Protein AF-0000000074464876 (afdb_homodimer)

Nearest PDB structures (foldseek):
  6r6t-assembly1_B  TM=8.864E-01  e=1.079E-25  Mus musculus
  6r6t-assembly1_A  TM=8.755E-01  e=2.061E-25  Mus musculus
  6r6u-assembly1_B  TM=8.338E-01  e=8.971E-26  Homo sapiens
  7e9d-assembly1_B  TM=8.902E-01  e=1.087E-24  Bacillus subtilis
  7bra-assembly1_B  TM=8.761E-01  e=5.436E-25  Bacillus subtilis

Solvent-accessible surface area (backbone atoms only — not comparable to full-atom values): 40814 Å² total; per-residue (Å²): 105,54,32,41,52,47,18,40,51,47,50,66,61,45,58,87,71,53,51,69,60,43,50,52,31,40,47,52,44,52,42,49,41,51,21,29,15,25,47,18,32,75,39,65,58,21,40,42,48,47,63,56,49,51,74,45,41,21,54,63,45,4,56,32,48,46,55,80,55,42,52,23,9,29,57,58,16,2,25,40,36,7,16,6,21,39,65,52,48,37,37,46,30,32,75,93,81,63,26,37,47,50,42,6,22,51,22,16,35,53,13,44,52,32,55,47,98,56,79,43,32,17,47,56,50,46,40,14,51,42,46,4,33,34,49,18,49,36,53,42,60,11,22,51,62,48,24,48,71,48,19,38,30,56,34,9,44,24,13,5,32,8,4,6,45,15,37,21,38,66,67,64,39,51,34,68,37,31,16,15,5,34,20,50,8,48,31,48,35,24,32,37,47,51,20,62,92,34,42,40,44,22,41,21,26,1,48,13,1,25,42,0,37,51,16,18,50,34,12,72,64,65,46,42,31,26,63,41,31,43,70,36,87,29,7,42,43,55,53,62,20,87,29,80,38,48,61,64,39,48,59,46,68,76,43,96,59,89,56,62,47,48,55,55,26,49,44,76,39,44,39,55,68,55,39,38,11,46,24,47,41,21,23,52,46,26,54,50,30,57,76,70,70,54,58,78,87,46,49,57,37,34,40,35,40,30,17,52,63,35,57,73,66,18,56,42,83,74,41,82,29,30,72,47,30,43,31,8,45,36,46,41,26,26,38,4,39,74,67,47,46,49,51,72,72,61,37,32,45,73,44,45,64,26,67,69,48,44,56,52,23,70,30,51,44,80,41,66,35,89,89,37,50,62,44,18,27,38,37,40,38,33,36,65,55,85,90,46,65,51,76,44,75,28,77,54,14,69,21,36,92,89,27,57,67,48,72,67,55,50,48,50,54,31,37,57,33,21,23,78,65,63,34,62,68,48,20,50,52,44,50,54,51,42,76,45,35,66,75,33,68,41,55,56,56,55,46,82,66,39,106,53,32,42,51,47,18,40,51,48,51,67,61,45,58,88,70,51,51,68,60,44,48,51,31,40,46,50,44,52,43,48,40,52,20,29,16,25,48,16,32,74,38,65,59,20,40,44,48,46,62,57,49,52,74,44,40,22,53,64,45,6,55,33,48,46,55,80,56,42,52,24,10,30,57,57,17,2,24,39,35,7,15,6,22,40,64,52,48,37,37,46,30,32,75,93,81,64,27,37,48,50,41,5,21,50,21,17,34,52,15,44,50,33,55,48,98,57,78,43,31,16,45,57,50,47,39,14,50,42,46,4,32,34,48,18,48,35,52,43,59,11,23,50,60,48,25,47,71,48,19,38,30,55,33,9,43,22,12,5,32,7,4,4,45,15,38,19,40,67,66,63,39,52,34,68,37,30,14,14,4,37,21,51,8,47,31,47,35,25,34,36,47,52,20,61,92,35,41,40,44,21,41,20,26,1,48,13,1,24,43,1,37,51,16,20,49,35,12,72,64,64,45,42,31,27,64,40,31,44,71,36,88,29,7,42,42,54,54,62,21,88,28,79,38,47,61,63,39,49,58,46,69,76,42,95,59,87,58,61,48,49,55,54,25,50,44,77,39,43,38,54,68,56,38,38,12,47,25,48,42,20,21,52,46,27,54,50,31,56,75,69,70,53,56,77,87,47,50,56,36,33,41,35,40,30,18,54,62,34,57,73,66,18,56,42,83,73,42,81,30,30,74,47,31,45,30,9,45,36,48,40,26,26,40,4,39,74,68,46,46,49,51,71,72,61,37,32,45,71,45,44,64,27,67,68,48,44,56,53,24,69,31,50,45,80,41,69,35,88,89,38,49,61,44,18,27,38,37,41,38,34,36,65,54,83,92,47,65,53,75,45,74,29,77,53,14,70,23,34,91,89,26,56,66,48,72,68,57,51,46,52,53,29,36,57,32,22,23,78,63,64,33,60,70,49,20,51,53,44,49,54,51,41,77,45,33,66,76,32,69,41,54,55,57,54,45,82,66,39

Foldseek 3Di:
DLLLLLLQLLLPFALVNDDPLLLLLLLLQLLQQLLQLLLQCPPPLLVVLCVVCVVVFDDFQFFRRLPQQGGGQLLSQLQSSLLSSPVLQFHKALVVARARQQSLQVSLLRSVQSNDPDFDALSLLSSLSSSLSQQLVLLRVFFPDQLVVVWFPSNQLSNLLSNLSSNLSSVSHDSQLSSQLNLQLNVPGFGGNVCQLHSVRSSRSSVSNSSSNVSNVCSSVPNGGDSCQDPDPPHNSNPRHPGGPSVVSSVCSPPPDDGSSSQMFGHLARADLLLQLLLQQLLVLLVVCVVVVHDLVQWQAKEKEGAPVLCVFQVDLQDQALSNLSSHSLLSNLCCNVPSGHYSVCSGNCNSPPPSSNVSSNRYDYDYDNVADSQWMKMKIDGPPPPDIDIDTRNGGERHSVHGDDPVSSLVSSQVSNCVSQNNVLSVVLSVCSSCSNRGRGPSCSSVSD/DLLLLLLQLLLPFALVNDDPLLLLLLLLQLLQQLLQLLLQCPPPLLVVLCVVCVVVFDDFQFFRRLPQQGGGQLLSQLQSSLLSSPVLQFHKALVVARARQQSLQVSLLRSVQSNDPDFDALSLLSSLSSSLSQQLVLLSVFFPDQLVVVWFPSNQLSNLLSNLSSNLNSVSHHSQLSSQLNLQLNVPGFGGNVCQLHSVRSSRSSVSNSSSNVSNVCSSVPNGGDSCQDPDPPHNSNPRHPGGPSVVSSVCSPPPDDGSSSQMFGHQARADLLLQLLLQQLLVVLVVCVVVVHDLVQWQAKEKEGAPVLCVFQVDLQDQALSNLSSHSLLSNLCCNVPSGHYSVCSGNCNSPDPSSNVSSNRYDYDYDNVADSQWMKMKIHGNPPPDIDIDTRNGGERHSVHGDDPVSSLVSSQVSNCVSQNNVLSVVLSVCSSCSNRGRGPSCSSVSD

pLDDT: mean 96.87, std 3.34, range [65.38, 99.0]

InterPro domains:
  IPR005656 MmgE/PrpD [PTHR16943] (3-446)
  IPR036148 MmgE/PrpD superfamily [SSF103378] (3-444)
  IPR042183 MmgE/PrpD superfamily, domain 1 [G3DSA:1.10.4100.10] (22-416)
  IPR042188 MmgE/PrpD superfamily, domain 2 [G3DSA:3.30.1330.120] (269-399)
  IPR045336 MmgE/PrpD, N-terminal [PF03972] (6-248)
  IPR045337 MmgE/PrpD, C-terminal [PF19305] (269-437)

Sequence (900 aa):
MATQKAAQWAASLSYSSLPPDALQAAIRSFYNWVGCTVGGSNHPAASIARNSLSRFFGSPTSTLLGTNGLQADAQHAALINGIASHVHDYDDTHLETIIHPTGPVAAALLSFAQSLDRPVSGQEFLTALAAGIELECKAGLAVWPSHYDVGWHITSTTGSIGAAVAVSRLLDLSPEKTAHAIGIAATQVTGLREMFGSHTKSFHPGRAAQNGLLAAILAADGYTSSLQALEAKRGWVKVVSNDDKLTQQIDSLESNGQWELAKNAFKPFPCGIVIHPVIDGCVWLHGELQRRGLRLQDIKRVHVTVHPLVLELTGKTKPKDGLEAKFSVYHGGAIGLIHGKATPAEYEDAVVTNSETIEVRDKFVATAAENIRADECRILVEFEAPGIQVEKHVHHAVGSIDAPMTDSQLTEKFIDQCSSVLGPEQAKIISDWCWNLETKDDIRQIGQFLMATQKAAQWAASLSYSSLPPDALQAAIRSFYNWVGCTVGGSNHPAASIARNSLSRFFGSPTSTLLGTNGLQADAQHAALINGIASHVHDYDDTHLETIIHPTGPVAAALLSFAQSLDRPVSGQEFLTALAAGIELECKAGLAVWPSHYDVGWHITSTTGSIGAAVAVSRLLDLSPEKTAHAIGIAATQVTGLREMFGSHTKSFHPGRAAQNGLLAAILAADGYTSSLQALEAKRGWVKVVSNDDKLTQQIDSLESNGQWELAKNAFKPFPCGIVIHPVIDGCVWLHGELQRRGLRLQDIKRVHVTVHPLVLELTGKTKPKDGLEAKFSVYHGGAIGLIHGKATPAEYEDAVVTNSETIEVRDKFVATAAENIRADECRILVEFEAPGIQVEKHVHHAVGSIDAPMTDSQLTEKFIDQCSSVLGPEQAKIISDWCWNLETKDDIRQIGQFL

Organism: Aspergillus tubingensis (strain CBS 134.48) (NCBI:txid767770)

Structure (mmCIF, N/CA/C/O backbone):
data_AF-0000000074464876-model_v1
#
loop_
_entity.id
_entity.type
_entity.pdbx_description
1 polymer 'MmgE/PrpD family protein'
#
loop_
_atom_site.group_PDB
_atom_site.id
_atom_site.type_symbol
_atom_site.label_atom_id
_atom_site.label_alt_id
_atom_site.label_comp_id
_atom_site.label_asym_id
_atom_site.label_entity_id
_atom_site.label_seq_id
_atom_site.pdbx_PDB_ins_code
_atom_site.Cartn_x
_atom_site.Cartn_y
_atom_site.Cartn_z
_atom_site.occupancy
_atom_site.B_iso_or_equiv
_atom_site.auth_seq_id
_atom_site.auth_comp_id
_atom_site.auth_asym_id
_atom_site.auth_atom_id
_atom_site.pdbx_PDB_model_num
ATOM 1 N N . MET A 1 1 ? -25.078 1.688 -6.316 1 92.31 1 MET A N 1
ATOM 2 C CA . MET A 1 1 ? -23.656 1.985 -6.527 1 92.31 1 MET A CA 1
ATOM 3 C C . MET A 1 1 ? -22.828 0.708 -6.516 1 92.31 1 MET A C 1
ATOM 5 O O . MET A 1 1 ? -23.125 -0.219 -5.758 1 92.31 1 MET A O 1
ATOM 9 N N . ALA A 1 2 ? -21.984 0.51 -7.41 1 97.81 2 ALA A N 1
ATOM 10 C CA . ALA A 1 2 ? -21.25 -0.716 -7.684 1 97.81 2 ALA A CA 1
ATOM 11 C C . ALA A 1 2 ? -20.547 -1.221 -6.426 1 97.81 2 ALA A C 1
ATOM 13 O O . ALA A 1 2 ? -20.578 -2.416 -6.125 1 97.81 2 ALA A O 1
ATOM 14 N N . THR A 1 3 ? -19.953 -0.342 -5.641 1 98.81 3 THR A N 1
ATOM 15 C CA . THR A 1 3 ? -19.25 -0.719 -4.422 1 98.81 3 THR A CA 1
ATOM 16 C C . THR A 1 3 ? -20.203 -1.365 -3.42 1 98.81 3 THR A C 1
ATOM 18 O O . THR A 1 3 ? -19.906 -2.436 -2.881 1 98.81 3 THR A O 1
ATOM 21 N N . GLN A 1 4 ? -21.297 -0.753 -3.174 1 98.5 4 GLN A N 1
ATOM 22 C CA . GLN A 1 4 ? -22.266 -1.258 -2.219 1 98.5 4 GLN A CA 1
ATOM 23 C C . GLN A 1 4 ? -22.906 -2.557 -2.715 1 98.5 4 GLN A C 1
ATOM 25 O O . GLN A 1 4 ? -23.188 -3.457 -1.921 1 98.5 4 GLN A O 1
ATOM 30 N N . LYS A 1 5 ? -23.156 -2.607 -4.027 1 98.06 5 LYS A N 1
ATOM 31 C CA . LYS A 1 5 ? -23.703 -3.832 -4.598 1 98.06 5 LYS A CA 1
ATOM 32 C C . LYS A 1 5 ? -22.734 -5 -4.426 1 98.06 5 LYS A C 1
ATOM 34 O O . LYS A 1 5 ? -23.156 -6.117 -4.102 1 98.06 5 LYS A O 1
ATOM 39 N N . ALA A 1 6 ? -21.453 -4.766 -4.672 1 98.44 6 ALA A N 1
ATOM 40 C CA . ALA A 1 6 ? -20.438 -5.789 -4.465 1 98.44 6 ALA A CA 1
ATOM 41 C C . ALA A 1 6 ? -20.391 -6.234 -3.006 1 98.44 6 ALA A C 1
ATOM 43 O O . ALA A 1 6 ? -20.297 -7.43 -2.717 1 98.44 6 ALA A O 1
ATOM 44 N N . ALA A 1 7 ? -20.453 -5.27 -2.104 1 98.81 7 ALA A N 1
ATOM 45 C CA . ALA A 1 7 ? -20.422 -5.547 -0.669 1 98.81 7 ALA A CA 1
ATOM 46 C C . ALA A 1 7 ? -21.625 -6.363 -0.242 1 98.81 7 ALA A C 1
ATOM 48 O O . ALA A 1 7 ? -21.5 -7.316 0.531 1 98.81 7 ALA A O 1
ATOM 49 N N . GLN A 1 8 ? -22.766 -5.953 -0.708 1 98.25 8 GLN A N 1
ATOM 50 C CA . GLN A 1 8 ? -24 -6.668 -0.398 1 98.25 8 GLN A CA 1
ATOM 51 C C . GLN A 1 8 ? -23.953 -8.102 -0.915 1 98.25 8 GLN A C 1
ATOM 53 O O . GLN A 1 8 ? -24.359 -9.031 -0.216 1 98.25 8 GLN A O 1
ATOM 58 N N . TRP A 1 9 ? -23.531 -8.258 -2.135 1 97.25 9 TRP A N 1
ATOM 59 C CA . TRP A 1 9 ? -23.391 -9.578 -2.73 1 97.25 9 TRP A CA 1
ATOM 60 C C . TRP A 1 9 ? -22.469 -10.461 -1.887 1 97.25 9 TRP A C 1
ATOM 62 O O . TRP A 1 9 ? -22.812 -11.594 -1.558 1 97.25 9 TRP A O 1
ATOM 72 N N . ALA A 1 10 ? -21.297 -9.984 -1.511 1 97.88 10 ALA A N 1
ATOM 73 C CA . ALA A 1 10 ? -20.328 -10.75 -0.735 1 97.88 10 ALA A CA 1
ATOM 74 C C . ALA A 1 10 ? -20.891 -11.156 0.622 1 97.88 10 ALA A C 1
ATOM 76 O O . ALA A 1 10 ? -20.703 -12.281 1.076 1 97.88 10 ALA A O 1
ATOM 77 N N . ALA A 1 11 ? -21.562 -10.203 1.247 1 97.44 11 ALA A N 1
ATOM 78 C CA . ALA A 1 11 ? -22.125 -10.438 2.576 1 97.44 11 ALA A CA 1
ATOM 79 C C . ALA A 1 11 ? -23.234 -11.469 2.529 1 97.44 11 ALA A C 1
ATOM 81 O O . ALA A 1 11 ? -23.469 -12.188 3.508 1 97.44 11 ALA A O 1
ATOM 82 N N . SER A 1 12 ? -23.891 -11.602 1.398 1 95.81 12 SER A N 1
ATOM 83 C CA . SER A 1 12 ? -25.062 -12.469 1.288 1 95.81 12 SER A CA 1
ATOM 84 C C . SER A 1 12 ? -24.672 -13.859 0.799 1 95.81 12 SER A C 1
ATOM 86 O O . SER A 1 12 ? -25.469 -14.805 0.874 1 95.81 12 SER A O 1
ATOM 88 N N . LEU A 1 13 ? -23.469 -14.016 0.327 1 95.75 13 LEU A N 1
ATOM 89 C CA . LEU A 1 13 ? -23.031 -15.281 -0.25 1 95.75 13 LEU A CA 1
ATOM 90 C C . LEU A 1 13 ? -23 -16.375 0.808 1 95.75 13 LEU A C 1
ATOM 92 O O . LEU A 1 13 ? -22.531 -16.156 1.925 1 95.75 13 LEU A O 1
ATOM 96 N N . SER A 1 14 ? -23.562 -17.516 0.535 1 96.12 14 SER A N 1
ATOM 97 C CA . SER A 1 14 ? -23.547 -18.688 1.408 1 96.12 14 SER A CA 1
ATOM 98 C C . SER A 1 14 ? -22.969 -19.906 0.693 1 96.12 14 SER A C 1
ATOM 100 O O . SER A 1 14 ? -22.891 -19.922 -0.536 1 96.12 14 SER A O 1
ATOM 102 N N . TYR A 1 15 ? -22.531 -20.859 1.472 1 96.62 15 TYR A N 1
ATOM 103 C CA . TYR A 1 15 ? -21.969 -22.078 0.907 1 96.62 15 TYR A CA 1
ATOM 104 C C . TYR A 1 15 ? -22.953 -22.734 -0.049 1 96.62 15 TYR A C 1
ATOM 106 O O . TYR A 1 15 ? -22.562 -23.203 -1.126 1 96.62 15 TYR A O 1
ATOM 114 N N . SER A 1 16 ? -24.188 -22.75 0.31 1 95.38 16 SER A N 1
ATOM 115 C CA . SER A 1 16 ? -25.219 -23.422 -0.468 1 95.38 16 SER A CA 1
ATOM 116 C C . SER A 1 16 ? -25.469 -22.719 -1.793 1 95.38 16 SER A C 1
ATOM 118 O O . SER A 1 16 ? -26.031 -23.297 -2.725 1 95.38 16 SER A O 1
ATOM 120 N N . SER A 1 17 ? -25.062 -21.469 -1.862 1 91.5 17 SER A N 1
ATOM 121 C CA . SER A 1 17 ? -25.297 -20.703 -3.078 1 91.5 17 SER A CA 1
ATOM 122 C C . SER A 1 17 ? -24.172 -20.906 -4.09 1 91.5 17 SER A C 1
ATOM 124 O O . SER A 1 17 ? -24.312 -20.5 -5.254 1 91.5 17 SER A O 1
ATOM 126 N N . LEU A 1 18 ? -23.047 -21.547 -3.695 1 95 18 LEU A N 1
ATOM 127 C CA . LEU A 1 18 ? -21.938 -21.781 -4.621 1 95 18 LEU A CA 1
ATOM 128 C C . LEU A 1 18 ? -22.281 -22.906 -5.598 1 95 18 LEU A C 1
ATOM 130 O O . LEU A 1 18 ? -22.578 -24.031 -5.188 1 95 18 LEU A O 1
ATOM 134 N N . PRO A 1 19 ? -22.297 -22.578 -6.875 1 94.88 19 PRO A N 1
ATOM 135 C CA . PRO A 1 19 ? -22.469 -23.688 -7.828 1 94.88 19 PRO A CA 1
ATOM 136 C C . PRO A 1 19 ? -21.328 -24.703 -7.773 1 94.88 19 PRO A C 1
ATOM 138 O O . PRO A 1 19 ? -20.203 -24.344 -7.395 1 94.88 19 PRO A O 1
ATOM 141 N N . PRO A 1 20 ? -21.562 -25.938 -8.172 1 95 20 PRO A N 1
ATOM 142 C CA . PRO A 1 20 ? -20.578 -27.016 -8.055 1 95 20 PRO A CA 1
ATOM 143 C C . PRO A 1 20 ? -19.25 -26.672 -8.75 1 95 20 PRO A C 1
ATOM 145 O O . PRO A 1 20 ? -18.188 -27 -8.234 1 95 20 PRO A O 1
ATOM 148 N N . ASP A 1 21 ? -19.297 -26.062 -9.898 1 94.44 21 ASP A N 1
ATOM 149 C CA . ASP A 1 21 ? -18.078 -25.75 -10.641 1 94.44 21 ASP A CA 1
ATOM 150 C C . ASP A 1 21 ? -17.25 -24.703 -9.898 1 94.44 21 ASP A C 1
ATOM 152 O O . ASP A 1 21 ? -16.016 -24.781 -9.891 1 94.44 21 ASP A O 1
ATOM 156 N N . ALA A 1 22 ? -17.922 -23.703 -9.328 1 96.06 22 ALA A N 1
ATOM 157 C CA . ALA A 1 22 ? -17.219 -22.703 -8.539 1 96.06 22 ALA A CA 1
ATOM 158 C C . ALA A 1 22 ? -16.594 -23.328 -7.285 1 96.06 22 ALA A C 1
ATOM 160 O O . ALA A 1 22 ? -15.477 -22.969 -6.902 1 96.06 22 ALA A O 1
ATOM 161 N N . LEU A 1 23 ? -17.359 -24.203 -6.652 1 97.12 23 LEU A N 1
ATOM 162 C CA . LEU A 1 23 ? -16.859 -24.875 -5.457 1 97.12 23 LEU A CA 1
ATOM 163 C C . LEU A 1 23 ? -15.641 -25.719 -5.781 1 97.12 23 LEU A C 1
ATOM 165 O O . LEU A 1 23 ? -14.625 -25.656 -5.078 1 97.12 23 LEU A O 1
ATOM 169 N N . GLN A 1 24 ? -15.711 -26.5 -6.832 1 96.81 24 GLN A N 1
ATOM 170 C CA . GLN A 1 24 ? -14.578 -27.328 -7.254 1 96.81 24 GLN A CA 1
ATOM 171 C C . GLN A 1 24 ? -13.367 -26.469 -7.602 1 96.81 24 GLN A C 1
ATOM 173 O O . GLN A 1 24 ? -12.234 -26.812 -7.266 1 96.81 24 GLN A O 1
ATOM 178 N N . ALA A 1 25 ? -13.633 -25.359 -8.281 1 97.38 25 ALA A N 1
ATOM 179 C CA . ALA A 1 25 ? -12.562 -24.438 -8.641 1 97.38 25 ALA A CA 1
ATOM 180 C C . ALA A 1 25 ? -11.906 -23.844 -7.395 1 97.38 25 ALA A C 1
ATOM 182 O O . ALA A 1 25 ? -10.688 -23.641 -7.359 1 97.38 25 ALA A O 1
ATOM 183 N N . ALA A 1 26 ? -12.703 -23.516 -6.402 1 98.56 26 ALA A N 1
ATOM 184 C CA . ALA A 1 26 ? -12.164 -22.984 -5.16 1 98.56 26 ALA A CA 1
ATOM 185 C C . ALA A 1 26 ? -11.242 -23.984 -4.477 1 98.56 26 ALA A C 1
ATOM 187 O O . ALA A 1 26 ? -10.164 -23.625 -4 1 98.56 26 ALA A O 1
ATOM 188 N N . ILE A 1 27 ? -11.656 -25.219 -4.414 1 98.69 27 ILE A N 1
ATOM 189 C CA . ILE A 1 27 ? -10.859 -26.281 -3.801 1 98.69 27 ILE A CA 1
ATOM 190 C C . ILE A 1 27 ? -9.555 -26.453 -4.566 1 98.69 27 ILE A C 1
ATOM 192 O O . ILE A 1 27 ? -8.477 -26.484 -3.965 1 98.69 27 ILE A O 1
ATOM 196 N N . ARG A 1 28 ? -9.641 -26.531 -5.906 1 98.56 28 ARG A N 1
ATOM 197 C CA . ARG A 1 28 ? -8.469 -26.719 -6.754 1 98.56 28 ARG A CA 1
ATOM 198 C C . ARG A 1 28 ? -7.516 -25.531 -6.633 1 98.56 28 ARG A C 1
ATOM 200 O O . ARG A 1 28 ? -6.297 -25.703 -6.633 1 98.56 28 ARG A O 1
ATOM 207 N N . SER A 1 29 ? -8.102 -24.328 -6.555 1 98.81 29 SER A N 1
ATOM 208 C CA . SER A 1 29 ? -7.301 -23.109 -6.434 1 98.81 29 SER A CA 1
ATOM 209 C C . SER A 1 29 ? -6.52 -23.078 -5.125 1 98.81 29 SER A C 1
ATOM 211 O O . SER A 1 29 ? -5.328 -22.781 -5.113 1 98.81 29 SER A O 1
ATOM 213 N N . PHE A 1 30 ? -7.23 -23.438 -4.012 1 98.88 30 PHE A N 1
ATOM 214 C CA . PHE A 1 30 ? -6.551 -23.484 -2.723 1 98.88 30 PHE A CA 1
ATOM 215 C C . PHE A 1 30 ? -5.48 -24.562 -2.713 1 98.88 30 PHE A C 1
ATOM 217 O O . PHE A 1 30 ? -4.375 -24.344 -2.213 1 98.88 30 PHE A O 1
ATOM 224 N N . TYR A 1 31 ? -5.812 -25.688 -3.285 1 98.81 31 TYR A N 1
ATOM 225 C CA . TYR A 1 31 ? -4.891 -26.828 -3.383 1 98.81 31 TYR A CA 1
ATOM 226 C C . TYR A 1 31 ? -3.613 -26.422 -4.109 1 98.81 31 TYR A C 1
ATOM 228 O O . TYR A 1 31 ? -2.51 -26.641 -3.607 1 98.81 31 TYR A O 1
ATOM 236 N N . ASN A 1 32 ? -3.771 -25.859 -5.289 1 98.69 32 ASN A N 1
ATOM 237 C CA . ASN A 1 32 ? -2.633 -25.406 -6.086 1 98.69 32 ASN A CA 1
ATOM 238 C C . ASN A 1 32 ? -1.815 -24.344 -5.348 1 98.69 32 ASN A C 1
ATOM 240 O O . ASN A 1 32 ? -0.584 -24.375 -5.383 1 98.69 32 ASN A O 1
ATOM 244 N N . TRP A 1 33 ? -2.523 -23.438 -4.723 1 98.81 33 TRP A N 1
ATOM 245 C CA . TRP A 1 33 ? -1.865 -22.344 -4.012 1 98.81 33 TRP A CA 1
ATOM 246 C C . TRP A 1 33 ? -0.985 -22.875 -2.889 1 98.81 33 TRP A C 1
ATOM 248 O O . TRP A 1 33 ? 0.146 -22.422 -2.707 1 98.81 33 TRP A O 1
ATOM 258 N N . VAL A 1 34 ? -1.475 -23.812 -2.09 1 98.69 34 VAL A N 1
ATOM 259 C CA . VAL A 1 34 ? -0.707 -24.375 -0.99 1 98.69 34 VAL A CA 1
ATOM 260 C C . VAL A 1 34 ? 0.582 -25 -1.527 1 98.69 34 VAL A C 1
ATOM 262 O O . VAL A 1 34 ? 1.661 -24.781 -0.972 1 98.69 34 VAL A O 1
ATOM 265 N N . GLY A 1 35 ? 0.45 -25.766 -2.594 1 98.5 35 GLY A N 1
ATOM 266 C CA . GLY A 1 35 ? 1.629 -26.375 -3.197 1 98.5 35 GLY A CA 1
ATOM 267 C C . GLY A 1 35 ? 2.668 -25.359 -3.623 1 98.5 35 GLY A C 1
ATOM 268 O O . GLY A 1 35 ? 3.855 -25.516 -3.33 1 98.5 35 GLY A O 1
ATOM 269 N N . CYS A 1 36 ? 2.219 -24.312 -4.328 1 98.56 36 CYS A N 1
ATOM 270 C CA . CYS A 1 36 ? 3.123 -23.266 -4.801 1 98.56 36 CYS A CA 1
ATOM 271 C C . CYS A 1 36 ? 3.773 -22.531 -3.631 1 98.56 36 CYS A C 1
ATOM 273 O O . CYS A 1 36 ? 4.949 -22.172 -3.695 1 98.56 36 CYS A O 1
ATOM 275 N N . THR A 1 37 ? 2.99 -22.281 -2.566 1 98.69 37 THR A N 1
ATOM 276 C CA . THR A 1 37 ? 3.496 -21.562 -1.4 1 98.69 37 THR A CA 1
ATOM 277 C C . THR A 1 37 ? 4.574 -22.375 -0.69 1 98.69 37 THR A C 1
ATOM 279 O O . THR A 1 37 ? 5.637 -21.844 -0.354 1 98.69 37 THR A O 1
ATOM 282 N N . VAL A 1 38 ? 4.293 -23.672 -0.44 1 98.38 38 VAL A N 1
ATOM 283 C CA . VAL A 1 38 ? 5.281 -24.547 0.177 1 98.38 38 VAL A CA 1
ATOM 284 C C . VAL A 1 38 ? 6.516 -24.641 -0.715 1 98.38 38 VAL A C 1
ATOM 286 O O . VAL A 1 38 ? 7.645 -24.484 -0.243 1 98.38 38 VAL A O 1
ATOM 289 N N . GLY A 1 39 ? 6.301 -24.844 -1.98 1 97.5 39 GLY A N 1
ATOM 290 C CA . GLY A 1 39 ? 7.402 -24.953 -2.924 1 97.5 39 GLY A CA 1
ATOM 291 C C . GLY A 1 39 ? 8.258 -23.703 -2.992 1 97.5 39 GLY A C 1
ATOM 292 O O . GLY A 1 39 ? 9.461 -23.781 -3.264 1 97.5 39 GLY A O 1
ATOM 293 N N . GLY A 1 40 ? 7.637 -22.531 -2.779 1 97.88 40 GLY A N 1
ATOM 294 C CA . GLY A 1 40 ? 8.344 -21.266 -2.887 1 97.88 40 GLY A CA 1
ATOM 295 C C . GLY A 1 40 ? 8.844 -20.75 -1.552 1 97.88 40 GLY A C 1
ATOM 296 O O . GLY A 1 40 ? 9.445 -19.672 -1.482 1 97.88 40 GLY A O 1
ATOM 297 N N . SER A 1 41 ? 8.719 -21.5 -0.458 1 98.06 41 SER A N 1
ATOM 298 C CA . SER A 1 41 ? 8.93 -21.031 0.904 1 98.06 41 SER A CA 1
ATOM 299 C C . SER A 1 41 ? 10.391 -20.703 1.16 1 98.06 41 SER A C 1
ATOM 301 O O . SER A 1 41 ? 10.711 -19.844 1.99 1 98.06 41 SER A O 1
ATOM 303 N N . ASN A 1 42 ? 11.297 -21.312 0.42 1 95.62 42 ASN A N 1
ATOM 304 C CA . ASN A 1 42 ? 12.719 -21.109 0.674 1 95.62 42 ASN A CA 1
ATOM 305 C C . ASN A 1 42 ? 13.352 -20.219 -0.389 1 95.62 42 ASN A C 1
ATOM 307 O O . ASN A 1 42 ? 14.562 -20 -0.371 1 95.62 42 ASN A O 1
ATOM 311 N N . HIS A 1 43 ? 12.57 -19.812 -1.385 1 95.69 43 HIS A N 1
ATOM 312 C CA . HIS A 1 43 ? 13.094 -18.875 -2.375 1 95.69 43 HIS A CA 1
ATOM 313 C C . HIS A 1 43 ? 13.656 -17.625 -1.71 1 95.69 43 HIS A C 1
ATOM 315 O O . HIS A 1 43 ? 13.102 -17.141 -0.717 1 95.69 43 HIS A O 1
ATOM 321 N N . PRO A 1 44 ? 14.719 -17.016 -2.256 1 96.44 44 PRO A N 1
ATOM 322 C CA . PRO A 1 44 ? 15.344 -15.844 -1.637 1 96.44 44 PRO A CA 1
ATOM 323 C C . PRO A 1 44 ? 14.352 -14.703 -1.404 1 96.44 44 PRO A C 1
ATOM 325 O O . PRO A 1 44 ? 14.406 -14.039 -0.368 1 96.44 44 PRO A O 1
ATOM 328 N N . ALA A 1 45 ? 13.422 -14.469 -2.299 1 97.94 45 ALA A N 1
ATOM 329 C CA . ALA A 1 45 ? 12.438 -13.406 -2.111 1 97.94 45 ALA A CA 1
ATOM 330 C C . ALA A 1 45 ? 11.625 -13.633 -0.841 1 97.94 45 ALA A C 1
ATOM 332 O O . ALA A 1 45 ? 11.375 -12.688 -0.084 1 97.94 45 ALA A O 1
ATOM 333 N N . ALA A 1 46 ? 11.227 -14.852 -0.606 1 98.44 46 ALA A N 1
ATOM 334 C CA . ALA A 1 46 ? 10.438 -15.18 0.576 1 98.44 46 ALA A CA 1
ATOM 335 C C . ALA A 1 46 ? 11.305 -15.188 1.832 1 98.44 46 ALA A C 1
ATOM 337 O O . ALA A 1 46 ? 10.914 -14.641 2.867 1 98.44 46 ALA A O 1
ATOM 338 N N . SER A 1 47 ? 12.508 -15.766 1.771 1 98.12 47 SER A N 1
ATOM 339 C CA . SER A 1 47 ? 13.359 -15.914 2.945 1 98.12 47 SER A CA 1
ATOM 340 C C . SER A 1 47 ? 13.906 -14.57 3.408 1 98.12 47 SER A C 1
ATOM 342 O O . SER A 1 47 ? 13.977 -14.305 4.609 1 98.12 47 SER A O 1
ATOM 344 N N . ILE A 1 48 ? 14.312 -13.688 2.467 1 98.62 48 ILE A N 1
ATOM 345 C CA . ILE A 1 48 ? 14.812 -12.367 2.842 1 98.62 48 ILE A CA 1
ATOM 346 C C . ILE A 1 48 ? 13.695 -11.57 3.51 1 98.62 48 ILE A C 1
ATOM 348 O O . ILE A 1 48 ? 13.914 -10.922 4.535 1 98.62 48 ILE A O 1
ATOM 352 N N . ALA A 1 49 ? 12.484 -11.617 2.898 1 98.81 49 ALA A N 1
ATOM 353 C CA . ALA A 1 49 ? 11.352 -10.906 3.488 1 98.81 49 ALA A CA 1
ATOM 354 C C . ALA A 1 49 ? 11.047 -11.43 4.891 1 98.81 49 ALA A C 1
ATOM 356 O O . ALA A 1 49 ? 10.859 -10.648 5.824 1 98.81 49 ALA A O 1
ATOM 357 N N . ARG A 1 50 ? 10.984 -12.766 5.031 1 98.56 50 ARG A N 1
ATOM 358 C CA . ARG A 1 50 ? 10.703 -13.391 6.316 1 98.56 50 ARG A CA 1
ATOM 359 C C . ARG A 1 50 ? 11.727 -12.969 7.367 1 98.56 50 ARG A C 1
ATOM 361 O O . ARG A 1 50 ? 11.352 -12.547 8.461 1 98.56 50 ARG A O 1
ATOM 368 N N . ASN A 1 51 ? 12.992 -13.07 7.031 1 98.38 51 ASN A N 1
ATOM 369 C CA . ASN A 1 51 ? 14.055 -12.773 7.98 1 98.38 51 ASN A CA 1
ATOM 370 C C . ASN A 1 51 ? 14.117 -11.289 8.305 1 98.38 51 ASN A C 1
ATOM 372 O O . ASN A 1 51 ? 14.281 -10.906 9.469 1 98.38 51 ASN A O 1
ATOM 376 N N . SER A 1 52 ? 13.992 -10.461 7.316 1 98.44 52 SER A N 1
ATOM 377 C CA . SER A 1 52 ? 14.086 -9.016 7.48 1 98.44 52 SER A CA 1
ATOM 378 C C . SER A 1 52 ? 12.953 -8.477 8.344 1 98.44 52 SER A C 1
ATOM 380 O O . SER A 1 52 ? 13.156 -7.574 9.156 1 98.44 52 SER A O 1
ATOM 382 N N . LEU A 1 53 ? 11.75 -8.969 8.133 1 98.56 53 LEU A N 1
ATOM 383 C CA . LEU A 1 53 ? 10.57 -8.398 8.766 1 98.56 53 LEU A CA 1
ATOM 384 C C . LEU A 1 53 ? 10.273 -9.094 10.094 1 98.56 53 LEU A C 1
ATOM 386 O O . LEU A 1 53 ? 9.391 -8.656 10.836 1 98.56 53 LEU A O 1
ATOM 390 N N . SER A 1 54 ? 11.016 -10.133 10.477 1 98.31 54 SER A N 1
ATOM 391 C CA . SER A 1 54 ? 10.781 -10.891 11.703 1 98.31 54 SER A CA 1
ATOM 392 C C . SER A 1 54 ? 10.891 -9.992 12.93 1 98.31 54 SER A C 1
ATOM 394 O O . SER A 1 54 ? 10.242 -10.25 13.953 1 98.31 54 SER A O 1
ATOM 396 N N . ARG A 1 55 ? 11.609 -8.938 12.859 1 97.5 55 ARG A N 1
ATOM 397 C CA . ARG A 1 55 ? 11.789 -8.008 13.969 1 97.5 55 ARG A CA 1
ATOM 398 C C . ARG A 1 55 ? 10.484 -7.293 14.305 1 97.5 55 ARG A C 1
ATOM 400 O O . ARG A 1 55 ? 10.344 -6.719 15.391 1 97.5 55 ARG A O 1
ATOM 407 N N . PHE A 1 56 ? 9.516 -7.355 13.391 1 98.44 56 PHE A N 1
ATOM 408 C CA . PHE A 1 56 ? 8.25 -6.66 13.578 1 98.44 56 PHE A CA 1
ATOM 409 C C . PHE A 1 56 ? 7.129 -7.652 13.883 1 98.44 56 PHE A C 1
ATOM 411 O O . PHE A 1 56 ? 5.98 -7.254 14.102 1 98.44 56 PHE A O 1
ATOM 418 N N . PHE A 1 57 ? 7.398 -8.984 13.906 1 98.56 57 PHE A N 1
ATOM 419 C CA . PHE A 1 57 ? 6.359 -9.992 14.078 1 98.56 57 PHE A CA 1
ATOM 420 C C . PHE A 1 57 ? 5.656 -9.828 15.422 1 98.56 57 PHE A C 1
ATOM 422 O O . PHE A 1 57 ? 6.309 -9.609 16.438 1 98.56 57 PHE A O 1
ATOM 429 N N . GLY A 1 58 ? 4.312 -9.859 15.352 1 98.44 58 GLY A N 1
ATOM 430 C CA . GLY A 1 58 ? 3.504 -9.914 16.562 1 98.44 58 GLY A CA 1
ATOM 431 C C . GLY A 1 58 ? 3.264 -11.328 17.047 1 98.44 58 GLY A C 1
ATOM 432 O O . GLY A 1 58 ? 4.121 -12.203 16.891 1 98.44 58 GLY A O 1
ATOM 433 N N . SER A 1 59 ? 2.096 -11.531 17.703 1 97.69 59 SER A N 1
ATOM 434 C CA . SER A 1 59 ? 1.736 -12.852 18.234 1 97.69 59 SER A CA 1
ATOM 435 C C . SER A 1 59 ? 1.757 -13.906 17.125 1 97.69 59 SER A C 1
ATOM 437 O O . SER A 1 59 ? 1.171 -13.711 16.062 1 97.69 59 SER A O 1
ATOM 439 N N . PRO A 1 60 ? 2.439 -15 17.344 1 97.81 60 PRO A N 1
ATOM 440 C CA . PRO A 1 60 ? 2.564 -16.047 16.328 1 97.81 60 PRO A CA 1
ATOM 441 C C . PRO A 1 60 ? 1.291 -16.875 16.188 1 97.81 60 PRO A C 1
ATOM 443 O O . PRO A 1 60 ? 1.227 -18.016 16.672 1 97.81 60 PRO A O 1
ATOM 446 N N . THR A 1 61 ? 0.378 -16.469 15.414 1 98.06 61 THR A N 1
ATOM 447 C CA . THR A 1 61 ? -0.932 -17.109 15.297 1 98.06 61 THR A CA 1
ATOM 448 C C . THR A 1 61 ? -1.055 -17.859 13.969 1 98.06 61 THR A C 1
ATOM 450 O O . THR A 1 61 ? -1.867 -18.766 13.844 1 98.06 61 THR A O 1
ATOM 453 N N . SER A 1 62 ? -0.301 -17.484 12.984 1 98.69 62 SER A N 1
ATOM 454 C CA . SER A 1 62 ? -0.522 -17.953 11.617 1 98.69 62 SER A CA 1
ATOM 455 C C . SER A 1 62 ? 0.745 -18.562 11.031 1 98.69 62 SER A C 1
ATOM 457 O O . SER A 1 62 ? 1.833 -18 11.164 1 98.69 62 SER A O 1
ATOM 459 N N . THR A 1 63 ? 0.633 -19.641 10.375 1 98.19 63 THR A N 1
ATOM 460 C CA . THR A 1 63 ? 1.741 -20.484 9.922 1 98.19 63 THR A CA 1
ATOM 461 C C . THR A 1 63 ? 2.379 -19.906 8.664 1 98.19 63 THR A C 1
ATOM 463 O O . THR A 1 63 ? 1.675 -19.453 7.754 1 98.19 63 THR A O 1
ATOM 466 N N . LEU A 1 64 ? 3.686 -19.797 8.648 1 98.56 64 LEU A N 1
ATOM 467 C CA . LEU A 1 64 ? 4.438 -19.641 7.406 1 98.56 64 LEU A CA 1
ATOM 468 C C . LEU A 1 64 ? 4.652 -20.984 6.719 1 98.56 64 LEU A C 1
ATOM 470 O O . LEU A 1 64 ? 5.484 -21.781 7.156 1 98.56 64 LEU A O 1
ATOM 474 N N . LEU A 1 65 ? 3.904 -21.188 5.656 1 98.25 65 LEU A N 1
ATOM 475 C CA . LEU A 1 65 ? 3.846 -22.5 5.031 1 98.25 65 LEU A CA 1
ATOM 476 C C . LEU A 1 65 ? 5.219 -22.922 4.523 1 98.25 65 LEU A C 1
ATOM 478 O O . LEU A 1 65 ? 5.969 -22.109 3.992 1 98.25 65 LEU A O 1
ATOM 482 N N . GLY A 1 66 ? 5.57 -24.219 4.719 1 97.31 66 GLY A N 1
ATOM 483 C CA . GLY A 1 66 ? 6.809 -24.781 4.207 1 97.31 66 GLY A CA 1
ATOM 484 C C . GLY A 1 66 ? 8 -24.531 5.113 1 97.31 66 GLY A C 1
ATOM 485 O O . GLY A 1 66 ? 9.141 -24.797 4.734 1 97.31 66 GLY A O 1
ATOM 486 N N . THR A 1 67 ? 7.809 -23.984 6.352 1 94.88 67 THR A N 1
ATOM 487 C CA . THR A 1 67 ? 8.914 -23.609 7.227 1 94.88 67 THR A CA 1
ATOM 488 C C . THR A 1 67 ? 8.969 -24.531 8.445 1 94.88 67 THR A C 1
ATOM 490 O O . THR A 1 67 ? 9.57 -24.188 9.469 1 94.88 67 THR A O 1
ATOM 493 N N . ASN A 1 68 ? 8.359 -25.625 8.406 1 88.06 68 ASN A N 1
ATOM 494 C CA . ASN A 1 68 ? 8.336 -26.609 9.492 1 88.06 68 ASN A CA 1
ATOM 495 C C . ASN A 1 68 ? 7.789 -26 10.781 1 88.06 68 ASN A C 1
ATOM 497 O O . ASN A 1 68 ? 8.414 -26.109 11.836 1 88.06 68 ASN A O 1
ATOM 501 N N . GLY A 1 69 ? 6.754 -25.172 10.664 1 89.12 69 GLY A N 1
ATOM 502 C CA . GLY A 1 69 ? 5.961 -24.781 11.82 1 89.12 69 GLY A CA 1
ATOM 503 C C . GLY A 1 69 ? 6.23 -23.375 12.281 1 89.12 69 GLY A C 1
ATOM 504 O O . GLY A 1 69 ? 5.617 -22.891 13.234 1 89.12 69 GLY A O 1
ATOM 505 N N . LEU A 1 70 ? 7.102 -22.609 11.625 1 95.44 70 LEU A N 1
ATOM 506 C CA . LEU A 1 70 ? 7.289 -21.203 11.984 1 95.44 70 LEU A CA 1
ATOM 507 C C . LEU A 1 70 ? 5.988 -20.438 11.836 1 95.44 70 LEU A C 1
ATOM 509 O O . LEU A 1 70 ? 5.234 -20.656 10.883 1 95.44 70 LEU A O 1
ATOM 513 N N . GLN A 1 71 ? 5.742 -19.578 12.82 1 97.94 71 GLN A N 1
ATOM 514 C CA . GLN A 1 71 ? 4.527 -18.781 12.805 1 97.94 71 GLN A CA 1
ATOM 515 C C . GLN A 1 71 ? 4.848 -17.297 12.945 1 97.94 71 GLN A C 1
ATOM 517 O O . GLN A 1 71 ? 5.906 -16.922 13.453 1 97.94 71 GLN A O 1
ATOM 522 N N . ALA A 1 72 ? 4.047 -16.469 12.438 1 98.38 72 ALA A N 1
ATOM 523 C CA . ALA A 1 72 ? 4.012 -15.016 12.594 1 98.38 72 ALA A CA 1
ATOM 524 C C . ALA A 1 72 ? 2.594 -14.531 12.875 1 98.38 72 ALA A C 1
ATOM 526 O O . ALA A 1 72 ? 1.654 -15.328 12.922 1 98.38 72 ALA A O 1
ATOM 527 N N . ASP A 1 73 ? 2.461 -13.25 13.25 1 98.75 73 ASP A N 1
ATOM 528 C CA . ASP A 1 73 ? 1.111 -12.695 13.289 1 98.75 73 ASP A CA 1
ATOM 529 C C . ASP A 1 73 ? 0.442 -12.773 11.922 1 98.75 73 ASP A C 1
ATOM 531 O O . ASP A 1 73 ? 1.116 -12.961 10.906 1 98.75 73 ASP A O 1
ATOM 535 N N . ALA A 1 74 ? -0.86 -12.609 11.828 1 98.81 74 ALA A N 1
ATOM 536 C CA . ALA A 1 74 ? -1.658 -12.906 10.641 1 98.81 74 ALA A CA 1
ATOM 537 C C . ALA A 1 74 ? -1.251 -12.023 9.469 1 98.81 74 ALA A C 1
ATOM 539 O O . ALA A 1 74 ? -1.174 -12.492 8.328 1 98.81 74 ALA A O 1
ATOM 540 N N . GLN A 1 75 ? -1.035 -10.734 9.734 1 98.81 75 GLN A N 1
ATOM 541 C CA . GLN A 1 75 ? -0.796 -9.852 8.602 1 98.81 75 GLN A CA 1
ATOM 542 C C . GLN A 1 75 ? 0.579 -10.102 7.988 1 98.81 75 GLN A C 1
ATOM 544 O O . GLN A 1 75 ? 0.752 -9.992 6.773 1 98.81 75 GLN A O 1
ATOM 549 N N . HIS A 1 76 ? 1.644 -10.492 8.805 1 98.88 76 HIS A N 1
ATOM 550 C CA . HIS A 1 76 ? 2.945 -10.844 8.25 1 98.88 76 HIS A CA 1
ATOM 551 C C . HIS A 1 76 ? 2.906 -12.203 7.57 1 98.88 76 HIS A C 1
ATOM 553 O O . HIS A 1 76 ? 3.574 -12.422 6.555 1 98.88 76 HIS A O 1
ATOM 559 N N . ALA A 1 77 ? 2.158 -13.117 8.156 1 98.94 77 ALA A N 1
ATOM 560 C CA . ALA A 1 77 ? 1.996 -14.406 7.504 1 98.94 77 ALA A CA 1
ATOM 561 C C . ALA A 1 77 ? 1.357 -14.258 6.125 1 98.94 77 ALA A C 1
ATOM 563 O O . ALA A 1 77 ? 1.761 -14.922 5.168 1 98.94 77 ALA A O 1
ATOM 564 N N . ALA A 1 78 ? 0.33 -13.422 6.023 1 98.94 78 ALA A N 1
ATOM 565 C CA . ALA A 1 78 ? -0.303 -13.156 4.734 1 98.94 78 ALA A CA 1
ATOM 566 C C . ALA A 1 78 ? 0.714 -12.641 3.719 1 98.94 78 ALA A C 1
ATOM 568 O O . ALA A 1 78 ? 0.738 -13.094 2.572 1 98.94 78 ALA A O 1
ATOM 569 N N . LEU A 1 79 ? 1.562 -11.695 4.133 1 98.94 79 LEU A N 1
ATOM 570 C CA . LEU A 1 79 ? 2.586 -11.109 3.273 1 98.94 79 LEU A CA 1
ATOM 571 C C . LEU A 1 79 ? 3.58 -12.172 2.811 1 98.94 79 LEU A C 1
ATOM 573 O O . LEU A 1 79 ? 3.816 -12.32 1.61 1 98.94 79 LEU A O 1
ATOM 577 N N . ILE A 1 80 ? 4.148 -12.945 3.734 1 98.94 80 ILE A N 1
ATOM 578 C CA . ILE A 1 80 ? 5.234 -13.883 3.443 1 98.94 80 ILE A CA 1
ATOM 579 C C . ILE A 1 80 ? 4.699 -15.055 2.631 1 98.94 80 ILE A C 1
ATOM 581 O O . ILE A 1 80 ? 5.32 -15.484 1.656 1 98.94 80 ILE A O 1
ATOM 585 N N . ASN A 1 81 ? 3.51 -15.602 2.994 1 98.94 81 ASN A N 1
ATOM 586 C CA . ASN A 1 81 ? 2.9 -16.672 2.225 1 98.94 81 ASN A CA 1
ATOM 587 C C . ASN A 1 81 ? 2.506 -16.219 0.824 1 98.94 81 ASN A C 1
ATOM 589 O O . ASN A 1 81 ? 2.609 -16.984 -0.139 1 98.94 81 ASN A O 1
ATOM 593 N N . GLY A 1 82 ? 1.995 -14.961 0.761 1 98.94 82 GLY A N 1
ATOM 594 C CA . GLY A 1 82 ? 1.687 -14.406 -0.549 1 98.94 82 GLY A CA 1
ATOM 595 C C . GLY A 1 82 ? 2.902 -14.289 -1.448 1 98.94 82 GLY A C 1
ATOM 596 O O . GLY A 1 82 ? 2.828 -14.578 -2.645 1 98.94 82 GLY A O 1
ATOM 597 N N . ILE A 1 83 ? 4.066 -13.867 -0.894 1 98.94 83 ILE A N 1
ATOM 598 C CA . ILE A 1 83 ? 5.32 -13.781 -1.64 1 98.94 83 ILE A CA 1
ATOM 599 C C . ILE A 1 83 ? 5.73 -15.18 -2.111 1 98.94 83 ILE A C 1
ATOM 601 O O . ILE A 1 83 ? 5.977 -15.391 -3.301 1 98.94 83 ILE A O 1
ATOM 605 N N . ALA A 1 84 ? 5.711 -16.109 -1.219 1 98.81 84 ALA A N 1
ATOM 606 C CA . ALA A 1 84 ? 6.18 -17.469 -1.497 1 98.81 84 ALA A CA 1
ATOM 607 C C . ALA A 1 84 ? 5.344 -18.125 -2.596 1 98.81 84 ALA A C 1
ATOM 609 O O . ALA A 1 84 ? 5.871 -18.875 -3.42 1 98.81 84 ALA A O 1
ATOM 610 N N . SER A 1 85 ? 4.109 -17.859 -2.627 1 98.69 85 SER A N 1
ATOM 611 C CA . SER A 1 85 ? 3.197 -18.516 -3.559 1 98.69 85 SER A CA 1
ATOM 612 C C . SER A 1 85 ? 3.479 -18.094 -4.996 1 98.69 85 SER A C 1
ATOM 614 O O . SER A 1 85 ? 3.07 -18.781 -5.941 1 98.69 85 SER A O 1
ATOM 616 N N . HIS A 1 86 ? 4.219 -17.016 -5.176 1 98.12 86 HIS A N 1
ATOM 617 C CA . HIS A 1 86 ? 4.289 -16.406 -6.496 1 98.12 86 HIS A CA 1
ATOM 618 C C . HIS A 1 86 ? 5.727 -16.375 -7.012 1 98.12 86 HIS A C 1
ATOM 620 O O . HIS A 1 86 ? 5.973 -15.945 -8.141 1 98.12 86 HIS A O 1
ATOM 626 N N . VAL A 1 87 ? 6.723 -16.844 -6.281 1 97.25 87 VAL A N 1
ATOM 627 C CA . VAL A 1 87 ? 8.141 -16.656 -6.574 1 97.25 87 VAL A CA 1
ATOM 628 C C . VAL A 1 87 ? 8.539 -17.516 -7.766 1 97.25 87 VAL A C 1
ATOM 630 O O . VAL A 1 87 ? 9.461 -17.172 -8.516 1 97.25 87 VAL A O 1
ATOM 633 N N . HIS A 1 88 ? 7.832 -18.578 -7.98 1 96.12 88 HIS A N 1
ATOM 634 C CA . HIS A 1 88 ? 8.258 -19.484 -9.047 1 96.12 88 HIS A CA 1
ATOM 635 C C . HIS A 1 88 ? 7.418 -19.281 -10.305 1 96.12 88 HIS A C 1
ATOM 637 O O . HIS A 1 88 ? 7.625 -19.953 -11.312 1 96.12 88 HIS A O 1
ATOM 643 N N . ASP A 1 89 ? 6.453 -18.312 -10.266 1 94.31 89 ASP A N 1
ATOM 644 C CA . ASP A 1 89 ? 5.551 -18.125 -11.391 1 94.31 89 ASP A CA 1
ATOM 645 C C . ASP A 1 89 ? 4.887 -19.422 -11.805 1 94.31 89 ASP A C 1
ATOM 647 O O . ASP A 1 89 ? 4.867 -19.781 -12.992 1 94.31 89 ASP A O 1
ATOM 651 N N . TYR A 1 90 ? 4.438 -20.125 -10.844 1 97.06 90 TYR A N 1
ATOM 652 C CA . TYR A 1 90 ? 3.951 -21.484 -11 1 97.06 90 TYR A CA 1
ATOM 653 C C . TYR A 1 90 ? 2.508 -21.609 -10.523 1 97.06 90 TYR A C 1
ATOM 655 O O . TYR A 1 90 ? 1.923 -22.703 -10.57 1 97.06 90 TYR A O 1
ATOM 663 N N . ASP A 1 91 ? 1.91 -20.453 -10.102 1 97.25 91 ASP A N 1
ATOM 664 C CA . ASP A 1 91 ? 0.576 -20.422 -9.508 1 97.25 91 ASP A CA 1
ATOM 665 C C . ASP A 1 91 ? -0.497 -20.234 -10.578 1 97.25 91 ASP A C 1
ATOM 667 O O . ASP A 1 91 ? -0.258 -20.516 -11.758 1 97.25 91 ASP A O 1
ATOM 671 N N . ASP A 1 92 ? -1.739 -20.031 -10.172 1 97.5 92 ASP A N 1
ATOM 672 C CA . ASP A 1 92 ? -2.891 -19.984 -11.062 1 97.5 92 ASP A CA 1
ATOM 673 C C . ASP A 1 92 ? -2.945 -18.656 -11.82 1 97.5 92 ASP A C 1
ATOM 675 O O . ASP A 1 92 ? -2.301 -17.688 -11.43 1 97.5 92 ASP A O 1
ATOM 679 N N . THR A 1 93 ? -3.668 -18.656 -12.961 1 96.75 93 THR A N 1
ATOM 680 C CA . THR A 1 93 ? -3.82 -17.484 -13.812 1 96.75 93 THR A CA 1
ATOM 681 C C . THR A 1 93 ? -5.238 -17.406 -14.375 1 96.75 93 THR A C 1
ATOM 683 O O . THR A 1 93 ? -5.754 -18.391 -14.914 1 96.75 93 THR A O 1
ATOM 686 N N . HIS A 1 94 ? -5.914 -16.359 -14.109 1 96.25 94 HIS A N 1
ATOM 687 C CA . HIS A 1 94 ? -7.125 -16.016 -14.852 1 96.25 94 HIS A CA 1
ATOM 688 C C . HIS A 1 94 ? -6.789 -15.531 -16.25 1 96.25 94 HIS A C 1
ATOM 690 O O . HIS A 1 94 ? -6.391 -14.375 -16.438 1 96.25 94 HIS A O 1
ATOM 696 N N . LEU A 1 95 ? -6.98 -16.281 -17.281 1 91.69 95 LEU A N 1
ATOM 697 C CA . LEU A 1 95 ? -6.379 -16.125 -18.594 1 91.69 95 LEU A CA 1
ATOM 698 C C . LEU A 1 95 ? -7 -14.938 -19.344 1 91.69 95 LEU A C 1
ATOM 700 O O . LEU A 1 95 ? -6.359 -14.336 -20.203 1 91.69 95 LEU A O 1
ATOM 704 N N . GLU A 1 96 ? -8.172 -14.539 -18.984 1 92.44 96 GLU A N 1
ATOM 705 C CA . GLU A 1 96 ? -8.812 -13.414 -19.641 1 92.44 96 GLU A CA 1
ATOM 706 C C . GLU A 1 96 ? -8.148 -12.094 -19.25 1 92.44 96 GLU A C 1
ATOM 708 O O . GLU A 1 96 ? -8.289 -11.094 -19.969 1 92.44 96 GLU A O 1
ATOM 713 N N . THR A 1 97 ? -7.375 -11.938 -18.141 1 94.25 97 THR A N 1
ATOM 714 C CA . THR A 1 97 ? -6.723 -10.711 -17.688 1 94.25 97 THR A CA 1
ATOM 715 C C . THR A 1 97 ? -5.27 -10.977 -17.312 1 94.25 97 THR A C 1
ATOM 717 O O . THR A 1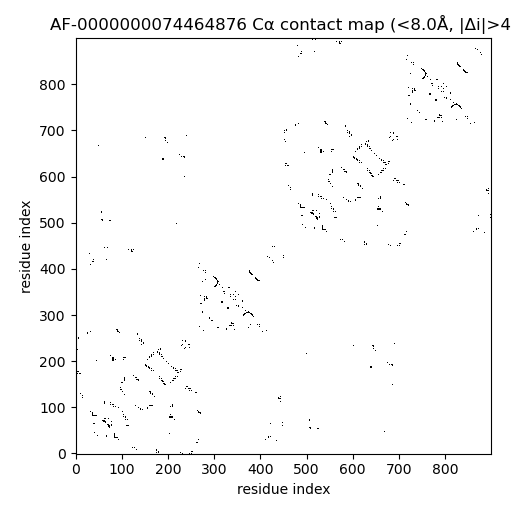 97 ? -4.492 -10.039 -17.125 1 94.25 97 THR A O 1
ATOM 720 N N . ILE A 1 98 ? -4.852 -12.227 -16.953 1 92.69 98 ILE A N 1
ATOM 721 C CA . ILE A 1 98 ? -3.547 -12.742 -16.547 1 92.69 98 ILE A CA 1
ATOM 722 C C . ILE A 1 98 ? -3.348 -12.531 -15.055 1 92.69 98 ILE A C 1
ATOM 724 O O . ILE A 1 98 ? -2.215 -12.43 -14.578 1 92.69 98 ILE A O 1
ATOM 728 N N . ILE A 1 99 ? -4.379 -12.289 -14.328 1 97.69 99 ILE A N 1
ATOM 729 C CA . ILE A 1 99 ? -4.375 -12.195 -12.867 1 97.69 99 ILE A CA 1
ATOM 730 C C . ILE A 1 99 ? -4.027 -13.555 -12.266 1 97.69 99 ILE A C 1
ATOM 732 O O . ILE A 1 99 ? -4.445 -14.594 -12.773 1 97.69 99 ILE A O 1
ATOM 736 N N . HIS A 1 100 ? -3.176 -13.508 -11.266 1 98.44 100 HIS A N 1
ATOM 737 C CA . HIS A 1 100 ? -3.021 -14.641 -10.359 1 98.44 100 HIS A CA 1
ATOM 738 C C . HIS A 1 100 ? -3.914 -14.484 -9.133 1 98.44 100 HIS A C 1
ATOM 740 O O . HIS A 1 100 ? -3.467 -14 -8.094 1 98.44 100 HIS A O 1
ATOM 746 N N . PRO A 1 101 ? -5.113 -14.953 -9.203 1 98.56 101 PRO A N 1
ATOM 747 C CA . PRO A 1 101 ? -6.129 -14.461 -8.266 1 98.56 101 PRO A CA 1
ATOM 748 C C . PRO A 1 101 ? -6.047 -15.125 -6.898 1 98.56 101 PRO A C 1
ATOM 750 O O . PRO A 1 101 ? -6.434 -14.531 -5.891 1 98.56 101 PRO A O 1
ATOM 753 N N . THR A 1 102 ? -5.562 -16.359 -6.812 1 98.94 102 THR A N 1
ATOM 754 C CA . THR A 1 102 ? -5.652 -17.078 -5.555 1 98.94 102 THR A CA 1
ATOM 755 C C . THR A 1 102 ? -4.621 -16.562 -4.555 1 98.94 102 THR A C 1
ATOM 757 O O . THR A 1 102 ? -4.871 -16.547 -3.35 1 98.94 102 THR A O 1
ATOM 760 N N . GLY A 1 103 ? -3.447 -16.219 -4.996 1 98.81 103 GLY A N 1
ATOM 761 C CA . GLY A 1 103 ? -2.314 -15.852 -4.164 1 98.81 103 GLY A CA 1
ATOM 762 C C . GLY A 1 103 ? -2.664 -14.82 -3.105 1 98.81 103 GLY A C 1
ATOM 763 O O . GLY A 1 103 ? -2.578 -15.094 -1.908 1 98.81 103 GLY A O 1
ATOM 764 N N . PRO A 1 104 ? -3.139 -13.594 -3.518 1 98.94 104 PRO A N 1
ATOM 765 C CA . PRO A 1 104 ? -3.465 -12.562 -2.529 1 98.94 104 PRO A CA 1
ATOM 766 C C . PRO A 1 104 ? -4.609 -12.977 -1.604 1 98.94 104 PRO A C 1
ATOM 768 O O . PRO A 1 104 ? -4.535 -12.758 -0.392 1 98.94 104 PRO A O 1
ATOM 771 N N . VAL A 1 105 ? -5.629 -13.633 -2.137 1 99 105 VAL A N 1
ATOM 772 C CA . VAL A 1 105 ? -6.867 -13.898 -1.408 1 99 105 VAL A CA 1
ATOM 773 C C . VAL A 1 105 ? -6.648 -15.023 -0.408 1 99 105 VAL A C 1
ATOM 775 O O . VAL A 1 105 ? -6.992 -14.898 0.77 1 99 105 VAL A O 1
ATOM 778 N N . ALA A 1 106 ? -6.012 -16.125 -0.823 1 98.94 106 ALA A N 1
ATOM 779 C CA . ALA A 1 106 ? -5.797 -17.281 0.047 1 98.94 106 ALA A CA 1
ATOM 780 C C . ALA A 1 106 ? -4.812 -16.953 1.164 1 98.94 106 ALA A C 1
ATOM 782 O O . ALA A 1 106 ? -4.977 -17.391 2.301 1 98.94 106 ALA A O 1
ATOM 783 N N . ALA A 1 107 ? -3.736 -16.188 0.827 1 98.94 107 ALA A N 1
ATOM 784 C CA . ALA A 1 107 ? -2.746 -15.82 1.834 1 98.94 107 ALA A CA 1
ATOM 785 C C . ALA A 1 107 ? -3.385 -15 2.953 1 98.94 107 ALA A C 1
ATOM 787 O O . ALA A 1 107 ? -3.139 -15.258 4.133 1 98.94 107 ALA A O 1
ATOM 788 N N . ALA A 1 108 ? -4.203 -14.031 2.58 1 98.94 108 ALA A N 1
ATOM 789 C CA . ALA A 1 108 ? -4.891 -13.203 3.566 1 98.94 108 ALA A CA 1
ATOM 790 C C . ALA A 1 108 ? -5.883 -14.023 4.383 1 98.94 108 ALA A C 1
ATOM 792 O O . ALA A 1 108 ? -5.91 -13.93 5.613 1 98.94 108 ALA A O 1
ATOM 793 N N . LEU A 1 109 ? -6.676 -14.812 3.709 1 98.94 109 LEU A N 1
ATOM 794 C CA . LEU A 1 109 ? -7.797 -15.516 4.316 1 98.94 109 LEU A CA 1
ATOM 795 C C . LEU A 1 109 ? -7.305 -16.594 5.285 1 98.94 109 LEU A C 1
ATOM 797 O O . LEU A 1 109 ? -7.793 -16.688 6.414 1 98.94 109 LEU A O 1
ATOM 801 N N . LEU A 1 110 ? -6.332 -17.422 4.844 1 98.88 110 LEU A N 1
ATOM 802 C CA . LEU A 1 110 ? -5.82 -18.484 5.711 1 98.88 110 LEU A CA 1
ATOM 803 C C . LEU A 1 110 ? -5.125 -17.891 6.934 1 98.88 110 LEU A C 1
ATOM 805 O O . LEU A 1 110 ? -5.32 -18.375 8.055 1 98.88 110 LEU A O 1
ATOM 809 N N . SER A 1 111 ? -4.258 -16.906 6.727 1 98.81 111 SER A N 1
ATOM 810 C CA . SER A 1 111 ? -3.541 -16.281 7.836 1 98.81 111 SER A CA 1
ATOM 811 C C . SER A 1 111 ? -4.508 -15.711 8.867 1 98.81 111 SER A C 1
ATOM 813 O O . SER A 1 111 ? -4.301 -15.859 10.07 1 98.81 111 SER A O 1
ATOM 815 N N . PHE A 1 112 ? -5.535 -15.078 8.391 1 98.81 112 PHE A N 1
ATOM 816 C CA . PHE A 1 112 ? -6.492 -14.5 9.32 1 98.81 112 PHE A CA 1
ATOM 817 C C . PHE A 1 112 ? -7.293 -15.586 10.031 1 98.81 112 PHE A C 1
ATOM 819 O O . PHE A 1 112 ? -7.539 -15.5 11.234 1 98.81 112 PHE A O 1
ATOM 826 N N . ALA A 1 113 ? -7.758 -16.562 9.25 1 98.81 113 ALA A N 1
ATOM 827 C CA . ALA A 1 113 ? -8.508 -17.672 9.836 1 98.81 113 ALA A CA 1
ATOM 828 C C . ALA A 1 113 ? -7.758 -18.281 11.008 1 98.81 113 ALA A C 1
ATOM 830 O O . ALA A 1 113 ? -8.344 -18.547 12.062 1 98.81 113 ALA A O 1
ATOM 831 N N . GLN A 1 114 ? -6.484 -18.516 10.828 1 98.5 114 GLN A N 1
ATOM 832 C CA . GLN A 1 114 ? -5.668 -19.156 11.859 1 98.5 114 GLN A CA 1
ATOM 833 C C . GLN A 1 114 ? -5.555 -18.281 13.102 1 98.5 114 GLN A C 1
ATOM 835 O O . GLN A 1 114 ? -5.195 -18.75 14.18 1 98.5 114 GLN A O 1
ATOM 840 N N . SER A 1 115 ? -5.82 -17 13 1 98.25 115 SER A N 1
ATOM 841 C CA . SER A 1 115 ? -5.672 -16.078 14.109 1 98.25 115 SER A CA 1
ATOM 842 C C . SER A 1 115 ? -6.965 -15.961 14.914 1 98.25 115 SER A C 1
ATOM 844 O O . SER A 1 115 ? -6.996 -15.305 15.961 1 98.25 115 SER A O 1
ATOM 846 N N . LEU A 1 116 ? -8.047 -16.578 14.438 1 97.94 116 LEU A N 1
ATOM 847 C CA . LEU A 1 116 ? -9.336 -16.484 15.109 1 97.94 116 LEU A CA 1
ATOM 848 C C . LEU A 1 116 ? -9.398 -17.422 16.312 1 97.94 116 LEU A C 1
ATOM 850 O O . LEU A 1 116 ? -8.75 -18.469 16.312 1 97.94 116 LEU A O 1
ATOM 854 N N . ASP A 1 117 ? -10.211 -17.047 17.344 1 95.75 117 ASP A N 1
ATOM 855 C CA . ASP A 1 117 ? -10.398 -17.859 18.547 1 95.75 117 ASP A CA 1
ATOM 856 C C . ASP A 1 117 ? -11.562 -18.828 18.375 1 95.75 117 ASP A C 1
ATOM 858 O O . ASP A 1 117 ? -12.156 -19.281 19.359 1 95.75 117 ASP A O 1
ATOM 862 N N . ARG A 1 118 ? -11.984 -19.125 17.203 1 97.31 118 ARG A N 1
ATOM 863 C CA . ARG A 1 118 ? -13.031 -20.094 16.875 1 97.31 118 ARG A CA 1
ATOM 864 C C . ARG A 1 118 ? -12.633 -20.953 15.688 1 97.31 118 ARG A C 1
ATOM 866 O O . ARG A 1 118 ? -11.852 -20.516 14.836 1 97.31 118 ARG A O 1
ATOM 873 N N . PRO A 1 119 ? -13.211 -22.156 15.633 1 98.19 119 PRO A N 1
ATOM 874 C CA . PRO A 1 119 ? -12.945 -22.953 14.43 1 98.19 119 PRO A CA 1
ATOM 875 C C . PRO A 1 119 ? -13.5 -22.297 13.164 1 98.19 119 PRO A C 1
ATOM 877 O O . PRO A 1 119 ? -14.492 -21.562 13.227 1 98.19 119 PRO A O 1
ATOM 880 N N . VAL A 1 120 ? -12.867 -22.484 12.141 1 98.62 120 VAL A N 1
ATOM 881 C CA . VAL A 1 120 ? -13.32 -22.109 10.797 1 98.62 120 VAL A CA 1
ATOM 882 C C . VAL A 1 120 ? -13.516 -23.359 9.953 1 98.62 120 VAL A C 1
ATOM 884 O O . VAL A 1 120 ? -12.555 -24.078 9.656 1 98.62 120 VAL A O 1
ATOM 887 N N . SER A 1 121 ? -14.742 -23.656 9.562 1 98.69 121 SER A N 1
ATOM 888 C CA . SER A 1 121 ? -15.016 -24.859 8.781 1 98.69 121 SER A CA 1
ATOM 889 C C . SER A 1 121 ? -14.523 -24.719 7.348 1 98.69 121 SER A C 1
ATOM 891 O O . SER A 1 121 ? -14.328 -23.609 6.859 1 98.69 121 SER A O 1
ATOM 893 N N . GLY A 1 122 ? -14.297 -25.891 6.695 1 98.69 122 GLY A N 1
ATOM 894 C CA . GLY A 1 122 ? -13.945 -25.875 5.281 1 98.69 122 GLY A CA 1
ATOM 895 C C . GLY A 1 122 ? -14.961 -25.141 4.422 1 98.69 122 GLY A C 1
ATOM 896 O O . GLY A 1 122 ? -14.594 -24.406 3.5 1 98.69 122 GLY A O 1
ATOM 897 N N . GLN A 1 123 ? -16.25 -25.266 4.727 1 98.62 123 GLN A N 1
ATOM 898 C CA . GLN A 1 123 ? -17.328 -24.625 3.967 1 98.62 123 GLN A CA 1
ATOM 899 C C . GLN A 1 123 ? -17.281 -23.109 4.117 1 98.62 123 GLN A C 1
ATOM 901 O O . GLN A 1 123 ? -17.453 -22.375 3.141 1 98.62 123 GLN A O 1
ATOM 906 N N . GLU A 1 124 ? -17.094 -22.672 5.375 1 98.56 124 GLU A N 1
ATOM 907 C CA . GLU A 1 124 ? -16.984 -21.25 5.633 1 98.56 124 GLU A CA 1
ATOM 908 C C . GLU A 1 124 ? -15.781 -20.656 4.898 1 98.56 124 GLU A C 1
ATOM 910 O O . GLU A 1 124 ? -15.891 -19.578 4.293 1 98.56 124 GLU A O 1
ATOM 915 N N . PHE A 1 125 ? -14.688 -21.375 4.961 1 98.81 125 PHE A N 1
ATOM 916 C CA . PHE A 1 125 ? -13.445 -20.938 4.324 1 98.81 125 PHE A CA 1
ATOM 917 C C . PHE A 1 125 ? -13.609 -20.875 2.811 1 98.81 125 PHE A C 1
ATOM 919 O O . PHE A 1 125 ? -13.242 -19.875 2.188 1 98.81 125 PHE A O 1
ATOM 926 N N . LEU A 1 126 ? -14.18 -21.859 2.221 1 98.88 126 LEU A N 1
ATOM 927 C CA . LEU A 1 126 ? -14.344 -21.953 0.774 1 98.88 126 LEU A CA 1
ATOM 928 C C . LEU A 1 126 ? -15.305 -20.875 0.276 1 98.88 126 LEU A C 1
ATOM 930 O O . LEU A 1 126 ? -15.125 -20.328 -0.815 1 98.88 126 LEU A O 1
ATOM 934 N N . THR A 1 127 ? -16.344 -20.547 1.044 1 98.75 127 THR A N 1
ATOM 935 C CA . THR A 1 127 ? -17.281 -19.5 0.684 1 98.75 127 THR A CA 1
ATOM 936 C C . THR A 1 127 ? -16.578 -18.141 0.622 1 98.75 127 THR A C 1
ATOM 938 O O . THR A 1 127 ? -16.75 -17.391 -0.337 1 98.75 127 THR A O 1
ATOM 941 N N . ALA A 1 128 ? -15.75 -17.875 1.645 1 98.94 128 ALA A N 1
ATOM 942 C CA . ALA A 1 128 ? -15 -16.625 1.697 1 98.94 128 ALA A CA 1
ATOM 943 C C . ALA A 1 128 ? -13.969 -16.547 0.574 1 98.94 128 ALA A C 1
ATOM 945 O O . ALA A 1 128 ? -13.797 -15.5 -0.056 1 98.94 128 ALA A O 1
ATOM 946 N N . LEU A 1 129 ? -13.297 -17.688 0.339 1 98.94 129 LEU A N 1
ATOM 947 C CA . LEU A 1 129 ? -12.297 -17.75 -0.723 1 98.94 129 LEU A CA 1
ATOM 948 C C . LEU A 1 129 ? -12.93 -17.469 -2.082 1 98.94 129 LEU A C 1
ATOM 950 O O . LEU A 1 129 ? -12.391 -16.688 -2.867 1 98.94 129 LEU A O 1
ATOM 954 N N . ALA A 1 130 ? -14.047 -18.094 -2.34 1 98.69 130 ALA A N 1
ATOM 955 C CA . ALA A 1 130 ? -14.758 -17.906 -3.605 1 98.69 130 ALA A CA 1
ATOM 956 C C . ALA A 1 130 ? -15.195 -16.453 -3.785 1 98.69 130 ALA A C 1
ATOM 958 O O . ALA A 1 130 ? -15.062 -15.891 -4.875 1 98.69 130 ALA A O 1
ATOM 959 N N . ALA A 1 131 ? -15.719 -15.852 -2.715 1 98.69 131 ALA A N 1
ATOM 960 C CA . ALA A 1 131 ? -16.156 -14.461 -2.773 1 98.69 131 ALA A CA 1
ATOM 961 C C . ALA A 1 131 ? -15.008 -13.531 -3.146 1 98.69 131 ALA A C 1
ATOM 963 O O . ALA A 1 131 ? -15.156 -12.664 -4.008 1 98.69 131 ALA A O 1
ATOM 964 N N . GLY A 1 132 ? -13.891 -13.727 -2.473 1 98.88 132 GLY A N 1
ATOM 965 C CA . GLY A 1 132 ? -12.727 -12.883 -2.713 1 98.88 132 GLY A CA 1
ATOM 966 C C . GLY A 1 132 ? -12.18 -13.008 -4.121 1 98.88 132 GLY A C 1
ATOM 967 O O . GLY A 1 132 ? -11.953 -12 -4.797 1 98.88 132 GLY A O 1
ATOM 968 N N . ILE A 1 133 ? -12.008 -14.266 -4.617 1 98.88 133 ILE A N 1
ATOM 969 C CA . ILE A 1 133 ? -11.43 -14.5 -5.934 1 98.88 133 ILE A CA 1
ATOM 970 C C . ILE A 1 133 ? -12.367 -13.969 -7.012 1 98.88 133 ILE A C 1
ATOM 972 O O . ILE A 1 133 ? -11.922 -13.359 -7.988 1 98.88 133 ILE A O 1
ATOM 976 N N . GLU A 1 134 ? -13.664 -14.203 -6.84 1 98.44 134 GLU A N 1
ATOM 977 C CA . GLU A 1 134 ? -14.641 -13.742 -7.824 1 98.44 134 GLU A CA 1
ATOM 978 C C . GLU A 1 134 ? -14.602 -12.219 -7.965 1 98.44 134 GLU A C 1
ATOM 980 O O . GLU A 1 134 ? -14.562 -11.703 -9.078 1 98.44 134 GLU A O 1
ATOM 985 N N . LEU A 1 135 ? -14.602 -11.539 -6.844 1 98.69 135 LEU A N 1
ATOM 986 C CA . LEU A 1 135 ? -14.609 -10.086 -6.902 1 98.69 135 LEU A CA 1
ATOM 987 C C . LEU A 1 135 ? -13.289 -9.555 -7.453 1 98.69 135 LEU A C 1
ATOM 989 O O . LEU A 1 135 ? -13.273 -8.539 -8.156 1 98.69 135 LEU A O 1
ATOM 993 N N . GLU A 1 136 ? -12.188 -10.172 -7.062 1 98.81 136 GLU A N 1
ATOM 994 C CA . GLU A 1 136 ? -10.883 -9.812 -7.617 1 98.81 136 GLU A CA 1
ATOM 995 C C . GLU A 1 136 ? -10.898 -9.883 -9.141 1 98.81 136 GLU A C 1
ATOM 997 O O . GLU A 1 136 ? -10.445 -8.945 -9.812 1 98.81 136 GLU A O 1
ATOM 1002 N N . CYS A 1 137 ? -11.391 -10.945 -9.672 1 98.62 137 CYS A N 1
ATOM 1003 C CA . CYS A 1 137 ? -11.43 -11.133 -11.117 1 98.62 137 CYS A CA 1
ATOM 1004 C C . CYS A 1 137 ? -12.383 -10.141 -11.773 1 98.62 137 CYS A C 1
ATOM 1006 O O . CYS A 1 137 ? -12.078 -9.594 -12.828 1 98.62 137 CYS A O 1
ATOM 1008 N N . LYS A 1 138 ? -13.57 -9.891 -11.164 1 98.31 138 LYS A N 1
ATOM 1009 C CA . LYS A 1 138 ? -14.531 -8.93 -11.703 1 98.31 138 LYS A CA 1
ATOM 1010 C C . LYS A 1 138 ? -13.938 -7.527 -11.727 1 98.31 138 LYS A C 1
ATOM 1012 O O . LYS A 1 138 ? -14.133 -6.785 -12.695 1 98.31 138 LYS A O 1
ATOM 1017 N N . ALA A 1 139 ? -13.25 -7.172 -10.633 1 98.75 139 ALA A N 1
ATOM 1018 C CA . ALA A 1 139 ? -12.562 -5.883 -10.609 1 98.75 139 ALA A CA 1
ATOM 1019 C C . ALA A 1 139 ? -11.516 -5.793 -11.711 1 98.75 139 ALA A C 1
ATOM 1021 O O . ALA A 1 139 ? -11.367 -4.75 -12.359 1 98.75 139 ALA A O 1
ATOM 1022 N N . GLY A 1 140 ? -10.766 -6.875 -11.875 1 98.81 140 GLY A N 1
ATOM 1023 C CA . GLY A 1 140 ? -9.773 -6.914 -12.938 1 98.81 140 GLY A CA 1
ATOM 1024 C C . GLY A 1 140 ? -10.367 -6.734 -14.32 1 98.81 140 GLY A C 1
ATOM 1025 O O . GLY A 1 140 ? -9.852 -5.965 -15.133 1 98.81 140 GLY A O 1
ATOM 1026 N N . LEU A 1 141 ? -11.43 -7.453 -14.617 1 98.44 141 LEU A N 1
ATOM 1027 C CA . LEU A 1 141 ? -12.109 -7.336 -15.906 1 98.44 141 LEU A CA 1
ATOM 1028 C C . LEU A 1 141 ? -12.633 -5.918 -16.109 1 98.44 141 LEU A C 1
ATOM 1030 O O . LEU A 1 141 ? -12.648 -5.418 -17.25 1 98.44 141 LEU A O 1
ATOM 1034 N N . ALA A 1 142 ? -13.016 -5.262 -15.07 1 98.69 142 ALA A N 1
ATOM 1035 C CA . ALA A 1 142 ? -13.57 -3.914 -15.125 1 98.69 142 ALA A CA 1
ATOM 1036 C C . ALA A 1 142 ? -12.555 -2.922 -15.688 1 98.69 142 ALA A C 1
ATOM 1038 O O . ALA A 1 142 ? -12.93 -1.953 -16.359 1 98.69 142 ALA A O 1
ATOM 1039 N N . VAL A 1 143 ? -11.234 -3.172 -15.469 1 98.75 143 VAL A N 1
ATOM 1040 C CA . VAL A 1 143 ? -10.227 -2.17 -15.805 1 98.75 143 VAL A CA 1
ATOM 1041 C C . VAL A 1 143 ? -9.336 -2.693 -16.922 1 98.75 143 VAL A C 1
ATOM 1043 O O . VAL A 1 143 ? -8.344 -2.057 -17.281 1 98.75 143 VAL A O 1
ATOM 1046 N N . TRP A 1 144 ? -9.609 -3.826 -17.484 1 97.94 144 TRP A N 1
ATOM 1047 C CA . TRP A 1 144 ? -8.82 -4.48 -18.531 1 97.94 144 TRP A CA 1
ATOM 1048 C C . TRP A 1 144 ? -9.164 -3.916 -19.906 1 97.94 144 TRP A C 1
ATOM 1050 O O . TRP A 1 144 ? -10.328 -3.629 -20.188 1 97.94 144 TRP A O 1
ATOM 1060 N N . PRO A 1 145 ? -8.141 -3.727 -20.781 1 97.62 145 PRO A N 1
ATOM 1061 C CA . PRO A 1 145 ? -6.723 -4.07 -20.641 1 97.62 145 PRO A CA 1
ATOM 1062 C C . PRO A 1 145 ? -5.852 -2.863 -20.297 1 97.62 145 PRO A C 1
ATOM 1064 O O . PRO A 1 145 ? -4.656 -3.016 -20.031 1 97.62 145 PRO A O 1
AT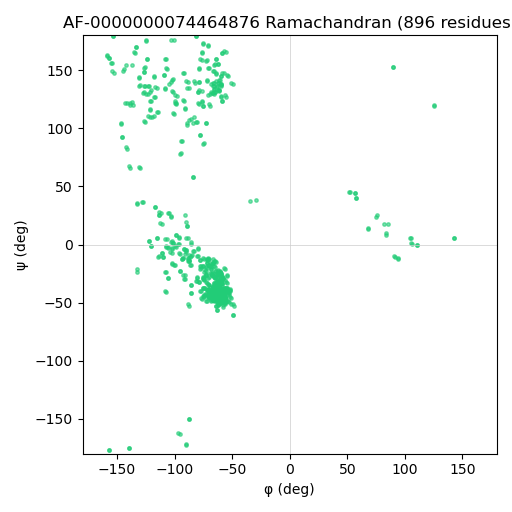OM 1067 N N . SER A 1 146 ? -6.398 -1.689 -20.312 1 98.06 146 SER A N 1
ATOM 1068 C CA . SER A 1 146 ? -5.598 -0.471 -20.25 1 98.06 146 SER A CA 1
ATOM 1069 C C . SER A 1 146 ? -4.816 -0.399 -18.938 1 98.06 146 SER A C 1
ATOM 1071 O O . SER A 1 146 ? -3.705 0.135 -18.906 1 98.06 146 SER A O 1
ATOM 1073 N N . HIS A 1 147 ? -5.41 -0.906 -17.859 1 98.56 147 HIS A N 1
ATOM 1074 C CA . HIS A 1 147 ? -4.766 -0.951 -16.562 1 98.56 147 HIS A CA 1
ATOM 1075 C C . HIS A 1 147 ? -3.441 -1.701 -16.625 1 98.56 147 HIS A C 1
ATOM 1077 O O . HIS A 1 147 ? -2.42 -1.207 -16.141 1 98.56 147 HIS A O 1
ATOM 1083 N N . TYR A 1 148 ? -3.469 -2.818 -17.188 1 97.69 148 TYR A N 1
ATOM 1084 C CA . TYR A 1 148 ? -2.268 -3.631 -17.344 1 97.69 148 TYR A CA 1
ATOM 1085 C C . TYR A 1 148 ? -1.314 -3.008 -18.359 1 97.69 148 TYR A C 1
ATOM 1087 O O . TYR A 1 148 ? -0.097 -3.02 -18.156 1 97.69 148 TYR A O 1
ATOM 1095 N N . ASP A 1 149 ? -1.852 -2.477 -19.422 1 97 149 ASP A N 1
ATOM 1096 C CA . ASP A 1 149 ? -1.057 -1.957 -20.531 1 97 149 ASP A CA 1
ATOM 1097 C C . ASP A 1 149 ? -0.207 -0.768 -20.094 1 97 149 ASP A C 1
ATOM 1099 O O . ASP A 1 149 ? 0.932 -0.613 -20.547 1 97 149 ASP A O 1
ATOM 1103 N N . VAL A 1 150 ? -0.768 -0.012 -19.188 1 97.69 150 VAL A N 1
ATOM 1104 C CA . VAL A 1 150 ? -0.031 1.178 -18.781 1 97.69 150 VAL A CA 1
ATOM 1105 C C . VAL A 1 150 ? 1.12 0.78 -17.859 1 97.69 150 VAL A C 1
ATOM 1107 O O . VAL A 1 150 ? 2.121 1.494 -17.75 1 97.69 150 VAL A O 1
ATOM 1110 N N . GLY A 1 151 ? 0.948 -0.348 -17.109 1 98.38 151 GLY A N 1
ATOM 1111 C CA . GLY A 1 151 ? 2.125 -0.792 -16.375 1 98.38 151 GLY A CA 1
ATOM 1112 C C . GLY A 1 151 ? 1.8 -1.347 -15 1 98.38 151 GLY A C 1
ATOM 1113 O O . GLY A 1 151 ? 2.701 -1.725 -14.25 1 98.38 151 GLY A O 1
ATOM 1114 N N . TRP A 1 152 ? 0.552 -1.484 -14.633 1 98.81 152 TRP A N 1
ATOM 1115 C CA . TRP A 1 152 ? 0.174 -2.014 -13.328 1 98.81 152 TRP A CA 1
ATOM 1116 C C . TRP A 1 152 ? 0.284 -3.533 -13.297 1 98.81 152 TRP A C 1
ATOM 1118 O O . TRP A 1 152 ? -0.046 -4.203 -14.281 1 98.81 152 TRP A O 1
ATOM 1128 N N . HIS A 1 153 ? 0.776 -4.082 -12.195 1 98.56 153 HIS A N 1
ATOM 1129 C CA . HIS A 1 153 ? 0.634 -5.504 -11.922 1 98.56 153 HIS A CA 1
ATOM 1130 C C . HIS A 1 153 ? -0.766 -5.832 -11.406 1 98.56 153 HIS A C 1
ATOM 1132 O O . HIS A 1 153 ? -1.006 -5.824 -10.195 1 98.56 153 HIS A O 1
ATOM 1138 N N . ILE A 1 154 ? -1.603 -6.203 -12.297 1 98.69 154 ILE A N 1
ATOM 1139 C CA . ILE A 1 154 ? -3.043 -6.266 -12.078 1 98.69 154 ILE A CA 1
ATOM 1140 C C . ILE A 1 154 ? -3.355 -7.293 -10.992 1 98.69 154 ILE A C 1
ATOM 1142 O O . ILE A 1 154 ? -4.336 -7.148 -10.25 1 98.69 154 ILE A O 1
ATOM 1146 N N . THR A 1 155 ? -2.508 -8.336 -10.742 1 98.75 155 THR A N 1
ATOM 1147 C CA . THR A 1 155 ? -2.701 -9.352 -9.703 1 98.75 155 THR A CA 1
ATOM 1148 C C . THR A 1 155 ? -2.834 -8.695 -8.328 1 98.75 155 THR A C 1
ATOM 1150 O O . THR A 1 155 ? -3.764 -9.008 -7.582 1 98.75 155 THR A O 1
ATOM 1153 N N . SER A 1 156 ? -1.979 -7.754 -8.078 1 98.88 156 SER A N 1
ATOM 1154 C CA . SER A 1 156 ? -1.938 -7.195 -6.734 1 98.88 156 SER A CA 1
ATOM 1155 C C . SER A 1 156 ? -2.859 -5.988 -6.605 1 98.88 156 SER A C 1
ATOM 1157 O O . SER A 1 156 ? -3.418 -5.738 -5.535 1 98.88 156 SER A O 1
ATOM 1159 N N . THR A 1 157 ? -3.102 -5.184 -7.719 1 98.88 157 THR A N 1
ATOM 1160 C CA . THR A 1 157 ? -3.992 -4.031 -7.633 1 98.88 157 THR A CA 1
ATOM 1161 C C . THR A 1 157 ? -5.426 -4.477 -7.367 1 98.88 157 THR A C 1
ATOM 1163 O O . THR A 1 157 ? -6.168 -3.801 -6.652 1 98.88 157 THR A O 1
ATOM 1166 N N . THR A 1 158 ? -5.797 -5.629 -7.895 1 98.94 158 THR A N 1
ATOM 1167 C CA . THR A 1 158 ? -7.137 -6.164 -7.668 1 98.94 158 THR A CA 1
ATOM 1168 C C . THR A 1 158 ? -7.133 -7.148 -6.5 1 98.94 158 THR A C 1
ATOM 1170 O O . THR A 1 158 ? -8.156 -7.344 -5.844 1 98.94 158 THR A O 1
ATOM 1173 N N . GLY A 1 159 ? -5.953 -7.719 -6.211 1 98.94 159 GLY A N 1
ATOM 1174 C CA . GLY A 1 159 ? -5.824 -8.734 -5.18 1 98.94 159 GLY A CA 1
ATOM 1175 C C . GLY A 1 159 ? -6.168 -8.227 -3.793 1 98.94 159 GLY A C 1
ATOM 1176 O O . GLY A 1 159 ? -6.742 -8.961 -2.984 1 98.94 159 GLY A O 1
ATOM 1177 N N . SER A 1 160 ? -5.801 -6.961 -3.508 1 98.94 160 SER A N 1
ATOM 1178 C CA . SER A 1 160 ? -6.133 -6.383 -2.209 1 98.94 160 SER A CA 1
ATOM 1179 C C . SER A 1 160 ? -7.645 -6.289 -2.014 1 98.94 160 SER A C 1
ATOM 1181 O O . SER A 1 160 ? -8.148 -6.516 -0.912 1 98.94 160 SER A O 1
ATOM 1183 N N . ILE A 1 161 ? -8.375 -5.945 -3.09 1 98.94 161 ILE A N 1
ATOM 1184 C CA . ILE A 1 161 ? -9.828 -5.84 -3.035 1 98.94 161 ILE A CA 1
ATOM 1185 C C . ILE A 1 161 ? -10.438 -7.215 -2.771 1 98.94 161 ILE A C 1
ATOM 1187 O O . ILE A 1 161 ? -11.281 -7.367 -1.886 1 98.94 161 ILE A O 1
ATOM 1191 N N . GLY A 1 162 ? -9.953 -8.211 -3.523 1 98.94 162 GLY A N 1
ATOM 1192 C CA . GLY A 1 162 ? -10.414 -9.57 -3.297 1 98.94 162 GLY A CA 1
ATOM 1193 C C . GLY A 1 162 ? -10.125 -10.078 -1.896 1 98.94 162 GLY A C 1
ATOM 1194 O O . GLY A 1 162 ? -10.984 -10.695 -1.266 1 98.94 162 GLY A O 1
ATOM 1195 N N . ALA A 1 163 ? -8.906 -9.852 -1.394 1 99 163 ALA A N 1
ATOM 1196 C CA . ALA A 1 163 ? -8.508 -10.266 -0.05 1 99 163 ALA A CA 1
ATOM 1197 C C . ALA A 1 163 ? -9.398 -9.617 1.008 1 99 163 ALA A C 1
ATOM 1199 O O . ALA A 1 163 ? -9.805 -10.266 1.972 1 99 163 ALA A O 1
ATOM 1200 N N . ALA A 1 164 ? -9.703 -8.305 0.851 1 99 164 ALA A N 1
ATOM 1201 C CA . ALA A 1 164 ? -10.57 -7.594 1.788 1 99 164 ALA A CA 1
ATOM 1202 C C . ALA A 1 164 ? -11.961 -8.211 1.825 1 99 164 ALA A C 1
ATOM 1204 O O . ALA A 1 164 ? -12.555 -8.367 2.898 1 99 164 ALA A O 1
ATOM 1205 N N . VAL A 1 165 ? -12.477 -8.547 0.67 1 98.94 165 VAL A N 1
ATOM 1206 C CA . VAL A 1 165 ? -13.805 -9.141 0.565 1 98.94 165 VAL A CA 1
ATOM 1207 C C . VAL A 1 165 ? -13.82 -10.508 1.246 1 98.94 165 VAL A C 1
ATOM 1209 O O . VAL A 1 165 ? -14.734 -10.82 2.008 1 98.94 165 VAL A O 1
ATOM 1212 N N . ALA A 1 166 ? -12.812 -11.336 0.972 1 98.94 166 ALA A N 1
ATOM 1213 C CA . ALA A 1 166 ? -12.734 -12.68 1.548 1 98.94 166 ALA A CA 1
ATOM 1214 C C . ALA A 1 166 ? -12.695 -12.617 3.072 1 98.94 166 ALA A C 1
ATOM 1216 O O . ALA A 1 166 ? -13.43 -13.336 3.75 1 98.94 166 ALA A O 1
ATOM 1217 N N . VAL A 1 167 ? -11.836 -11.789 3.625 1 98.94 167 VAL A N 1
ATOM 1218 C CA . VAL A 1 167 ? -11.695 -11.672 5.074 1 98.94 167 VAL A CA 1
ATOM 1219 C C . VAL A 1 167 ? -12.977 -11.086 5.672 1 98.94 167 VAL A C 1
ATOM 1221 O O . VAL A 1 167 ? -13.406 -11.5 6.746 1 98.94 167 VAL A O 1
ATOM 1224 N N . SER A 1 168 ? -13.594 -10.062 4.969 1 98.94 168 SER A N 1
ATOM 1225 C CA . SER A 1 168 ? -14.859 -9.5 5.434 1 98.94 168 SER A CA 1
ATOM 1226 C C . SER A 1 168 ? -15.945 -10.57 5.516 1 98.94 168 SER A C 1
ATOM 1228 O O . SER A 1 168 ? -16.734 -10.594 6.461 1 98.94 168 SER A O 1
ATOM 1230 N N . ARG A 1 169 ? -15.977 -11.43 4.492 1 98.81 169 ARG A N 1
ATOM 1231 C CA . ARG A 1 169 ? -16.953 -12.508 4.484 1 98.81 169 ARG A CA 1
ATOM 1232 C C . ARG A 1 169 ? -16.734 -13.469 5.648 1 98.81 169 ARG A C 1
ATOM 1234 O O . ARG A 1 169 ? -17.688 -13.93 6.273 1 98.81 169 ARG A O 1
ATOM 1241 N N . LEU A 1 170 ? -15.492 -13.844 5.902 1 98.75 170 LEU A N 1
ATOM 1242 C CA . LEU A 1 170 ? -15.148 -14.727 7.012 1 98.75 170 LEU A CA 1
ATOM 1243 C C . LEU A 1 170 ? -15.555 -14.102 8.344 1 98.75 170 LEU A C 1
ATOM 1245 O O . LEU A 1 170 ? -15.977 -14.805 9.258 1 98.75 170 LEU A O 1
ATOM 1249 N N . LEU A 1 171 ? -15.469 -12.758 8.453 1 98.44 171 LEU A N 1
ATOM 1250 C CA . LEU A 1 171 ? -15.797 -12.016 9.672 1 98.44 171 LEU A CA 1
ATOM 1251 C C . LEU A 1 171 ? -17.297 -11.75 9.75 1 98.44 171 LEU A C 1
ATOM 1253 O O . LEU A 1 171 ? -17.781 -11.203 10.742 1 98.44 171 LEU A O 1
ATOM 1257 N N . ASP A 1 172 ? -18 -12.094 8.734 1 98.38 172 ASP A N 1
ATOM 1258 C CA . ASP A 1 172 ? -19.438 -11.859 8.656 1 98.38 172 ASP A CA 1
ATOM 1259 C C . ASP A 1 172 ? -19.766 -10.375 8.828 1 98.38 172 ASP A C 1
ATOM 1261 O O . ASP A 1 172 ? -20.625 -10.008 9.625 1 98.38 172 ASP A O 1
ATOM 1265 N N . LEU A 1 173 ? -19.016 -9.539 8.172 1 98.81 173 LEU A N 1
ATOM 1266 C CA . LEU A 1 173 ? -19.234 -8.102 8.266 1 98.81 173 LEU A CA 1
ATOM 1267 C C . LEU A 1 173 ? -20.516 -7.703 7.547 1 98.81 173 LEU A C 1
ATOM 1269 O O . LEU A 1 173 ? -20.922 -8.359 6.582 1 98.81 173 LEU A O 1
ATOM 1273 N N . SER A 1 174 ? -21.156 -6.605 7.988 1 98.81 174 SER A N 1
ATOM 1274 C CA . SER A 1 174 ? -22.297 -6.027 7.293 1 98.81 174 SER A CA 1
ATOM 1275 C C . SER A 1 174 ? -21.891 -5.512 5.914 1 98.81 174 SER A C 1
ATOM 1277 O O . SER A 1 174 ? -20.719 -5.289 5.645 1 98.81 174 SER A O 1
ATOM 1279 N N . PRO A 1 175 ? -22.906 -5.352 5.016 1 98.75 175 PRO A N 1
ATOM 1280 C CA . PRO A 1 175 ? -22.594 -4.773 3.705 1 98.75 175 PRO A CA 1
ATOM 1281 C C . PRO A 1 175 ? -21.891 -3.426 3.807 1 98.75 175 PRO A C 1
ATOM 1283 O O . PRO A 1 175 ? -20.953 -3.158 3.049 1 98.75 175 PRO A O 1
ATOM 1286 N N . GLU A 1 176 ? -22.281 -2.65 4.73 1 98.75 176 GLU A N 1
ATOM 1287 C CA . GLU A 1 176 ? -21.672 -1.335 4.879 1 98.75 176 GLU A CA 1
ATOM 1288 C C . GLU A 1 176 ? -20.219 -1.452 5.297 1 98.75 176 GLU A C 1
ATOM 1290 O O . GLU A 1 176 ? -19.344 -0.786 4.73 1 98.75 176 GLU A O 1
ATOM 1295 N N . LYS A 1 177 ? -19.906 -2.289 6.32 1 98.88 177 LYS A N 1
ATOM 1296 C CA . LYS A 1 177 ? -18.516 -2.492 6.75 1 98.88 177 LYS A CA 1
ATOM 1297 C C . LYS A 1 177 ? -17.688 -3.129 5.645 1 98.88 177 LYS A C 1
ATOM 1299 O O . LYS A 1 177 ? -16.516 -2.803 5.484 1 98.88 177 LYS A O 1
ATOM 1304 N N . THR A 1 178 ? -18.328 -4.023 4.879 1 98.94 178 THR A N 1
ATOM 1305 C CA . THR A 1 178 ? -17.641 -4.629 3.744 1 98.94 178 THR A CA 1
ATOM 1306 C C . THR A 1 178 ? -17.312 -3.578 2.688 1 98.94 178 THR A C 1
ATOM 1308 O O . THR A 1 178 ? -16.234 -3.605 2.092 1 98.94 178 THR A O 1
ATOM 1311 N N . ALA A 1 179 ? -18.25 -2.641 2.439 1 98.94 179 ALA A N 1
ATOM 1312 C CA . ALA A 1 179 ? -18 -1.558 1.494 1 98.94 179 ALA A CA 1
ATOM 1313 C C . ALA A 1 179 ? -16.828 -0.693 1.954 1 98.94 179 ALA A C 1
ATOM 1315 O O . ALA A 1 179 ? -15.992 -0.281 1.142 1 98.94 179 ALA A O 1
ATOM 1316 N N . HIS A 1 180 ? -16.75 -0.393 3.295 1 98.94 180 HIS A N 1
ATOM 1317 C CA . HIS A 1 180 ? -15.609 0.333 3.834 1 98.94 180 HIS A CA 1
ATOM 1318 C C . HIS A 1 180 ? -14.32 -0.453 3.641 1 98.94 180 HIS A C 1
ATOM 1320 O O . HIS A 1 180 ? -13.289 0.121 3.293 1 98.94 180 HIS A O 1
ATOM 1326 N N . ALA A 1 181 ? -14.359 -1.782 3.863 1 98.94 181 ALA A N 1
ATOM 1327 C CA . ALA A 1 181 ? -13.188 -2.627 3.658 1 98.94 181 ALA A CA 1
ATOM 1328 C C . ALA A 1 181 ? -12.711 -2.564 2.211 1 98.94 181 ALA A C 1
ATOM 1330 O O . ALA A 1 181 ? -11.516 -2.469 1.948 1 98.94 181 ALA A O 1
ATOM 1331 N N . ILE A 1 182 ? -13.68 -2.609 1.272 1 98.94 182 ILE A N 1
ATOM 1332 C CA . ILE A 1 182 ? -13.359 -2.512 -0.147 1 98.94 182 ILE A CA 1
ATOM 1333 C C . ILE A 1 182 ? -12.68 -1.176 -0.431 1 98.94 182 ILE A C 1
ATOM 1335 O O . ILE A 1 182 ? -11.68 -1.124 -1.151 1 98.94 182 ILE A O 1
ATOM 1339 N N . GLY A 1 183 ? -13.203 -0.124 0.133 1 98.94 183 GLY A N 1
ATOM 1340 C CA . GLY A 1 183 ? -12.602 1.187 -0.07 1 98.94 183 GLY A CA 1
ATOM 1341 C C . GLY A 1 183 ? -11.195 1.291 0.481 1 98.94 183 GLY A C 1
ATOM 1342 O O . GLY A 1 183 ? -10.297 1.794 -0.194 1 98.94 183 GLY A O 1
ATOM 1343 N N . ILE A 1 184 ? -10.961 0.79 1.733 1 98.94 184 ILE A N 1
ATOM 1344 C CA . ILE A 1 184 ? -9.656 0.845 2.383 1 98.94 184 ILE A CA 1
ATOM 1345 C C . ILE A 1 184 ? -8.648 -0.001 1.599 1 98.94 184 ILE A C 1
ATOM 1347 O O . ILE A 1 184 ? -7.477 0.354 1.497 1 98.94 184 ILE A O 1
ATOM 1351 N N . ALA A 1 185 ? -9.094 -1.082 1.033 1 98.94 185 ALA A N 1
ATOM 1352 C CA . ALA A 1 185 ? -8.234 -1.929 0.213 1 98.94 185 ALA A CA 1
ATOM 1353 C C . ALA A 1 185 ? -7.941 -1.273 -1.133 1 98.94 185 ALA A C 1
ATOM 1355 O O . ALA A 1 185 ? -6.805 -1.301 -1.61 1 98.94 185 ALA A O 1
ATOM 1356 N N . ALA A 1 186 ? -8.969 -0.678 -1.766 1 98.94 186 ALA A N 1
ATOM 1357 C CA . ALA A 1 186 ? -8.875 -0.138 -3.119 1 98.94 186 ALA A CA 1
ATOM 1358 C C . ALA A 1 186 ? -7.906 1.039 -3.18 1 98.94 186 ALA A C 1
ATOM 1360 O O . ALA A 1 186 ? -7.254 1.263 -4.203 1 98.94 186 ALA A O 1
ATOM 1361 N N . THR A 1 187 ? -7.75 1.775 -2.066 1 98.94 187 THR A N 1
ATOM 1362 C CA . THR A 1 187 ? -6.879 2.945 -2.068 1 98.94 187 THR A CA 1
ATOM 1363 C C . THR A 1 187 ? -5.414 2.527 -1.973 1 98.94 187 THR A C 1
ATOM 1365 O O . THR A 1 187 ? -4.516 3.346 -2.178 1 98.94 187 THR A O 1
ATOM 1368 N N . GLN A 1 188 ? -5.105 1.265 -1.629 1 98.88 188 GLN A N 1
ATOM 1369 C CA . GLN A 1 188 ? -3.756 0.718 -1.567 1 98.88 188 GLN A CA 1
ATOM 1370 C C . GLN A 1 188 ? -3.387 0.015 -2.871 1 98.88 188 GLN A C 1
ATOM 1372 O O . GLN A 1 188 ? -3.355 -1.216 -2.93 1 98.88 188 GLN A O 1
ATOM 1377 N N . VAL A 1 189 ? -3.027 0.732 -3.887 1 98.81 189 VAL A N 1
ATOM 1378 C CA . VAL A 1 189 ? -2.752 0.211 -5.223 1 98.81 189 VAL A CA 1
ATOM 1379 C C . VAL A 1 189 ? -1.288 -0.216 -5.316 1 98.81 189 VAL A C 1
ATOM 1381 O O . VAL A 1 189 ? -0.397 0.626 -5.453 1 98.81 189 VAL A O 1
ATOM 1384 N N . THR A 1 190 ? -1.055 -1.555 -5.332 1 98.75 190 THR A N 1
ATOM 1385 C CA . THR A 1 190 ? 0.303 -2.078 -5.238 1 98.75 190 THR A CA 1
ATOM 1386 C C . THR A 1 190 ? 0.675 -2.846 -6.504 1 98.75 190 THR A C 1
ATOM 1388 O O . THR A 1 190 ? -0.075 -3.717 -6.953 1 98.75 190 THR A O 1
ATOM 1391 N N . GLY A 1 191 ? 1.788 -2.473 -7.086 1 98.81 191 GLY A N 1
ATOM 1392 C CA . GLY A 1 191 ? 2.373 -3.318 -8.109 1 98.81 191 GLY A CA 1
ATOM 1393 C C . GLY A 1 191 ? 2.623 -2.588 -9.414 1 98.81 191 GLY A C 1
ATOM 1394 O O . GLY A 1 191 ? 1.691 -2.064 -10.031 1 98.81 191 GLY A O 1
ATOM 1395 N N . LEU A 1 192 ? 3.855 -2.531 -9.859 1 98.75 192 LEU A N 1
ATOM 1396 C CA . LEU A 1 192 ? 4.273 -2.053 -11.172 1 98.75 192 LEU A CA 1
ATOM 1397 C C . LEU A 1 192 ? 4.934 -3.17 -11.977 1 98.75 192 LEU A C 1
ATOM 1399 O O . LEU A 1 192 ? 5.777 -3.898 -11.445 1 98.75 192 LEU A O 1
ATOM 1403 N N . ARG A 1 193 ? 4.598 -3.311 -13.211 1 97.88 193 ARG A N 1
ATOM 1404 C CA . ARG A 1 193 ? 5.176 -4.34 -14.07 1 97.88 193 ARG A CA 1
ATOM 1405 C C . ARG A 1 193 ? 6.68 -4.133 -14.234 1 97.88 193 ARG A C 1
ATOM 1407 O O . ARG A 1 193 ? 7.41 -5.078 -14.539 1 97.88 193 ARG A O 1
ATOM 1414 N N . GLU A 1 194 ? 7.168 -2.9 -14.016 1 97.88 194 GLU A N 1
ATOM 1415 C CA . GLU A 1 194 ? 8.594 -2.588 -14.07 1 97.88 194 GLU A CA 1
ATOM 1416 C C . GLU A 1 194 ? 9.391 -3.469 -13.109 1 97.88 194 GLU A C 1
ATOM 1418 O O . GLU A 1 194 ? 10.594 -3.672 -13.289 1 97.88 194 GLU A O 1
ATOM 1423 N N . MET A 1 195 ? 8.766 -4.02 -12.125 1 98.06 195 MET A N 1
ATOM 1424 C CA . MET A 1 195 ? 9.461 -4.789 -11.102 1 98.06 195 MET A CA 1
ATOM 1425 C C . MET A 1 195 ? 9.656 -6.234 -11.539 1 98.06 195 MET A C 1
ATOM 1427 O O . MET A 1 195 ? 10.352 -7.004 -10.875 1 98.06 195 MET A O 1
ATOM 1431 N N . PHE A 1 196 ? 8.984 -6.609 -12.719 1 93.81 196 PHE A N 1
ATOM 1432 C CA . PHE A 1 196 ? 9.148 -7.973 -13.203 1 93.81 196 PHE A CA 1
ATOM 1433 C C . PHE A 1 196 ? 10.617 -8.281 -13.484 1 93.81 196 PHE A C 1
ATOM 1435 O O . PHE A 1 196 ? 11.273 -7.551 -14.234 1 93.81 196 PHE A O 1
ATOM 1442 N N . GLY A 1 197 ? 11.148 -9.32 -12.852 1 91.5 197 GLY A N 1
ATOM 1443 C CA . GLY A 1 197 ? 12.562 -9.672 -12.961 1 91.5 197 GLY A CA 1
ATOM 1444 C C . GLY A 1 197 ? 13.336 -9.43 -11.68 1 91.5 197 GLY A C 1
ATOM 1445 O O . GLY A 1 197 ? 14.539 -9.688 -11.617 1 91.5 197 GLY A O 1
ATOM 1446 N N . SER A 1 198 ? 12.641 -8.938 -10.664 1 96.19 198 SER A N 1
ATOM 1447 C CA . SER A 1 198 ? 13.211 -8.734 -9.328 1 96.19 198 SER A CA 1
ATOM 1448 C C . SER A 1 198 ? 12.383 -9.445 -8.266 1 96.19 198 SER A C 1
ATOM 1450 O O . SER A 1 198 ? 11.352 -10.039 -8.57 1 96.19 198 SER A O 1
ATOM 1452 N N . HIS A 1 199 ? 12.859 -9.422 -6.977 1 97.88 199 HIS A N 1
ATOM 1453 C CA . HIS A 1 199 ? 12.109 -10 -5.867 1 97.88 199 HIS A CA 1
ATOM 1454 C C . HIS A 1 199 ? 10.75 -9.328 -5.711 1 97.88 199 HIS A C 1
ATOM 1456 O O . HIS A 1 199 ? 9.789 -9.961 -5.27 1 97.88 199 HIS A O 1
ATOM 1462 N N . THR A 1 200 ? 10.656 -8.07 -6.203 1 98.69 200 THR A N 1
ATOM 1463 C CA . THR A 1 200 ? 9.508 -7.23 -5.895 1 98.69 200 THR A CA 1
ATOM 1464 C C . THR A 1 200 ? 8.289 -7.672 -6.695 1 98.69 200 THR A C 1
ATOM 1466 O O . THR A 1 200 ? 7.152 -7.352 -6.336 1 98.69 200 THR A O 1
ATOM 1469 N N . LYS A 1 201 ? 8.484 -8.422 -7.773 1 97.38 201 LYS A N 1
ATOM 1470 C CA . LYS A 1 201 ? 7.316 -8.984 -8.445 1 97.38 201 LYS A CA 1
ATOM 1471 C C . LYS A 1 201 ? 6.469 -9.82 -7.484 1 97.38 201 LYS A C 1
ATOM 1473 O O . LYS A 1 201 ? 5.254 -9.633 -7.398 1 97.38 201 LYS A O 1
ATOM 1478 N N . SER A 1 202 ? 7.145 -10.734 -6.777 1 98.44 202 SER A N 1
ATOM 1479 C CA . SER A 1 202 ? 6.422 -11.633 -5.879 1 98.44 202 SER A CA 1
ATOM 1480 C C . SER A 1 202 ? 6.035 -10.922 -4.586 1 98.44 202 SER A C 1
ATOM 1482 O O . SER A 1 202 ? 5.152 -11.383 -3.857 1 98.44 202 SER A O 1
ATOM 1484 N N . PHE A 1 203 ? 6.695 -9.781 -4.262 1 98.88 203 PHE A N 1
ATOM 1485 C CA . PHE A 1 203 ? 6.266 -8.938 -3.154 1 98.88 203 PHE A CA 1
ATOM 1486 C C . PHE A 1 203 ? 4.84 -8.438 -3.371 1 98.88 203 PHE A C 1
ATOM 1488 O O . PHE A 1 203 ? 4.066 -8.32 -2.418 1 98.88 203 PHE A O 1
ATOM 1495 N N . HIS A 1 204 ? 4.406 -8.234 -4.566 1 98.94 204 HIS A N 1
ATOM 1496 C CA . HIS A 1 204 ? 3.146 -7.586 -4.926 1 98.94 204 HIS A CA 1
ATOM 1497 C C . HIS A 1 204 ? 1.952 -8.391 -4.414 1 98.94 204 HIS A C 1
ATOM 1499 O O . HIS A 1 204 ? 1.128 -7.871 -3.66 1 98.94 204 HIS A O 1
ATOM 1505 N N . PRO A 1 205 ? 1.819 -9.641 -4.762 1 98.88 205 PRO A N 1
ATOM 1506 C CA . PRO A 1 205 ? 0.643 -10.359 -4.266 1 98.88 205 PRO A CA 1
ATOM 1507 C C . PRO A 1 205 ? 0.653 -10.539 -2.75 1 98.88 205 PRO A C 1
ATOM 1509 O O . PRO A 1 205 ? -0.407 -10.539 -2.117 1 98.88 205 PRO A O 1
ATOM 1512 N N . GLY A 1 206 ? 1.873 -10.734 -2.154 1 98.94 206 GLY A N 1
ATOM 1513 C CA . GLY A 1 206 ? 1.949 -10.781 -0.703 1 98.94 206 GLY A CA 1
ATOM 1514 C C . GLY A 1 206 ? 1.472 -9.5 -0.043 1 98.94 206 GLY A C 1
ATOM 1515 O O . GLY A 1 206 ? 0.686 -9.539 0.906 1 98.94 206 GLY A O 1
ATOM 1516 N N . ARG A 1 207 ? 1.928 -8.359 -0.582 1 98.94 207 ARG A N 1
ATOM 1517 C CA . ARG A 1 207 ? 1.535 -7.066 -0.031 1 98.94 207 ARG A CA 1
ATOM 1518 C C . ARG A 1 207 ? 0.045 -6.816 -0.235 1 98.94 207 ARG A C 1
ATOM 1520 O O . ARG A 1 207 ? -0.613 -6.227 0.625 1 98.94 207 ARG A O 1
ATOM 1527 N N . ALA A 1 208 ? -0.492 -7.254 -1.383 1 98.94 208 ALA A N 1
ATOM 1528 C CA . ALA A 1 208 ? -1.927 -7.16 -1.64 1 98.94 208 ALA A CA 1
ATOM 1529 C C . ALA A 1 208 ? -2.723 -7.941 -0.598 1 98.94 208 ALA A C 1
ATOM 1531 O O . ALA A 1 208 ? -3.762 -7.473 -0.125 1 98.94 208 ALA A O 1
ATOM 1532 N N . ALA A 1 209 ? -2.23 -9.164 -0.248 1 98.94 209 ALA A N 1
ATOM 1533 C CA . ALA A 1 209 ? -2.867 -9.969 0.792 1 98.94 209 ALA A CA 1
ATOM 1534 C C . ALA A 1 209 ? -2.902 -9.219 2.121 1 98.94 209 ALA A C 1
ATOM 1536 O O . ALA A 1 209 ? -3.943 -9.156 2.779 1 98.94 209 ALA A O 1
ATOM 1537 N N . GLN A 1 210 ? -1.774 -8.641 2.488 1 98.94 210 GLN A N 1
ATOM 1538 C CA . GLN A 1 210 ? -1.672 -7.883 3.732 1 98.94 210 GLN A CA 1
ATOM 1539 C C . GLN A 1 210 ? -2.59 -6.664 3.713 1 98.94 210 GLN A C 1
ATOM 1541 O O . GLN A 1 210 ? -3.256 -6.367 4.707 1 98.94 210 GLN A O 1
ATOM 1546 N N . ASN A 1 211 ? -2.635 -5.941 2.586 1 98.94 211 ASN A N 1
ATOM 1547 C CA . ASN A 1 211 ? -3.467 -4.754 2.428 1 98.94 211 ASN A CA 1
ATOM 1548 C C . ASN A 1 211 ? -4.945 -5.078 2.613 1 98.94 211 ASN A C 1
ATOM 1550 O O . ASN A 1 211 ? -5.664 -4.355 3.311 1 98.94 211 ASN A O 1
ATOM 1554 N N . GLY A 1 212 ? -5.379 -6.141 1.941 1 98.94 212 GLY A N 1
ATOM 1555 C CA . GLY A 1 212 ? -6.777 -6.527 2.049 1 98.94 212 GLY A CA 1
ATOM 1556 C C . GLY A 1 212 ? -7.164 -6.984 3.443 1 98.94 212 GLY A C 1
ATOM 1557 O O . GLY A 1 212 ? -8.234 -6.625 3.945 1 98.94 212 GLY A O 1
ATOM 1558 N N . LEU A 1 213 ? -6.297 -7.793 4.078 1 98.94 213 LEU A N 1
ATOM 1559 C CA . LEU A 1 213 ? -6.527 -8.273 5.438 1 98.94 213 LEU A CA 1
ATOM 1560 C C . LEU A 1 213 ? -6.68 -7.105 6.406 1 98.94 213 LEU A C 1
ATOM 1562 O O . LEU A 1 213 ? -7.645 -7.047 7.168 1 98.94 213 LEU A O 1
ATOM 1566 N N . LEU A 1 214 ? -5.77 -6.121 6.352 1 98.88 214 LEU A N 1
ATOM 1567 C CA . LEU A 1 214 ? -5.805 -4.957 7.227 1 98.88 214 LEU A CA 1
ATOM 1568 C C . LEU A 1 214 ? -7.051 -4.117 6.965 1 98.88 214 LEU A C 1
ATOM 1570 O O . LEU A 1 214 ? -7.664 -3.602 7.902 1 98.88 214 LEU A O 1
ATOM 1574 N N . ALA A 1 215 ? -7.402 -3.994 5.68 1 98.94 215 ALA A N 1
ATOM 1575 C CA . ALA A 1 215 ? -8.594 -3.229 5.312 1 98.94 215 ALA A CA 1
ATOM 1576 C C . ALA A 1 215 ? -9.836 -3.793 5.984 1 98.94 215 ALA A C 1
ATOM 1578 O O . ALA A 1 215 ? -10.641 -3.045 6.543 1 98.94 215 ALA A O 1
ATOM 1579 N N . ALA A 1 216 ? -10 -5.113 5.945 1 98.94 216 ALA A N 1
ATOM 1580 C CA . ALA A 1 216 ? -11.172 -5.773 6.523 1 98.94 216 ALA A CA 1
ATOM 1581 C C . ALA A 1 216 ? -11.195 -5.613 8.039 1 98.94 216 ALA A C 1
ATOM 1583 O O . ALA A 1 216 ? -12.25 -5.355 8.625 1 98.94 216 ALA A O 1
ATOM 1584 N N . ILE A 1 217 ? -10.047 -5.742 8.703 1 98.88 217 ILE A N 1
ATOM 1585 C CA . ILE A 1 217 ? -9.961 -5.656 10.156 1 98.88 217 ILE A CA 1
ATOM 1586 C C . ILE A 1 217 ? -10.289 -4.238 10.609 1 98.88 217 ILE A C 1
ATOM 1588 O O . ILE A 1 217 ? -11.039 -4.043 11.57 1 98.88 217 ILE A O 1
ATOM 1592 N N . LEU A 1 218 ? -9.719 -3.232 9.922 1 98.94 218 LEU A N 1
ATOM 1593 C CA . LEU A 1 218 ? -10.023 -1.84 10.234 1 98.94 218 LEU A CA 1
ATOM 1594 C C . LEU A 1 218 ? -11.508 -1.554 10.062 1 98.94 218 LEU A C 1
ATOM 1596 O O . LEU A 1 218 ? -12.141 -0.973 10.953 1 98.94 218 LEU A O 1
ATOM 1600 N N . ALA A 1 219 ? -12.062 -1.951 8.922 1 98.94 219 ALA A N 1
ATOM 1601 C CA . ALA A 1 219 ? -13.477 -1.729 8.664 1 98.94 219 ALA A CA 1
ATOM 1602 C C . ALA A 1 219 ? -14.344 -2.422 9.711 1 98.94 219 ALA A C 1
ATOM 1604 O O . ALA A 1 219 ? -15.375 -1.89 10.125 1 98.94 219 ALA A O 1
ATOM 1605 N N . ALA A 1 220 ? -13.977 -3.654 10.125 1 98.88 220 ALA A N 1
ATOM 1606 C CA . ALA A 1 220 ? -14.711 -4.398 11.148 1 98.88 220 ALA A CA 1
ATOM 1607 C C . ALA A 1 220 ? -14.836 -3.584 12.43 1 98.88 220 ALA A C 1
ATOM 1609 O O . ALA A 1 220 ? -15.844 -3.672 13.141 1 98.88 220 ALA A O 1
ATOM 1610 N N . ASP A 1 221 ? -13.828 -2.775 12.703 1 98.75 221 ASP A N 1
ATOM 1611 C CA . ASP A 1 221 ? -13.773 -2.021 13.953 1 98.75 221 ASP A CA 1
ATOM 1612 C C . ASP A 1 221 ? -14.242 -0.582 13.742 1 98.75 221 ASP A C 1
ATOM 1614 O O . ASP A 1 221 ? -14.047 0.271 14.609 1 98.75 221 ASP A O 1
ATOM 1618 N N . GLY A 1 222 ? -14.766 -0.292 12.586 1 98.69 222 GLY A N 1
ATOM 1619 C CA . GLY A 1 222 ? -15.477 0.967 12.406 1 98.69 222 GLY A CA 1
ATOM 1620 C C . GLY A 1 222 ? -14.68 1.989 11.617 1 98.69 222 GLY A C 1
ATOM 1621 O O . GLY A 1 222 ? -15.086 3.148 11.508 1 98.69 222 GLY A O 1
ATOM 1622 N N . TYR A 1 223 ? -13.57 1.664 11.109 1 98.81 223 TYR A N 1
ATOM 1623 C CA . TYR A 1 223 ? -12.812 2.578 10.258 1 98.81 223 TYR A CA 1
ATOM 1624 C C . TYR A 1 223 ? -13.555 2.848 8.961 1 98.81 223 TYR A C 1
ATOM 1626 O O . TYR A 1 223 ? -13.992 1.913 8.281 1 98.81 223 TYR A O 1
ATOM 1634 N N . THR A 1 224 ? -13.648 4.098 8.562 1 98.38 224 THR A N 1
ATOM 1635 C CA . THR A 1 224 ? -14.523 4.438 7.445 1 98.38 224 THR A CA 1
ATOM 1636 C C . THR A 1 224 ? -13.703 4.773 6.199 1 98.38 224 THR A C 1
ATOM 1638 O O . THR A 1 224 ? -12.547 5.168 6.305 1 98.38 224 THR A O 1
ATOM 1641 N N . SER A 1 225 ? -14.289 4.527 5.062 1 98.5 225 SER A N 1
ATOM 1642 C CA . SER A 1 225 ? -13.852 4.934 3.73 1 98.5 225 SER A CA 1
ATOM 1643 C C . SER A 1 225 ? -15.031 5.371 2.869 1 98.5 225 SER A C 1
ATOM 1645 O O . SER A 1 225 ? -16.141 5.578 3.377 1 98.5 225 SER A O 1
ATOM 1647 N N . SER A 1 226 ? -14.781 5.66 1.628 1 97.88 226 SER A N 1
ATOM 1648 C CA . SER A 1 226 ? -15.867 5.992 0.716 1 97.88 226 SER A CA 1
ATOM 1649 C C . SER A 1 226 ? -16.766 4.785 0.462 1 97.88 226 SER A C 1
ATOM 1651 O O . SER A 1 226 ? -16.281 3.666 0.298 1 97.88 226 SER A O 1
ATOM 1653 N N . LEU A 1 227 ? -18.078 4.965 0.422 1 98.12 227 LEU A N 1
ATOM 1654 C CA . LEU A 1 227 ? -19.016 3.902 0.094 1 98.12 227 LEU A CA 1
ATOM 1655 C C . LEU A 1 227 ? -19.188 3.779 -1.416 1 98.12 227 LEU A C 1
ATOM 1657 O O . LEU A 1 227 ? -19.953 2.938 -1.89 1 98.12 227 LEU A O 1
ATOM 1661 N N . GLN A 1 228 ? -18.469 4.617 -2.152 1 98.5 228 GLN A N 1
ATOM 1662 C CA . GLN A 1 228 ? -18.406 4.547 -3.607 1 98.5 228 GLN A CA 1
ATOM 1663 C C . GLN A 1 228 ? -16.969 4.496 -4.098 1 98.5 228 GLN A C 1
ATOM 1665 O O . GLN A 1 228 ? -16.625 5.105 -5.117 1 98.5 228 GLN A O 1
ATOM 1670 N N . ALA A 1 229 ? -16.156 3.826 -3.385 1 98.75 229 ALA A N 1
ATOM 1671 C CA . ALA A 1 229 ? -14.711 3.836 -3.557 1 98.75 229 ALA A CA 1
ATOM 1672 C C . ALA A 1 229 ? -14.32 3.385 -4.961 1 98.75 229 ALA A C 1
ATOM 1674 O O . ALA A 1 229 ? -13.328 3.854 -5.52 1 98.75 229 ALA A O 1
ATOM 1675 N N . LEU A 1 230 ? -15.039 2.482 -5.57 1 98.88 230 LEU A N 1
ATOM 1676 C CA . LEU A 1 230 ? -14.656 1.922 -6.859 1 98.88 230 LEU A CA 1
ATOM 1677 C C . LEU A 1 230 ? -15.156 2.801 -8 1 98.88 230 LEU A C 1
ATOM 1679 O O . LEU A 1 230 ? -14.406 3.104 -8.93 1 98.88 230 LEU A O 1
ATOM 1683 N N . GLU A 1 231 ? -16.344 3.311 -7.934 1 98.69 231 GLU A N 1
ATOM 1684 C CA . GLU A 1 231 ? -17.016 3.871 -9.102 1 98.69 231 GLU A CA 1
ATOM 1685 C C . GLU A 1 231 ? -16.969 5.395 -9.086 1 98.69 231 GLU A C 1
ATOM 1687 O O . GLU A 1 231 ? -17.266 6.039 -10.094 1 98.69 231 GLU A O 1
ATOM 1692 N N . ALA A 1 232 ? -16.656 6.023 -7.973 1 98.31 232 ALA A N 1
ATOM 1693 C CA . ALA A 1 232 ? -16.766 7.477 -7.848 1 98.31 232 ALA A CA 1
ATOM 1694 C C . ALA A 1 232 ? -15.93 8.18 -8.914 1 98.31 232 ALA A C 1
ATOM 1696 O O . ALA A 1 232 ? -15.109 7.547 -9.594 1 98.31 232 ALA A O 1
ATOM 1697 N N . LYS A 1 233 ? -16.156 9.469 -9.094 1 96.88 233 LYS A N 1
ATOM 1698 C CA . LYS A 1 233 ? -15.445 10.297 -10.07 1 96.88 233 LYS A CA 1
ATOM 1699 C C . LYS A 1 233 ? -13.938 10.203 -9.883 1 96.88 233 LYS A C 1
ATOM 1701 O O . LYS A 1 233 ? -13.188 10.203 -10.867 1 96.88 233 LYS A O 1
ATOM 1706 N N . ARG A 1 234 ? -13.508 10.125 -8.672 1 97.81 234 ARG A N 1
ATOM 1707 C CA . ARG A 1 234 ? -12.109 9.914 -8.328 1 97.81 234 ARG A CA 1
ATOM 1708 C C . ARG A 1 234 ? -11.914 8.594 -7.578 1 97.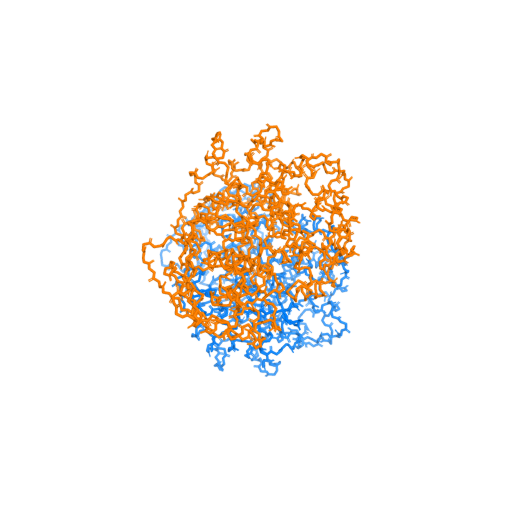81 234 ARG A C 1
ATOM 1710 O O . ARG A 1 234 ? -11.109 8.523 -6.648 1 97.81 234 ARG A O 1
ATOM 1717 N N . GLY A 1 235 ? -12.773 7.656 -7.961 1 98.44 235 GLY A N 1
ATOM 1718 C CA . GLY A 1 235 ? -12.664 6.312 -7.41 1 98.44 235 GLY A CA 1
ATOM 1719 C C . GLY A 1 235 ? -11.617 5.465 -8.109 1 98.44 235 GLY A C 1
ATOM 1720 O O . GLY A 1 235 ? -10.953 5.93 -9.031 1 98.44 235 GLY A O 1
ATOM 1721 N N . TRP A 1 236 ? -11.477 4.297 -7.66 1 98.88 236 TRP A N 1
ATOM 1722 C CA . TRP A 1 236 ? -10.398 3.389 -8.047 1 98.88 236 TRP A CA 1
ATOM 1723 C C . TRP A 1 236 ? -10.398 3.162 -9.555 1 98.88 236 TRP A C 1
ATOM 1725 O O . TRP A 1 236 ? -9.352 3.295 -10.203 1 98.88 236 TRP A O 1
ATOM 1735 N N . VAL A 1 237 ? -11.531 2.887 -10.172 1 98.81 237 VAL A N 1
ATOM 1736 C CA . VAL A 1 237 ? -11.625 2.516 -11.578 1 98.81 237 VAL A CA 1
ATOM 1737 C C . VAL A 1 237 ? -11.164 3.684 -12.445 1 98.81 237 VAL A C 1
ATOM 1739 O O . VAL A 1 237 ? -10.398 3.498 -13.398 1 98.81 237 VAL A O 1
ATOM 1742 N N . LYS A 1 238 ? -11.547 4.898 -12.109 1 98.44 238 LYS A N 1
ATOM 1743 C CA . LYS A 1 238 ? -11.25 6.078 -12.914 1 98.44 238 LYS A CA 1
ATOM 1744 C C . LYS A 1 238 ? -9.789 6.488 -12.781 1 98.44 238 LYS A C 1
ATOM 1746 O O . LYS A 1 238 ? -9.195 7.016 -13.727 1 98.44 238 LYS A O 1
ATOM 1751 N N . VAL A 1 239 ? -9.227 6.188 -11.68 1 98.69 239 VAL A N 1
ATOM 1752 C CA . VAL A 1 239 ? -7.875 6.656 -11.406 1 98.69 239 VAL A CA 1
ATOM 1753 C C . VAL A 1 239 ? -6.863 5.68 -12 1 98.69 239 VAL A C 1
ATOM 1755 O O . VAL A 1 239 ? -5.824 6.098 -12.523 1 98.69 239 VAL A O 1
ATOM 1758 N N . VAL A 1 240 ? -7.145 4.363 -12.008 1 98.69 240 VAL A N 1
ATOM 1759 C CA . VAL A 1 240 ? -6.094 3.395 -12.305 1 98.69 240 VAL A CA 1
ATOM 1760 C C . VAL A 1 240 ? -6.242 2.896 -13.742 1 98.69 240 VAL A C 1
ATOM 1762 O O . VAL A 1 240 ? -5.453 2.07 -14.203 1 98.69 240 VAL A O 1
ATOM 1765 N N . SER A 1 241 ? -7.258 3.326 -14.469 1 98.12 241 SER A N 1
ATOM 1766 C CA . SER A 1 241 ? -7.504 2.742 -15.781 1 98.12 241 SER A CA 1
ATOM 1767 C C . SER A 1 241 ? -8.258 3.713 -16.688 1 98.12 241 SER A C 1
ATOM 1769 O O . SER A 1 241 ? -8.93 4.625 -16.203 1 98.12 241 SER A O 1
ATOM 1771 N N . ASN A 1 242 ? -8.109 3.523 -18 1 97.19 242 ASN A N 1
ATOM 1772 C CA . ASN A 1 242 ? -8.93 4.227 -18.984 1 97.19 242 ASN A CA 1
ATOM 1773 C C . ASN A 1 242 ? -10.164 3.414 -19.375 1 97.19 242 ASN A C 1
ATOM 1775 O O . ASN A 1 242 ? -11.055 3.92 -20.047 1 97.19 242 ASN A O 1
ATOM 1779 N N . ASP A 1 243 ? -10.211 2.113 -18.969 1 97.56 243 ASP A N 1
ATOM 1780 C CA . ASP A 1 243 ? -11.398 1.272 -19.141 1 97.56 243 ASP A CA 1
ATOM 1781 C C . ASP A 1 243 ? -12.289 1.328 -17.906 1 97.56 243 ASP A C 1
ATOM 1783 O O . ASP A 1 243 ? -11.805 1.443 -16.781 1 97.56 243 ASP A O 1
ATOM 1787 N N . ASP A 1 244 ? -13.586 1.22 -18.125 1 98.31 244 ASP A N 1
ATOM 1788 C CA . ASP A 1 244 ? -14.555 1.162 -17.031 1 98.31 244 ASP A CA 1
ATOM 1789 C C . ASP A 1 244 ? -15.727 0.252 -17.375 1 98.31 244 ASP A C 1
ATOM 1791 O O . ASP A 1 244 ? -16.719 0.702 -17.969 1 98.31 244 ASP A O 1
ATOM 1795 N N . LYS A 1 245 ? -15.594 -0.962 -17 1 98.38 245 LYS A N 1
ATOM 1796 C CA . LYS A 1 245 ? -16.672 -1.937 -17.156 1 98.38 245 LYS A CA 1
ATOM 1797 C C . LYS A 1 245 ? -17.203 -2.391 -15.805 1 98.38 245 LYS A C 1
ATOM 1799 O O . LYS A 1 245 ? -17.703 -3.51 -15.672 1 98.38 245 LYS A O 1
ATOM 1804 N N . LEU A 1 246 ? -17.047 -1.532 -14.781 1 98.5 246 LEU A N 1
ATOM 1805 C CA . LEU A 1 246 ? -17.312 -1.915 -13.398 1 98.5 246 LEU A CA 1
ATOM 1806 C C . LEU A 1 246 ? -18.781 -2.256 -13.188 1 98.5 246 LEU A C 1
ATOM 1808 O O . LEU A 1 246 ? -19.109 -3.293 -12.609 1 98.5 246 LEU A O 1
ATOM 1812 N N . THR A 1 247 ? -19.672 -1.366 -13.578 1 97.19 247 THR A N 1
ATOM 1813 C CA . THR A 1 247 ? -21.094 -1.585 -13.367 1 97.19 247 THR A CA 1
ATOM 1814 C C . THR A 1 247 ? -21.547 -2.902 -14 1 97.19 247 THR A C 1
ATOM 1816 O O . THR A 1 247 ? -22.266 -3.684 -13.375 1 97.19 247 THR A O 1
ATOM 1819 N N . GLN A 1 248 ? -21.125 -3.141 -15.219 1 96.38 248 GLN A N 1
ATOM 1820 C CA . GLN A 1 248 ? -21.469 -4.379 -15.914 1 96.38 248 GLN A CA 1
ATOM 1821 C C . GLN A 1 248 ? -20.953 -5.598 -15.156 1 96.38 248 GLN A C 1
ATOM 1823 O O . GLN A 1 248 ? -21.672 -6.578 -14.977 1 96.38 248 GLN A O 1
ATOM 1828 N N . GLN A 1 249 ? -19.656 -5.551 -14.727 1 97.19 249 GLN A N 1
ATOM 1829 C CA . GLN A 1 249 ? -19.047 -6.676 -14.039 1 97.19 249 GLN A CA 1
ATOM 1830 C C . GLN A 1 249 ? -19.719 -6.938 -12.695 1 97.19 249 GLN A C 1
ATOM 1832 O O . GLN A 1 249 ? -19.969 -8.086 -12.336 1 97.19 249 GLN A O 1
ATOM 1837 N N . ILE A 1 250 ? -20.047 -5.91 -11.922 1 97.31 250 ILE A N 1
ATOM 1838 C CA . ILE A 1 250 ? -20.656 -6.066 -10.602 1 97.31 250 ILE A CA 1
ATOM 1839 C C . ILE A 1 250 ? -22.094 -6.551 -10.75 1 97.31 250 ILE A C 1
ATOM 1841 O O . ILE A 1 250 ? -22.562 -7.375 -9.961 1 97.31 250 ILE A O 1
ATOM 1845 N N . ASP A 1 251 ? -22.812 -6.051 -11.734 1 95.12 251 ASP A N 1
ATOM 1846 C CA . ASP A 1 251 ? -24.172 -6.512 -11.992 1 95.12 251 ASP A CA 1
ATOM 1847 C C . ASP A 1 251 ? -24.203 -8.008 -12.32 1 95.12 251 ASP A C 1
ATOM 1849 O O . ASP A 1 251 ? -25.172 -8.695 -12.016 1 95.12 251 ASP A O 1
ATOM 1853 N N . SER A 1 252 ? -23.141 -8.492 -12.898 1 95.38 252 SER A N 1
ATOM 1854 C CA . SER A 1 252 ? -23.094 -9.883 -13.32 1 95.38 252 SER A CA 1
ATOM 1855 C C . SER A 1 252 ? -22.906 -10.82 -12.133 1 95.38 252 SER A C 1
ATOM 1857 O O . SER A 1 252 ? -23.109 -12.031 -12.25 1 95.38 252 SER A O 1
ATOM 1859 N N . LEU A 1 253 ? -22.578 -10.32 -10.969 1 94 253 LEU A N 1
ATOM 1860 C CA . LEU A 1 253 ? -22.422 -11.148 -9.781 1 94 253 LEU A CA 1
ATOM 1861 C C . LEU A 1 253 ? -23.75 -11.797 -9.383 1 94 253 LEU A C 1
ATOM 1863 O O . LEU A 1 253 ? -23.766 -12.883 -8.805 1 94 253 LEU A O 1
ATOM 1867 N N . GLU A 1 254 ? -24.797 -11.141 -9.578 1 83.75 254 GLU A N 1
ATOM 1868 C CA . GLU A 1 254 ? -26.125 -11.594 -9.172 1 83.75 254 GLU A CA 1
ATOM 1869 C C . GLU A 1 254 ? -26.781 -12.461 -10.25 1 83.75 254 GLU A C 1
ATOM 1871 O O . GLU A 1 254 ? -27.781 -13.117 -10 1 83.75 254 GLU A O 1
ATOM 1876 N N . SER A 1 255 ? -26.141 -12.352 -11.328 1 74.81 255 SER A N 1
ATOM 1877 C CA . SER A 1 255 ? -26.766 -13.086 -12.422 1 74.81 255 SER A CA 1
ATOM 1878 C C . SER A 1 255 ? -26.359 -14.555 -12.414 1 74.81 255 SER A C 1
ATOM 1880 O O . SER A 1 255 ? -25.281 -14.898 -11.906 1 74.81 255 SER A O 1
ATOM 1882 N N . ASN A 1 256 ? -27.219 -15.516 -11.992 1 65.69 256 ASN A N 1
ATOM 1883 C CA . ASN A 1 256 ? -26.969 -16.953 -12.062 1 65.69 256 ASN A CA 1
ATOM 1884 C C . ASN A 1 256 ? -26.062 -17.297 -13.242 1 65.69 256 ASN A C 1
ATOM 1886 O O . ASN A 1 256 ? -26.234 -18.344 -13.875 1 65.69 256 ASN A O 1
ATOM 1890 N N . GLY A 1 257 ? -25.047 -16.375 -13.469 1 68.94 257 GLY A N 1
ATOM 1891 C CA . GLY A 1 257 ? -24.188 -16.594 -14.625 1 68.94 257 GLY A CA 1
ATOM 1892 C C . GLY A 1 257 ? -22.891 -17.297 -14.281 1 68.94 257 GLY A C 1
ATOM 1893 O O . GLY A 1 257 ? -22.781 -17.953 -13.234 1 68.94 257 GLY A O 1
ATOM 1894 N N . GLN A 1 258 ? -21.859 -17.234 -15.188 1 84.94 258 GLN A N 1
ATOM 1895 C CA . GLN A 1 258 ? -20.594 -17.938 -15.133 1 84.94 258 GLN A CA 1
ATOM 1896 C C . GLN A 1 258 ? -19.625 -17.25 -14.172 1 84.94 258 GLN A C 1
ATOM 1898 O O . GLN A 1 258 ? -19.422 -16.031 -14.234 1 84.94 258 GLN A O 1
ATOM 1903 N N . TRP A 1 259 ? -19.141 -17.984 -13.148 1 95.19 259 TRP A N 1
ATOM 1904 C CA . TRP A 1 259 ? -18.141 -17.547 -12.188 1 95.19 259 TRP A CA 1
ATOM 1905 C C . TRP A 1 259 ? -16.766 -17.438 -12.844 1 95.19 259 TRP A C 1
ATOM 1907 O O . TRP A 1 259 ? -16.344 -18.344 -13.555 1 95.19 259 TRP A O 1
ATOM 1917 N N . GLU A 1 260 ? -16.141 -16.297 -12.656 1 96.75 260 GLU A N 1
ATOM 1918 C CA . GLU A 1 260 ? -14.773 -16.156 -13.133 1 96.75 260 GLU A CA 1
ATOM 1919 C C . GLU A 1 260 ? -13.828 -17.125 -12.422 1 96.75 260 GLU A C 1
ATOM 1921 O O . GLU A 1 260 ? -12.875 -17.609 -13.023 1 96.75 260 GLU A O 1
ATOM 1926 N N . LEU A 1 261 ? -14.086 -17.391 -11.141 1 97.06 261 LEU A N 1
ATOM 1927 C CA . LEU A 1 261 ? -13.32 -18.344 -10.359 1 97.06 261 LEU A CA 1
ATOM 1928 C C . LEU A 1 261 ? -13.227 -19.688 -11.086 1 97.06 261 LEU A C 1
ATOM 1930 O O . LEU A 1 261 ? -12.188 -20.344 -11.062 1 97.06 261 LEU A O 1
ATOM 1934 N N . ALA A 1 262 ? -14.281 -20.078 -11.719 1 95.31 262 ALA A N 1
ATOM 1935 C CA . ALA A 1 262 ? -14.344 -21.375 -12.391 1 95.31 262 ALA A CA 1
ATOM 1936 C C . ALA A 1 262 ? -13.461 -21.391 -13.641 1 95.31 262 ALA A C 1
ATOM 1938 O O . ALA A 1 262 ? -13.156 -22.453 -14.18 1 95.31 262 ALA A O 1
ATOM 1939 N N . LYS A 1 263 ? -13 -20.219 -14.039 1 94.38 263 LYS A N 1
ATOM 1940 C CA . LYS A 1 263 ? -12.133 -20.109 -15.219 1 94.38 263 LYS A CA 1
ATOM 1941 C C . LYS A 1 263 ? -10.664 -20.078 -14.82 1 94.38 263 LYS A C 1
ATOM 1943 O O . LYS A 1 263 ? -9.789 -19.922 -15.672 1 94.38 263 LYS A O 1
ATOM 1948 N N . ASN A 1 264 ? -10.406 -20.156 -13.547 1 95.38 264 ASN A N 1
ATOM 1949 C CA . ASN A 1 264 ? -9.031 -20.125 -13.07 1 95.38 264 ASN A CA 1
ATOM 1950 C C . ASN A 1 264 ? -8.211 -21.281 -13.648 1 95.38 264 ASN A C 1
ATOM 1952 O O . ASN A 1 264 ? -8.656 -22.422 -13.625 1 95.38 264 ASN A O 1
ATOM 1956 N N . ALA A 1 265 ? -7.09 -20.938 -14.234 1 95.75 265 ALA A N 1
ATOM 1957 C CA . ALA A 1 265 ? -6.207 -21.922 -14.844 1 95.75 265 ALA A CA 1
ATOM 1958 C C . ALA A 1 265 ? -4.926 -22.094 -14.023 1 95.75 265 ALA A C 1
ATOM 1960 O O . ALA A 1 265 ? -4.434 -21.125 -13.43 1 95.75 265 ALA A O 1
ATOM 1961 N N . PHE A 1 266 ? -4.398 -23.297 -13.984 1 97.62 266 PHE A N 1
ATOM 1962 C CA . PHE A 1 266 ? -3.191 -23.594 -13.227 1 97.62 266 PHE A CA 1
ATOM 1963 C C . PHE A 1 266 ? -2.008 -23.828 -14.156 1 97.62 266 PHE A C 1
ATOM 1965 O O . PHE A 1 266 ? -2.123 -24.578 -15.141 1 97.62 266 PHE A O 1
ATOM 1972 N N . LYS A 1 267 ? -0.878 -23.203 -13.805 1 96.44 267 LYS A N 1
ATOM 1973 C CA . LYS A 1 267 ? 0.311 -23.375 -14.641 1 96.44 267 LYS A CA 1
ATOM 1974 C C . LYS A 1 267 ? 0.951 -24.734 -14.422 1 96.44 267 LYS A C 1
ATOM 1976 O O . LYS A 1 267 ? 1.362 -25.062 -13.305 1 96.44 267 LYS A O 1
ATOM 1981 N N . PRO A 1 268 ? 1.078 -25.453 -15.492 1 96.94 268 PRO A N 1
ATOM 1982 C CA . PRO A 1 268 ? 1.794 -26.734 -15.352 1 96.94 268 PRO A CA 1
ATOM 1983 C C . PRO A 1 268 ? 3.309 -26.547 -15.289 1 96.94 268 PRO A C 1
ATOM 1985 O O . PRO A 1 268 ? 4.02 -27.438 -14.82 1 96.94 268 PRO A O 1
ATOM 1988 N N . PHE A 1 269 ? 3.77 -25.406 -15.781 1 96.88 269 PHE A N 1
ATOM 1989 C CA . PHE A 1 269 ? 5.195 -25.109 -15.844 1 96.88 269 PHE A CA 1
ATOM 1990 C C . PHE A 1 269 ? 5.488 -23.734 -15.273 1 96.88 269 PHE A C 1
ATOM 1992 O O . PHE A 1 269 ? 4.684 -22.812 -15.422 1 96.88 269 PHE A O 1
ATOM 1999 N N . PRO A 1 270 ? 6.633 -23.609 -14.594 1 96.56 270 PRO A N 1
ATOM 2000 C CA . PRO A 1 270 ? 6.949 -22.391 -13.836 1 96.56 270 PRO A CA 1
ATOM 2001 C C . PRO A 1 270 ? 7.562 -21.297 -14.703 1 96.56 270 PRO A C 1
ATOM 2003 O O . PRO A 1 270 ? 8.648 -20.797 -14.391 1 96.56 270 PRO A O 1
ATOM 2006 N N . CYS A 1 271 ? 6.906 -20.844 -15.727 1 93.81 271 CYS A N 1
ATOM 2007 C CA . CYS A 1 271 ? 7.375 -19.812 -16.656 1 93.81 271 CYS A CA 1
ATOM 2008 C C . CYS A 1 271 ? 6.203 -19.141 -17.359 1 93.81 271 CYS A C 1
ATOM 2010 O O . CYS A 1 271 ? 5.043 -19.391 -17.016 1 93.81 271 CYS A O 1
ATOM 2012 N N . GLY A 1 272 ? 6.477 -18.234 -18.281 1 91 272 GLY A N 1
ATOM 2013 C CA . GLY A 1 272 ? 5.418 -17.562 -19.016 1 91 272 GLY A CA 1
ATOM 2014 C C . GLY A 1 272 ? 4.543 -18.531 -19.797 1 91 272 GLY A C 1
ATOM 2015 O O . GLY A 1 272 ? 5.039 -19.484 -20.375 1 91 272 GLY A O 1
ATOM 2016 N N . ILE A 1 273 ? 3.32 -18.234 -19.875 1 91.38 273 ILE A N 1
ATOM 2017 C CA . ILE A 1 273 ? 2.311 -19.156 -20.406 1 91.38 273 ILE A CA 1
ATOM 2018 C C . ILE A 1 273 ? 2.551 -19.375 -21.906 1 91.38 273 ILE A C 1
ATOM 2020 O O . ILE A 1 273 ? 2.197 -20.422 -22.438 1 91.38 273 ILE A O 1
ATOM 2024 N N . VAL A 1 274 ? 3.184 -18.438 -22.547 1 91.38 274 VAL A N 1
ATOM 2025 C CA . VAL A 1 274 ? 3.35 -18.531 -23.984 1 91.38 274 VAL A CA 1
ATOM 2026 C C . VAL A 1 274 ? 4.336 -19.641 -24.328 1 91.38 274 VAL A C 1
ATOM 2028 O O . VAL A 1 274 ? 4.348 -20.156 -25.453 1 91.38 274 VAL A O 1
ATOM 2031 N N . ILE A 1 275 ? 5.117 -20.047 -23.344 1 95.94 275 ILE A N 1
ATOM 2032 C CA . ILE A 1 275 ? 6.121 -21.094 -23.547 1 95.94 275 ILE A CA 1
ATOM 2033 C C . ILE A 1 275 ? 5.484 -22.469 -23.375 1 95.94 275 ILE A C 1
ATOM 2035 O O . ILE A 1 275 ? 6.023 -23.469 -23.844 1 95.94 275 ILE A O 1
ATOM 2039 N N . HIS A 1 276 ? 4.352 -22.562 -22.766 1 97.19 276 HIS A N 1
ATOM 2040 C CA . HIS A 1 276 ? 3.779 -23.797 -22.266 1 97.19 276 HIS A CA 1
ATOM 2041 C C . HIS A 1 276 ? 3.539 -24.797 -23.391 1 97.19 276 HIS A C 1
ATOM 2043 O O . HIS A 1 276 ? 3.814 -25.984 -23.25 1 97.19 276 HIS A O 1
ATOM 2049 N N . PRO A 1 277 ? 3.076 -24.344 -24.562 1 97.88 277 PRO A N 1
ATOM 2050 C CA . PRO A 1 277 ? 2.854 -25.312 -25.641 1 97.88 277 PRO A CA 1
ATOM 2051 C C . PRO A 1 277 ? 4.129 -26.047 -26.047 1 97.88 277 PRO A C 1
ATOM 2053 O O . PRO A 1 277 ? 4.098 -27.266 -26.281 1 97.88 277 PRO A O 1
ATOM 2056 N N . VAL A 1 278 ? 5.234 -25.312 -26.047 1 98.31 278 VAL A N 1
ATOM 2057 C CA . VAL A 1 278 ? 6.5 -25.922 -26.453 1 98.31 278 VAL A CA 1
ATOM 2058 C C . VAL A 1 278 ? 6.969 -26.906 -25.391 1 98.31 278 VAL A C 1
ATOM 2060 O O . VAL A 1 278 ? 7.402 -28.016 -25.719 1 98.31 278 VAL A O 1
ATOM 2063 N N . ILE A 1 279 ? 6.879 -26.562 -24.141 1 98.44 279 ILE A N 1
ATOM 2064 C CA . ILE A 1 279 ? 7.27 -27.469 -23.078 1 98.44 279 ILE A CA 1
ATOM 2065 C C . ILE A 1 279 ? 6.379 -28.703 -23.094 1 98.44 279 ILE A C 1
ATOM 2067 O O . ILE A 1 279 ? 6.867 -29.828 -23 1 98.44 279 ILE A O 1
ATOM 2071 N N . ASP A 1 280 ? 5.109 -28.484 -23.234 1 97.94 280 ASP A N 1
ATOM 2072 C CA . ASP A 1 280 ? 4.137 -29.562 -23.281 1 97.94 280 ASP A CA 1
ATOM 2073 C C . ASP A 1 280 ? 4.469 -30.562 -24.406 1 97.94 280 ASP A C 1
ATOM 2075 O O . ASP A 1 280 ? 4.508 -31.766 -24.172 1 97.94 280 ASP A O 1
ATOM 2079 N N . GLY A 1 281 ? 4.715 -30.062 -25.562 1 98.38 281 GLY A N 1
ATOM 2080 C CA . GLY A 1 281 ? 5.102 -30.891 -26.688 1 98.38 281 GLY A CA 1
ATOM 2081 C C . GLY A 1 281 ? 6.402 -31.641 -26.453 1 98.38 281 GLY A C 1
ATOM 2082 O O . GLY A 1 281 ? 6.52 -32.812 -26.812 1 98.38 281 GLY A O 1
ATOM 2083 N N . CYS A 1 282 ? 7.352 -30.938 -25.891 1 98.62 282 CYS A N 1
ATOM 2084 C CA . CYS A 1 282 ? 8.664 -31.531 -25.672 1 98.62 282 CYS A CA 1
ATOM 2085 C C . CYS A 1 282 ? 8.602 -32.594 -24.594 1 98.62 282 CYS A C 1
ATOM 2087 O O . CYS A 1 282 ? 9.32 -33.594 -24.656 1 98.62 282 CYS A O 1
ATOM 2089 N N . VAL A 1 283 ? 7.781 -32.406 -23.609 1 97.94 283 VAL A N 1
ATOM 2090 C CA . VAL A 1 283 ? 7.562 -33.438 -22.594 1 97.94 283 VAL A CA 1
ATOM 2091 C C . VAL A 1 283 ? 7.004 -34.719 -23.266 1 97.94 283 VAL A C 1
ATOM 2093 O O . VAL A 1 283 ? 7.449 -35.812 -22.969 1 97.94 283 VAL A O 1
ATOM 2096 N N . TRP A 1 284 ? 6 -34.562 -24.141 1 97.56 284 TRP A N 1
ATOM 2097 C CA . TRP A 1 284 ? 5.465 -35.688 -24.906 1 97.56 284 TRP A CA 1
ATOM 2098 C C . TRP A 1 284 ? 6.555 -36.344 -25.75 1 97.56 284 TRP A C 1
ATOM 2100 O O . TRP A 1 284 ? 6.668 -37.562 -25.781 1 97.56 284 TRP A O 1
ATOM 2110 N N . LEU A 1 285 ? 7.359 -35.531 -26.391 1 98.44 285 LEU A N 1
ATOM 2111 C CA . LEU A 1 285 ? 8.422 -36 -27.266 1 98.44 285 LEU A CA 1
ATOM 2112 C C . LEU A 1 285 ? 9.445 -36.812 -26.484 1 98.44 285 LEU A C 1
ATOM 2114 O O . LEU A 1 285 ? 10 -37.781 -26.984 1 98.44 285 LEU A O 1
ATOM 2118 N N . HIS A 1 286 ? 9.75 -36.312 -25.312 1 98.12 286 HIS A N 1
ATOM 2119 C CA . HIS A 1 286 ? 10.641 -37.094 -24.438 1 98.12 286 HIS A CA 1
ATOM 2120 C C . HIS A 1 286 ? 10.195 -38.531 -24.328 1 98.12 286 HIS A C 1
ATOM 2122 O O . HIS A 1 286 ? 10.992 -39.469 -24.516 1 98.12 286 HIS A O 1
ATOM 2128 N N . GLY A 1 287 ? 8.93 -38.719 -23.969 1 97.44 287 GLY A N 1
ATOM 2129 C CA . GLY A 1 287 ? 8.383 -40.062 -23.875 1 97.44 287 GLY A CA 1
ATOM 2130 C C . GLY A 1 287 ? 8.422 -40.812 -25.203 1 97.44 287 GLY A C 1
ATOM 2131 O O . GLY A 1 287 ? 8.727 -42 -25.25 1 97.44 287 GLY A O 1
ATOM 2132 N N . GLU A 1 288 ? 8.086 -40.125 -26.234 1 97.44 288 GLU A N 1
ATOM 2133 C CA . GLU A 1 288 ? 8.047 -40.719 -27.562 1 97.44 288 GLU A CA 1
ATOM 2134 C C . GLU A 1 288 ? 9.438 -41.188 -28 1 97.44 288 GLU A C 1
ATOM 2136 O O . GLU A 1 288 ? 9.578 -42.25 -28.609 1 97.44 288 GLU A O 1
ATOM 2141 N N . LEU A 1 289 ? 10.438 -40.375 -27.734 1 97.19 289 LEU A N 1
ATOM 2142 C CA . LEU A 1 289 ? 11.812 -40.75 -28.078 1 97.19 289 LEU A CA 1
ATOM 2143 C C . LEU A 1 289 ? 12.242 -42 -27.328 1 97.19 289 LEU A C 1
ATOM 2145 O O . LEU A 1 289 ? 12.875 -42.875 -27.922 1 97.19 289 LEU A O 1
ATOM 2149 N N . GLN A 1 290 ? 11.875 -42.062 -26.094 1 96.81 290 GLN A N 1
ATOM 2150 C CA . GLN A 1 290 ? 12.188 -43.25 -25.312 1 96.81 290 GLN A CA 1
ATOM 2151 C C . GLN A 1 290 ? 11.484 -44.469 -25.875 1 96.81 290 GLN A C 1
ATOM 2153 O O . GLN A 1 290 ? 12.102 -45.531 -26 1 96.81 290 GLN A O 1
ATOM 2158 N N . ARG A 1 291 ? 10.305 -44.344 -26.156 1 97.5 291 ARG A N 1
ATOM 2159 C CA . ARG A 1 291 ? 9.508 -45.438 -26.688 1 97.5 291 ARG A CA 1
ATOM 2160 C C . ARG A 1 291 ? 10.094 -45.969 -27.984 1 97.5 291 ARG A C 1
ATOM 2162 O O . ARG A 1 291 ? 10.078 -47.156 -28.25 1 97.5 291 ARG A O 1
ATOM 2169 N N . ARG A 1 292 ? 10.68 -45.062 -28.703 1 95.94 292 ARG A N 1
ATOM 2170 C CA . ARG A 1 292 ? 11.188 -45.438 -30.031 1 95.94 292 ARG A CA 1
ATOM 2171 C C . ARG A 1 292 ? 12.672 -45.781 -29.969 1 95.94 292 ARG A C 1
ATOM 2173 O O . ARG A 1 292 ? 13.266 -46.156 -30.969 1 95.94 292 ARG A O 1
ATOM 2180 N N . GLY A 1 293 ? 13.289 -45.562 -28.844 1 96.06 293 GLY A N 1
ATOM 2181 C CA . GLY A 1 293 ? 14.703 -45.844 -28.672 1 96.06 293 GLY A CA 1
ATOM 2182 C C . GLY A 1 293 ? 15.602 -44.812 -29.344 1 96.06 293 GLY A C 1
ATOM 2183 O O . GLY A 1 293 ? 16.719 -45.156 -29.766 1 96.06 293 GLY A O 1
ATOM 2184 N N . LEU A 1 294 ? 15.117 -43.656 -29.516 1 96.31 294 LEU A N 1
ATOM 2185 C CA . LEU A 1 294 ? 15.883 -42.562 -30.109 1 96.31 294 LEU A CA 1
ATOM 2186 C C . LEU A 1 294 ? 16.625 -41.781 -29.031 1 96.31 294 LEU A C 1
ATOM 2188 O O . LEU A 1 294 ? 16.109 -41.562 -27.938 1 96.31 294 LEU A O 1
ATOM 2192 N N . ARG A 1 295 ? 17.844 -41.375 -29.297 1 94.81 295 ARG A N 1
ATOM 2193 C CA . ARG A 1 295 ? 18.703 -40.719 -28.312 1 94.81 295 ARG A CA 1
ATOM 2194 C C . ARG A 1 295 ? 18.734 -39.219 -28.547 1 94.81 295 ARG A C 1
ATOM 2196 O O . ARG A 1 295 ? 18.766 -38.75 -29.703 1 94.81 295 ARG A O 1
ATOM 2203 N N . LEU A 1 296 ? 18.75 -38.469 -27.531 1 95.62 296 LEU A N 1
ATOM 2204 C CA . LEU A 1 296 ? 18.844 -37 -27.594 1 95.62 296 LEU A CA 1
ATOM 2205 C C . LEU A 1 296 ? 20.094 -36.562 -28.344 1 95.62 296 LEU A C 1
ATOM 2207 O O . LEU A 1 296 ? 20.078 -35.562 -29.078 1 95.62 296 LEU A O 1
ATOM 2211 N N . GLN A 1 297 ? 21.188 -37.281 -28.156 1 94.62 297 GLN A N 1
ATOM 2212 C CA . GLN A 1 297 ? 22.484 -36.969 -28.75 1 94.62 297 GLN A CA 1
ATOM 2213 C C . GLN A 1 297 ? 22.422 -37.062 -30.266 1 94.62 297 GLN A C 1
ATOM 2215 O O . GLN A 1 297 ? 23.25 -36.469 -30.969 1 94.62 297 GLN A O 1
ATOM 2220 N N . ASP A 1 298 ? 21.5 -37.781 -30.781 1 96.5 298 ASP A N 1
ATOM 2221 C CA . ASP A 1 298 ? 21.391 -38.031 -32.219 1 96.5 298 ASP A CA 1
ATOM 2222 C C . ASP A 1 298 ? 20.516 -36.969 -32.875 1 96.5 298 ASP A C 1
ATOM 2224 O O . ASP A 1 298 ? 20.344 -37 -34.094 1 96.5 298 ASP A O 1
ATOM 2228 N N . ILE A 1 299 ? 19.938 -36.094 -32.094 1 97.88 299 ILE A N 1
ATOM 2229 C CA . ILE A 1 299 ? 19.094 -35.031 -32.656 1 97.88 299 ILE A CA 1
ATOM 2230 C C . ILE A 1 299 ? 19.969 -34.062 -33.438 1 97.88 299 ILE A C 1
ATOM 2232 O O . ILE A 1 299 ? 21 -33.594 -32.938 1 97.88 299 ILE A O 1
ATOM 2236 N N . LYS A 1 300 ? 19.547 -33.781 -34.594 1 97.81 300 LYS A N 1
ATOM 2237 C CA . LYS A 1 300 ? 20.188 -32.781 -35.438 1 97.81 300 LYS A CA 1
ATOM 2238 C C . LYS A 1 300 ? 19.625 -31.375 -35.156 1 97.81 300 LYS A C 1
ATOM 2240 O O . LYS A 1 300 ? 20.391 -30.438 -34.906 1 97.81 300 LYS A O 1
ATOM 2245 N N . ARG A 1 301 ? 18.297 -31.266 -35.219 1 98.19 301 ARG A N 1
ATOM 2246 C CA . ARG A 1 301 ? 17.609 -29.984 -35.031 1 98.19 301 ARG A CA 1
ATOM 2247 C C . ARG A 1 301 ? 16.203 -30.203 -34.5 1 98.19 301 ARG A C 1
ATOM 2249 O O . ARG A 1 301 ? 15.555 -31.203 -34.812 1 98.19 301 ARG A O 1
ATOM 2256 N N . VAL A 1 302 ? 15.773 -29.281 -33.719 1 98.69 302 VAL A N 1
ATOM 2257 C CA . VAL A 1 302 ? 14.383 -29.234 -33.281 1 98.69 302 VAL A CA 1
ATOM 2258 C C . VAL A 1 302 ? 13.719 -27.953 -33.781 1 98.69 302 VAL A C 1
ATOM 2260 O O . VAL A 1 302 ? 14.023 -26.859 -33.312 1 98.69 302 VAL A O 1
ATOM 2263 N N . HIS A 1 303 ? 12.789 -28.094 -34.719 1 98.5 303 HIS A N 1
ATOM 2264 C CA . HIS A 1 303 ? 12.047 -26.953 -35.25 1 98.5 303 HIS A CA 1
ATOM 2265 C C . HIS A 1 303 ? 10.75 -26.734 -34.469 1 98.5 303 HIS A C 1
ATOM 2267 O O . HIS A 1 303 ? 9.945 -27.656 -34.344 1 98.5 303 HIS A O 1
ATOM 2273 N N . VAL A 1 304 ? 10.57 -25.578 -33.938 1 98.56 304 VAL A N 1
ATOM 2274 C CA . VAL A 1 304 ? 9.336 -25.25 -33.25 1 98.56 304 VAL A CA 1
ATOM 2275 C C . VAL A 1 304 ? 8.656 -24.062 -33.906 1 98.56 304 VAL A C 1
ATOM 2277 O O . VAL A 1 304 ? 9.289 -23.031 -34.156 1 98.56 304 VAL A O 1
ATOM 2280 N N . THR A 1 305 ? 7.402 -24.188 -34.344 1 98.56 305 THR A N 1
ATOM 2281 C CA . THR A 1 305 ? 6.555 -23.109 -34.844 1 98.56 305 THR A CA 1
ATOM 2282 C C . THR A 1 305 ? 5.605 -22.625 -33.75 1 98.56 305 THR A C 1
ATOM 2284 O O . THR A 1 305 ? 4.816 -23.406 -33.219 1 98.56 305 THR A O 1
ATOM 2287 N N . VAL A 1 306 ? 5.68 -21.391 -33.438 1 98.31 306 VAL A N 1
ATOM 2288 C CA . VAL A 1 306 ? 5.008 -20.875 -32.25 1 98.31 306 VAL A CA 1
ATOM 2289 C C . VAL A 1 306 ? 4.281 -19.562 -32.594 1 98.31 306 VAL A C 1
ATOM 2291 O O . VAL A 1 306 ? 4.449 -19.031 -33.688 1 98.31 306 VAL A O 1
ATOM 2294 N N . HIS A 1 307 ? 3.357 -19.125 -31.688 1 96.94 307 HIS A N 1
ATOM 2295 C CA . HIS A 1 307 ? 2.74 -17.812 -31.766 1 96.94 307 HIS A CA 1
ATOM 2296 C C . HIS A 1 307 ? 3.791 -16.703 -31.719 1 96.94 307 HIS A C 1
ATOM 2298 O O . HIS A 1 307 ? 4.773 -16.812 -30.969 1 96.94 307 HIS A O 1
ATOM 2304 N N . PRO A 1 308 ? 3.59 -15.531 -32.406 1 95.81 308 PRO A N 1
ATOM 2305 C CA . PRO A 1 308 ? 4.59 -14.461 -32.469 1 95.81 308 PRO A CA 1
ATOM 2306 C C . PRO A 1 308 ? 4.977 -13.93 -31.078 1 95.81 308 PRO A C 1
ATOM 2308 O O . PRO A 1 308 ? 6.129 -13.539 -30.875 1 95.81 308 PRO A O 1
ATOM 2311 N N . LEU A 1 309 ? 4.137 -14.016 -30.156 1 92.81 309 LEU A N 1
ATOM 2312 C CA . LEU A 1 309 ? 4.395 -13.492 -28.828 1 92.81 309 LEU A CA 1
ATOM 2313 C C . LEU A 1 309 ? 5.496 -14.289 -28.125 1 92.81 309 LEU A C 1
ATOM 2315 O O . LEU A 1 309 ? 6.18 -13.766 -27.25 1 92.81 309 LEU A O 1
ATOM 2319 N N . VAL A 1 310 ? 5.641 -15.492 -28.5 1 94.69 310 VAL A N 1
ATOM 2320 C CA . VAL A 1 310 ? 6.645 -16.344 -27.891 1 94.69 310 VAL A CA 1
ATOM 2321 C C . VAL A 1 310 ? 8.039 -15.789 -28.141 1 94.69 310 VAL A C 1
ATOM 2323 O O . VAL A 1 310 ? 8.82 -15.594 -27.203 1 94.69 310 VAL A O 1
ATOM 2326 N N . LEU A 1 311 ? 8.289 -15.445 -29.406 1 94.81 311 LEU A N 1
ATOM 2327 C CA . LEU A 1 311 ? 9.609 -14.938 -29.75 1 94.81 311 LEU A CA 1
ATOM 2328 C C . LEU A 1 311 ? 9.789 -13.508 -29.266 1 94.81 311 LEU A C 1
ATOM 2330 O O . LEU A 1 311 ? 10.898 -13.109 -28.891 1 94.81 311 LEU A O 1
ATOM 2334 N N . GLU A 1 312 ? 8.719 -12.852 -29.234 1 90.31 312 GLU A N 1
ATOM 2335 C CA . GLU A 1 312 ? 8.781 -11.477 -28.75 1 90.31 312 GLU A CA 1
ATOM 2336 C C . GLU A 1 312 ? 9.133 -11.43 -27.266 1 90.31 312 GLU A C 1
ATOM 2338 O O . GLU A 1 312 ? 9.914 -10.578 -26.844 1 90.31 312 GLU A O 1
ATOM 2343 N N . LEU A 1 313 ? 8.625 -12.383 -26.469 1 88.56 313 LEU A N 1
ATOM 2344 C CA . LEU A 1 313 ? 8.711 -12.289 -25.016 1 88.56 313 LEU A CA 1
ATOM 2345 C C . LEU A 1 313 ? 9.758 -13.258 -24.469 1 88.56 313 LEU A C 1
ATOM 2347 O O . LEU A 1 313 ? 10.305 -13.039 -23.391 1 88.56 313 LEU A O 1
ATOM 2351 N N . THR A 1 314 ? 9.977 -14.328 -25.125 1 94.5 314 THR A N 1
ATOM 2352 C CA . THR A 1 314 ? 10.766 -15.414 -24.547 1 94.5 314 THR A CA 1
ATOM 2353 C C . THR A 1 314 ? 11.805 -15.914 -25.547 1 94.5 314 THR A C 1
ATOM 2355 O O . THR A 1 314 ? 12.07 -17.109 -25.609 1 94.5 314 THR A O 1
ATOM 2358 N N . GLY A 1 315 ? 12.328 -14.961 -26.328 1 92.44 315 GLY A N 1
ATOM 2359 C CA . GLY A 1 315 ? 13.25 -15.32 -27.391 1 92.44 315 GLY A CA 1
ATOM 2360 C C . GLY A 1 315 ? 14.695 -15.352 -26.953 1 92.44 315 GLY A C 1
ATOM 2361 O O . GLY A 1 315 ? 15.609 -15.398 -27.781 1 92.44 315 GLY A O 1
ATOM 2362 N N . LYS A 1 316 ? 14.914 -15.391 -25.625 1 90.69 316 LYS A N 1
ATOM 2363 C CA . LYS A 1 316 ? 16.281 -15.43 -25.141 1 90.69 316 LYS A CA 1
ATOM 2364 C C . LYS A 1 316 ? 16.953 -16.766 -25.453 1 90.69 316 LYS A C 1
ATOM 2366 O O . LYS A 1 316 ? 16.609 -17.781 -24.844 1 90.69 316 LYS A O 1
ATOM 2371 N N . THR A 1 317 ? 17.984 -16.734 -26.188 1 95.56 317 THR A N 1
ATOM 2372 C CA . THR A 1 317 ? 18.594 -17.969 -26.672 1 95.56 317 THR A CA 1
ATOM 2373 C C . THR A 1 317 ? 19.656 -18.469 -25.719 1 95.56 317 THR A C 1
ATOM 2375 O O . THR A 1 317 ? 19.969 -19.672 -25.672 1 95.56 317 THR A O 1
ATOM 2378 N N . LYS A 1 318 ? 20.234 -17.547 -24.969 1 96.31 318 LYS A N 1
ATOM 2379 C CA . LYS A 1 318 ? 21.328 -17.906 -24.094 1 96.31 318 LYS A CA 1
ATOM 2380 C C . LYS A 1 318 ? 21.094 -17.359 -22.672 1 96.31 318 LYS A C 1
ATOM 2382 O O . LYS A 1 318 ? 21.859 -16.531 -22.188 1 96.31 318 LYS A O 1
ATOM 2387 N N . PRO A 1 319 ? 20.031 -17.938 -22.047 1 97 319 PRO A N 1
ATOM 2388 C CA . PRO A 1 319 ? 19.828 -17.516 -20.672 1 97 319 PRO A CA 1
ATOM 2389 C C . PRO A 1 319 ? 21.016 -17.844 -19.766 1 97 319 PRO A C 1
ATOM 2391 O O . PRO A 1 319 ? 21.625 -18.906 -19.922 1 97 319 PRO A O 1
ATOM 2394 N N . LYS A 1 320 ? 21.375 -16.984 -18.844 1 94.12 320 LYS A N 1
ATOM 2395 C CA . LYS A 1 320 ? 22.578 -17.125 -18.047 1 94.12 320 LYS A CA 1
ATOM 2396 C C . LYS A 1 320 ? 22.25 -17.703 -16.656 1 94.12 320 LYS A C 1
ATOM 2398 O O . LYS A 1 320 ? 23.156 -18.172 -15.961 1 94.12 320 LYS A O 1
ATOM 2403 N N . ASP A 1 321 ? 20.969 -17.641 -16.266 1 93.31 321 ASP A N 1
ATOM 2404 C CA . ASP A 1 321 ? 20.531 -18.125 -14.953 1 93.31 321 ASP A CA 1
ATOM 2405 C C . ASP A 1 321 ? 19.062 -18.547 -14.984 1 93.31 321 ASP A C 1
ATOM 2407 O O . ASP A 1 321 ? 18.422 -18.5 -16.031 1 93.31 321 ASP A O 1
ATOM 2411 N N . GLY A 1 322 ? 18.594 -19 -13.859 1 92.88 322 GLY A N 1
ATOM 2412 C CA . GLY A 1 322 ? 17.234 -19.484 -13.758 1 92.88 322 GLY A CA 1
ATOM 2413 C C . GLY A 1 322 ? 16.188 -18.438 -14.094 1 92.88 322 GLY A C 1
ATOM 2414 O O . GLY A 1 322 ? 15.172 -18.75 -14.727 1 92.88 322 GLY A O 1
ATOM 2415 N N . LEU A 1 323 ? 16.422 -17.281 -13.703 1 88 323 LEU A N 1
ATOM 2416 C CA . LEU A 1 323 ? 15.469 -16.219 -13.953 1 88 323 LEU A CA 1
ATOM 2417 C C . LEU A 1 323 ? 15.336 -15.938 -15.445 1 88 323 LEU A C 1
ATOM 2419 O O . LEU A 1 323 ? 14.227 -15.852 -15.969 1 88 323 LEU A O 1
ATOM 2423 N N . GLU A 1 324 ? 16.422 -15.797 -16.141 1 90.56 324 GLU A N 1
ATOM 2424 C CA . GLU A 1 324 ? 16.406 -15.562 -17.578 1 90.56 324 GLU A CA 1
ATOM 2425 C C . GLU A 1 324 ? 15.797 -16.75 -18.328 1 90.56 324 GLU A C 1
ATOM 2427 O O . GLU A 1 324 ? 15.141 -16.578 -19.359 1 90.56 324 GLU A O 1
ATOM 2432 N N . ALA A 1 325 ? 16.047 -17.891 -17.734 1 95.69 325 ALA A N 1
ATOM 2433 C CA . ALA A 1 325 ? 15.594 -19.109 -18.406 1 95.69 325 ALA A CA 1
ATOM 2434 C C . ALA A 1 325 ? 14.07 -19.156 -18.484 1 95.69 325 ALA A C 1
ATOM 2436 O O . ALA A 1 325 ? 13.516 -19.766 -19.391 1 95.69 325 ALA A O 1
ATOM 2437 N N . LYS A 1 326 ? 13.406 -18.531 -17.547 1 92.94 326 LYS A N 1
ATOM 2438 C CA . LYS A 1 326 ? 11.945 -18.484 -17.547 1 92.94 326 LYS A CA 1
ATOM 2439 C C . LYS A 1 326 ? 11.422 -17.703 -18.75 1 92.94 326 LYS A C 1
ATOM 2441 O O . LYS A 1 326 ? 10.242 -17.797 -19.094 1 92.94 326 LYS A O 1
ATOM 2446 N N . PHE A 1 327 ? 12.328 -16.969 -19.406 1 91.88 327 PHE A N 1
ATOM 2447 C CA . PHE A 1 327 ? 11.984 -16.188 -20.594 1 91.88 327 PHE A CA 1
ATOM 2448 C C . PHE A 1 327 ? 12.656 -16.766 -21.844 1 91.88 327 PHE A C 1
ATOM 2450 O O . PHE A 1 327 ? 12.969 -16.016 -22.781 1 91.88 327 PHE A O 1
ATOM 2457 N N . SER A 1 328 ? 12.93 -18 -21.844 1 96.94 328 SER A N 1
ATOM 2458 C CA . SER A 1 328 ? 13.562 -18.672 -22.969 1 96.94 328 SER A CA 1
ATOM 2459 C C . SER A 1 328 ? 12.742 -19.891 -23.406 1 96.94 328 SER A C 1
ATOM 2461 O O . SER A 1 328 ? 12.758 -20.922 -22.75 1 96.94 328 SER A O 1
ATOM 2463 N N . VAL A 1 329 ? 12.109 -19.688 -24.531 1 98 329 VAL A N 1
ATOM 2464 C CA . VAL A 1 329 ? 11.367 -20.812 -25.078 1 98 329 VAL A CA 1
ATOM 2465 C C . VAL A 1 329 ? 12.328 -21.953 -25.406 1 98 329 VAL A C 1
ATOM 2467 O O . VAL A 1 329 ? 11.969 -23.141 -25.328 1 98 329 VAL A O 1
ATOM 2470 N N . TYR A 1 330 ? 13.578 -21.641 -25.672 1 98.38 330 TYR A N 1
ATOM 2471 C CA . TYR A 1 330 ? 14.617 -22.625 -26.016 1 98.38 330 TYR A CA 1
ATOM 2472 C C . TYR A 1 330 ? 14.984 -23.469 -24.797 1 98.38 330 TYR A C 1
ATOM 2474 O O . TYR A 1 330 ? 15.062 -24.703 -24.906 1 98.38 330 TYR A O 1
ATOM 2482 N N . HIS A 1 331 ? 15.148 -22.781 -23.719 1 98.44 331 HIS A N 1
ATOM 2483 C CA . HIS A 1 331 ? 15.414 -23.516 -22.5 1 98.44 331 HIS A CA 1
ATOM 2484 C C . HIS A 1 331 ? 14.219 -24.375 -22.094 1 98.44 331 HIS A C 1
ATOM 2486 O O . HIS A 1 331 ? 14.383 -25.531 -21.734 1 98.44 331 HIS A O 1
ATOM 2492 N N . GLY A 1 332 ? 13.039 -23.828 -22.156 1 98.12 332 GLY A N 1
ATOM 2493 C CA . GLY A 1 332 ? 11.836 -24.578 -21.828 1 98.12 332 GLY A CA 1
ATOM 2494 C C . GLY A 1 332 ? 11.688 -25.844 -22.656 1 98.12 332 GLY A C 1
ATOM 2495 O O . GLY A 1 332 ? 11.406 -26.922 -22.125 1 98.12 332 GLY A O 1
ATOM 2496 N N . GLY A 1 333 ? 11.898 -25.688 -23.938 1 98.5 333 GLY A N 1
ATOM 2497 C CA . GLY A 1 333 ? 11.859 -26.859 -24.812 1 98.5 333 GLY A CA 1
ATOM 2498 C C . GLY A 1 333 ? 12.922 -27.891 -24.469 1 98.5 333 GLY A C 1
ATOM 2499 O O . GLY A 1 333 ? 12.641 -29.078 -24.422 1 98.5 333 GLY A O 1
ATOM 2500 N N . ALA A 1 334 ? 14.102 -27.406 -24.25 1 98.56 334 ALA A N 1
ATOM 2501 C CA . ALA A 1 334 ? 15.234 -28.281 -24 1 98.56 334 ALA A CA 1
ATOM 2502 C C . ALA A 1 334 ? 15.008 -29.109 -22.734 1 98.56 334 ALA A C 1
ATOM 2504 O O . ALA A 1 334 ? 15.203 -30.328 -22.75 1 98.56 334 ALA A O 1
ATOM 2505 N N . ILE A 1 335 ? 14.602 -28.484 -21.672 1 98.38 335 ILE A N 1
ATOM 2506 C CA . ILE A 1 335 ? 14.438 -29.219 -20.422 1 98.38 335 ILE A CA 1
ATOM 2507 C C . ILE A 1 335 ? 13.242 -30.156 -20.531 1 98.38 335 ILE A C 1
ATOM 2509 O O . ILE A 1 335 ? 13.25 -31.25 -19.969 1 98.38 335 ILE A O 1
ATOM 2513 N N . GLY A 1 336 ? 12.211 -29.797 -21.219 1 98.12 336 GLY A N 1
ATOM 2514 C CA . GLY A 1 336 ? 11.125 -30.719 -21.5 1 98.12 336 GLY A CA 1
ATOM 2515 C C . GLY A 1 336 ? 11.562 -31.969 -22.234 1 98.12 336 GLY A C 1
ATOM 2516 O O . GLY A 1 336 ? 11.141 -33.062 -21.906 1 98.12 336 GLY A O 1
ATOM 2517 N N . LEU A 1 337 ? 12.398 -31.719 -23.203 1 98.25 337 LEU A N 1
ATOM 2518 C CA . LEU A 1 337 ? 12.883 -32.812 -24.031 1 98.25 337 LEU A CA 1
ATOM 2519 C C . LEU A 1 337 ? 13.836 -33.719 -23.25 1 98.25 337 LEU A C 1
ATOM 2521 O O . LEU A 1 337 ? 13.805 -34.938 -23.406 1 98.25 337 LEU A O 1
ATOM 2525 N N . ILE A 1 338 ? 14.703 -33.125 -22.453 1 98.25 338 ILE A N 1
ATOM 2526 C CA . ILE A 1 338 ? 15.75 -33.844 -21.734 1 98.25 338 ILE A CA 1
ATOM 2527 C C . ILE A 1 338 ? 15.133 -34.594 -20.547 1 98.25 338 ILE A C 1
ATOM 2529 O O . ILE A 1 338 ? 15.414 -35.781 -20.359 1 98.25 338 ILE A O 1
ATOM 2533 N N . HIS A 1 339 ? 14.258 -33.938 -19.812 1 97.31 339 HIS A N 1
ATOM 2534 C CA . HIS A 1 339 ? 13.859 -34.469 -18.5 1 97.31 339 HIS A CA 1
ATOM 2535 C C . HIS A 1 339 ? 12.422 -34.969 -18.531 1 97.31 339 HIS A C 1
ATOM 2537 O O . HIS A 1 339 ? 11.992 -35.656 -17.609 1 97.31 339 HIS A O 1
ATOM 2543 N N . GLY A 1 340 ? 11.688 -34.688 -19.562 1 97.12 340 GLY A N 1
ATOM 2544 C CA . GLY A 1 340 ? 10.281 -35.062 -19.609 1 97.12 340 GLY A CA 1
ATOM 2545 C C . GLY A 1 340 ? 9.422 -34.312 -18.625 1 97.12 340 GLY A C 1
ATOM 2546 O O . GLY A 1 340 ? 8.305 -34.719 -18.312 1 97.12 340 GLY A O 1
ATOM 2547 N N . LYS A 1 341 ? 9.898 -33.281 -18.078 1 95.69 341 LYS A N 1
ATOM 2548 C CA . LYS A 1 341 ? 9.211 -32.375 -17.156 1 95.69 341 LYS A CA 1
ATOM 2549 C C . LYS A 1 341 ? 9.891 -31.016 -17.109 1 95.69 341 LYS A C 1
ATOM 2551 O O . LYS A 1 341 ? 11 -30.844 -17.625 1 95.69 341 LYS A O 1
ATOM 2556 N N . ALA A 1 342 ? 9.195 -30.109 -16.625 1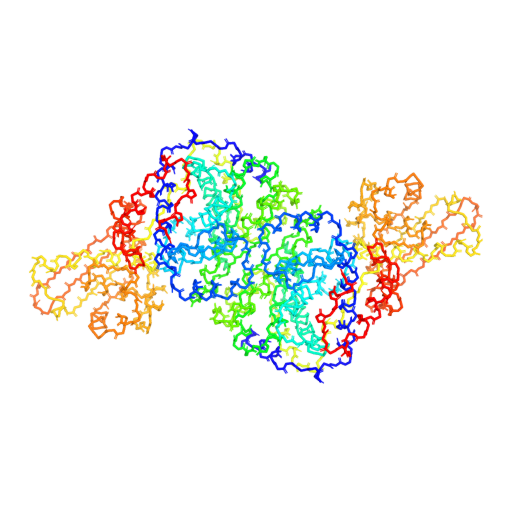 96.75 342 ALA A N 1
ATOM 2557 C CA . ALA A 1 342 ? 9.711 -28.766 -16.406 1 96.75 342 ALA A CA 1
ATOM 2558 C C . ALA A 1 342 ? 9.164 -28.172 -15.117 1 96.75 342 ALA A C 1
ATOM 2560 O O . ALA A 1 342 ? 8.188 -27.422 -15.133 1 96.75 342 ALA A O 1
ATOM 2561 N N . THR A 1 343 ? 9.781 -28.469 -14 1 95.56 343 THR A N 1
ATOM 2562 C CA . THR A 1 343 ? 9.461 -27.953 -12.68 1 95.56 343 THR A CA 1
ATOM 2563 C C . THR A 1 343 ? 10.461 -26.875 -12.266 1 95.56 343 THR A C 1
ATOM 2565 O O . THR A 1 343 ? 11.391 -26.562 -13.016 1 95.56 343 THR A O 1
ATOM 2568 N N . PRO A 1 344 ? 10.234 -26.266 -11.109 1 94.69 344 PRO A N 1
ATOM 2569 C CA . PRO A 1 344 ? 11.211 -25.266 -10.656 1 94.69 344 PRO A CA 1
ATOM 2570 C C . PRO A 1 344 ? 12.633 -25.812 -10.602 1 94.69 344 PRO A C 1
ATOM 2572 O O . PRO A 1 344 ? 13.594 -25.062 -10.852 1 94.69 344 PRO A O 1
ATOM 2575 N N . ALA A 1 345 ? 12.797 -27.031 -10.422 1 93.5 345 ALA A N 1
ATOM 2576 C CA . ALA A 1 345 ? 14.117 -27.656 -10.352 1 93.5 345 ALA A CA 1
ATOM 2577 C C . ALA A 1 345 ? 14.852 -27.531 -11.688 1 93.5 345 ALA A C 1
ATOM 2579 O O . ALA A 1 345 ? 16.062 -27.312 -11.711 1 93.5 345 ALA A O 1
ATOM 2580 N N . GLU A 1 346 ? 14.172 -27.641 -12.781 1 95.94 346 GLU A N 1
ATOM 2581 C CA . GLU A 1 346 ? 14.781 -27.609 -14.102 1 95.94 346 GLU A CA 1
ATOM 2582 C C . GLU A 1 346 ? 15.086 -26.188 -14.539 1 95.94 346 GLU A C 1
ATOM 2584 O O . GLU A 1 346 ? 15.727 -25.969 -15.57 1 95.94 346 GLU A O 1
ATOM 2589 N N . TYR A 1 347 ? 14.703 -25.219 -13.727 1 95.81 347 TYR A N 1
ATOM 2590 C CA . TYR A 1 347 ? 15.016 -23.828 -14.008 1 95.81 347 TYR A CA 1
ATOM 2591 C C . TYR A 1 347 ? 16.109 -23.312 -13.078 1 95.81 347 TYR A C 1
ATOM 2593 O O . TYR A 1 347 ? 16.469 -22.125 -13.133 1 95.81 347 TYR A O 1
ATOM 2601 N N . GLU A 1 348 ? 16.641 -24.188 -12.281 1 94.5 348 GLU A N 1
ATOM 2602 C CA . GLU A 1 348 ? 17.75 -23.797 -11.422 1 94.5 348 GLU A CA 1
ATOM 2603 C C . GLU A 1 348 ? 18.984 -23.438 -12.242 1 94.5 348 GLU A C 1
ATOM 2605 O O . GLU A 1 348 ? 19.172 -23.953 -13.344 1 94.5 348 GLU A O 1
ATOM 2610 N N . ASP A 1 349 ? 19.844 -22.625 -11.703 1 95.56 349 ASP A N 1
ATOM 2611 C CA . ASP A 1 349 ? 21.016 -22.109 -12.391 1 95.56 349 ASP A CA 1
ATOM 2612 C C . ASP A 1 349 ? 21.906 -23.266 -12.891 1 95.56 349 ASP A C 1
ATOM 2614 O O . ASP A 1 349 ? 22.438 -23.203 -14 1 95.56 349 ASP A O 1
ATOM 2618 N N . ALA A 1 350 ? 22.047 -24.25 -12.086 1 96.88 350 ALA A N 1
ATOM 2619 C CA . ALA A 1 350 ? 22.922 -25.375 -12.422 1 96.88 350 ALA A CA 1
ATOM 2620 C C . ALA A 1 350 ? 22.422 -26.094 -13.672 1 96.88 350 ALA A C 1
ATOM 2622 O O . ALA A 1 350 ? 23.234 -26.594 -14.461 1 96.88 350 ALA A O 1
ATOM 2623 N N . VAL A 1 351 ? 21.109 -26.109 -13.852 1 97.44 351 VAL A N 1
ATOM 2624 C CA . VAL A 1 351 ? 20.531 -26.766 -15.023 1 97.44 351 VAL A CA 1
ATOM 2625 C C . VAL A 1 351 ? 20.688 -25.859 -16.25 1 97.44 351 VAL A C 1
ATOM 2627 O O . VAL A 1 351 ? 21.016 -26.328 -17.344 1 97.44 351 VAL A O 1
ATOM 2630 N N . VAL A 1 352 ? 20.5 -24.578 -16.062 1 98 352 VAL A N 1
ATOM 2631 C CA . VAL A 1 352 ? 20.547 -23.594 -17.141 1 98 352 VAL A CA 1
ATOM 2632 C C . VAL A 1 352 ? 21.953 -23.562 -17.75 1 98 352 VAL A C 1
ATOM 2634 O O . VAL A 1 352 ? 22.094 -23.375 -18.969 1 98 352 VAL A O 1
ATOM 263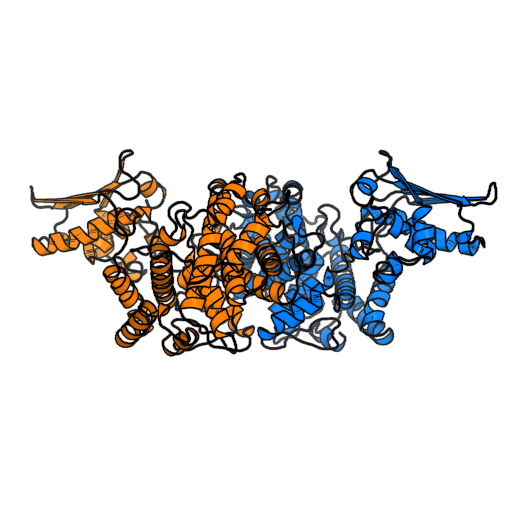7 N N . THR A 1 353 ? 22.922 -23.812 -16.875 1 97.81 353 THR A N 1
ATOM 2638 C CA . THR A 1 353 ? 24.297 -23.688 -17.344 1 97.81 353 THR A CA 1
ATOM 2639 C C . THR A 1 353 ? 24.906 -25.062 -17.609 1 97.81 353 THR A C 1
ATOM 2641 O O . THR A 1 353 ? 26.094 -25.172 -17.938 1 97.81 353 THR A O 1
ATOM 2644 N N . ASN A 1 354 ? 24.156 -26.094 -17.453 1 97.81 354 ASN A N 1
ATOM 2645 C CA . ASN A 1 354 ? 24.609 -27.438 -17.734 1 97.81 354 ASN A CA 1
ATOM 2646 C C . ASN A 1 354 ? 24.953 -27.641 -19.203 1 97.81 354 ASN A C 1
ATOM 2648 O O . ASN A 1 354 ? 24.172 -27.219 -20.078 1 97.81 354 ASN A O 1
ATOM 2652 N N . SER A 1 355 ? 26.062 -28.297 -19.5 1 97.44 355 SER A N 1
ATOM 2653 C CA . SER A 1 355 ? 26.562 -28.438 -20.859 1 97.44 355 SER A CA 1
ATOM 2654 C C . SER A 1 355 ? 25.578 -29.219 -21.719 1 97.44 355 SER A C 1
ATOM 2656 O O . SER A 1 355 ? 25.375 -28.891 -22.891 1 97.44 355 SER A O 1
ATOM 2658 N N . GLU A 1 356 ? 25.047 -30.234 -21.219 1 96.94 356 GLU A N 1
ATOM 2659 C CA . GLU A 1 356 ? 24.078 -31.031 -21.969 1 96.94 356 GLU A CA 1
ATOM 2660 C C . GLU A 1 356 ? 22.828 -30.203 -22.312 1 96.94 356 GLU A C 1
ATOM 2662 O O . GLU A 1 356 ? 22.312 -30.281 -23.422 1 96.94 356 GLU A O 1
ATOM 2667 N N . THR A 1 357 ? 22.312 -29.484 -21.328 1 97.94 357 THR A N 1
ATOM 2668 C CA . THR A 1 357 ? 21.156 -28.625 -21.531 1 97.94 357 THR A CA 1
ATOM 2669 C C . THR A 1 357 ? 21.438 -27.594 -22.625 1 97.94 357 THR A C 1
ATOM 2671 O O . THR A 1 357 ? 20.594 -27.359 -23.5 1 97.94 357 THR A O 1
ATOM 2674 N N . ILE A 1 358 ? 22.609 -27.031 -22.578 1 98 358 ILE A N 1
ATOM 2675 C CA . ILE A 1 358 ? 23 -26.016 -23.547 1 98 358 ILE A CA 1
ATOM 2676 C C . ILE A 1 358 ? 23.078 -26.625 -24.938 1 98 358 ILE A C 1
ATOM 2678 O O . ILE A 1 358 ? 22.625 -26.031 -25.906 1 98 358 ILE A O 1
ATOM 2682 N N . GLU A 1 359 ? 23.641 -27.766 -25 1 97.62 359 GLU A N 1
ATOM 2683 C CA . GLU A 1 359 ? 23.781 -28.453 -26.281 1 97.62 359 GLU A CA 1
ATOM 2684 C C . GLU A 1 359 ? 22.422 -28.703 -26.922 1 97.62 359 GLU A C 1
ATOM 2686 O O . GLU A 1 359 ? 22.234 -28.453 -28.109 1 97.62 359 GLU A O 1
ATOM 2691 N N . VAL A 1 360 ? 21.516 -29.219 -26.172 1 98 360 VAL A N 1
ATOM 2692 C CA . VAL A 1 360 ? 20.188 -29.5 -26.688 1 98 360 VAL A CA 1
ATOM 2693 C C . VAL A 1 360 ? 19.469 -28.188 -27.031 1 98 360 VAL A C 1
ATOM 2695 O O . VAL A 1 360 ? 18.812 -28.078 -28.062 1 98 360 VAL A O 1
ATOM 2698 N N . ARG A 1 361 ? 19.531 -27.203 -26.109 1 98.12 361 ARG A N 1
ATOM 2699 C CA . ARG A 1 361 ? 18.922 -25.875 -26.281 1 98.12 361 ARG A CA 1
ATOM 2700 C C . ARG A 1 361 ? 19.344 -25.25 -27.609 1 98.12 361 ARG A C 1
ATOM 2702 O O . ARG A 1 361 ? 18.531 -24.656 -28.312 1 98.12 361 ARG A O 1
ATOM 2709 N N . ASP A 1 362 ? 20.625 -25.438 -27.969 1 97.69 362 ASP A N 1
ATOM 2710 C CA . ASP A 1 362 ? 21.203 -24.812 -29.172 1 97.69 362 ASP A CA 1
ATOM 2711 C C . ASP A 1 362 ? 20.656 -25.469 -30.438 1 97.69 362 ASP A C 1
ATOM 2713 O O . ASP A 1 362 ? 20.812 -24.922 -31.531 1 97.69 362 ASP A O 1
ATOM 2717 N N . LYS A 1 363 ? 20.031 -26.531 -30.297 1 98.06 363 LYS A N 1
ATOM 2718 C CA . LYS A 1 363 ? 19.5 -27.25 -31.469 1 98.06 363 LYS A CA 1
ATOM 2719 C C . LYS A 1 363 ? 18.094 -26.75 -31.812 1 98.06 363 LYS A C 1
ATOM 2721 O O . LYS A 1 363 ? 17.578 -27.078 -32.875 1 98.06 363 LYS A O 1
ATOM 2726 N N . PHE A 1 364 ? 17.469 -25.984 -30.953 1 98.56 364 PHE A N 1
ATOM 2727 C CA . PHE A 1 364 ? 16.109 -25.5 -31.188 1 98.56 364 PHE A CA 1
ATOM 2728 C C . PHE A 1 364 ? 16.109 -24.328 -32.156 1 98.56 364 PHE A C 1
ATOM 2730 O O . PHE A 1 364 ? 16.953 -23.422 -32.062 1 98.56 364 PHE A O 1
ATOM 2737 N N . VAL A 1 365 ? 15.281 -24.359 -33.094 1 98.25 365 VAL A N 1
ATOM 2738 C CA . VAL A 1 365 ? 14.992 -23.281 -34.031 1 98.25 365 VAL A CA 1
ATOM 2739 C C . VAL A 1 365 ? 13.516 -22.906 -33.969 1 98.25 365 VAL A C 1
ATOM 2741 O O . VAL A 1 365 ? 12.648 -23.688 -34.375 1 98.25 365 VAL A O 1
ATOM 2744 N N . ALA A 1 366 ? 13.266 -21.734 -33.438 1 98.12 366 ALA A N 1
ATOM 2745 C CA . ALA A 1 366 ? 11.883 -21.297 -33.25 1 98.12 366 ALA A CA 1
ATOM 2746 C C . ALA A 1 366 ? 11.469 -20.312 -34.344 1 98.12 366 ALA A C 1
ATOM 2748 O O . ALA A 1 366 ? 12.242 -19.422 -34.719 1 98.12 366 ALA A O 1
ATOM 2749 N N . THR A 1 367 ? 10.359 -20.531 -34.938 1 97.94 367 THR A N 1
ATOM 2750 C CA . THR A 1 367 ? 9.781 -19.656 -35.938 1 97.94 367 THR A CA 1
ATOM 2751 C C . THR A 1 367 ? 8.391 -19.188 -35.531 1 97.94 367 THR A C 1
ATOM 2753 O O . THR A 1 367 ? 7.582 -19.984 -35.031 1 97.94 367 THR A O 1
ATOM 2756 N N . ALA A 1 368 ? 8.148 -17.938 -35.719 1 97.5 368 ALA A N 1
ATOM 2757 C CA . ALA A 1 368 ? 6.828 -17.391 -35.438 1 97.5 368 ALA A CA 1
ATOM 2758 C C . ALA A 1 368 ? 5.895 -17.516 -36.625 1 97.5 368 ALA A C 1
ATOM 2760 O O . ALA A 1 368 ? 6.316 -17.312 -37.781 1 97.5 368 ALA A O 1
ATOM 2761 N N . ALA A 1 369 ? 4.703 -17.938 -36.344 1 97.12 369 ALA A N 1
ATOM 2762 C CA . ALA A 1 369 ? 3.672 -18 -37.375 1 97.12 369 ALA A CA 1
ATOM 2763 C C . ALA A 1 369 ? 2.381 -17.344 -36.875 1 97.12 369 ALA A C 1
ATOM 2765 O O . ALA A 1 369 ? 1.913 -17.609 -35.781 1 97.12 369 ALA A O 1
ATOM 2766 N N . GLU A 1 370 ? 1.74 -16.562 -37.688 1 94.75 370 GLU A N 1
ATOM 2767 C CA . GLU A 1 370 ? 0.56 -15.789 -37.312 1 94.75 370 GLU A CA 1
ATOM 2768 C C . GLU A 1 370 ? -0.665 -16.688 -37.188 1 94.75 370 GLU A C 1
ATOM 2770 O O . GLU A 1 370 ? -1.616 -16.344 -36.469 1 94.75 370 GLU A O 1
ATOM 2775 N N . ASN A 1 371 ? -0.626 -17.734 -37.812 1 95.75 371 ASN A N 1
ATOM 2776 C CA . ASN A 1 371 ? -1.796 -18.609 -37.812 1 95.75 371 ASN A CA 1
ATOM 2777 C C . ASN A 1 371 ? -1.731 -19.609 -36.656 1 95.75 371 ASN A C 1
ATOM 2779 O O . ASN A 1 371 ? -2.533 -20.547 -36.594 1 95.75 371 ASN A O 1
ATOM 2783 N N . ILE A 1 372 ? -0.777 -19.531 -35.781 1 96.44 372 ILE A N 1
ATOM 2784 C CA . ILE A 1 372 ? -0.654 -20.344 -34.562 1 96.44 372 ILE A CA 1
ATOM 2785 C C . ILE A 1 372 ? -1.188 -19.562 -33.375 1 96.44 372 ILE A C 1
ATOM 2787 O O . ILE A 1 372 ? -0.812 -18.422 -33.156 1 96.44 372 ILE A O 1
ATOM 2791 N N . ARG A 1 373 ? -2.123 -20.234 -32.625 1 95.06 373 ARG A N 1
ATOM 2792 C CA . ARG A 1 373 ? -2.672 -19.609 -31.422 1 95.06 373 ARG A CA 1
ATOM 2793 C C . ARG A 1 373 ? -1.628 -19.547 -30.312 1 95.06 373 ARG A C 1
ATOM 2795 O O . ARG A 1 373 ? -0.607 -20.234 -30.375 1 95.06 373 ARG A O 1
ATOM 2802 N N . ALA A 1 374 ? -1.969 -18.859 -29.281 1 91.38 374 ALA A N 1
ATOM 2803 C CA . ALA A 1 374 ? -1.021 -18.625 -28.188 1 91.38 374 ALA A CA 1
ATOM 2804 C C . ALA A 1 374 ? -0.779 -19.906 -27.406 1 91.38 374 ALA A C 1
ATOM 2806 O O . ALA A 1 374 ? 0.308 -20.109 -26.859 1 91.38 374 ALA A O 1
ATOM 2807 N N . ASP A 1 375 ? -1.775 -20.781 -27.375 1 94.56 375 ASP A N 1
ATOM 2808 C CA . ASP A 1 375 ? -1.618 -22.016 -26.625 1 94.56 375 ASP A CA 1
ATOM 2809 C C . ASP A 1 375 ? -1.389 -23.203 -27.562 1 94.56 375 ASP A C 1
ATOM 2811 O O . ASP A 1 375 ? -1.73 -24.344 -27.234 1 94.56 375 ASP A O 1
ATOM 2815 N N . GLU A 1 376 ? -0.82 -22.938 -28.734 1 97.31 376 GLU A N 1
ATOM 2816 C CA . GLU A 1 376 ? -0.58 -23.922 -29.781 1 97.31 376 GLU A CA 1
ATOM 2817 C C . GLU A 1 376 ? 0.879 -23.906 -30.219 1 97.31 376 GLU A C 1
ATOM 2819 O O . GLU A 1 376 ? 1.551 -22.891 -30.141 1 97.31 376 GLU A O 1
ATOM 2824 N N . CYS A 1 377 ? 1.413 -25.109 -30.641 1 98.12 377 CYS A N 1
ATOM 2825 C CA . CYS A 1 377 ? 2.705 -25.141 -31.312 1 98.12 377 CYS A CA 1
ATOM 2826 C C . CYS A 1 377 ? 2.855 -26.391 -32.156 1 98.12 377 CYS A C 1
ATOM 2828 O O . CYS A 1 377 ? 2.064 -27.328 -32.031 1 98.12 377 CYS A O 1
ATOM 2830 N N . ARG A 1 378 ? 3.756 -26.297 -33.062 1 98.62 378 ARG A N 1
ATOM 2831 C CA . ARG A 1 378 ? 4.191 -27.453 -33.844 1 98.62 378 ARG A CA 1
ATOM 2832 C C . ARG A 1 378 ? 5.688 -27.703 -33.688 1 98.62 378 ARG A C 1
ATOM 2834 O O . ARG A 1 378 ? 6.488 -26.766 -33.75 1 98.62 378 ARG A O 1
ATOM 2841 N N . ILE A 1 379 ? 6.027 -28.953 -33.406 1 98.75 379 ILE A N 1
ATOM 2842 C CA . ILE A 1 379 ? 7.422 -29.312 -33.188 1 98.75 379 ILE A CA 1
ATOM 2843 C C . ILE A 1 379 ? 7.828 -30.422 -34.156 1 98.75 379 ILE A C 1
ATOM 2845 O O . ILE A 1 379 ? 7.098 -31.406 -34.344 1 98.75 379 ILE A O 1
ATOM 2849 N N . LEU A 1 380 ? 8.906 -30.188 -34.812 1 98.5 380 LEU A N 1
ATOM 2850 C CA . LEU A 1 380 ? 9.531 -31.188 -35.656 1 98.5 380 LEU A CA 1
ATOM 2851 C C . LEU A 1 380 ? 10.961 -31.484 -35.219 1 98.5 380 LEU A C 1
ATOM 2853 O O . LEU A 1 380 ? 11.805 -30.594 -35.188 1 98.5 380 LEU A O 1
ATOM 2857 N N . VAL A 1 381 ? 11.203 -32.719 -34.781 1 98.44 381 VAL A N 1
ATOM 2858 C CA . VAL A 1 381 ? 12.539 -33.156 -34.406 1 98.44 381 VAL A CA 1
ATOM 2859 C C . VAL A 1 381 ? 13.18 -33.938 -35.531 1 98.44 381 VAL A C 1
ATOM 2861 O O . VAL A 1 381 ? 12.648 -34.938 -36 1 98.44 381 VAL A O 1
ATOM 2864 N N . GLU A 1 382 ? 14.328 -33.375 -35.938 1 98 382 GLU A N 1
ATOM 2865 C CA . GLU A 1 382 ? 15.117 -34.031 -36.969 1 98 382 GLU A CA 1
ATOM 2866 C C . GLU A 1 382 ? 16.328 -34.75 -36.344 1 98 382 GLU A C 1
ATOM 2868 O O . GLU A 1 382 ? 17.016 -34.188 -35.5 1 98 382 GLU A O 1
ATOM 2873 N N . PHE A 1 383 ? 16.594 -35.938 -36.875 1 97.62 383 PHE A N 1
ATOM 2874 C CA . PHE A 1 383 ? 17.75 -36.688 -36.406 1 97.62 383 PHE A CA 1
ATOM 2875 C C . PHE A 1 383 ? 18.844 -36.719 -37.438 1 97.62 383 PHE A C 1
ATOM 2877 O O . PHE A 1 383 ? 18.609 -36.406 -38.625 1 97.62 383 PHE A O 1
ATOM 2884 N N . GLU A 1 384 ? 20.031 -37 -36.906 1 95.88 384 GLU A N 1
ATOM 2885 C CA . GLU A 1 384 ? 21.188 -37.062 -37.812 1 95.88 384 GLU A CA 1
ATOM 2886 C C . GLU A 1 384 ? 20.984 -38.125 -38.875 1 95.88 384 GLU A C 1
ATOM 2888 O O . GLU A 1 384 ? 21.406 -37.969 -40.031 1 95.88 384 GLU A O 1
ATOM 2893 N N . ALA A 1 385 ? 20.406 -39.219 -38.438 1 93.38 385 ALA A N 1
ATOM 2894 C CA . ALA A 1 385 ? 20.094 -40.281 -39.406 1 93.38 385 ALA A CA 1
ATOM 2895 C C . ALA A 1 385 ? 19.047 -39.812 -40.406 1 93.38 385 ALA A C 1
ATOM 2897 O O . ALA A 1 385 ? 18 -39.281 -40 1 93.38 385 ALA A O 1
ATOM 2898 N N . PRO A 1 386 ? 19.391 -40.031 -41.656 1 90.62 386 PRO A N 1
ATOM 2899 C CA . PRO A 1 386 ? 18.469 -39.531 -42.688 1 90.62 386 PRO A CA 1
ATOM 2900 C C . PRO A 1 386 ? 17.094 -40.188 -42.594 1 90.62 386 PRO A C 1
ATOM 2902 O O . PRO A 1 386 ? 16.984 -41.406 -42.344 1 90.62 386 PRO A O 1
ATOM 2905 N N . GLY A 1 387 ? 16.109 -39.375 -42.656 1 91.38 387 GLY A N 1
ATOM 2906 C CA . GLY A 1 387 ? 14.742 -39.844 -42.781 1 91.38 387 GLY A CA 1
ATOM 2907 C C . GLY A 1 387 ? 14.055 -40.062 -41.438 1 91.38 387 GLY A C 1
ATOM 2908 O O . GLY A 1 387 ? 12.852 -40.344 -41.406 1 91.38 387 GLY A O 1
ATOM 2909 N N . ILE A 1 388 ? 14.805 -40 -40.406 1 94.62 388 ILE A N 1
ATOM 2910 C CA . ILE A 1 388 ? 14.195 -40.188 -39.094 1 94.62 388 ILE A CA 1
ATOM 2911 C C . ILE A 1 388 ? 13.75 -38.844 -38.531 1 94.62 388 ILE A C 1
ATOM 2913 O O . ILE A 1 388 ? 14.57 -37.938 -38.344 1 94.62 388 ILE A O 1
ATOM 2917 N N . GLN A 1 389 ? 12.469 -38.688 -38.312 1 96.69 389 GLN A N 1
ATOM 2918 C CA . GLN A 1 389 ? 11.898 -37.469 -37.75 1 96.69 389 GLN A CA 1
ATOM 2919 C C . GLN A 1 389 ? 10.703 -37.781 -36.844 1 96.69 389 GLN A C 1
ATOM 2921 O O . GLN A 1 389 ? 10.055 -38.812 -37.031 1 96.69 389 GLN A O 1
ATOM 2926 N N . VAL A 1 390 ? 10.5 -37.031 -35.906 1 97.81 390 VAL A N 1
ATOM 2927 C CA . VAL A 1 390 ? 9.336 -37.125 -35.031 1 97.81 390 VAL A CA 1
ATOM 2928 C C . VAL A 1 390 ? 8.633 -35.781 -34.969 1 97.81 390 VAL A C 1
ATOM 2930 O O . VAL A 1 390 ? 9.273 -34.75 -34.781 1 97.81 390 VAL A O 1
ATOM 2933 N N . GLU A 1 391 ? 7.309 -35.781 -35.156 1 97.5 391 GLU A N 1
ATOM 2934 C CA . GLU A 1 391 ? 6.523 -34.562 -35.156 1 97.5 391 GLU A CA 1
ATOM 2935 C C . GLU A 1 391 ? 5.496 -34.562 -34.031 1 97.5 391 GLU A C 1
ATOM 2937 O O . GLU A 1 391 ? 4.965 -35.625 -33.656 1 97.5 391 GLU A O 1
ATOM 2942 N N . LYS A 1 392 ? 5.25 -33.406 -33.438 1 98.31 392 LYS A N 1
ATOM 2943 C CA . LYS A 1 392 ? 4.207 -33.219 -32.438 1 98.31 392 LYS A CA 1
ATOM 2944 C C . LYS A 1 392 ? 3.475 -31.906 -32.656 1 98.31 392 LYS A C 1
ATOM 2946 O O . LYS A 1 392 ? 4.105 -30.859 -32.75 1 98.31 392 LYS A O 1
ATOM 2951 N N . HIS A 1 393 ? 2.199 -32.031 -32.844 1 98.44 393 HIS A N 1
ATOM 2952 C CA . HIS A 1 393 ? 1.327 -30.859 -32.844 1 98.44 393 HIS A CA 1
ATOM 2953 C C . HIS A 1 393 ? 0.578 -30.719 -31.531 1 98.44 393 HIS A C 1
ATOM 2955 O O . HIS A 1 393 ? -0.225 -31.578 -31.172 1 98.44 393 HIS A O 1
ATOM 2961 N N . VAL A 1 394 ? 0.861 -29.703 -30.781 1 98.25 394 VAL A N 1
ATOM 2962 C CA . VAL A 1 394 ? 0.118 -29.344 -29.578 1 98.25 394 VAL A CA 1
ATOM 2963 C C . VAL A 1 394 ? -1.032 -28.406 -29.938 1 98.25 394 VAL A C 1
ATOM 2965 O O . VAL A 1 394 ? -0.819 -27.219 -30.172 1 98.25 394 VAL A O 1
ATOM 2968 N N . HIS A 1 395 ? -2.232 -28.938 -29.938 1 96.94 395 HIS A N 1
ATOM 2969 C CA . HIS A 1 395 ? -3.389 -28.125 -30.297 1 96.94 395 HIS A CA 1
ATOM 2970 C C . HIS A 1 395 ? -3.734 -27.141 -29.203 1 96.94 395 HIS A C 1
ATOM 2972 O O . HIS A 1 395 ? -4.023 -25.969 -29.469 1 96.94 395 HIS A O 1
ATOM 2978 N N . HIS A 1 396 ? -3.803 -27.594 -28.031 1 95.56 396 HIS A N 1
ATOM 2979 C CA . HIS A 1 396 ? -3.961 -26.812 -26.812 1 95.56 396 HIS A CA 1
ATOM 2980 C C . HIS A 1 396 ? -3.037 -27.297 -25.719 1 95.56 396 HIS A C 1
ATOM 2982 O O . HIS A 1 396 ? -3.113 -28.469 -25.312 1 95.56 396 HIS A O 1
ATOM 2988 N N . ALA A 1 397 ? -2.186 -26.406 -25.266 1 94.88 397 ALA A N 1
ATOM 2989 C CA . ALA A 1 397 ? -1.235 -26.781 -24.219 1 94.88 397 ALA A CA 1
ATOM 2990 C C . ALA A 1 397 ? -1.959 -27.141 -22.922 1 94.88 397 ALA A C 1
ATOM 2992 O O . ALA A 1 397 ? -2.979 -26.531 -22.594 1 94.88 397 ALA A O 1
ATOM 2993 N N . VAL A 1 398 ? -1.45 -28.188 -22.234 1 93.69 398 VAL A N 1
ATOM 2994 C CA . VAL A 1 398 ? -1.951 -28.516 -20.906 1 93.69 398 VAL A CA 1
ATOM 2995 C C . VAL A 1 398 ? -1.931 -27.25 -20.031 1 93.69 398 VAL A C 1
ATOM 2997 O O . VAL A 1 398 ? -0.98 -26.469 -20.078 1 93.69 398 VAL A O 1
ATOM 3000 N N . GLY A 1 399 ? -3.07 -27.062 -19.188 1 92.06 399 GLY A N 1
ATOM 3001 C CA . GLY A 1 399 ? -3.197 -25.891 -18.344 1 92.06 399 GLY A CA 1
ATOM 3002 C C . GLY A 1 399 ? -3.986 -24.766 -19 1 92.06 399 GLY A C 1
ATOM 3003 O O . GLY A 1 399 ? -4.352 -23.797 -18.344 1 92.06 399 GLY A O 1
ATOM 3004 N N . SER A 1 400 ? -4.254 -24.875 -20.328 1 88.56 400 SER A N 1
ATOM 3005 C CA . SER A 1 400 ? -5.094 -23.906 -21.031 1 88.56 400 SER A CA 1
ATOM 3006 C C . SER A 1 400 ? -6.566 -24.125 -20.703 1 88.56 400 SER A C 1
ATOM 3008 O O . SER A 1 400 ? -6.926 -25.078 -20.016 1 88.56 400 SER A O 1
ATOM 3010 N N . ILE A 1 401 ? -7.367 -23.234 -21.172 1 84.88 401 ILE A N 1
ATOM 3011 C CA . ILE A 1 401 ? -8.805 -23.312 -20.953 1 84.88 401 ILE A CA 1
ATOM 3012 C C . ILE A 1 401 ? -9.359 -24.578 -21.609 1 84.88 401 ILE A C 1
ATOM 3014 O O . ILE A 1 401 ? -10.25 -25.234 -21.062 1 84.88 401 ILE A O 1
ATOM 3018 N N . ASP A 1 402 ? -8.781 -24.891 -22.719 1 90.31 402 ASP A N 1
ATOM 3019 C CA . ASP A 1 402 ? -9.305 -26 -23.516 1 90.31 402 ASP A CA 1
ATOM 3020 C C . ASP A 1 402 ? -8.68 -27.328 -23.078 1 90.31 402 ASP A C 1
ATOM 3022 O O . ASP A 1 402 ? -9.18 -28.391 -23.438 1 90.31 402 ASP A O 1
ATOM 3026 N N . ALA A 1 403 ? -7.66 -27.266 -22.344 1 93.88 403 ALA A N 1
ATOM 3027 C CA . ALA A 1 403 ? -6.992 -28.453 -21.797 1 93.88 403 ALA A CA 1
ATOM 3028 C C . ALA A 1 403 ? -6.559 -28.219 -20.359 1 93.88 403 ALA A C 1
ATOM 3030 O O . ALA A 1 403 ? -5.363 -28.234 -20.047 1 93.88 403 ALA A O 1
ATOM 3031 N N . PRO A 1 404 ? -7.555 -28.094 -19.484 1 93.94 404 PRO A N 1
ATOM 3032 C CA . PRO A 1 404 ? -7.219 -27.828 -18.094 1 93.94 404 PRO A CA 1
ATOM 3033 C C . PRO A 1 404 ? -6.492 -29 -17.422 1 93.94 404 PRO A C 1
ATOM 3035 O O . PRO A 1 404 ? -6.688 -30.156 -17.812 1 93.94 404 PRO A O 1
ATOM 3038 N N . MET A 1 405 ? -5.633 -28.719 -16.469 1 96.44 405 MET A N 1
ATOM 3039 C CA . MET A 1 405 ? -4.977 -29.781 -15.719 1 96.44 405 MET A CA 1
ATOM 3040 C C . MET A 1 405 ? -6.004 -30.656 -15 1 96.44 405 MET A C 1
ATOM 3042 O O . MET A 1 405 ? -6.977 -30.141 -14.445 1 96.44 405 MET A O 1
ATOM 3046 N N . THR A 1 406 ? -5.789 -31.922 -15.031 1 96.44 406 THR A N 1
ATOM 3047 C CA . THR A 1 406 ? -6.621 -32.844 -14.273 1 96.44 406 THR A CA 1
ATOM 3048 C C . THR A 1 406 ? -6.25 -32.812 -12.797 1 96.44 406 THR A C 1
ATOM 3050 O O . THR A 1 406 ? -5.207 -32.281 -12.422 1 96.44 406 THR A O 1
ATOM 3053 N N . ASP A 1 407 ? -7.117 -33.375 -11.969 1 97.44 407 ASP A N 1
ATOM 3054 C CA . ASP A 1 407 ? -6.809 -33.469 -10.547 1 97.44 407 ASP A CA 1
ATOM 3055 C C . ASP A 1 407 ? -5.539 -34.312 -10.312 1 97.44 407 ASP A C 1
ATOM 3057 O O . ASP A 1 407 ? -4.762 -34 -9.406 1 97.44 407 ASP A O 1
ATOM 3061 N N . SER A 1 408 ? -5.395 -35.312 -11.109 1 97.38 408 SER A N 1
ATOM 3062 C CA . SER A 1 408 ? -4.203 -36.156 -11 1 97.38 408 SER A CA 1
ATOM 3063 C C . SER A 1 408 ? -2.941 -35.344 -11.312 1 97.38 408 SER A C 1
ATOM 3065 O O . SER A 1 408 ? -1.936 -35.469 -10.617 1 97.38 408 SER A O 1
ATOM 3067 N N . GLN A 1 409 ? -2.965 -34.562 -12.391 1 96 409 GLN A N 1
ATOM 3068 C CA . GLN A 1 409 ? -1.831 -33.719 -12.758 1 96 409 GLN A CA 1
ATOM 3069 C C . GLN A 1 409 ? -1.538 -32.688 -11.68 1 96 409 GLN A C 1
ATOM 3071 O O . GLN A 1 409 ? -0.376 -32.438 -11.367 1 96 409 GLN A O 1
ATOM 3076 N N . LEU A 1 410 ? -2.602 -32.125 -11.133 1 97.94 410 LEU A N 1
ATOM 3077 C CA . LEU A 1 410 ? -2.447 -31.156 -10.062 1 97.94 410 LEU A CA 1
ATOM 3078 C C . LEU A 1 410 ? -1.837 -31.812 -8.82 1 97.94 410 LEU A C 1
ATOM 3080 O O . LEU A 1 410 ? -1.026 -31.188 -8.125 1 97.94 410 LEU A O 1
ATOM 3084 N N . THR A 1 411 ? -2.266 -33.031 -8.555 1 98.44 411 THR A N 1
ATOM 3085 C CA . THR A 1 411 ? -1.725 -33.75 -7.418 1 98.44 411 THR A CA 1
ATOM 3086 C C . THR A 1 411 ? -0.237 -34.031 -7.613 1 98.44 411 THR A C 1
ATOM 3088 O O . THR A 1 411 ? 0.558 -33.875 -6.684 1 98.44 411 THR A O 1
ATOM 3091 N N . GLU A 1 412 ? 0.14 -34.438 -8.797 1 96.44 412 GLU A N 1
ATOM 3092 C CA . GLU A 1 412 ? 1.551 -34.688 -9.094 1 96.44 412 GLU A CA 1
ATOM 3093 C C . GLU A 1 412 ? 2.369 -33.406 -8.906 1 96.44 412 GLU A C 1
ATOM 3095 O O . GLU A 1 412 ? 3.459 -33.438 -8.328 1 96.44 412 GLU A O 1
ATOM 3100 N N . LYS A 1 413 ? 1.846 -32.312 -9.453 1 97.38 413 LYS A N 1
ATOM 3101 C CA . LYS A 1 413 ? 2.484 -31.016 -9.305 1 97.38 413 LYS A CA 1
ATOM 3102 C C . LYS A 1 413 ? 2.67 -30.672 -7.832 1 97.38 413 LYS A C 1
ATOM 3104 O O . LYS A 1 413 ? 3.748 -30.234 -7.426 1 97.38 413 LYS A O 1
ATOM 3109 N N . PHE A 1 414 ? 1.606 -30.859 -7.059 1 98.19 414 PHE A N 1
ATOM 3110 C CA . PHE A 1 414 ? 1.599 -30.562 -5.629 1 98.19 414 PHE A CA 1
ATOM 3111 C C . PHE A 1 414 ? 2.641 -31.406 -4.898 1 98.19 414 PHE A C 1
ATOM 3113 O O . PHE A 1 414 ? 3.447 -30.875 -4.133 1 98.19 414 PHE A O 1
ATOM 3120 N N . ILE A 1 415 ? 2.623 -32.688 -5.129 1 97.69 415 ILE A N 1
ATOM 3121 C CA . ILE A 1 415 ? 3.514 -33.625 -4.449 1 97.69 415 ILE A CA 1
ATOM 3122 C C . ILE A 1 415 ? 4.965 -33.312 -4.793 1 97.69 415 ILE A C 1
ATOM 3124 O O . ILE A 1 415 ? 5.832 -33.312 -3.914 1 97.69 415 ILE A O 1
ATOM 3128 N N . ASP A 1 416 ? 5.203 -33 -6.031 1 95.62 416 ASP A N 1
ATOM 3129 C CA . ASP A 1 416 ? 6.555 -32.656 -6.473 1 95.62 416 ASP A CA 1
ATOM 3130 C C . ASP A 1 416 ? 7.074 -31.422 -5.746 1 95.62 416 ASP A C 1
ATOM 3132 O O . ASP A 1 416 ? 8.203 -31.406 -5.254 1 95.62 416 ASP A O 1
ATOM 3136 N N . GLN A 1 417 ? 6.289 -30.391 -5.66 1 96.38 417 GLN A N 1
ATOM 3137 C CA . GLN A 1 417 ? 6.684 -29.141 -5.027 1 96.38 417 GLN A CA 1
ATOM 3138 C C . GLN A 1 417 ? 6.887 -29.312 -3.527 1 96.38 417 GLN A C 1
ATOM 3140 O O . GLN A 1 417 ? 7.852 -28.797 -2.959 1 96.38 417 GLN A O 1
ATOM 3145 N N . CYS A 1 418 ? 6.004 -29.984 -2.889 1 97.06 418 CYS A N 1
ATOM 3146 C CA . CYS A 1 418 ? 5.996 -30.078 -1.434 1 97.06 418 CYS A CA 1
ATOM 3147 C C . CYS A 1 418 ? 7.027 -31.078 -0.942 1 97.06 418 CYS A C 1
ATOM 3149 O O . CYS A 1 418 ? 7.57 -30.938 0.153 1 97.06 418 CYS A O 1
ATOM 3151 N N . SER A 1 419 ? 7.297 -32.156 -1.727 1 96.31 419 SER A N 1
ATOM 3152 C CA . SER A 1 419 ? 8.242 -33.188 -1.321 1 96.31 419 SER A CA 1
ATOM 3153 C C . SER A 1 419 ? 9.648 -32.625 -1.15 1 96.31 419 SER A C 1
ATOM 3155 O O . SER A 1 419 ? 10.398 -33.062 -0.278 1 96.31 419 SER A O 1
ATOM 3157 N N . SER A 1 420 ? 9.953 -31.656 -1.972 1 91.62 420 SER A N 1
ATOM 3158 C CA . SER A 1 420 ? 11.281 -31.062 -1.93 1 91.62 420 SER A CA 1
ATOM 3159 C C . SER A 1 420 ? 11.492 -30.266 -0.641 1 91.62 420 SER A C 1
ATOM 3161 O O . SER A 1 420 ? 12.633 -30.062 -0.216 1 91.62 420 SER A O 1
ATOM 3163 N N . VAL A 1 421 ? 10.398 -29.859 0.001 1 95.56 421 VAL A N 1
ATOM 3164 C CA . VAL A 1 421 ? 10.484 -29 1.171 1 95.56 421 VAL A CA 1
ATOM 3165 C C . VAL A 1 421 ? 10.156 -29.797 2.432 1 95.56 421 VAL A C 1
ATOM 3167 O O . VAL A 1 421 ? 10.852 -29.672 3.445 1 95.56 421 VAL A O 1
ATOM 3170 N N . LEU A 1 422 ? 9.156 -30.672 2.391 1 95.75 422 LEU A N 1
ATOM 3171 C CA . LEU A 1 422 ? 8.602 -31.312 3.582 1 95.75 422 LEU A CA 1
ATOM 3172 C C . LEU A 1 422 ? 8.883 -32.812 3.59 1 95.75 422 LEU A C 1
ATOM 3174 O O . LEU A 1 422 ? 8.711 -33.469 4.613 1 95.75 422 LEU A O 1
ATOM 3178 N N . GLY A 1 423 ? 9.375 -33.375 2.492 1 95.62 423 GLY A N 1
ATOM 3179 C CA . GLY A 1 423 ? 9.484 -34.812 2.312 1 95.62 423 GLY A CA 1
ATOM 3180 C C . GLY A 1 423 ? 8.242 -35.438 1.694 1 95.62 423 GLY A C 1
ATOM 3181 O O . GLY A 1 423 ? 7.141 -34.906 1.825 1 95.62 423 GLY A O 1
ATOM 3182 N N . PRO A 1 424 ? 8.375 -36.562 0.981 1 96.5 424 PRO A N 1
ATOM 3183 C CA . PRO A 1 424 ? 7.289 -37.156 0.209 1 96.5 424 PRO A CA 1
ATOM 3184 C C . PRO A 1 424 ? 6.125 -37.625 1.086 1 96.5 424 PRO A C 1
ATOM 3186 O O . PRO A 1 424 ? 4.961 -37.5 0.689 1 96.5 424 PRO A O 1
ATOM 3189 N N . GLU A 1 425 ? 6.414 -38.156 2.305 1 96.69 425 GLU A N 1
ATOM 3190 C CA . GLU A 1 425 ? 5.348 -38.656 3.17 1 96.69 425 GLU A CA 1
ATOM 3191 C C . GLU A 1 425 ? 4.457 -37.5 3.65 1 96.69 425 GLU A C 1
ATOM 3193 O O . GLU A 1 425 ? 3.23 -37.594 3.572 1 96.69 425 GLU A O 1
ATOM 3198 N N . GLN A 1 426 ? 5.086 -36.469 4.113 1 96.06 426 GLN A N 1
ATOM 3199 C CA . GLN A 1 426 ? 4.332 -35.312 4.582 1 96.06 426 GLN A CA 1
ATOM 3200 C C . GLN A 1 426 ? 3.588 -34.625 3.436 1 96.06 426 GLN A C 1
ATOM 3202 O O . GLN A 1 426 ? 2.479 -34.125 3.621 1 96.06 426 GLN A O 1
ATOM 3207 N N . ALA A 1 427 ? 4.18 -34.562 2.246 1 97.44 427 ALA A N 1
ATOM 3208 C CA . ALA A 1 427 ? 3.543 -34 1.06 1 97.44 427 ALA A CA 1
ATOM 3209 C C . ALA A 1 427 ? 2.232 -34.719 0.746 1 97.44 427 ALA A C 1
ATOM 3211 O O . ALA A 1 427 ? 1.234 -34.062 0.405 1 97.44 427 ALA A O 1
ATOM 3212 N N . LYS A 1 428 ? 2.244 -36.031 0.854 1 97.75 428 LYS A N 1
ATOM 3213 C CA . LYS A 1 428 ? 1.044 -36.812 0.584 1 97.75 428 LYS A CA 1
ATOM 3214 C C . LYS A 1 428 ? -0.039 -36.531 1.623 1 97.75 428 LYS A C 1
ATOM 3216 O O . LYS A 1 428 ? -1.221 -36.438 1.286 1 97.75 428 LYS A O 1
ATOM 3221 N N . ILE A 1 429 ? 0.409 -36.406 2.883 1 97.06 429 ILE A N 1
ATOM 3222 C CA . ILE A 1 429 ? -0.529 -36.156 3.969 1 97.06 429 ILE A CA 1
ATOM 3223 C C . ILE A 1 429 ? -1.229 -34.812 3.738 1 97.06 429 ILE A C 1
ATOM 3225 O O . ILE A 1 429 ? -2.455 -34.719 3.84 1 97.06 429 ILE A O 1
ATOM 3229 N N . ILE A 1 430 ? -0.489 -33.844 3.408 1 96.88 430 ILE A N 1
ATOM 3230 C CA . ILE A 1 430 ? -1.062 -32.5 3.23 1 96.88 430 ILE A CA 1
ATOM 3231 C C . ILE A 1 430 ? -1.899 -32.469 1.952 1 96.88 430 ILE A C 1
ATOM 3233 O O . ILE A 1 430 ? -2.924 -31.797 1.893 1 96.88 430 ILE A O 1
ATOM 3237 N N . SER A 1 431 ? -1.42 -33.156 0.878 1 98.19 431 SER A N 1
ATOM 3238 C CA . SER A 1 431 ? -2.203 -33.281 -0.348 1 98.19 431 SER A CA 1
ATOM 3239 C C . SER A 1 431 ? -3.607 -33.781 -0.064 1 98.19 431 SER A C 1
ATOM 3241 O O . SER A 1 431 ? -4.598 -33.188 -0.48 1 98.19 431 SER A O 1
ATOM 3243 N N . ASP A 1 432 ? -3.656 -34.875 0.673 1 97.81 432 ASP A N 1
ATOM 3244 C CA . ASP A 1 432 ? -4.945 -35.469 1.021 1 97.81 432 ASP A CA 1
ATOM 3245 C C . ASP A 1 432 ? -5.777 -34.5 1.872 1 97.81 432 ASP A C 1
ATOM 3247 O O . ASP A 1 432 ? -6.992 -34.406 1.686 1 97.81 432 ASP A O 1
ATOM 3251 N N . TRP A 1 433 ? -5.156 -33.875 2.787 1 97.62 433 TRP A N 1
ATOM 3252 C CA . TRP A 1 433 ? -5.84 -32.938 3.66 1 97.62 433 TRP A CA 1
ATOM 3253 C C . TRP A 1 433 ? -6.484 -31.812 2.852 1 97.62 433 TRP A C 1
ATOM 3255 O O . TRP A 1 433 ? -7.645 -31.453 3.074 1 97.62 433 TRP A O 1
ATOM 3265 N N . CYS A 1 434 ? -5.758 -31.234 1.869 1 98.19 434 CYS A N 1
ATOM 3266 C CA . CYS A 1 434 ? -6.227 -30.094 1.076 1 98.19 434 CYS A CA 1
ATOM 3267 C C . CYS A 1 434 ? -7.344 -30.516 0.132 1 98.19 434 CYS A C 1
ATOM 3269 O O . CYS A 1 434 ? -8.289 -29.766 -0.096 1 98.19 434 CYS A O 1
ATOM 3271 N N . TRP A 1 435 ? -7.254 -31.734 -0.492 1 98.25 435 TRP A N 1
ATOM 3272 C CA . TRP A 1 435 ? -8.312 -32.219 -1.374 1 98.25 435 TRP A CA 1
ATOM 3273 C C . TRP A 1 435 ? -9.617 -32.375 -0.609 1 98.25 435 TRP A C 1
ATOM 3275 O O . TRP A 1 435 ? -10.703 -32.281 -1.185 1 98.25 435 TRP A O 1
ATOM 3285 N N . ASN A 1 436 ? -9.531 -32.594 0.733 1 97.88 436 ASN A N 1
ATOM 3286 C CA . ASN A 1 436 ? -10.711 -32.812 1.56 1 97.88 436 ASN A CA 1
ATOM 3287 C C . ASN A 1 436 ? -11.07 -31.562 2.363 1 97.88 436 ASN A C 1
ATOM 3289 O O . ASN A 1 436 ? -11.695 -31.656 3.422 1 97.88 436 ASN A O 1
ATOM 3293 N N . LEU A 1 437 ? -10.672 -30.453 1.891 1 97.69 437 LEU A N 1
ATOM 3294 C CA . LEU A 1 437 ? -10.836 -29.172 2.564 1 97.69 437 LEU A CA 1
ATOM 3295 C C . LEU A 1 437 ? -12.297 -28.938 2.939 1 97.69 437 LEU A C 1
ATOM 3297 O O . LEU A 1 437 ? -12.594 -28.469 4.039 1 97.69 437 LEU A O 1
ATOM 3301 N N . GLU A 1 438 ? -13.203 -29.266 2.006 1 97.5 438 GLU A N 1
ATOM 3302 C CA . GLU A 1 438 ? -14.633 -29 2.156 1 97.5 438 GLU A CA 1
ATOM 3303 C C . GLU A 1 438 ? -15.18 -29.672 3.418 1 97.5 438 GLU A C 1
ATOM 3305 O O . GLU A 1 438 ? -16.094 -29.141 4.059 1 97.5 438 GLU A O 1
ATOM 3310 N N . THR A 1 439 ? -14.625 -30.734 3.818 1 97.5 439 THR A N 1
ATOM 3311 C CA . THR A 1 439 ? -15.195 -31.547 4.895 1 97.5 439 THR A CA 1
ATOM 3312 C C . THR A 1 439 ? -14.492 -31.25 6.215 1 97.5 439 THR A C 1
ATOM 3314 O O . THR A 1 439 ? -14.82 -31.844 7.242 1 97.5 439 THR A O 1
ATOM 3317 N N . LYS A 1 440 ? -13.508 -30.391 6.23 1 98 440 LYS A N 1
ATOM 3318 C CA . LYS A 1 440 ? -12.781 -30.109 7.461 1 98 440 LYS A CA 1
ATOM 3319 C C . LYS A 1 440 ? -13.625 -29.297 8.43 1 98 440 LYS A C 1
ATOM 3321 O O . LYS A 1 440 ? -14.328 -28.375 8.023 1 98 440 LYS A O 1
ATOM 3326 N N . ASP A 1 441 ? -13.523 -29.625 9.734 1 97.88 441 ASP A N 1
ATOM 3327 C CA . ASP A 1 441 ? -14.227 -28.891 10.781 1 97.88 441 ASP A CA 1
ATOM 3328 C C . ASP A 1 441 ? -13.484 -27.609 11.148 1 97.88 441 ASP A C 1
ATOM 3330 O O . ASP A 1 441 ? -14.086 -26.656 11.633 1 97.88 441 ASP A O 1
ATOM 3334 N N . ASP A 1 442 ? -12.18 -27.688 11.016 1 98.44 442 ASP A N 1
ATOM 3335 C CA . ASP A 1 442 ? -11.344 -26.547 11.391 1 98.44 442 ASP A CA 1
ATOM 3336 C C . ASP A 1 442 ? -10.117 -26.453 10.492 1 98.44 442 ASP A C 1
ATOM 3338 O O . ASP A 1 442 ? -9.125 -27.141 10.703 1 98.44 442 ASP A O 1
ATOM 3342 N N . ILE A 1 443 ? -10.172 -25.484 9.57 1 97.94 443 ILE A N 1
ATOM 3343 C CA . ILE A 1 443 ? -9.117 -25.359 8.57 1 97.94 443 ILE A CA 1
ATOM 3344 C C . ILE A 1 443 ? -7.84 -24.844 9.234 1 97.94 443 ILE A C 1
ATOM 3346 O O . ILE A 1 443 ? -6.75 -24.969 8.68 1 97.94 443 ILE A O 1
ATOM 3350 N N . ARG A 1 444 ? -7.914 -24.328 10.484 1 96.75 444 ARG A N 1
ATOM 3351 C CA . ARG A 1 444 ? -6.766 -23.797 11.203 1 96.75 444 ARG A CA 1
ATOM 3352 C C . ARG A 1 444 ? -5.734 -24.875 11.484 1 96.75 444 ARG A C 1
ATOM 3354 O O . ARG A 1 444 ? -4.559 -24.578 11.703 1 96.75 444 ARG A O 1
ATOM 3361 N N . GLN A 1 445 ? -6.055 -26.094 11.359 1 94.75 445 GLN A N 1
ATOM 3362 C CA . GLN A 1 445 ? -5.23 -27.25 11.711 1 94.75 445 GLN A CA 1
ATOM 3363 C C . GLN A 1 445 ? -4.203 -27.531 10.617 1 94.75 445 GLN A C 1
ATOM 3365 O O . GLN A 1 445 ? -3.264 -28.297 10.836 1 94.75 445 GLN A O 1
ATOM 3370 N N . ILE A 1 446 ? -4.363 -26.844 9.492 1 93.62 446 ILE A N 1
ATOM 3371 C CA . ILE A 1 446 ? -3.453 -27.078 8.375 1 93.62 446 ILE A CA 1
ATOM 3372 C C . ILE A 1 446 ? -2.018 -26.812 8.82 1 93.62 446 ILE A C 1
ATOM 3374 O O . ILE A 1 446 ? -1.077 -27.422 8.312 1 93.62 446 ILE A O 1
ATOM 3378 N N . GLY A 1 447 ? -1.815 -25.906 9.797 1 90.62 447 GLY A N 1
ATOM 3379 C CA . GLY A 1 447 ? -0.503 -25.531 10.297 1 90.62 447 GLY A CA 1
ATOM 3380 C C . GLY A 1 447 ? 0.26 -26.703 10.891 1 90.62 447 GLY A C 1
ATOM 3381 O O . GLY A 1 447 ? 1.492 -26.688 10.938 1 90.62 447 GLY A O 1
ATOM 3382 N N . GLN A 1 448 ? -0.431 -27.734 11.32 1 89.25 448 GLN A N 1
ATOM 3383 C CA . GLN A 1 448 ? 0.184 -28.906 11.922 1 89.25 448 GLN A CA 1
ATOM 3384 C C . GLN A 1 448 ? 0.917 -29.75 10.883 1 89.25 448 GLN A C 1
ATOM 3386 O O . GLN A 1 448 ? 1.793 -30.547 11.219 1 89.25 448 GLN A O 1
ATOM 3391 N N . PHE A 1 449 ? 0.562 -29.438 9.609 1 88.25 449 PHE A N 1
ATOM 3392 C CA . PHE A 1 449 ? 1.102 -30.266 8.539 1 88.25 449 PHE A CA 1
ATOM 3393 C C . PHE A 1 449 ? 2.111 -29.484 7.707 1 88.25 449 PHE A C 1
ATOM 3395 O O . PHE A 1 449 ? 2.785 -30.062 6.848 1 88.25 449 PHE A O 1
ATOM 3402 N N . LEU A 1 450 ? 2.234 -28.25 7.941 1 88.81 450 LEU A N 1
ATOM 3403 C CA . LEU A 1 450 ? 2.98 -27.375 7.035 1 88.81 450 LEU A CA 1
ATOM 3404 C C . LEU A 1 450 ? 4.102 -26.656 7.777 1 88.81 450 LEU A C 1
ATOM 3406 O O . LEU A 1 450 ? 4.832 -25.859 7.184 1 88.81 450 LEU A O 1
ATOM 3410 N N . MET B 1 1 ? 20.562 7.43 -14.781 1 92.38 1 MET B N 1
ATOM 3411 C CA . MET B 1 1 ? 19.141 7.148 -14.594 1 92.38 1 MET B CA 1
ATOM 3412 C C . MET B 1 1 ? 18.609 7.828 -13.328 1 92.38 1 MET B C 1
ATOM 3414 O O . MET B 1 1 ? 19.328 7.93 -12.328 1 92.38 1 MET B O 1
ATOM 3418 N N . ALA B 1 2 ? 17.531 8.445 -13.375 1 97.81 2 ALA B N 1
ATOM 3419 C CA . ALA B 1 2 ? 16.969 9.32 -12.344 1 97.81 2 ALA B CA 1
ATOM 3420 C C . ALA B 1 2 ? 16.906 8.602 -11 1 97.81 2 ALA B C 1
ATOM 3422 O O . ALA B 1 2 ? 17.266 9.172 -9.969 1 97.81 2 ALA B O 1
ATOM 3423 N N . THR B 1 3 ? 16.531 7.348 -10.977 1 98.81 3 THR B N 1
ATOM 3424 C CA . THR B 1 3 ? 16.422 6.578 -9.742 1 98.81 3 THR B CA 1
ATOM 3425 C C . THR B 1 3 ? 17.781 6.438 -9.07 1 98.81 3 THR B C 1
ATOM 3427 O O . THR B 1 3 ? 17.922 6.691 -7.871 1 98.81 3 THR B O 1
ATOM 3430 N N . GLN B 1 4 ? 18.75 6.047 -9.797 1 98.5 4 GLN B N 1
ATOM 3431 C CA . GLN B 1 4 ? 20.094 5.855 -9.266 1 98.5 4 GLN B CA 1
ATOM 3432 C C . GLN B 1 4 ? 20.719 7.184 -8.836 1 98.5 4 GLN B C 1
ATOM 3434 O O . GLN B 1 4 ? 21.438 7.246 -7.836 1 98.5 4 GLN B O 1
ATOM 3439 N N . LYS B 1 5 ? 20.453 8.227 -9.625 1 98.06 5 LYS B N 1
ATOM 3440 C CA . LYS B 1 5 ? 20.953 9.547 -9.266 1 98.06 5 LYS B CA 1
ATOM 3441 C C . LYS B 1 5 ? 20.344 10.016 -7.941 1 98.06 5 LYS B C 1
ATOM 3443 O O . LYS B 1 5 ? 21.047 10.586 -7.102 1 98.06 5 LYS B O 1
ATOM 3448 N N . ALA B 1 6 ? 19.047 9.812 -7.762 1 98.44 6 ALA B N 1
ATOM 3449 C CA . ALA B 1 6 ? 18.391 10.148 -6.508 1 98.44 6 ALA B CA 1
ATOM 3450 C C . ALA B 1 6 ? 18.984 9.367 -5.34 1 98.44 6 ALA B C 1
ATOM 3452 O O . ALA B 1 6 ? 19.219 9.922 -4.266 1 98.44 6 ALA B O 1
ATOM 3453 N N . ALA B 1 7 ? 19.203 8.086 -5.57 1 98.81 7 ALA B N 1
ATOM 3454 C CA . ALA B 1 7 ? 19.781 7.211 -4.547 1 98.81 7 ALA B CA 1
ATOM 3455 C C . ALA B 1 7 ? 21.188 7.652 -4.172 1 98.81 7 ALA B C 1
ATOM 3457 O O . ALA B 1 7 ? 21.547 7.688 -2.988 1 98.81 7 ALA B O 1
ATOM 3458 N N . GLN B 1 8 ? 21.969 7.926 -5.16 1 98.25 8 GLN B N 1
ATOM 3459 C CA . GLN B 1 8 ? 23.344 8.391 -4.934 1 98.25 8 GLN B CA 1
ATOM 3460 C C . GLN B 1 8 ? 23.344 9.703 -4.156 1 98.25 8 GLN B C 1
ATOM 3462 O O . GLN B 1 8 ? 24.156 9.875 -3.236 1 98.25 8 GLN B O 1
ATOM 3467 N N . TRP B 1 9 ? 22.516 10.625 -4.57 1 97.31 9 TRP B N 1
ATOM 3468 C CA . TRP B 1 9 ? 22.406 11.906 -3.883 1 97.31 9 TRP B CA 1
ATOM 3469 C C . TRP B 1 9 ? 22.047 11.703 -2.414 1 97.31 9 TRP B C 1
ATOM 3471 O O . TRP B 1 9 ? 22.688 12.266 -1.529 1 97.31 9 TRP B O 1
ATOM 3481 N N . ALA B 1 10 ? 21.047 10.898 -2.102 1 97.88 10 ALA B N 1
ATOM 3482 C CA . ALA B 1 10 ? 20.594 10.656 -0.731 1 97.88 10 ALA B CA 1
ATOM 3483 C C . ALA B 1 10 ? 21.703 10.031 0.108 1 97.88 10 ALA B C 1
ATOM 3485 O O . ALA B 1 10 ? 21.906 10.406 1.266 1 97.88 10 ALA B O 1
ATOM 3486 N N . ALA B 1 11 ? 22.375 9.078 -0.491 1 97.44 11 ALA B N 1
ATOM 3487 C CA . ALA B 1 11 ? 23.438 8.352 0.215 1 97.44 11 ALA B CA 1
ATOM 3488 C C . ALA B 1 11 ? 24.625 9.266 0.517 1 97.44 11 ALA B C 1
ATOM 3490 O O . ALA B 1 11 ? 25.344 9.062 1.5 1 97.44 11 ALA B O 1
ATOM 3491 N N . SER B 1 12 ? 24.812 10.305 -0.27 1 95.81 12 SER B N 1
ATOM 3492 C CA . SER B 1 12 ? 25.984 11.164 -0.141 1 95.81 12 SER B CA 1
ATOM 3493 C C . SER B 1 12 ? 25.688 12.367 0.752 1 95.81 12 SER B C 1
ATOM 3495 O O . SER B 1 12 ? 26.609 13.07 1.18 1 95.81 12 SER B O 1
ATOM 3497 N N . LEU B 1 13 ? 24.453 12.609 1.052 1 95.75 13 LEU B N 1
ATOM 3498 C CA . LEU B 1 13 ? 24.062 13.781 1.822 1 95.75 13 LEU B CA 1
ATOM 3499 C C . LEU B 1 13 ? 24.625 13.719 3.236 1 95.75 13 LEU B C 1
ATOM 3501 O O . LEU B 1 13 ? 24.578 12.672 3.881 1 95.75 13 LEU B O 1
ATOM 3505 N N . SER B 1 14 ? 25.234 14.773 3.701 1 96.19 14 SER B N 1
ATOM 3506 C CA . SER B 1 14 ? 25.781 14.898 5.055 1 96.19 14 SER B CA 1
ATOM 3507 C C . SER B 1 14 ? 25.188 16.109 5.766 1 96.19 14 SER B C 1
ATOM 3509 O O . SER B 1 14 ? 24.656 17.016 5.121 1 96.19 14 SER B O 1
ATOM 3511 N N . TYR B 1 15 ? 25.266 16.094 7.062 1 96.69 15 TYR B N 1
ATOM 3512 C CA . TYR B 1 15 ? 24.75 17.203 7.855 1 96.69 15 TYR B CA 1
ATOM 3513 C C . TYR B 1 15 ? 25.391 18.516 7.43 1 96.69 15 TYR B C 1
ATOM 3515 O O . TYR B 1 15 ? 24.719 19.531 7.309 1 96.69 15 TYR B O 1
ATOM 3523 N N . SER B 1 16 ? 26.656 18.484 7.164 1 95.38 16 SER B N 1
ATOM 3524 C CA . SER B 1 16 ? 27.406 19.688 6.832 1 95.38 16 SER B CA 1
ATOM 3525 C C . SER B 1 16 ? 27 20.234 5.469 1 95.38 16 SER B C 1
ATOM 3527 O O . SER B 1 16 ? 27.25 21.406 5.164 1 95.38 16 SER B O 1
ATOM 3529 N N . SER B 1 17 ? 26.375 19.391 4.672 1 91.38 17 SER B N 1
ATOM 3530 C CA . SER B 1 17 ? 26 19.828 3.332 1 91.38 17 SER B CA 1
ATOM 3531 C C . SER B 1 17 ? 24.625 20.5 3.336 1 91.38 17 SER B C 1
ATOM 3533 O O . SER B 1 17 ? 24.219 21.109 2.344 1 91.38 17 SER B O 1
ATOM 3535 N N . LEU B 1 18 ? 23.875 20.438 4.469 1 95 18 LEU B N 1
ATOM 3536 C CA . LEU B 1 18 ? 22.562 21.062 4.547 1 95 18 LEU B CA 1
ATOM 3537 C C . LEU B 1 18 ? 22.688 22.578 4.68 1 95 18 LEU B C 1
ATOM 3539 O O . LEU B 1 18 ? 23.312 23.062 5.621 1 95 18 LEU B O 1
ATOM 3543 N N . PRO B 1 19 ? 22.156 23.297 3.732 1 94.88 19 PRO B N 1
ATOM 3544 C CA . PRO B 1 19 ? 22.141 24.75 3.934 1 94.88 19 PRO B CA 1
ATOM 3545 C C . PRO B 1 19 ? 21.312 25.172 5.148 1 94.88 19 PRO B C 1
ATOM 3547 O O . PRO B 1 19 ? 20.375 24.469 5.539 1 94.88 19 PRO B O 1
ATOM 3550 N N . PRO B 1 20 ? 21.594 26.328 5.734 1 94.94 20 PRO B N 1
ATOM 3551 C CA . PRO B 1 20 ? 20.938 26.766 6.965 1 94.94 20 PRO B CA 1
ATOM 3552 C C . PRO B 1 20 ? 19.422 26.812 6.832 1 94.94 20 PRO B C 1
ATOM 3554 O O . PRO B 1 20 ? 18.703 26.469 7.773 1 94.94 20 PRO B O 1
ATOM 3557 N N . ASP B 1 21 ? 18.906 27.266 5.727 1 94.44 21 ASP B N 1
ATOM 3558 C CA . ASP B 1 21 ? 17.453 27.391 5.547 1 94.44 21 ASP B CA 1
ATOM 3559 C C . ASP B 1 21 ? 16.797 26.016 5.516 1 94.44 21 ASP B C 1
ATOM 3561 O O . ASP B 1 21 ? 15.695 25.844 6.047 1 94.44 21 ASP B O 1
ATOM 3565 N N . ALA B 1 22 ? 17.453 25.062 4.848 1 96.06 22 ALA B N 1
ATOM 3566 C CA . ALA B 1 22 ? 16.938 23.688 4.824 1 96.06 22 ALA B CA 1
ATOM 3567 C C . ALA B 1 22 ? 16.969 23.062 6.219 1 96.06 22 ALA B C 1
ATOM 3569 O O . ALA B 1 22 ? 16.031 22.359 6.605 1 96.06 22 ALA B O 1
ATOM 3570 N N . LEU B 1 23 ? 18.062 23.328 6.934 1 97.12 23 LEU B N 1
ATOM 3571 C CA . LEU B 1 23 ? 18.188 22.797 8.289 1 97.12 23 LEU B CA 1
ATOM 3572 C C . LEU B 1 23 ? 17.109 23.375 9.195 1 97.12 23 LEU B C 1
ATOM 3574 O O . LEU B 1 23 ? 16.453 22.625 9.93 1 97.12 23 LEU B O 1
ATOM 3578 N N . GLN B 1 24 ? 16.906 24.672 9.148 1 96.81 24 GLN B N 1
ATOM 3579 C CA . GLN B 1 24 ? 15.867 25.312 9.945 1 96.81 24 GLN B CA 1
ATOM 3580 C C . GLN B 1 24 ? 14.484 24.781 9.578 1 96.81 24 GLN B C 1
ATOM 3582 O O . GLN B 1 24 ? 13.648 24.562 10.453 1 96.81 24 GLN B O 1
ATOM 3587 N N . ALA B 1 25 ? 14.266 24.594 8.289 1 97.38 25 ALA B N 1
ATOM 3588 C CA . ALA B 1 25 ? 12.992 24.062 7.82 1 97.38 25 ALA B CA 1
ATOM 3589 C C . ALA B 1 25 ? 12.766 22.641 8.336 1 97.38 25 ALA B C 1
ATOM 3591 O O . ALA B 1 25 ? 11.641 22.266 8.68 1 97.38 25 ALA B O 1
ATOM 3592 N N . ALA B 1 26 ? 13.812 21.844 8.352 1 98.56 26 ALA B N 1
ATOM 3593 C CA . ALA 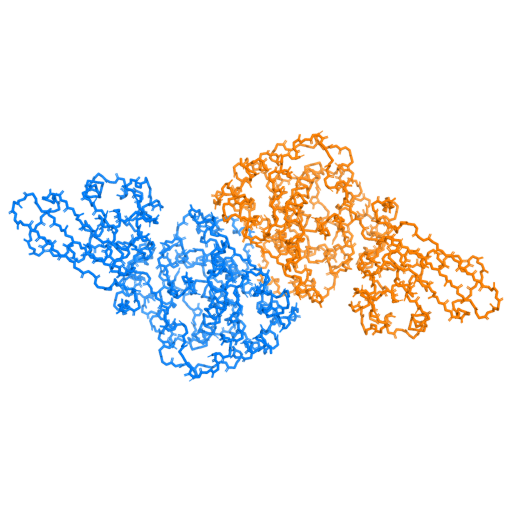B 1 26 ? 13.703 20.484 8.859 1 98.56 26 ALA B CA 1
ATOM 3594 C C . ALA B 1 26 ? 13.305 20.469 10.336 1 98.56 26 ALA B C 1
ATOM 3596 O O . ALA B 1 26 ? 12.445 19.703 10.758 1 98.56 26 ALA B O 1
ATOM 3597 N N . ILE B 1 27 ? 13.93 21.328 11.125 1 98.69 27 ILE B N 1
ATOM 3598 C CA . ILE B 1 27 ? 13.633 21.422 12.547 1 98.69 27 ILE B CA 1
ATOM 3599 C C . ILE B 1 27 ? 12.188 21.859 12.75 1 98.69 27 ILE B C 1
ATOM 3601 O O . ILE B 1 27 ? 11.445 21.25 13.516 1 98.69 27 ILE B O 1
ATOM 3605 N N . ARG B 1 28 ? 11.766 22.906 12.016 1 98.56 28 ARG B N 1
ATOM 3606 C CA . ARG B 1 28 ? 10.406 23.438 12.117 1 98.56 28 ARG B CA 1
ATOM 3607 C C . ARG B 1 28 ? 9.383 22.391 11.68 1 98.56 28 ARG B C 1
ATOM 3609 O O . ARG B 1 28 ? 8.305 22.281 12.273 1 98.56 28 ARG B O 1
ATOM 3616 N N . SER B 1 29 ? 9.727 21.656 10.625 1 98.81 29 SER B N 1
ATOM 3617 C CA . SER B 1 29 ? 8.828 20.625 10.109 1 98.81 29 SER B CA 1
ATOM 3618 C C . SER B 1 29 ? 8.617 19.516 11.125 1 98.81 29 SER B C 1
ATOM 3620 O O . SER B 1 29 ? 7.488 19.078 11.359 1 98.81 29 SER B O 1
ATOM 3622 N N . PHE B 1 30 ? 9.75 19.047 11.734 1 98.88 30 PHE B N 1
ATOM 3623 C CA . PHE B 1 30 ? 9.641 18.016 12.75 1 98.88 30 PHE B CA 1
ATOM 3624 C C . PHE B 1 30 ? 8.867 18.516 13.961 1 98.88 30 PHE B C 1
ATOM 3626 O O . PHE B 1 30 ? 8.016 17.812 14.5 1 98.88 30 PHE B O 1
ATOM 3633 N N . TYR B 1 31 ? 9.156 19.75 14.336 1 98.81 31 TYR B N 1
ATOM 3634 C CA . TYR B 1 31 ? 8.484 20.391 15.461 1 98.81 31 TYR B CA 1
ATOM 3635 C C . TYR B 1 31 ? 6.98 20.438 15.25 1 98.81 31 TYR B C 1
ATOM 3637 O O . TYR B 1 31 ? 6.211 20.016 16.125 1 98.81 31 TYR B O 1
ATOM 3645 N N . ASN B 1 32 ? 6.566 20.953 14.109 1 98.69 32 ASN B N 1
ATOM 3646 C CA . ASN B 1 32 ? 5.148 21.031 13.773 1 98.69 32 ASN B CA 1
ATOM 3647 C C . ASN B 1 32 ? 4.5 19.656 13.719 1 98.69 32 ASN B C 1
ATOM 3649 O O . ASN B 1 32 ? 3.375 19.469 14.188 1 98.69 32 ASN B O 1
ATOM 3653 N N . TRP B 1 33 ? 5.219 18.734 13.141 1 98.81 33 TRP B N 1
ATOM 3654 C CA . TRP B 1 33 ? 4.695 17.375 12.992 1 98.81 33 TRP B CA 1
ATOM 3655 C C . TRP B 1 33 ? 4.426 16.734 14.352 1 98.81 33 TRP B C 1
ATOM 3657 O O . TRP B 1 33 ? 3.387 16.109 14.555 1 98.81 33 TRP B O 1
ATOM 3667 N N . VAL B 1 34 ? 5.34 16.859 15.289 1 98.69 34 VAL B N 1
ATOM 3668 C CA . VAL B 1 34 ? 5.168 16.281 16.625 1 98.69 34 VAL B CA 1
ATOM 3669 C C . VAL B 1 34 ? 3.904 16.859 17.266 1 98.69 34 VAL B C 1
ATOM 3671 O O . VAL B 1 34 ? 3.096 16.109 17.828 1 98.69 34 VAL B O 1
ATOM 3674 N N . GLY B 1 35 ? 3.754 18.172 17.172 1 98.5 35 GLY B N 1
ATOM 3675 C CA . GLY B 1 35 ? 2.562 18.797 17.734 1 98.5 35 GLY B CA 1
ATOM 3676 C C . GLY B 1 35 ? 1.275 18.25 17.141 1 98.5 35 GLY B C 1
ATOM 3677 O O . GLY B 1 35 ? 0.339 17.938 17.875 1 98.5 35 GLY B O 1
ATOM 3678 N N . CYS B 1 36 ? 1.228 18.172 15.805 1 98.56 36 CYS B N 1
ATOM 3679 C CA . CYS B 1 36 ? 0.039 17.672 15.125 1 98.56 36 CYS B CA 1
ATOM 3680 C C . CYS B 1 36 ? -0.234 16.219 15.492 1 98.56 36 CYS B C 1
ATOM 3682 O O . CYS B 1 36 ? -1.391 15.812 15.633 1 98.56 36 CYS B O 1
ATOM 3684 N N . THR B 1 37 ? 0.835 15.406 15.609 1 98.69 37 THR B N 1
ATOM 3685 C CA . THR B 1 37 ? 0.691 13.992 15.938 1 98.69 37 THR B CA 1
ATOM 3686 C C . THR B 1 37 ? 0.131 13.812 17.344 1 98.69 37 THR B C 1
ATOM 3688 O O . THR B 1 37 ? -0.798 13.031 17.547 1 98.69 37 THR B O 1
ATOM 3691 N N . VAL B 1 38 ? 0.72 14.531 18.328 1 98.38 38 VAL B N 1
ATOM 3692 C CA . VAL B 1 38 ? 0.217 14.484 19.688 1 98.38 38 VAL B CA 1
ATOM 3693 C C . VAL B 1 38 ? -1.227 14.977 19.734 1 98.38 38 VAL B C 1
ATOM 3695 O O . VAL B 1 38 ? -2.098 14.328 20.312 1 98.38 38 VAL B O 1
ATOM 3698 N N . GLY B 1 39 ? -1.482 16.078 19.078 1 97.44 39 GLY B N 1
ATOM 3699 C CA . GLY B 1 39 ? -2.82 16.641 19.047 1 97.44 39 GLY B CA 1
ATOM 3700 C C . GLY B 1 39 ? -3.85 15.719 18.422 1 97.44 39 GLY B C 1
ATOM 3701 O O . GLY B 1 39 ? -5.027 15.758 18.781 1 97.44 39 GLY B O 1
ATOM 3702 N N . GLY B 1 40 ? -3.412 14.898 17.453 1 97.81 40 GLY B N 1
ATOM 3703 C CA . GLY B 1 40 ? -4.32 14.023 16.734 1 97.81 40 GLY B CA 1
ATOM 3704 C C . GLY B 1 40 ? -4.359 12.617 17.297 1 97.81 40 GLY B C 1
ATOM 3705 O O . GLY B 1 40 ? -5.074 11.75 16.781 1 97.81 40 GLY B O 1
ATOM 3706 N N . SER B 1 41 ? -3.697 12.336 18.422 1 98 41 SER B N 1
ATOM 3707 C CA . SER B 1 41 ? -3.447 10.984 18.906 1 98 41 SER B CA 1
ATOM 3708 C C . SER B 1 41 ? -4.738 10.32 19.375 1 98 41 SER B C 1
ATOM 3710 O O . SER B 1 41 ? -4.863 9.094 19.328 1 98 41 SER B O 1
ATOM 3712 N N . ASN B 1 42 ? -5.723 11.109 19.75 1 95.62 42 ASN B N 1
ATOM 3713 C CA . ASN B 1 42 ? -6.953 10.531 20.297 1 95.62 42 ASN B CA 1
ATOM 3714 C C . ASN B 1 42 ? -8.094 10.617 19.281 1 95.62 42 ASN B C 1
ATOM 3716 O O . ASN B 1 42 ? -9.227 10.234 19.594 1 95.62 42 ASN B O 1
ATOM 3720 N N . HIS B 1 43 ? -7.84 11.219 18.141 1 95.62 43 HIS B N 1
ATOM 3721 C CA . HIS B 1 43 ? -8.859 11.234 17.078 1 95.62 43 HIS B CA 1
ATOM 3722 C C . HIS B 1 43 ? -9.336 9.828 16.75 1 95.62 43 HIS B C 1
ATOM 3724 O O . HIS B 1 43 ? -8.539 8.883 16.75 1 95.62 43 HIS B O 1
ATOM 3730 N N . PRO B 1 44 ? -10.609 9.625 16.406 1 96.38 44 PRO B N 1
ATOM 3731 C CA . PRO B 1 44 ? -11.148 8.289 16.141 1 96.38 44 PRO B CA 1
ATOM 3732 C C . PRO B 1 44 ? -10.367 7.551 15.055 1 96.38 44 PRO B C 1
ATOM 3734 O O . PRO B 1 44 ? -10.141 6.344 15.164 1 96.38 44 PRO B O 1
ATOM 3737 N N . ALA B 1 45 ? -9.914 8.211 14.023 1 97.94 45 ALA B N 1
ATOM 3738 C CA . ALA B 1 45 ? -9.141 7.559 12.969 1 97.94 45 ALA B CA 1
ATOM 3739 C C . ALA B 1 45 ? -7.875 6.922 13.539 1 97.94 45 ALA B C 1
ATOM 3741 O O . ALA B 1 45 ? -7.52 5.797 13.18 1 97.94 45 ALA B O 1
ATOM 3742 N N . ALA B 1 46 ? -7.207 7.621 14.422 1 98.5 46 ALA B N 1
ATOM 3743 C CA . ALA B 1 46 ? -5.98 7.117 15.031 1 98.5 46 ALA B CA 1
ATOM 3744 C C . ALA B 1 46 ? -6.289 6.043 16.062 1 98.5 46 ALA B C 1
ATOM 3746 O O . ALA B 1 46 ? -5.637 4.996 16.094 1 98.5 46 ALA B O 1
ATOM 3747 N N . SER B 1 47 ? -7.297 6.254 16.922 1 98.12 47 SER B N 1
ATOM 3748 C CA . SER B 1 47 ? -7.598 5.336 18.016 1 98.12 47 SER B CA 1
ATOM 3749 C C . SER B 1 47 ? -8.156 4.016 17.5 1 98.12 47 SER B C 1
ATOM 3751 O O . SER B 1 47 ? -7.812 2.945 18 1 98.12 47 SER B O 1
ATOM 3753 N N . ILE B 1 48 ? -9.047 4.047 16.484 1 98.62 48 ILE B N 1
ATOM 3754 C CA . ILE B 1 48 ? -9.594 2.818 15.914 1 98.62 48 ILE B CA 1
ATOM 3755 C C . ILE B 1 48 ? -8.469 2.006 15.273 1 98.62 48 ILE B C 1
ATOM 3757 O O . ILE B 1 48 ? -8.391 0.789 15.453 1 98.62 48 ILE B O 1
ATOM 3761 N N . ALA B 1 49 ? -7.602 2.695 14.5 1 98.81 49 ALA B N 1
ATOM 3762 C CA . ALA B 1 49 ? -6.477 2.004 13.875 1 98.81 49 ALA B CA 1
ATOM 3763 C C . ALA B 1 49 ? -5.574 1.371 14.93 1 98.81 49 ALA B C 1
ATOM 3765 O O . ALA B 1 49 ? -5.188 0.206 14.805 1 98.81 49 ALA B O 1
ATOM 3766 N N . ARG B 1 50 ? -5.215 2.162 15.961 1 98.62 50 ARG B N 1
ATOM 3767 C CA . ARG B 1 50 ? -4.355 1.682 17.031 1 98.62 50 ARG B CA 1
ATOM 3768 C C . ARG B 1 50 ? -4.953 0.45 17.703 1 98.62 50 ARG B C 1
ATOM 3770 O O . ARG B 1 50 ? -4.277 -0.567 17.875 1 98.62 50 ARG B O 1
ATOM 3777 N N . ASN B 1 51 ? -6.211 0.54 18.078 1 98.38 51 ASN B N 1
ATOM 3778 C CA . ASN B 1 51 ? -6.867 -0.543 18.812 1 98.38 51 ASN B CA 1
ATOM 3779 C C . ASN B 1 51 ? -7.066 -1.771 17.922 1 98.38 51 ASN B C 1
ATOM 3781 O O . ASN B 1 51 ? -6.836 -2.9 18.359 1 98.38 51 ASN B O 1
ATOM 3785 N N . SER B 1 52 ? -7.477 -1.562 16.719 1 98.44 52 SER B N 1
ATOM 3786 C CA . SER B 1 52 ? -7.758 -2.648 15.789 1 98.44 52 SER B CA 1
ATOM 3787 C C . SER B 1 52 ? -6.492 -3.43 15.453 1 98.44 52 SER B C 1
ATOM 3789 O O . SER B 1 52 ? -6.531 -4.656 15.32 1 98.44 52 SER B O 1
ATOM 3791 N N . LEU B 1 53 ? -5.398 -2.752 15.234 1 98.56 53 LEU B N 1
ATOM 3792 C CA . LEU B 1 53 ? -4.188 -3.377 14.727 1 98.56 53 LEU B CA 1
ATOM 3793 C C . LEU B 1 53 ? -3.285 -3.838 15.867 1 98.56 53 LEU B C 1
ATOM 3795 O O . LEU B 1 53 ? -2.277 -4.512 15.633 1 98.56 53 LEU B O 1
ATOM 3799 N N . SER B 1 54 ? -3.627 -3.562 17.141 1 98.38 54 SER B N 1
ATOM 3800 C CA . SER B 1 54 ? -2.809 -3.918 18.297 1 98.38 54 SER B CA 1
ATOM 3801 C C . SER B 1 54 ? -2.59 -5.426 18.375 1 98.38 54 SER B C 1
ATOM 3803 O O . SER B 1 54 ? -1.565 -5.883 18.875 1 98.38 54 SER B O 1
ATOM 3805 N N . ARG B 1 55 ? -3.471 -6.199 17.828 1 97.5 55 ARG B N 1
ATOM 3806 C CA . ARG B 1 55 ? -3.375 -7.656 17.844 1 97.5 55 ARG B CA 1
ATOM 3807 C C . ARG B 1 55 ? -2.189 -8.133 17.016 1 97.5 55 ARG B C 1
ATOM 3809 O O . ARG B 1 55 ? -1.751 -9.281 17.156 1 97.5 55 ARG B O 1
ATOM 3816 N N . PHE B 1 56 ? -1.65 -7.254 16.172 1 98.44 56 PHE B N 1
ATOM 3817 C CA . PHE B 1 56 ? -0.552 -7.625 15.289 1 98.44 56 PHE B CA 1
ATOM 3818 C C . PHE B 1 56 ? 0.755 -6.996 15.758 1 98.44 56 PHE B C 1
ATOM 3820 O O . PHE B 1 56 ? 1.807 -7.215 15.156 1 98.44 56 PHE B O 1
ATOM 3827 N N . PHE B 1 57 ? 0.754 -6.188 16.844 1 98.56 57 PHE B N 1
ATOM 3828 C CA . PHE B 1 57 ? 1.941 -5.457 17.281 1 98.56 57 PHE B CA 1
ATOM 3829 C C . PHE 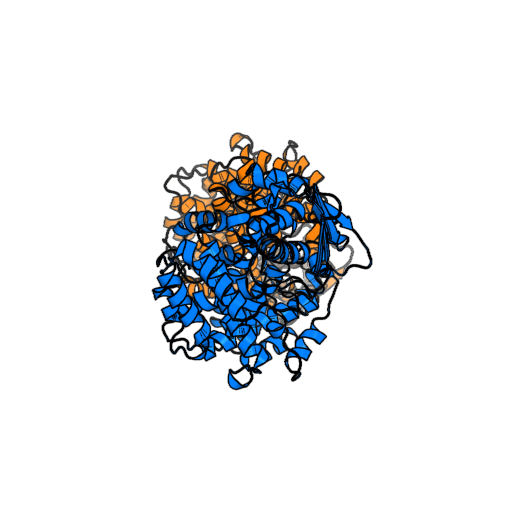B 1 57 ? 3.061 -6.422 17.641 1 98.56 57 PHE B C 1
ATOM 3831 O O . PHE B 1 57 ? 2.824 -7.43 18.312 1 98.56 57 PHE B O 1
ATOM 3838 N N . GLY B 1 58 ? 4.266 -6.113 17.125 1 98.44 58 GLY B N 1
ATOM 3839 C CA . GLY B 1 58 ? 5.469 -6.816 17.531 1 98.44 58 GLY B CA 1
ATOM 3840 C C . GLY B 1 58 ? 6.129 -6.207 18.75 1 98.44 58 GLY B C 1
ATOM 3841 O O . GLY B 1 58 ? 5.449 -5.664 19.625 1 98.44 58 GLY B O 1
ATOM 3842 N N . SER B 1 59 ? 7.469 -6.344 18.828 1 97.69 59 SER B N 1
ATOM 3843 C CA . SER B 1 59 ? 8.234 -5.797 19.938 1 97.69 59 SER B CA 1
ATOM 3844 C C . SER B 1 59 ? 7.988 -4.301 20.109 1 97.69 59 SER B C 1
ATOM 3846 O O . SER B 1 59 ? 8.086 -3.545 19.141 1 97.69 59 SER B O 1
ATOM 3848 N N . PRO B 1 60 ? 7.633 -3.859 21.281 1 97.81 60 PRO B N 1
ATOM 3849 C CA . PRO B 1 60 ? 7.328 -2.447 21.516 1 97.81 60 PRO B CA 1
ATOM 3850 C C . PRO B 1 60 ? 8.578 -1.571 21.562 1 97.81 60 PRO B C 1
ATOM 3852 O O . PRO B 1 60 ? 9.039 -1.198 22.641 1 97.81 60 PRO B O 1
ATOM 3855 N N . THR B 1 61 ? 9.039 -1.095 20.484 1 98 61 THR B N 1
ATOM 3856 C CA . THR B 1 61 ? 10.297 -0.36 20.391 1 98 61 THR B CA 1
ATOM 3857 C C . THR B 1 61 ? 10.039 1.124 20.141 1 98 61 THR B C 1
ATOM 3859 O O . THR B 1 61 ? 10.891 1.966 20.438 1 98 61 THR B O 1
ATOM 3862 N N . SER B 1 62 ? 8.906 1.462 19.594 1 98.69 62 SER B N 1
ATOM 3863 C CA . SER B 1 62 ? 8.664 2.807 19.078 1 98.69 62 SER B CA 1
ATOM 3864 C C . SER B 1 62 ? 7.406 3.412 19.688 1 98.69 62 SER B C 1
ATOM 3866 O O . SER B 1 62 ? 6.367 2.75 19.766 1 98.69 62 SER B O 1
ATOM 3868 N N . THR B 1 63 ? 7.449 4.625 20.062 1 98.19 63 THR B N 1
ATOM 3869 C CA . THR B 1 63 ? 6.422 5.305 20.844 1 98.19 63 THR B CA 1
ATOM 3870 C C . THR B 1 63 ? 5.258 5.734 19.953 1 98.19 63 THR B C 1
ATOM 3872 O O . THR B 1 63 ? 5.469 6.238 18.844 1 98.19 63 THR B O 1
ATOM 3875 N N . LEU B 1 64 ? 4.051 5.438 20.359 1 98.56 64 LEU B N 1
ATOM 3876 C CA . LEU B 1 64 ? 2.869 6.109 19.844 1 98.56 64 LEU B CA 1
ATOM 3877 C C . LEU B 1 64 ? 2.654 7.453 20.516 1 98.56 64 LEU B C 1
ATOM 3879 O O . LEU B 1 64 ? 2.219 7.508 21.672 1 98.56 64 LEU B O 1
ATOM 3883 N N . LEU B 1 65 ? 2.951 8.508 19.781 1 98.25 65 LEU B N 1
ATOM 3884 C CA . LEU B 1 65 ? 3.004 9.844 20.375 1 98.25 65 LEU B CA 1
ATOM 3885 C C . LEU B 1 65 ? 1.641 10.242 20.922 1 98.25 65 LEU B C 1
ATOM 3887 O O . LEU B 1 65 ? 0.609 9.969 20.312 1 98.25 65 LEU B O 1
ATOM 3891 N N . GLY B 1 66 ? 1.623 10.875 22.109 1 97.25 66 GLY B N 1
ATOM 3892 C CA . GLY B 1 66 ? 0.409 11.406 22.719 1 97.25 66 GLY B CA 1
ATOM 3893 C C . GLY B 1 66 ? -0.374 10.359 23.484 1 97.25 66 GLY B C 1
ATOM 3894 O O . GLY B 1 66 ? -1.507 10.609 23.906 1 97.25 66 GLY B O 1
ATOM 3895 N N . THR B 1 67 ? 0.178 9.133 23.719 1 94.88 67 THR B N 1
ATOM 3896 C CA . THR B 1 67 ? -0.558 8.047 24.359 1 94.88 67 THR B CA 1
ATOM 3897 C C . THR B 1 67 ? 0.024 7.738 25.734 1 94.88 67 THR B C 1
ATOM 3899 O O . THR B 1 67 ? -0.198 6.656 26.281 1 94.88 67 THR B O 1
ATOM 3902 N N . ASN B 1 68 ? 0.762 8.602 26.297 1 88.06 68 ASN B N 1
ATOM 3903 C CA . ASN B 1 68 ? 1.366 8.461 27.609 1 88.06 68 ASN B CA 1
ATOM 3904 C C . ASN B 1 68 ? 2.248 7.215 27.688 1 88.06 68 ASN B C 1
ATOM 3906 O O . ASN B 1 68 ? 2.094 6.395 28.594 1 88.06 68 ASN B O 1
ATOM 3910 N N . GLY B 1 69 ? 2.998 6.945 26.625 1 89.12 69 GLY B N 1
ATOM 3911 C CA . GLY B 1 69 ? 4.086 5.984 26.703 1 89.12 69 GLY B CA 1
ATOM 3912 C C . GLY B 1 69 ? 3.766 4.668 26.016 1 89.12 69 GLY B C 1
ATOM 3913 O O . GLY B 1 69 ? 4.602 3.766 25.969 1 89.12 69 GLY B O 1
ATOM 3914 N N . LEU B 1 70 ? 2.598 4.492 25.422 1 95.44 70 LEU B N 1
ATOM 3915 C CA . LEU B 1 70 ? 2.318 3.271 24.656 1 95.44 70 LEU B CA 1
ATOM 3916 C C . LEU B 1 70 ? 3.301 3.105 23.516 1 95.44 70 LEU B C 1
ATOM 3918 O O . LEU B 1 70 ? 3.652 4.082 22.844 1 95.44 70 LEU B O 1
ATOM 3922 N N . GLN B 1 71 ? 3.744 1.878 23.359 1 97.94 71 GLN B N 1
ATOM 3923 C CA . GLN B 1 71 ? 4.695 1.579 22.297 1 97.94 71 GLN B CA 1
ATOM 3924 C C . GLN B 1 71 ? 4.191 0.444 21.406 1 97.94 71 GLN B C 1
ATOM 3926 O O . GLN B 1 71 ? 3.365 -0.364 21.828 1 97.94 71 GLN B O 1
ATOM 3931 N N . ALA B 1 72 ? 4.582 0.417 20.203 1 98.38 72 ALA B N 1
ATOM 3932 C CA . ALA B 1 72 ? 4.41 -0.648 19.219 1 98.38 72 ALA B CA 1
ATOM 3933 C C . ALA B 1 72 ? 5.715 -0.924 18.484 1 98.38 72 ALA B C 1
ATOM 3935 O O . ALA B 1 72 ? 6.727 -0.265 18.719 1 98.38 72 ALA B O 1
ATOM 3936 N N . ASP B 1 73 ? 5.746 -2.006 17.703 1 98.75 73 ASP B N 1
ATOM 3937 C CA . ASP B 1 73 ? 6.883 -2.162 16.797 1 98.75 73 ASP B CA 1
ATOM 3938 C C . ASP B 1 73 ? 6.984 -0.985 15.828 1 98.75 73 ASP B C 1
ATOM 3940 O O . ASP B 1 73 ? 6.02 -0.237 15.656 1 98.75 73 ASP B O 1
ATOM 3944 N N . ALA B 1 74 ? 8.094 -0.797 15.148 1 98.81 74 ALA B N 1
ATOM 3945 C CA . ALA B 1 74 ? 8.422 0.412 14.398 1 98.81 74 ALA B CA 1
ATOM 3946 C C . ALA B 1 74 ? 7.445 0.62 13.242 1 98.81 74 ALA B C 1
ATOM 3948 O O . ALA B 1 74 ? 7.023 1.747 12.977 1 98.81 74 ALA B O 1
ATOM 3949 N N . GLN B 1 75 ? 7.125 -0.465 12.539 1 98.75 75 GLN B N 1
ATOM 3950 C CA . GLN B 1 75 ? 6.32 -0.256 11.336 1 98.75 75 GLN B CA 1
ATOM 3951 C C . GLN B 1 75 ? 4.879 0.104 11.703 1 98.75 75 GLN B C 1
ATOM 3953 O O . GLN B 1 75 ? 4.238 0.89 11.008 1 98.75 75 GLN B O 1
ATOM 3958 N N . HIS B 1 76 ? 4.297 -0.422 12.859 1 98.88 76 HIS B N 1
ATOM 3959 C CA . HIS B 1 76 ? 2.967 -0.019 13.297 1 98.88 76 HIS B CA 1
ATOM 3960 C C . HIS B 1 76 ? 2.984 1.382 13.898 1 98.88 76 HIS B C 1
ATOM 3962 O O . HIS B 1 76 ? 2.029 2.145 13.734 1 98.88 76 HIS B O 1
ATOM 3968 N N . ALA B 1 77 ? 4.051 1.683 14.609 1 98.94 77 ALA B N 1
ATOM 3969 C CA . ALA B 1 77 ? 4.18 3.041 15.133 1 98.94 77 ALA B CA 1
ATOM 3970 C C . ALA B 1 77 ? 4.203 4.062 14 1 98.94 77 ALA B C 1
ATOM 3972 O O . ALA B 1 77 ? 3.592 5.129 14.102 1 98.94 77 ALA B O 1
ATOM 3973 N N . ALA B 1 78 ? 4.945 3.773 12.938 1 98.94 78 ALA B N 1
ATOM 3974 C CA . ALA B 1 78 ? 4.98 4.652 11.773 1 98.94 78 ALA B CA 1
ATOM 3975 C C . ALA B 1 78 ? 3.578 4.879 11.211 1 98.94 78 ALA B C 1
ATOM 3977 O O . ALA B 1 78 ? 3.199 6.012 10.914 1 98.94 78 ALA B O 1
ATOM 3978 N N . LEU B 1 79 ? 2.797 3.799 11.078 1 98.94 79 LEU B N 1
ATOM 3979 C CA . LEU B 1 79 ? 1.436 3.859 10.555 1 98.94 79 LEU B CA 1
ATOM 3980 C C . LEU B 1 79 ? 0.548 4.719 11.453 1 98.94 79 LEU B C 1
ATOM 3982 O O . LEU B 1 79 ? -0.097 5.656 10.977 1 98.94 79 LEU B O 1
ATOM 3986 N N . ILE B 1 80 ? 0.523 4.453 12.758 1 98.94 80 ILE B N 1
ATOM 3987 C CA . ILE B 1 80 ? -0.403 5.082 13.695 1 98.94 80 ILE B CA 1
ATOM 3988 C C . ILE B 1 80 ? -0.016 6.547 13.891 1 98.94 80 ILE B C 1
ATOM 3990 O O . ILE B 1 80 ? -0.878 7.43 13.891 1 98.94 80 ILE B O 1
ATOM 3994 N N . ASN B 1 81 ? 1.294 6.855 14.039 1 98.94 81 ASN B N 1
ATOM 3995 C CA . ASN B 1 81 ? 1.747 8.234 14.164 1 98.94 81 ASN B CA 1
ATOM 3996 C C . ASN B 1 81 ? 1.486 9.031 12.883 1 98.94 81 ASN B C 1
ATOM 3998 O O . ASN B 1 81 ? 1.159 10.219 12.938 1 98.94 81 ASN B O 1
ATOM 4002 N N . GLY B 1 82 ? 1.708 8.336 11.734 1 98.94 82 GLY B N 1
ATOM 4003 C CA . GLY B 1 82 ? 1.386 8.984 10.477 1 98.94 82 GLY B CA 1
ATOM 4004 C C . GLY B 1 82 ? -0.081 9.352 10.352 1 98.94 82 GLY B C 1
ATOM 4005 O O . GLY B 1 82 ? -0.418 10.43 9.859 1 98.94 82 GLY B O 1
ATOM 4006 N N . ILE B 1 83 ? -1.003 8.461 10.789 1 98.94 83 ILE B N 1
ATOM 4007 C CA . ILE B 1 83 ? -2.438 8.734 10.789 1 98.94 83 ILE B CA 1
ATOM 4008 C C . ILE B 1 83 ? -2.74 9.922 11.703 1 98.94 83 ILE B C 1
ATOM 4010 O O . ILE B 1 83 ? -3.379 10.883 11.289 1 98.94 83 ILE B O 1
ATOM 4014 N N . ALA B 1 84 ? -2.219 9.883 12.891 1 98.81 84 ALA B N 1
ATOM 4015 C CA . ALA B 1 84 ? -2.504 10.898 13.906 1 98.81 84 ALA B CA 1
ATOM 4016 C C . ALA B 1 84 ? -2.047 12.281 13.445 1 98.81 84 ALA B C 1
ATOM 4018 O O . ALA B 1 84 ? -2.701 13.281 13.734 1 98.81 84 ALA B O 1
ATOM 4019 N N . SER B 1 85 ? -0.986 12.352 12.766 1 98.69 85 SER B N 1
ATOM 4020 C CA . SER B 1 85 ? -0.397 13.625 12.375 1 98.69 85 SER B CA 1
ATOM 4021 C C . SER B 1 85 ? -1.277 14.352 11.367 1 98.69 85 SER B C 1
ATOM 4023 O O . SER B 1 85 ? -1.147 15.562 11.18 1 98.69 85 SER B O 1
ATOM 4025 N N . HIS B 1 86 ? -2.207 13.648 10.75 1 98.06 86 HIS B N 1
ATOM 4026 C CA . HIS B 1 86 ? -2.889 14.203 9.586 1 98.06 86 HIS B CA 1
ATOM 4027 C C . HIS B 1 86 ? -4.391 14.305 9.82 1 98.06 86 HIS B C 1
ATOM 4029 O O . HIS B 1 86 ? -5.125 14.812 8.969 1 98.06 86 HIS B O 1
ATOM 4035 N N . VAL B 1 87 ? -4.93 13.898 10.961 1 97.19 87 VAL B N 1
ATOM 4036 C CA . VAL B 1 87 ? -6.363 13.734 11.195 1 97.19 87 VAL B CA 1
ATOM 4037 C C . VAL B 1 87 ? -7.027 15.102 11.312 1 97.19 87 VAL B C 1
ATOM 4039 O O . VAL B 1 87 ? -8.211 15.258 11 1 97.19 87 VAL B O 1
ATOM 4042 N N . HIS B 1 88 ? -6.273 16.094 11.703 1 96.06 88 HIS B N 1
ATOM 4043 C CA . HIS B 1 88 ? -6.906 17.391 11.93 1 96.06 88 HIS B CA 1
ATOM 4044 C C . HIS B 1 88 ? -6.664 18.328 10.75 1 96.06 88 HIS B C 1
ATOM 4046 O O . HIS B 1 88 ? -7.113 19.484 10.766 1 96.06 88 HIS B O 1
ATOM 4052 N N . ASP B 1 89 ? -5.953 17.844 9.703 1 94.19 89 ASP B N 1
ATOM 4053 C CA . ASP B 1 89 ? -5.605 18.703 8.578 1 94.19 89 ASP B CA 1
ATOM 4054 C C . ASP B 1 89 ? -4.918 19.984 9.055 1 94.19 89 ASP B C 1
ATOM 4056 O O . ASP B 1 89 ? -5.281 21.078 8.633 1 94.19 89 ASP B O 1
ATOM 4060 N N . TYR B 1 90 ? -4.023 19.812 9.93 1 97 90 TYR B N 1
ATOM 4061 C CA . TYR B 1 90 ? -3.391 20.906 10.664 1 97 90 TYR B CA 1
ATOM 4062 C C . TYR B 1 90 ? -1.879 20.891 10.469 1 97 90 TYR B C 1
ATOM 4064 O O . TYR B 1 90 ? -1.169 21.734 11.008 1 97 90 TYR B O 1
ATOM 4072 N N . ASP B 1 91 ? -1.388 19.922 9.617 1 97.19 91 ASP B N 1
ATOM 4073 C CA . ASP B 1 91 ? 0.042 19.703 9.414 1 97.19 91 ASP B CA 1
ATOM 4074 C C . ASP B 1 91 ? 0.572 20.562 8.266 1 97.19 91 ASP B C 1
ATOM 4076 O O . ASP B 1 91 ? -0.043 21.562 7.906 1 97.19 91 ASP B O 1
ATOM 4080 N N . ASP B 1 92 ? 1.811 20.344 7.859 1 97.5 92 ASP B N 1
ATOM 4081 C CA . ASP B 1 92 ? 2.5 21.188 6.883 1 97.5 92 ASP B CA 1
ATOM 4082 C C . ASP B 1 92 ? 2.027 20.875 5.461 1 97.5 92 ASP B C 1
ATOM 4084 O O . ASP B 1 92 ? 1.42 19.828 5.219 1 97.5 92 ASP B O 1
ATOM 4088 N N . THR B 1 93 ? 2.256 21.828 4.551 1 96.69 93 THR B N 1
ATOM 4089 C CA . THR B 1 93 ? 1.856 21.703 3.154 1 96.69 93 THR B CA 1
ATOM 4090 C C . THR B 1 93 ? 2.912 22.328 2.236 1 96.69 93 THR B C 1
ATOM 4092 O O . THR B 1 93 ? 3.344 23.453 2.449 1 96.69 93 THR B O 1
ATOM 4095 N N . HIS B 1 94 ? 3.434 21.562 1.362 1 96.12 94 HIS B N 1
ATOM 4096 C CA . HIS B 1 94 ? 4.184 22.094 0.229 1 96.12 94 HIS B CA 1
ATOM 4097 C C . HIS B 1 94 ? 3.25 22.734 -0.791 1 96.12 94 HIS B C 1
ATOM 4099 O O . HIS B 1 94 ? 2.611 22.047 -1.582 1 96.12 94 HIS B O 1
ATOM 4105 N N . LEU B 1 95 ? 3.17 24.016 -0.885 1 91.62 95 LEU B N 1
ATOM 4106 C CA . LEU B 1 95 ? 2.09 24.766 -1.516 1 91.62 95 LEU B CA 1
ATOM 4107 C C . LEU B 1 95 ? 2.15 24.641 -3.033 1 91.62 95 LEU B C 1
ATOM 4109 O O . LEU B 1 95 ? 1.127 24.75 -3.713 1 91.62 95 LEU B O 1
ATOM 4113 N N . GLU B 1 96 ? 3.283 24.328 -3.568 1 92.44 96 GLU B N 1
ATOM 4114 C CA . GLU B 1 96 ? 3.402 24.188 -5.016 1 92.44 96 GLU B CA 1
ATOM 4115 C C . GLU B 1 96 ? 2.713 22.922 -5.508 1 92.44 96 GLU B C 1
ATOM 4117 O O . GLU B 1 96 ? 2.375 22.812 -6.688 1 92.44 96 GLU B O 1
ATOM 4122 N N . THR B 1 97 ? 2.424 21.859 -4.68 1 94.25 97 THR B N 1
ATOM 4123 C CA . THR B 1 97 ? 1.8 20.609 -5.082 1 94.25 97 THR B CA 1
ATOM 4124 C C . THR B 1 97 ? 0.679 20.234 -4.117 1 94.25 97 THR B C 1
ATOM 4126 O O . THR B 1 97 ? -0.1 19.312 -4.391 1 94.25 97 THR B O 1
ATOM 4129 N N . ILE B 1 98 ? 0.646 20.766 -2.855 1 92.5 98 ILE B N 1
ATOM 4130 C CA . ILE B 1 98 ? -0.294 20.562 -1.758 1 92.5 98 ILE B CA 1
ATOM 4131 C C . ILE B 1 98 ? 0.064 19.281 -0.999 1 92.5 98 ILE B C 1
ATOM 4133 O O . ILE B 1 98 ? -0.802 18.656 -0.386 1 92.5 98 ILE B O 1
ATOM 4137 N N . ILE B 1 99 ? 1.237 18.781 -1.152 1 97.69 99 ILE B N 1
ATOM 4138 C CA . ILE B 1 99 ? 1.773 17.641 -0.404 1 97.69 99 ILE B CA 1
ATOM 4139 C C . ILE B 1 99 ? 1.933 18.031 1.065 1 97.69 99 ILE B C 1
ATOM 4141 O O . ILE B 1 99 ? 2.311 19.156 1.382 1 97.69 99 ILE B O 1
ATOM 4145 N N . HIS B 1 100 ? 1.531 17.109 1.921 1 98.44 100 HIS B N 1
ATOM 4146 C CA . HIS B 1 100 ? 1.938 17.172 3.32 1 98.44 100 HIS B CA 1
ATOM 4147 C C . HIS B 1 100 ? 3.189 16.328 3.561 1 98.44 100 HIS B C 1
ATOM 4149 O O . HIS B 1 100 ? 3.096 15.164 3.955 1 98.44 100 HIS B O 1
ATOM 4155 N N . PRO B 1 101 ? 4.328 16.891 3.404 1 98.56 101 PRO B N 1
ATOM 4156 C CA . PRO B 1 101 ? 5.52 16.078 3.18 1 98.56 101 PRO B CA 1
ATOM 4157 C C . PRO B 1 101 ? 6.09 15.492 4.473 1 98.56 101 PRO B C 1
ATOM 4159 O O . PRO B 1 101 ? 6.723 14.438 4.453 1 98.56 101 PRO B O 1
ATOM 4162 N N . THR B 1 102 ? 5.906 16.156 5.605 1 98.94 102 THR B N 1
ATOM 4163 C CA . THR B 1 102 ? 6.598 15.727 6.816 1 98.94 102 THR B CA 1
ATOM 4164 C C . THR B 1 102 ? 5.953 14.469 7.395 1 98.94 102 THR B C 1
ATOM 4166 O O . THR B 1 102 ? 6.641 13.617 7.961 1 98.94 102 THR B O 1
ATOM 4169 N N . GLY B 1 103 ? 4.66 14.352 7.34 1 98.81 103 GLY B N 1
ATOM 4170 C CA . GLY B 1 103 ? 3.887 13.297 7.969 1 98.81 103 GLY B CA 1
ATOM 4171 C C . GLY B 1 103 ? 4.422 11.906 7.672 1 98.81 103 GLY B C 1
ATOM 4172 O O . GLY B 1 103 ? 4.855 11.195 8.578 1 98.81 103 GLY B O 1
ATOM 4173 N N . PRO B 1 104 ? 4.473 11.492 6.363 1 98.94 104 PRO B N 1
ATOM 4174 C CA . PRO B 1 104 ? 4.965 10.148 6.039 1 98.94 104 PRO B CA 1
ATOM 4175 C C . PRO B 1 104 ? 6.426 9.945 6.426 1 98.94 104 PRO B C 1
ATOM 4177 O O . PRO B 1 104 ? 6.785 8.906 6.977 1 98.94 104 PRO B O 1
ATOM 4180 N N . VAL B 1 105 ? 7.27 10.953 6.223 1 99 105 VAL B N 1
ATOM 4181 C CA . VAL B 1 105 ? 8.719 10.812 6.352 1 99 105 VAL B CA 1
ATOM 4182 C C . VAL B 1 105 ? 9.102 10.789 7.828 1 99 105 VAL B C 1
ATOM 4184 O O . VAL B 1 105 ? 9.844 9.898 8.266 1 99 105 VAL B O 1
ATOM 4187 N N . ALA B 1 106 ? 8.562 11.695 8.648 1 98.94 106 ALA B N 1
ATOM 4188 C CA . ALA B 1 106 ? 8.906 11.781 10.062 1 98.94 106 ALA B CA 1
ATOM 4189 C C . ALA B 1 106 ? 8.383 10.57 10.828 1 98.94 106 ALA B C 1
ATOM 4191 O O . ALA B 1 106 ? 9.047 10.062 11.734 1 98.94 106 ALA B O 1
ATOM 4192 N N . ALA B 1 107 ? 7.145 10.125 10.492 1 98.94 107 ALA B N 1
ATOM 4193 C CA . ALA B 1 107 ? 6.566 8.969 11.164 1 98.94 107 ALA B CA 1
ATOM 4194 C C . ALA B 1 107 ? 7.426 7.723 10.953 1 98.94 107 ALA B C 1
ATOM 4196 O O . ALA B 1 107 ? 7.703 6.984 11.898 1 98.94 107 ALA B O 1
ATOM 4197 N N . ALA B 1 108 ? 7.852 7.508 9.719 1 98.94 108 ALA B N 1
ATOM 4198 C CA . ALA B 1 108 ? 8.703 6.363 9.406 1 98.94 108 ALA B CA 1
ATOM 4199 C C . ALA B 1 108 ? 10.062 6.484 10.086 1 98.94 108 ALA B C 1
ATOM 4201 O O . ALA B 1 108 ? 10.539 5.531 10.703 1 98.94 108 ALA B O 1
ATOM 4202 N N . LEU B 1 109 ? 10.664 7.637 9.984 1 98.94 109 LEU B N 1
ATOM 4203 C CA . LEU B 1 109 ? 12.039 7.859 10.414 1 98.94 109 LEU B CA 1
ATOM 4204 C C . LEU B 1 109 ? 12.156 7.766 11.93 1 98.94 109 LEU B C 1
ATOM 4206 O O . LEU B 1 109 ? 13.055 7.094 12.445 1 98.94 109 LEU B O 1
ATOM 4210 N N . LEU B 1 110 ? 11.258 8.461 12.672 1 98.88 110 LEU B N 1
ATOM 4211 C CA . LEU B 1 110 ? 11.312 8.43 14.125 1 98.88 110 LEU B CA 1
ATOM 4212 C C . LEU B 1 110 ? 11.047 7.023 14.648 1 98.88 110 LEU B C 1
ATOM 4214 O O . LEU B 1 110 ? 11.734 6.555 15.562 1 98.88 110 LEU B O 1
ATOM 4218 N N . SER B 1 111 ? 10 6.363 14.141 1 98.81 111 SER B N 1
ATOM 4219 C CA . SER B 1 111 ? 9.664 5.016 14.586 1 98.81 111 SER B CA 1
ATOM 4220 C C . SER B 1 111 ? 10.828 4.059 14.375 1 98.81 111 SER B C 1
ATOM 4222 O O . SER B 1 111 ? 11.125 3.234 15.242 1 98.81 111 SER B O 1
ATOM 4224 N N . PHE B 1 112 ? 11.461 4.18 13.258 1 98.81 112 PHE B N 1
ATOM 4225 C CA . PHE B 1 112 ? 12.586 3.285 12.992 1 98.81 112 PHE B CA 1
ATOM 4226 C C . PHE B 1 112 ? 13.773 3.625 13.875 1 98.81 112 PHE B C 1
ATOM 4228 O O . PHE B 1 112 ? 14.445 2.73 14.391 1 98.81 112 PHE B O 1
ATOM 4235 N N . ALA B 1 113 ? 14.07 4.918 13.977 1 98.81 113 ALA B N 1
ATOM 4236 C CA . ALA B 1 113 ? 15.18 5.352 14.828 1 98.81 113 ALA B CA 1
ATOM 4237 C C . ALA B 1 113 ? 15.055 4.762 16.234 1 98.81 113 ALA B C 1
ATOM 4239 O O . ALA B 1 113 ? 16.031 4.273 16.797 1 98.81 113 ALA B O 1
ATOM 4240 N N . GLN B 1 114 ? 13.875 4.816 16.781 1 98.5 114 GLN B N 1
ATOM 4241 C CA . GLN B 1 114 ? 13.641 4.34 18.141 1 98.5 114 GLN B CA 1
ATOM 4242 C C . GLN B 1 114 ? 13.852 2.834 18.234 1 98.5 114 GLN B C 1
ATOM 4244 O O . GLN B 1 114 ? 14.023 2.295 19.328 1 98.5 114 GLN B O 1
ATOM 4249 N N . SER B 1 115 ? 13.836 2.115 17.156 1 98.25 115 SER B N 1
ATOM 4250 C CA . SER B 1 115 ? 13.953 0.66 17.141 1 98.25 115 SER B CA 1
ATOM 4251 C C . SER B 1 115 ? 15.414 0.226 17.016 1 98.25 115 SER B C 1
ATOM 4253 O O . SER B 1 115 ? 15.727 -0.962 17.125 1 98.25 115 SER B O 1
ATOM 4255 N N . LEU B 1 116 ? 16.312 1.181 16.781 1 97.94 116 LEU B N 1
ATOM 4256 C CA . LEU B 1 116 ? 17.719 0.853 16.594 1 97.94 116 LEU B CA 1
ATOM 4257 C C . LEU B 1 116 ? 18.406 0.6 17.938 1 97.94 116 LEU B C 1
ATOM 4259 O O . LEU B 1 116 ? 18.016 1.169 18.953 1 97.94 116 LEU B O 1
ATOM 4263 N N . ASP B 1 117 ? 19.469 -0.263 17.906 1 95.81 117 ASP B N 1
ATOM 4264 C CA . ASP B 1 117 ? 20.25 -0.576 19.109 1 95.81 117 ASP B CA 1
ATOM 4265 C C . ASP B 1 117 ? 21.438 0.383 19.25 1 95.81 117 ASP B C 1
ATOM 4267 O O . ASP B 1 117 ? 22.484 0.003 19.75 1 95.81 117 ASP B O 1
ATOM 4271 N N . ARG B 1 118 ? 21.375 1.547 18.719 1 97.38 118 ARG B N 1
ATOM 4272 C CA . ARG B 1 118 ? 22.391 2.6 18.844 1 97.38 118 ARG B CA 1
ATOM 4273 C C . ARG B 1 118 ? 21.734 3.971 18.953 1 97.38 118 ARG B C 1
ATOM 4275 O O . ARG B 1 118 ? 20.625 4.176 18.453 1 97.38 118 ARG B O 1
ATOM 4282 N N . PRO B 1 119 ? 22.453 4.906 19.578 1 98.19 119 PRO B N 1
ATOM 4283 C CA . PRO B 1 119 ? 21.891 6.262 19.578 1 98.19 119 PRO B CA 1
ATOM 4284 C C . PRO B 1 119 ? 21.797 6.859 18.172 1 98.19 119 PRO B C 1
ATOM 4286 O O . PRO B 1 119 ? 22.578 6.504 17.297 1 98.19 119 PRO B O 1
ATOM 4289 N N . VAL B 1 120 ? 20.859 7.605 17.969 1 98.62 120 VAL B N 1
ATOM 4290 C CA . VAL B 1 120 ? 20.703 8.422 16.781 1 98.62 120 VAL B CA 1
ATOM 4291 C C . VAL B 1 120 ? 20.781 9.906 17.141 1 98.62 120 VAL B C 1
ATOM 4293 O O . VAL B 1 120 ? 19.938 10.414 17.875 1 98.62 120 VAL B O 1
ATOM 4296 N N . SER B 1 121 ? 21.812 10.617 16.672 1 98.69 121 SER B N 1
ATOM 4297 C CA . SER B 1 121 ? 21.969 12.031 17 1 98.69 121 SER B CA 1
ATOM 4298 C C . SER B 1 121 ? 20.938 12.891 16.281 1 98.69 121 SER B C 1
ATOM 4300 O O . SER B 1 121 ? 20.391 12.484 15.258 1 98.69 121 SER B O 1
ATOM 4302 N N . GLY B 1 122 ? 20.703 14.094 16.844 1 98.69 122 GLY B N 1
ATOM 4303 C CA . GLY B 1 122 ? 19.844 15.047 16.172 1 98.69 122 GLY B CA 1
ATOM 4304 C C . GLY B 1 122 ? 20.297 15.383 14.766 1 98.69 122 GLY B C 1
ATOM 4305 O O . GLY B 1 122 ? 19.484 15.516 13.852 1 98.69 122 GLY B O 1
ATOM 4306 N N . GLN B 1 123 ? 21.594 15.477 14.539 1 98.62 123 GLN B N 1
ATOM 4307 C CA . GLN B 1 123 ? 22.172 15.805 13.234 1 98.62 123 GLN B CA 1
ATOM 4308 C C . GLN B 1 123 ? 21.922 14.695 12.227 1 98.62 123 GLN B C 1
ATOM 4310 O O . GLN B 1 123 ? 21.562 14.961 11.07 1 98.62 123 GLN B O 1
ATOM 4315 N N . GLU B 1 124 ? 22.156 13.453 12.688 1 98.56 124 GLU B N 1
ATOM 4316 C CA . GLU B 1 124 ? 21.891 12.305 11.828 1 98.56 124 GLU B CA 1
ATOM 4317 C C . GLU B 1 124 ? 20.406 12.234 11.438 1 98.56 124 GLU B C 1
ATOM 4319 O O . GLU B 1 124 ? 20.094 12 10.273 1 98.56 124 GLU B O 1
ATOM 4324 N N . PHE B 1 125 ? 19.578 12.469 12.414 1 98.81 125 PHE B N 1
ATOM 4325 C CA . PHE B 1 125 ? 18.141 12.422 12.219 1 98.81 125 PHE B CA 1
ATOM 4326 C C . PHE B 1 125 ? 17.688 13.516 11.25 1 98.81 125 PHE B C 1
ATOM 4328 O O . PHE B 1 125 ? 16.938 13.25 10.312 1 98.81 125 PHE B O 1
ATOM 4335 N N . LEU B 1 126 ? 18.156 14.711 11.43 1 98.88 126 LEU B N 1
ATOM 4336 C CA . LEU B 1 126 ? 17.766 15.852 10.617 1 98.88 126 LEU B CA 1
ATOM 4337 C C . LEU B 1 126 ? 18.25 15.68 9.18 1 98.88 126 LEU B C 1
ATOM 4339 O O . LEU B 1 126 ? 17.562 16.094 8.234 1 98.88 126 LEU B O 1
ATOM 4343 N N . THR B 1 127 ? 19.438 15.094 8.984 1 98.69 127 THR B N 1
ATOM 4344 C CA . THR B 1 127 ? 19.953 14.828 7.648 1 98.69 127 THR B CA 1
ATOM 4345 C C . THR B 1 127 ? 19.047 13.859 6.898 1 98.69 127 THR B C 1
ATOM 4347 O O . THR B 1 127 ? 18.703 14.102 5.738 1 98.69 127 THR B O 1
ATOM 4350 N N . ALA B 1 128 ? 18.641 12.781 7.582 1 98.94 128 ALA B N 1
ATOM 4351 C CA . ALA B 1 128 ? 17.766 11.789 6.984 1 98.94 128 ALA B CA 1
ATOM 4352 C C . ALA B 1 128 ? 16.391 12.383 6.695 1 98.94 128 ALA B C 1
ATOM 4354 O O . ALA B 1 128 ? 15.797 12.125 5.641 1 98.94 128 ALA B O 1
ATOM 4355 N N . LEU B 1 129 ? 15.891 13.18 7.645 1 98.94 129 LEU B N 1
ATOM 4356 C CA . LEU B 1 129 ? 14.594 13.828 7.48 1 98.94 129 LEU B CA 1
ATOM 4357 C C . LEU B 1 129 ? 14.594 14.75 6.266 1 98.94 129 LEU B C 1
ATOM 4359 O O . LEU B 1 129 ? 13.664 14.711 5.457 1 98.94 129 LEU B O 1
ATOM 4363 N N . ALA B 1 130 ? 15.617 15.547 6.145 1 98.69 130 ALA B N 1
ATOM 4364 C CA . ALA B 1 130 ? 15.742 16.484 5.027 1 98.69 130 ALA B CA 1
ATOM 4365 C C . ALA B 1 130 ? 15.812 15.742 3.695 1 98.69 130 ALA B C 1
ATOM 4367 O O . ALA B 1 130 ? 15.18 16.141 2.719 1 98.69 130 ALA B O 1
ATOM 4368 N N . ALA B 1 131 ? 16.594 14.648 3.662 1 98.69 131 ALA B N 1
ATOM 4369 C CA . ALA B 1 131 ? 16.719 13.852 2.441 1 98.69 131 ALA B CA 1
ATOM 4370 C C . ALA B 1 131 ? 15.367 13.312 1.993 1 98.69 131 ALA B C 1
ATOM 4372 O O . ALA B 1 131 ? 15.016 13.398 0.814 1 98.69 131 ALA B O 1
ATOM 4373 N N . GLY B 1 132 ? 14.656 12.742 2.934 1 98.88 132 GLY B N 1
ATOM 4374 C CA . GLY B 1 132 ? 13.359 12.156 2.629 1 98.88 132 GLY B CA 1
ATOM 4375 C C . GLY B 1 132 ? 12.344 13.172 2.135 1 98.88 132 GLY B C 1
ATOM 4376 O O . GLY B 1 132 ? 11.695 12.961 1.108 1 98.88 132 GLY B O 1
ATOM 4377 N N . ILE B 1 133 ? 12.219 14.328 2.848 1 98.88 133 ILE B N 1
ATOM 4378 C CA . ILE B 1 133 ? 11.227 15.344 2.5 1 98.88 133 ILE B CA 1
ATOM 4379 C C . ILE B 1 133 ? 11.57 15.953 1.144 1 98.88 133 ILE B C 1
ATOM 4381 O O . ILE B 1 133 ? 10.68 16.188 0.318 1 98.88 133 ILE B O 1
ATOM 4385 N N . GLU B 1 134 ? 12.852 16.203 0.908 1 98.44 134 GLU B N 1
ATOM 4386 C CA . GLU B 1 134 ? 13.273 16.797 -0.357 1 98.44 134 GLU B CA 1
ATOM 4387 C C . GLU B 1 134 ? 12.914 15.906 -1.536 1 98.44 134 GLU B C 1
ATOM 4389 O O . GLU B 1 134 ? 12.359 16.375 -2.533 1 98.44 134 GLU B O 1
ATOM 4394 N N . LEU B 1 135 ? 13.219 14.633 -1.398 1 98.69 135 LEU B N 1
ATOM 4395 C CA . LEU B 1 135 ? 12.945 13.727 -2.506 1 98.69 135 LEU B CA 1
ATOM 4396 C C . LEU B 1 135 ? 11.445 13.539 -2.697 1 98.69 135 LEU B C 1
ATOM 4398 O O . LEU B 1 135 ? 10.977 13.383 -3.826 1 98.69 135 LEU B O 1
ATOM 4402 N N . GLU B 1 136 ? 10.711 13.453 -1.6 1 98.81 136 GLU B N 1
ATOM 4403 C CA . GLU B 1 136 ? 9.258 13.391 -1.675 1 98.81 136 GLU B CA 1
ATOM 4404 C C . GLU B 1 136 ? 8.695 14.555 -2.492 1 98.81 136 GLU B C 1
ATOM 4406 O O . GLU B 1 136 ? 7.863 14.344 -3.379 1 98.81 136 GLU B O 1
ATOM 4411 N N . CYS B 1 137 ? 9.125 15.742 -2.197 1 98.62 137 CYS B N 1
ATOM 4412 C CA . CYS B 1 137 ? 8.633 16.938 -2.889 1 98.62 137 CYS B CA 1
ATOM 4413 C C . CYS B 1 137 ? 9.07 16.938 -4.348 1 98.62 137 CYS B C 1
ATOM 4415 O O . CYS B 1 137 ? 8.297 17.297 -5.234 1 98.62 137 CYS B O 1
ATOM 4417 N N . LYS B 1 138 ? 10.344 16.531 -4.641 1 98.31 138 LYS B N 1
ATOM 4418 C CA . LYS B 1 138 ? 10.828 16.469 -6.016 1 98.31 138 LYS B CA 1
ATOM 4419 C C . LYS B 1 138 ? 10.039 15.453 -6.836 1 98.31 138 LYS B C 1
ATOM 4421 O O . LYS B 1 138 ? 9.703 15.703 -7.996 1 98.31 138 LYS B O 1
ATOM 4426 N N . ALA B 1 139 ? 9.766 14.297 -6.215 1 98.75 139 ALA B N 1
ATOM 4427 C CA . ALA B 1 139 ? 8.93 13.305 -6.879 1 98.75 139 ALA B CA 1
ATOM 4428 C C . ALA B 1 139 ? 7.539 13.867 -7.168 1 98.75 139 ALA B C 1
ATOM 4430 O O . ALA B 1 139 ? 6.973 13.625 -8.234 1 98.75 139 ALA B O 1
ATOM 4431 N N . GLY B 1 140 ? 6.988 14.562 -6.176 1 98.81 140 GLY B N 1
ATOM 4432 C CA . GLY B 1 140 ? 5.688 15.188 -6.367 1 98.81 140 GLY B CA 1
ATOM 4433 C C . GLY B 1 140 ? 5.668 16.188 -7.508 1 98.81 140 GLY B C 1
ATOM 4434 O O . GLY B 1 140 ? 4.75 16.188 -8.328 1 98.81 140 GLY B O 1
ATOM 4435 N N . LEU B 1 141 ? 6.637 17.062 -7.555 1 98.38 141 LEU B N 1
ATOM 4436 C CA . LEU B 1 141 ? 6.746 18.047 -8.625 1 98.38 141 LEU B CA 1
ATOM 4437 C C . LEU B 1 141 ? 6.879 17.359 -9.984 1 98.38 141 LEU B C 1
ATOM 4439 O O . LEU B 1 141 ? 6.379 17.875 -10.992 1 98.38 141 LEU B O 1
ATOM 4443 N N . ALA B 1 142 ? 7.508 16.234 -10.016 1 98.69 142 ALA B N 1
ATOM 4444 C CA . ALA B 1 142 ? 7.75 15.492 -11.25 1 98.69 142 ALA B CA 1
ATOM 4445 C C . ALA B 1 142 ? 6.438 15.07 -11.906 1 98.69 142 ALA B C 1
ATOM 4447 O O . ALA B 1 142 ? 6.348 14.984 -13.133 1 98.69 142 ALA B O 1
ATOM 4448 N N . VAL B 1 143 ? 5.371 14.844 -11.086 1 98.75 143 VAL B N 1
ATOM 4449 C CA . VAL B 1 143 ? 4.148 14.25 -11.625 1 98.75 143 VAL B CA 1
ATOM 4450 C C . VAL B 1 143 ? 3.002 15.25 -11.531 1 98.75 143 VAL B C 1
ATOM 4452 O O . VAL B 1 143 ? 1.849 14.914 -11.805 1 98.75 143 VAL B O 1
ATOM 4455 N N . TRP B 1 144 ? 3.236 16.453 -11.125 1 97.88 144 TRP B N 1
ATOM 4456 C CA . TRP B 1 144 ? 2.242 17.516 -10.938 1 97.88 144 TRP B CA 1
ATOM 4457 C C . TRP B 1 144 ? 1.923 18.203 -12.258 1 97.88 144 TRP B C 1
ATOM 4459 O O . TRP B 1 144 ? 2.814 18.438 -13.078 1 97.88 144 TRP B O 1
ATOM 4469 N N . PRO B 1 145 ? 0.636 18.516 -12.508 1 97.62 145 PRO B N 1
ATOM 4470 C CA . PRO B 1 145 ? -0.532 18.391 -11.633 1 97.62 145 PRO B CA 1
ATOM 4471 C C . PRO B 1 145 ? -1.414 17.203 -11.992 1 97.62 145 PRO B C 1
ATOM 4473 O O . PRO B 1 145 ? -2.369 16.891 -11.273 1 97.62 145 PRO B O 1
ATOM 4476 N N . SER B 1 146 ? -1.139 16.531 -13.062 1 98.06 146 SER B N 1
ATOM 4477 C CA . SER B 1 146 ? -2.059 15.539 -13.609 1 98.06 146 SER B CA 1
ATOM 4478 C C . SER B 1 146 ? -2.277 14.398 -12.625 1 98.06 146 SER B C 1
ATOM 4480 O O . SER B 1 146 ? -3.363 13.812 -12.57 1 98.06 146 SER B O 1
ATOM 4482 N N . HIS B 1 147 ? -1.234 14.055 -11.883 1 98.56 147 HIS B N 1
ATOM 4483 C CA . HIS B 1 147 ? -1.307 13.016 -10.859 1 98.56 147 HIS B CA 1
ATOM 4484 C C . HIS B 1 147 ? -2.398 13.312 -9.844 1 98.56 147 HIS B C 1
ATOM 4486 O O . HIS B 1 147 ? -3.223 12.453 -9.531 1 98.56 147 HIS B O 1
ATOM 4492 N N . TYR B 1 148 ? -2.393 14.477 -9.359 1 97.62 148 TYR B N 1
ATOM 4493 C CA . TYR B 1 148 ? -3.396 14.906 -8.391 1 97.62 148 TYR B CA 1
ATOM 4494 C C . TYR B 1 148 ? -4.758 15.07 -9.055 1 97.62 148 TYR B C 1
ATOM 4496 O O . TYR B 1 148 ? -5.785 14.711 -8.469 1 97.62 148 TYR B O 1
ATOM 4504 N N . ASP B 1 149 ? -4.773 15.594 -10.258 1 96.94 149 ASP B N 1
ATOM 4505 C CA . ASP B 1 149 ? -6.012 15.922 -10.961 1 96.94 149 ASP B CA 1
ATOM 4506 C C . ASP B 1 149 ? -6.824 14.664 -11.25 1 96.94 149 ASP B C 1
ATOM 4508 O O . ASP B 1 149 ? -8.055 14.68 -11.172 1 96.94 149 ASP B O 1
ATOM 4512 N N . VAL B 1 150 ? -6.109 13.602 -11.516 1 97.69 150 VAL B N 1
ATOM 4513 C CA . VAL B 1 150 ? -6.828 12.383 -11.867 1 97.69 150 VAL B CA 1
ATOM 4514 C C . VAL B 1 150 ? -7.449 11.766 -10.617 1 97.69 150 VAL B C 1
ATOM 4516 O O . VAL B 1 150 ? -8.445 11.039 -10.703 1 97.69 150 VAL B O 1
ATOM 4519 N N . GLY B 1 151 ? -6.801 11.984 -9.422 1 98.31 151 GLY B N 1
ATOM 4520 C CA . GLY B 1 151 ? -7.508 11.539 -8.234 1 98.31 151 GLY B CA 1
ATOM 4521 C C . GLY B 1 151 ? -6.59 10.953 -7.18 1 98.31 151 GLY B C 1
ATOM 4522 O O . GLY B 1 151 ? -7.051 10.484 -6.137 1 98.31 151 GLY B O 1
ATOM 4523 N N . TRP B 1 152 ? -5.289 11 -7.352 1 98.81 152 TRP B N 1
ATOM 4524 C CA . TRP B 1 152 ? -4.348 10.461 -6.371 1 98.81 152 TRP B CA 1
ATOM 4525 C C . TRP B 1 152 ? -4.164 11.43 -5.207 1 98.81 152 TRP B C 1
ATOM 4527 O O . TRP B 1 152 ? -4.117 12.641 -5.398 1 98.81 152 TRP B O 1
ATOM 4537 N N . HIS B 1 153 ? -4.09 10.898 -3.994 1 98.56 153 HIS B N 1
ATOM 4538 C CA . HIS B 1 153 ? -3.6 11.656 -2.85 1 98.56 153 HIS B CA 1
ATOM 4539 C C . HIS B 1 153 ? -2.076 11.75 -2.861 1 98.56 153 HIS B C 1
ATOM 4541 O O . HIS B 1 153 ? -1.396 10.906 -2.275 1 98.56 153 HIS B O 1
ATOM 4547 N N . ILE B 1 154 ? -1.588 12.789 -3.41 1 98.69 154 ILE B N 1
ATOM 4548 C CA . ILE B 1 154 ? -0.187 12.922 -3.791 1 98.69 154 ILE B CA 1
ATOM 4549 C C . ILE B 1 154 ? 0.696 12.852 -2.547 1 98.69 154 ILE B C 1
ATOM 4551 O O . ILE B 1 154 ? 1.839 12.398 -2.615 1 98.69 154 ILE B O 1
ATOM 4555 N N . THR B 1 155 ? 0.206 13.211 -1.314 1 98.75 155 THR B N 1
ATOM 4556 C CA . THR B 1 155 ? 0.956 13.148 -0.065 1 98.75 155 THR B CA 1
ATOM 4557 C C . THR B 1 155 ? 1.485 11.742 0.182 1 98.75 155 THR B C 1
ATOM 4559 O O . THR B 1 155 ? 2.668 11.562 0.479 1 98.75 155 THR B O 1
ATOM 4562 N N . SER B 1 156 ? 0.636 10.789 -0.051 1 98.88 156 SER B N 1
ATOM 4563 C CA . SER B 1 156 ? 1.016 9.43 0.319 1 98.88 156 SER B CA 1
ATOM 4564 C C . SER B 1 156 ? 1.681 8.703 -0.846 1 98.88 156 SER B C 1
ATOM 4566 O O . SER B 1 156 ? 2.551 7.855 -0.641 1 98.88 156 SER B O 1
ATOM 4568 N N . THR B 1 157 ? 1.327 9.031 -2.156 1 98.88 157 THR B N 1
ATOM 4569 C CA . THR B 1 157 ? 1.959 8.375 -3.293 1 98.88 157 THR B CA 1
ATOM 4570 C C . THR B 1 157 ? 3.441 8.727 -3.367 1 98.88 157 THR B C 1
ATOM 4572 O O . THR B 1 157 ? 4.266 7.891 -3.746 1 98.88 157 THR B O 1
ATOM 4575 N N . THR B 1 158 ? 3.791 9.945 -2.959 1 98.94 158 THR B N 1
ATOM 4576 C CA . THR B 1 158 ? 5.188 10.367 -2.949 1 98.94 158 THR B CA 1
ATOM 4577 C C . THR B 1 158 ? 5.805 10.156 -1.571 1 98.94 158 THR B C 1
ATOM 4579 O O . THR B 1 158 ? 7.02 9.984 -1.45 1 98.94 158 THR B O 1
ATOM 4582 N N . GLY B 1 159 ? 4.953 10.109 -0.533 1 98.94 159 GLY B N 1
ATOM 4583 C CA . GLY B 1 159 ? 5.41 10 0.843 1 98.94 159 GLY B CA 1
ATOM 4584 C C . GLY B 1 159 ? 6.16 8.711 1.125 1 98.94 159 GLY B C 1
ATOM 4585 O O . GLY B 1 159 ? 7.121 8.703 1.896 1 98.94 159 GLY B O 1
ATOM 4586 N N . SER B 1 160 ? 5.707 7.609 0.494 1 98.94 160 SER B N 1
ATOM 4587 C CA . SER B 1 160 ? 6.395 6.336 0.677 1 98.94 160 SER B CA 1
ATOM 4588 C C . SER B 1 160 ? 7.82 6.398 0.141 1 98.94 160 SER B C 1
ATOM 4590 O O . SER B 1 160 ? 8.734 5.828 0.736 1 98.94 160 SER B O 1
ATOM 4592 N N . ILE B 1 161 ? 8.016 7.09 -0.995 1 98.94 161 ILE B N 1
ATOM 4593 C CA . ILE B 1 161 ? 9.336 7.238 -1.599 1 98.94 161 ILE B CA 1
ATOM 4594 C C . ILE B 1 161 ? 10.234 8.055 -0.677 1 98.94 161 ILE B C 1
ATOM 4596 O O . ILE B 1 161 ? 11.367 7.656 -0.39 1 98.94 161 ILE B O 1
ATOM 4600 N N . GLY B 1 162 ? 9.695 9.18 -0.186 1 98.94 162 GLY B N 1
ATOM 4601 C CA . GLY B 1 162 ? 10.445 9.992 0.76 1 98.94 162 GLY B CA 1
ATOM 4602 C C . GLY B 1 162 ? 10.805 9.242 2.029 1 98.94 162 GLY B C 1
ATOM 4603 O O . GLY B 1 162 ? 11.938 9.344 2.51 1 98.94 162 GLY B O 1
ATOM 4604 N N . ALA B 1 163 ? 9.852 8.508 2.613 1 99 163 ALA B N 1
ATOM 4605 C CA . ALA B 1 163 ? 10.078 7.73 3.826 1 99 163 ALA B CA 1
ATOM 4606 C C . ALA B 1 163 ? 11.172 6.684 3.607 1 99 163 ALA B C 1
ATOM 4608 O O . ALA B 1 163 ? 12.023 6.48 4.473 1 99 163 ALA B O 1
ATOM 4609 N N . ALA B 1 164 ? 11.156 5.992 2.447 1 99 164 ALA B N 1
ATOM 4610 C CA . ALA B 1 164 ? 12.172 4.992 2.125 1 99 164 ALA B CA 1
ATOM 4611 C C . ALA B 1 164 ? 13.555 5.621 2.066 1 99 164 ALA B C 1
ATOM 4613 O O . ALA B 1 164 ? 14.531 5.043 2.561 1 99 164 ALA B O 1
ATOM 4614 N N . VAL B 1 165 ? 13.641 6.777 1.459 1 98.94 165 VAL B N 1
ATOM 4615 C CA . VAL B 1 165 ? 14.906 7.484 1.325 1 98.94 165 VAL B CA 1
ATOM 4616 C C . VAL B 1 165 ? 15.422 7.887 2.705 1 98.94 165 VAL B C 1
ATOM 4618 O O . VAL B 1 165 ? 16.609 7.699 3.014 1 98.94 165 VAL B O 1
ATOM 4621 N N . ALA B 1 166 ? 14.555 8.453 3.541 1 98.94 166 ALA B N 1
ATOM 4622 C CA . ALA B 1 166 ? 14.945 8.898 4.875 1 98.94 166 ALA B CA 1
ATOM 4623 C C . ALA B 1 166 ? 15.484 7.734 5.707 1 98.94 166 ALA B C 1
ATOM 4625 O O . ALA B 1 166 ? 16.531 7.848 6.336 1 98.94 166 ALA B O 1
ATOM 4626 N N . VAL B 1 167 ? 14.773 6.629 5.738 1 98.94 167 VAL B N 1
ATOM 4627 C CA . VAL B 1 167 ? 15.18 5.469 6.523 1 98.94 167 VAL B CA 1
ATOM 4628 C C . VAL B 1 167 ? 16.453 4.875 5.941 1 98.94 167 VAL B C 1
ATOM 4630 O O . VAL B 1 167 ? 17.344 4.438 6.684 1 98.94 167 VAL B O 1
ATOM 4633 N N . SER B 1 168 ? 16.578 4.828 4.562 1 98.94 168 SER B N 1
ATOM 4634 C CA . SER B 1 168 ? 17.797 4.348 3.928 1 98.94 168 SER B CA 1
ATOM 4635 C C . SER B 1 168 ? 19 5.188 4.344 1 98.94 168 SER B C 1
ATOM 4637 O O . SER B 1 168 ? 20.078 4.648 4.586 1 98.94 168 SER B O 1
ATOM 4639 N N . ARG B 1 169 ? 18.797 6.504 4.383 1 98.81 169 ARG B N 1
ATOM 4640 C CA . ARG B 1 169 ? 19.875 7.395 4.797 1 98.81 169 ARG B CA 1
ATOM 4641 C C . ARG B 1 169 ? 20.281 7.129 6.242 1 98.81 169 ARG B C 1
ATOM 4643 O O . ARG B 1 169 ? 21.469 7.145 6.57 1 98.81 169 ARG B O 1
ATOM 4650 N N . LEU B 1 170 ? 19.328 6.973 7.125 1 98.75 170 LEU B N 1
ATOM 4651 C CA . LEU B 1 170 ? 19.594 6.68 8.523 1 98.75 170 LEU B CA 1
ATOM 4652 C C . LEU B 1 170 ? 20.359 5.367 8.672 1 98.75 170 LEU B C 1
ATOM 4654 O O . LEU B 1 170 ? 21.219 5.238 9.539 1 98.75 170 LEU B O 1
ATOM 4658 N N . LEU B 1 171 ? 20.078 4.379 7.777 1 98.44 171 LEU B N 1
ATOM 4659 C CA . LEU B 1 171 ? 20.719 3.064 7.793 1 98.44 171 LEU B CA 1
ATOM 4660 C C . LEU B 1 171 ? 22.062 3.1 7.07 1 98.44 171 LEU B C 1
ATOM 4662 O O . LEU B 1 171 ? 22.781 2.098 7.039 1 98.44 171 LEU B O 1
ATOM 4666 N N . ASP B 1 172 ? 22.375 4.203 6.484 1 98.38 172 ASP B N 1
ATOM 4667 C CA . ASP B 1 172 ? 23.594 4.359 5.715 1 98.38 172 ASP B CA 1
ATOM 4668 C C . ASP B 1 172 ? 23.688 3.316 4.602 1 98.38 172 ASP B C 1
ATOM 4670 O O . ASP B 1 172 ? 24.719 2.65 4.445 1 98.38 172 ASP B O 1
ATOM 4674 N N . LEU B 1 173 ? 22.609 3.109 3.908 1 98.81 173 LEU B N 1
ATOM 4675 C CA . LEU B 1 173 ? 22.578 2.137 2.82 1 98.81 173 LEU B CA 1
ATOM 4676 C C . LEU B 1 173 ? 23.406 2.629 1.631 1 98.81 173 LEU B C 1
ATOM 4678 O O . LEU B 1 173 ? 23.516 3.836 1.408 1 98.81 173 LEU B O 1
ATOM 4682 N N . SER B 1 174 ? 23.953 1.7 0.839 1 98.81 174 SER B N 1
ATOM 4683 C CA . SER B 1 174 ? 24.609 2.037 -0.415 1 98.81 174 SER B CA 1
ATOM 4684 C C . SER B 1 174 ? 23.641 2.633 -1.419 1 98.81 174 SER B C 1
ATOM 4686 O O . SER B 1 174 ? 22.422 2.471 -1.279 1 98.81 174 SER B O 1
ATOM 4688 N N . PRO B 1 175 ? 24.172 3.371 -2.432 1 98.75 175 PRO B N 1
ATOM 4689 C CA . PRO B 1 175 ? 23.297 3.896 -3.473 1 98.75 175 PRO B CA 1
ATOM 4690 C C . PRO B 1 175 ? 22.453 2.811 -4.133 1 98.75 175 PRO B C 1
ATOM 4692 O O . PRO B 1 175 ? 21.266 3.02 -4.398 1 98.75 175 PRO B O 1
ATOM 4695 N N . GLU B 1 176 ? 23.031 1.695 -4.332 1 98.75 176 GLU B N 1
ATOM 4696 C CA . GLU B 1 176 ? 22.297 0.612 -4.977 1 98.75 176 GLU B CA 1
ATOM 4697 C C . GLU B 1 176 ? 21.141 0.118 -4.098 1 98.75 176 GLU B C 1
ATOM 4699 O O . GLU B 1 176 ? 20.031 -0.062 -4.57 1 98.75 176 GLU B O 1
ATOM 4704 N N . LYS B 1 177 ? 21.406 -0.137 -2.785 1 98.88 177 LYS B N 1
ATOM 4705 C CA . LYS B 1 177 ? 20.359 -0.566 -1.864 1 98.88 177 LYS B CA 1
ATOM 4706 C C . LYS B 1 177 ? 19.281 0.513 -1.704 1 98.88 177 LYS B C 1
ATOM 4708 O O . LYS B 1 177 ? 18.094 0.206 -1.584 1 98.88 177 LYS B O 1
ATOM 4713 N N . THR B 1 178 ? 19.75 1.777 -1.724 1 98.94 178 THR B N 1
ATOM 4714 C CA . THR B 1 178 ? 18.797 2.883 -1.657 1 98.94 178 THR B CA 1
ATOM 4715 C C . THR B 1 178 ? 17.906 2.904 -2.896 1 98.94 178 THR B C 1
ATOM 4717 O O . THR B 1 178 ? 16.703 3.164 -2.799 1 98.94 178 THR B O 1
ATOM 4720 N N . ALA B 1 179 ? 18.484 2.637 -4.082 1 98.94 179 ALA B N 1
ATOM 4721 C CA . ALA B 1 179 ? 17.703 2.57 -5.312 1 98.94 179 ALA B CA 1
ATOM 4722 C C . ALA B 1 179 ? 16.656 1.456 -5.238 1 98.94 179 ALA B C 1
ATOM 4724 O O . ALA B 1 179 ? 15.516 1.63 -5.676 1 98.94 179 ALA B O 1
ATOM 4725 N N . HIS B 1 180 ? 17.062 0.266 -4.672 1 98.94 180 HIS B N 1
ATOM 4726 C CA . HIS B 1 180 ? 16.094 -0.812 -4.461 1 98.94 180 HIS B CA 1
ATOM 4727 C C . HIS B 1 180 ? 14.992 -0.385 -3.5 1 98.94 180 HIS B C 1
ATOM 4729 O O . HIS B 1 180 ? 13.82 -0.693 -3.721 1 98.94 180 HIS B O 1
ATOM 4735 N N . ALA B 1 181 ? 15.359 0.332 -2.42 1 98.94 181 ALA B N 1
ATOM 4736 C CA . ALA B 1 181 ? 14.367 0.826 -1.466 1 98.94 181 ALA B CA 1
ATOM 4737 C C . ALA B 1 181 ? 13.367 1.76 -2.145 1 98.94 181 ALA B C 1
ATOM 4739 O O . ALA B 1 181 ? 12.164 1.672 -1.901 1 98.94 181 ALA B O 1
ATOM 4740 N N . ILE B 1 182 ? 13.891 2.648 -3.008 1 98.94 182 ILE B N 1
ATOM 4741 C CA . ILE B 1 182 ? 13.039 3.566 -3.758 1 98.94 182 ILE B CA 1
ATOM 4742 C C . ILE B 1 182 ? 12.07 2.771 -4.633 1 98.94 182 ILE B C 1
ATOM 4744 O O . ILE B 1 182 ? 10.883 3.086 -4.695 1 98.94 182 ILE B O 1
ATOM 4748 N N . GLY B 1 183 ? 12.57 1.764 -5.289 1 98.94 183 GLY B N 1
ATOM 4749 C CA . GLY B 1 183 ? 11.719 0.944 -6.137 1 98.94 183 GLY B CA 1
ATOM 4750 C C . GLY B 1 183 ? 10.633 0.217 -5.363 1 98.94 183 GLY B C 1
ATOM 4751 O O . GLY B 1 183 ? 9.469 0.216 -5.77 1 98.94 183 GLY B O 1
ATOM 4752 N N . ILE B 1 184 ? 10.992 -0.411 -4.195 1 98.94 184 ILE B N 1
ATOM 4753 C CA . ILE B 1 184 ? 10.039 -1.156 -3.373 1 98.94 184 ILE B CA 1
ATOM 4754 C C . ILE B 1 184 ? 8.984 -0.208 -2.812 1 98.94 184 ILE B C 1
ATOM 4756 O O . ILE B 1 184 ? 7.816 -0.578 -2.682 1 98.94 184 ILE B O 1
ATOM 4760 N N . ALA B 1 185 ? 9.367 0.996 -2.506 1 98.94 185 ALA B N 1
ATOM 4761 C CA . ALA B 1 185 ? 8.422 1.997 -2.018 1 98.94 185 ALA B CA 1
ATOM 4762 C C . ALA B 1 185 ? 7.523 2.498 -3.146 1 98.94 185 ALA B C 1
ATOM 4764 O O . ALA B 1 185 ? 6.316 2.658 -2.961 1 98.94 185 ALA B O 1
ATOM 4765 N N . ALA B 1 186 ? 8.109 2.754 -4.328 1 98.94 186 ALA B N 1
ATOM 4766 C CA . ALA B 1 186 ? 7.41 3.373 -5.453 1 98.94 186 ALA B CA 1
ATOM 4767 C C . ALA B 1 186 ? 6.301 2.467 -5.977 1 98.94 186 ALA B C 1
ATOM 4769 O O . ALA B 1 186 ? 5.273 2.947 -6.461 1 98.94 186 ALA B O 1
ATOM 4770 N N . THR B 1 187 ? 6.453 1.145 -5.832 1 98.94 187 THR B N 1
ATOM 4771 C CA . THR B 1 187 ? 5.457 0.22 -6.359 1 98.94 187 THR B CA 1
ATOM 4772 C C . THR B 1 187 ? 4.238 0.162 -5.438 1 98.94 187 THR B C 1
ATOM 4774 O O . THR B 1 187 ? 3.199 -0.388 -5.812 1 98.94 187 THR B O 1
ATOM 4777 N N . GLN B 1 188 ? 4.312 0.688 -4.207 1 98.88 188 GLN B N 1
ATOM 4778 C CA . GLN B 1 188 ? 3.209 0.754 -3.26 1 98.88 188 GLN B CA 1
ATOM 4779 C C . GLN B 1 188 ? 2.494 2.1 -3.338 1 98.88 188 GLN B C 1
ATOM 4781 O O . GLN B 1 188 ? 2.633 2.936 -2.441 1 98.88 188 GLN B O 1
ATOM 4786 N N . VAL B 1 189 ? 1.671 2.32 -4.301 1 98.81 189 VAL B N 1
ATOM 4787 C CA . VAL B 1 189 ? 0.999 3.588 -4.562 1 98.81 189 VAL B CA 1
ATOM 4788 C C . VAL B 1 189 ? -0.286 3.672 -3.74 1 98.81 189 VAL B C 1
ATOM 4790 O O . VAL B 1 189 ? -1.286 3.031 -4.074 1 98.81 189 VAL B O 1
ATOM 4793 N N . THR B 1 190 ? -0.274 4.531 -2.688 1 98.75 190 THR B N 1
ATOM 4794 C CA . THR B 1 190 ? -1.374 4.562 -1.729 1 98.75 190 THR B CA 1
ATOM 4795 C C . THR B 1 190 ? -2.053 5.93 -1.73 1 98.75 190 THR B C 1
ATOM 4797 O O . THR B 1 190 ? -1.386 6.961 -1.625 1 98.75 190 THR B O 1
ATOM 4800 N N . GLY B 1 191 ? -3.354 5.906 -1.902 1 98.81 191 GLY B N 1
ATOM 4801 C CA . GLY B 1 191 ? -4.125 7.113 -1.635 1 98.81 191 GLY B CA 1
ATOM 4802 C C . GLY B 1 191 ? -4.98 7.543 -2.809 1 98.81 191 GLY B C 1
ATOM 4803 O O . GLY B 1 191 ? -4.465 7.836 -3.889 1 98.81 191 GLY B O 1
ATOM 4804 N N . LEU B 1 192 ? -6.281 7.59 -2.639 1 98.75 192 LEU B N 1
ATOM 4805 C CA . LEU B 1 192 ? -7.246 8.164 -3.566 1 98.75 192 LEU B CA 1
ATOM 4806 C C . LEU B 1 192 ? -7.949 9.367 -2.947 1 98.75 192 LEU B C 1
ATOM 4808 O O . LEU B 1 192 ? -8.383 9.312 -1.793 1 98.75 192 LEU B O 1
ATOM 4812 N N . ARG B 1 193 ? -8.086 10.422 -3.668 1 97.81 193 ARG B N 1
ATOM 4813 C CA . ARG B 1 193 ? -8.758 11.625 -3.18 1 97.81 193 ARG B CA 1
ATOM 4814 C C . ARG B 1 193 ? -10.219 11.344 -2.844 1 97.81 193 ARG B C 1
ATOM 4816 O O . ARG B 1 193 ? -10.82 12.047 -2.035 1 97.81 193 ARG B O 1
ATOM 4823 N N . GLU B 1 194 ? -10.797 10.281 -3.432 1 97.88 194 GLU B N 1
ATOM 4824 C CA . GLU B 1 194 ? -12.164 9.859 -3.146 1 97.88 194 GLU B CA 1
ATOM 4825 C C . GLU B 1 194 ? -12.359 9.586 -1.658 1 97.88 194 GLU B C 1
ATOM 4827 O O . GLU B 1 194 ? -13.484 9.641 -1.154 1 97.88 194 GLU B O 1
ATOM 4832 N N . MET B 1 195 ? -11.32 9.352 -0.94 1 98.06 195 MET B N 1
ATOM 4833 C CA . MET B 1 195 ? -11.422 8.984 0.469 1 98.06 195 MET B CA 1
ATOM 4834 C C . MET B 1 195 ? -11.516 10.219 1.352 1 98.06 195 MET B C 1
ATOM 4836 O O . MET B 1 195 ? -11.758 10.117 2.555 1 98.06 195 MET B O 1
ATOM 4840 N N . PHE B 1 196 ? -11.281 11.453 0.703 1 93.56 196 PHE B N 1
ATOM 4841 C CA . PHE B 1 196 ? -11.375 12.68 1.488 1 93.56 196 PHE B CA 1
ATOM 4842 C C . PHE B 1 196 ? -12.758 12.828 2.107 1 93.56 196 PHE B C 1
ATOM 4844 O O . PHE B 1 196 ? -13.766 12.773 1.4 1 93.56 196 PHE B O 1
ATOM 4851 N N . GLY B 1 197 ? -12.82 12.953 3.426 1 91.31 197 GLY B N 1
ATOM 4852 C CA . GLY B 1 197 ? -14.078 13.008 4.156 1 91.31 197 GLY B CA 1
ATOM 4853 C C . GLY B 1 197 ? -14.328 11.773 5 1 91.31 197 GLY B C 1
ATOM 4854 O O . GLY B 1 197 ? -15.359 11.68 5.676 1 91.31 197 GLY B O 1
ATOM 4855 N N . SER B 1 198 ? -13.398 10.828 4.961 1 96.12 198 SER B N 1
ATOM 4856 C CA . SER B 1 198 ? -13.438 9.625 5.777 1 96.12 198 SER B CA 1
ATOM 4857 C C . SER B 1 198 ? -12.156 9.461 6.59 1 96.12 198 SER B C 1
ATOM 4859 O O . SER B 1 198 ? -11.227 10.266 6.457 1 96.12 198 SER B O 1
ATOM 4861 N N . HIS B 1 199 ? -12.094 8.414 7.477 1 97.81 199 HIS B N 1
ATOM 4862 C CA . HIS B 1 199 ? -10.891 8.117 8.242 1 97.81 199 HIS B CA 1
ATOM 4863 C C . HIS B 1 199 ? -9.719 7.805 7.316 1 97.81 199 HIS B C 1
ATOM 4865 O O . HIS B 1 199 ? -8.562 8.07 7.66 1 97.81 199 HIS B O 1
ATOM 4871 N N . THR B 1 200 ? -10.039 7.359 6.078 1 98.69 200 THR B N 1
ATOM 4872 C CA . THR B 1 200 ? -9.031 6.789 5.195 1 98.69 200 THR B CA 1
ATOM 4873 C C . THR B 1 200 ? -8.156 7.887 4.598 1 98.69 200 THR B C 1
ATOM 4875 O O . THR B 1 200 ? -7.051 7.613 4.117 1 98.69 200 THR B O 1
ATOM 4878 N N . LYS B 1 201 ? -8.609 9.133 4.625 1 97.31 201 LYS B N 1
ATOM 4879 C CA . LYS B 1 201 ? -7.711 10.211 4.211 1 97.31 201 LYS B CA 1
ATOM 4880 C C . LYS B 1 201 ? -6.426 10.195 5.035 1 97.31 201 LYS B C 1
ATOM 4882 O O . LYS B 1 201 ? -5.324 10.234 4.477 1 97.31 201 LYS B O 1
ATOM 4887 N N . SER B 1 202 ? -6.602 10.156 6.367 1 98.38 202 SER B N 1
ATOM 4888 C CA . SER B 1 202 ? -5.438 10.219 7.25 1 98.38 202 SER B CA 1
ATOM 4889 C C . SER B 1 202 ? -4.723 8.867 7.309 1 98.38 202 SER B C 1
ATOM 4891 O O . SER B 1 202 ? -3.564 8.797 7.719 1 98.38 202 SER B O 1
ATOM 4893 N N . PHE B 1 203 ? -5.398 7.766 6.91 1 98.88 203 PHE B N 1
ATOM 4894 C CA . PHE B 1 203 ? -4.738 6.477 6.75 1 98.88 203 PHE B CA 1
ATOM 4895 C C . PHE B 1 203 ? -3.615 6.57 5.723 1 98.88 203 PHE B C 1
ATOM 4897 O O . PHE B 1 203 ? -2.574 5.926 5.875 1 98.88 203 PHE B O 1
ATOM 4904 N N . HIS B 1 204 ? -3.719 7.391 4.727 1 98.94 204 HIS B N 1
ATOM 4905 C CA . HIS B 1 204 ? -2.83 7.453 3.57 1 98.94 204 HIS B CA 1
ATOM 4906 C C . HIS B 1 204 ? -1.411 7.82 3.988 1 98.94 204 HIS B C 1
ATOM 4908 O O . HIS B 1 204 ? -0.467 7.074 3.717 1 98.94 204 HIS B O 1
ATOM 4914 N N . PRO B 1 205 ? -1.2 8.93 4.668 1 98.88 205 PRO B N 1
ATOM 4915 C CA . PRO B 1 205 ? 0.183 9.25 5.027 1 98.88 205 PRO B CA 1
ATOM 4916 C C . PRO B 1 205 ? 0.784 8.25 6.012 1 98.88 205 PRO B C 1
ATOM 4918 O O . PRO B 1 205 ? 1.985 7.973 5.965 1 98.88 205 PRO B O 1
ATOM 4921 N N . GLY B 1 206 ? -0.058 7.715 6.961 1 98.94 206 GLY B N 1
ATOM 4922 C CA . GLY B 1 206 ? 0.434 6.668 7.84 1 98.94 206 GLY B CA 1
ATOM 4923 C C . GLY B 1 206 ? 0.892 5.43 7.094 1 98.94 206 GLY B C 1
ATOM 4924 O O . GLY B 1 206 ? 1.976 4.902 7.355 1 98.94 206 GLY B O 1
ATOM 4925 N N . ARG B 1 207 ? 0.067 4.996 6.129 1 98.94 207 ARG B N 1
ATOM 4926 C CA . ARG B 1 207 ? 0.403 3.814 5.344 1 98.94 207 ARG B CA 1
ATOM 4927 C C . ARG B 1 207 ? 1.631 4.062 4.477 1 98.94 207 ARG B C 1
ATOM 4929 O O . ARG B 1 207 ? 2.453 3.166 4.277 1 98.94 207 ARG B O 1
ATOM 4936 N N . ALA B 1 208 ? 1.76 5.289 3.939 1 98.94 208 ALA B N 1
ATOM 4937 C CA . ALA B 1 208 ? 2.943 5.668 3.176 1 98.94 208 ALA B CA 1
ATOM 4938 C C . ALA B 1 208 ? 4.203 5.562 4.027 1 98.94 208 ALA B C 1
ATOM 4940 O O . ALA B 1 208 ? 5.246 5.098 3.557 1 98.94 208 ALA B O 1
ATOM 4941 N N . ALA B 1 209 ? 4.113 6.027 5.312 1 98.94 209 ALA B N 1
ATOM 4942 C CA . ALA B 1 209 ? 5.234 5.906 6.242 1 98.94 209 ALA B CA 1
ATOM 4943 C C . ALA B 1 209 ? 5.637 4.445 6.43 1 98.94 209 ALA B C 1
ATOM 4945 O O . ALA B 1 209 ? 6.824 4.109 6.352 1 98.94 209 ALA B O 1
ATOM 4946 N N . GLN B 1 210 ? 4.648 3.596 6.645 1 98.94 210 GLN B N 1
ATOM 4947 C CA . GLN B 1 210 ? 4.898 2.17 6.832 1 98.94 210 GLN B CA 1
ATOM 4948 C C . GLN B 1 210 ? 5.5 1.547 5.578 1 98.94 210 GLN B C 1
ATOM 4950 O O . GLN B 1 210 ? 6.43 0.742 5.664 1 98.94 210 GLN B O 1
ATOM 4955 N N . ASN B 1 211 ? 4.977 1.904 4.387 1 98.94 211 ASN B N 1
ATOM 4956 C CA . ASN B 1 211 ? 5.457 1.387 3.111 1 98.94 211 ASN B CA 1
ATOM 4957 C C . ASN B 1 211 ? 6.93 1.728 2.887 1 98.94 211 ASN B C 1
ATOM 4959 O O . ASN B 1 211 ? 7.715 0.87 2.475 1 98.94 211 ASN B O 1
ATOM 4963 N N . GLY B 1 212 ? 7.258 2.996 3.121 1 98.94 212 GLY B N 1
ATOM 4964 C CA . GLY B 1 212 ? 8.633 3.422 2.93 1 98.94 212 GLY B CA 1
ATOM 4965 C C . GLY B 1 212 ? 9.602 2.77 3.9 1 98.94 212 GLY B C 1
ATOM 4966 O O . GLY B 1 212 ? 10.695 2.354 3.512 1 98.94 212 GLY B O 1
ATOM 4967 N N . LEU B 1 213 ? 9.203 2.684 5.188 1 98.94 213 LEU B N 1
ATOM 4968 C CA . LEU B 1 213 ? 10.016 2.047 6.215 1 98.94 213 LEU B CA 1
ATOM 4969 C C . LEU B 1 213 ? 10.312 0.596 5.852 1 98.94 213 LEU B C 1
ATOM 4971 O O . LEU B 1 213 ? 11.477 0.172 5.871 1 98.94 213 LEU B O 1
ATOM 4975 N N . LEU B 1 214 ? 9.297 -0.173 5.449 1 98.88 214 LEU B N 1
ATOM 4976 C CA . LEU B 1 214 ? 9.453 -1.575 5.078 1 98.88 214 LEU B CA 1
ATOM 4977 C C . LEU B 1 214 ? 10.328 -1.713 3.84 1 98.88 214 LEU B C 1
ATOM 4979 O O . LEU B 1 214 ? 11.148 -2.629 3.756 1 98.88 214 LEU B O 1
ATOM 4983 N N . ALA B 1 215 ? 10.141 -0.794 2.889 1 98.94 215 ALA B N 1
ATOM 4984 C CA . ALA B 1 215 ? 10.938 -0.817 1.667 1 98.94 215 ALA B CA 1
ATOM 4985 C C . ALA B 1 215 ? 12.43 -0.713 1.982 1 98.94 215 ALA B C 1
ATOM 4987 O O . ALA B 1 215 ? 13.234 -1.47 1.442 1 98.94 215 ALA B O 1
ATOM 4988 N N . ALA B 1 216 ? 12.797 0.222 2.865 1 98.94 216 ALA B N 1
ATOM 4989 C CA . ALA B 1 216 ? 14.195 0.444 3.223 1 98.94 216 ALA B CA 1
ATOM 4990 C C . ALA B 1 216 ? 14.773 -0.767 3.951 1 98.94 216 ALA B C 1
ATOM 4992 O O . ALA B 1 216 ? 15.906 -1.173 3.688 1 98.94 216 ALA B O 1
ATOM 4993 N N . ILE B 1 217 ? 14 -1.375 4.859 1 98.88 217 ILE B N 1
ATOM 4994 C CA . ILE B 1 217 ? 14.477 -2.508 5.648 1 98.88 217 ILE B CA 1
ATOM 4995 C C . ILE B 1 217 ? 14.695 -3.717 4.742 1 98.88 217 ILE B C 1
ATOM 4997 O O . ILE B 1 217 ? 15.703 -4.414 4.855 1 98.88 217 ILE B O 1
ATOM 5001 N N . LEU B 1 218 ? 13.734 -3.975 3.84 1 98.94 218 LEU B N 1
ATOM 5002 C CA . LEU B 1 218 ? 13.875 -5.066 2.881 1 98.94 218 LEU B CA 1
ATOM 5003 C C . LEU B 1 218 ? 15.109 -4.863 2.008 1 98.94 218 LEU B C 1
ATOM 5005 O O . LEU B 1 218 ? 15.914 -5.781 1.843 1 98.94 218 LEU B O 1
ATOM 5009 N N . ALA B 1 219 ? 15.242 -3.664 1.438 1 98.94 219 ALA B N 1
ATOM 5010 C CA . ALA B 1 219 ? 16.391 -3.367 0.585 1 98.94 219 ALA B CA 1
ATOM 5011 C C . ALA B 1 219 ? 17.703 -3.521 1.353 1 98.94 219 ALA B C 1
ATOM 5013 O O . ALA B 1 219 ? 18.703 -3.99 0.8 1 98.94 219 ALA B O 1
ATOM 5014 N N . ALA B 1 220 ? 17.75 -3.08 2.627 1 98.88 220 ALA B N 1
ATOM 5015 C CA . ALA B 1 220 ? 18.922 -3.209 3.469 1 98.88 220 ALA B CA 1
ATOM 5016 C C . ALA B 1 220 ? 19.391 -4.664 3.551 1 98.88 220 ALA B C 1
ATOM 5018 O O . ALA B 1 220 ? 20.594 -4.941 3.623 1 98.88 220 ALA B O 1
ATOM 5019 N N . ASP B 1 221 ? 18.438 -5.57 3.506 1 98.75 221 ASP B N 1
ATOM 5020 C CA . ASP B 1 221 ? 18.734 -6.988 3.678 1 98.75 221 ASP B CA 1
ATOM 5021 C C . ASP B 1 221 ? 18.828 -7.699 2.33 1 98.75 221 ASP B C 1
ATOM 5023 O O . ASP B 1 221 ? 18.828 -8.93 2.27 1 98.75 221 ASP B O 1
ATOM 5027 N N . GLY B 1 222 ? 18.812 -6.949 1.258 1 98.69 222 GLY B N 1
ATOM 5028 C CA . GLY B 1 222 ? 19.156 -7.52 -0.033 1 98.69 222 GLY B CA 1
ATOM 5029 C C . GLY B 1 222 ? 17.953 -7.762 -0.924 1 98.69 222 GLY B C 1
ATOM 5030 O O . GLY B 1 222 ? 18.062 -8.375 -1.984 1 98.69 222 GLY B O 1
ATOM 5031 N N . TYR B 1 223 ? 16.812 -7.379 -0.553 1 98.81 223 TYR B N 1
ATOM 5032 C CA . TYR B 1 223 ? 15.633 -7.496 -1.413 1 98.81 223 TYR B CA 1
ATOM 5033 C C . TYR B 1 223 ? 15.758 -6.59 -2.633 1 98.81 223 TYR B C 1
ATOM 5035 O O . TYR B 1 223 ? 16.047 -5.402 -2.5 1 98.81 223 TYR B O 1
ATOM 5043 N N . THR B 1 224 ? 15.469 -7.113 -3.801 1 98.31 224 THR B N 1
ATOM 5044 C CA . THR B 1 224 ? 15.773 -6.363 -5.012 1 98.31 224 THR B CA 1
ATOM 5045 C C . THR B 1 224 ? 14.5 -5.812 -5.645 1 98.31 224 THR B C 1
ATOM 5047 O O . THR B 1 224 ? 13.414 -6.355 -5.426 1 98.31 224 THR B O 1
ATOM 5050 N N . SER B 1 225 ? 14.641 -4.715 -6.324 1 98.5 225 SER B N 1
ATOM 5051 C CA . SER B 1 225 ? 13.656 -4.07 -7.191 1 98.5 225 SER B CA 1
ATOM 5052 C C . SER B 1 225 ? 14.312 -3.523 -8.453 1 98.5 225 SER B C 1
ATOM 5054 O O . SER B 1 225 ? 15.461 -3.857 -8.758 1 98.5 225 SER B O 1
ATOM 5056 N N . SER B 1 226 ? 13.562 -2.83 -9.266 1 97.94 226 SER B N 1
ATOM 5057 C CA . SER B 1 226 ? 14.141 -2.189 -10.438 1 97.94 226 SER B CA 1
ATOM 5058 C C . SER B 1 226 ? 15.07 -1.044 -10.039 1 97.94 226 SER B C 1
ATOM 5060 O O . SER B 1 226 ? 14.758 -0.275 -9.133 1 97.94 226 SER B O 1
ATOM 5062 N N . LEU B 1 227 ? 16.219 -0.907 -10.695 1 98.19 227 LEU B N 1
ATOM 5063 C CA . LEU B 1 227 ? 17.125 0.204 -10.461 1 98.19 227 LEU B CA 1
ATOM 5064 C C . LEU B 1 227 ? 16.734 1.419 -11.297 1 98.19 227 LEU B C 1
ATOM 5066 O O . LEU B 1 227 ? 17.391 2.457 -11.242 1 98.19 227 LEU B O 1
ATOM 5070 N N . GLN B 1 228 ? 15.633 1.277 -12.039 1 98.5 228 GLN B N 1
ATOM 5071 C CA . GLN B 1 228 ? 15.039 2.375 -12.797 1 98.5 228 GLN B CA 1
ATOM 5072 C C . GLN B 1 228 ? 13.547 2.508 -12.484 1 98.5 228 GLN B C 1
ATOM 5074 O O . GLN B 1 228 ? 12.75 2.793 -13.383 1 98.5 228 GLN B O 1
ATOM 5079 N N . ALA B 1 229 ? 13.211 2.275 -11.289 1 98.75 229 ALA B N 1
ATOM 5080 C CA . ALA B 1 229 ? 11.828 2.133 -10.844 1 98.75 229 ALA B CA 1
ATOM 5081 C C . ALA B 1 229 ? 11.023 3.387 -11.156 1 98.75 229 ALA B C 1
ATOM 5083 O O . ALA B 1 229 ? 9.82 3.305 -11.438 1 98.75 229 ALA B O 1
ATOM 5084 N N . LEU B 1 230 ? 11.602 4.551 -11.109 1 98.88 230 LEU B N 1
ATOM 5085 C CA . LEU B 1 230 ? 10.852 5.797 -11.281 1 98.88 230 LEU B CA 1
ATOM 5086 C C . LEU B 1 230 ? 10.711 6.141 -12.758 1 98.88 230 LEU B C 1
ATOM 5088 O O . LEU B 1 230 ? 9.617 6.488 -13.219 1 98.88 230 LEU B O 1
ATOM 5092 N N . GLU B 1 231 ? 11.719 5.977 -13.547 1 98.69 231 GLU B N 1
ATOM 5093 C CA . GLU B 1 231 ? 11.781 6.582 -14.875 1 98.69 231 GLU B CA 1
ATOM 5094 C C . GLU B 1 231 ? 11.469 5.559 -15.969 1 98.69 231 GLU B C 1
ATOM 5096 O O . GLU B 1 231 ? 11.234 5.926 -17.125 1 98.69 231 GLU B O 1
ATOM 5101 N N . ALA B 1 232 ? 11.516 4.273 -15.68 1 98.38 232 ALA B N 1
ATOM 5102 C CA . ALA B 1 232 ? 11.391 3.244 -16.703 1 98.38 232 ALA B CA 1
ATOM 5103 C C . ALA B 1 232 ? 10.109 3.414 -17.516 1 98.38 232 ALA B C 1
ATOM 5105 O O . ALA B 1 232 ? 9.219 4.172 -17.109 1 98.38 232 ALA B O 1
ATOM 5106 N N . LYS B 1 233 ? 10.008 2.734 -18.641 1 96.88 233 LYS B N 1
ATOM 5107 C CA . LYS B 1 233 ? 8.844 2.779 -19.516 1 96.88 233 LYS B CA 1
ATOM 5108 C C . LYS B 1 233 ? 7.566 2.439 -18.766 1 96.88 233 LYS B C 1
ATOM 5110 O O . LYS B 1 233 ? 6.512 3.021 -19.031 1 96.88 233 LYS B O 1
ATOM 5115 N N . ARG B 1 234 ? 7.656 1.521 -17.859 1 97.81 234 ARG B N 1
ATOM 5116 C CA . ARG B 1 234 ? 6.551 1.159 -16.984 1 97.81 234 ARG B CA 1
ATOM 5117 C C . ARG B 1 234 ? 6.902 1.442 -15.523 1 97.81 234 ARG B C 1
ATOM 5119 O O . ARG B 1 234 ? 6.535 0.674 -14.633 1 97.81 234 ARG B O 1
ATOM 5126 N N . GLY B 1 235 ? 7.703 2.492 -15.375 1 98.44 235 GLY B N 1
ATOM 5127 C CA . GLY B 1 235 ? 8.055 2.959 -14.047 1 98.44 235 GLY B CA 1
ATOM 5128 C C . GLY B 1 235 ? 6.984 3.836 -13.414 1 98.44 235 GLY B C 1
ATOM 5129 O O . GLY B 1 235 ? 5.945 4.086 -14.023 1 98.44 235 GLY B O 1
ATOM 5130 N N . TRP B 1 236 ? 7.234 4.25 -12.258 1 98.88 236 TRP B N 1
ATOM 5131 C CA . TRP B 1 236 ? 6.277 4.938 -11.398 1 98.88 236 TRP B CA 1
ATOM 5132 C C . TRP B 1 236 ? 5.734 6.188 -12.078 1 98.88 236 TRP B C 1
ATOM 5134 O O . TRP B 1 236 ? 4.52 6.387 -12.148 1 98.88 236 TRP B O 1
ATOM 5144 N N . VAL B 1 237 ? 6.586 7.031 -12.656 1 98.81 237 VAL B N 1
ATOM 5145 C CA . VAL B 1 237 ? 6.191 8.32 -13.211 1 98.81 237 VAL B CA 1
ATOM 5146 C C . VAL B 1 237 ? 5.238 8.109 -14.383 1 98.81 237 VAL B C 1
ATOM 5148 O O . VAL B 1 237 ? 4.223 8.797 -14.5 1 98.81 237 VAL B O 1
ATOM 5151 N N . LYS B 1 238 ? 5.492 7.125 -15.219 1 98.44 238 LYS B N 1
ATOM 5152 C CA . LYS B 1 238 ? 4.711 6.879 -16.422 1 98.44 238 LYS B CA 1
ATOM 5153 C C . LYS B 1 238 ? 3.363 6.25 -16.094 1 98.44 238 LYS B C 1
ATOM 5155 O O . LYS B 1 238 ? 2.373 6.484 -16.781 1 98.44 238 LYS B O 1
ATOM 5160 N N . VAL B 1 239 ? 3.32 5.551 -15.047 1 98.69 239 VAL B N 1
ATOM 5161 C CA . VAL B 1 239 ? 2.117 4.797 -14.711 1 98.69 239 VAL B CA 1
ATOM 5162 C C . VAL B 1 239 ? 1.144 5.695 -13.945 1 98.69 239 VAL B C 1
ATOM 5164 O O . VAL B 1 239 ? -0.071 5.617 -14.148 1 98.69 239 VAL B O 1
ATOM 5167 N N . VAL B 1 240 ? 1.632 6.617 -13.094 1 98.69 240 VAL B N 1
ATOM 5168 C CA . VAL B 1 240 ? 0.742 7.285 -12.148 1 98.69 240 VAL B CA 1
ATOM 5169 C C . VAL B 1 240 ? 0.413 8.688 -12.656 1 98.69 240 VAL B C 1
ATOM 5171 O O . VAL B 1 240 ? -0.337 9.43 -12.008 1 98.69 240 VAL B O 1
ATOM 5174 N N . SER B 1 241 ? 0.988 9.117 -13.758 1 98.12 241 SER B N 1
ATOM 5175 C CA . SER B 1 241 ? 0.808 10.5 -14.172 1 98.12 241 SER B CA 1
ATOM 5176 C C . SER B 1 241 ? 0.975 10.664 -15.68 1 98.12 241 SER B C 1
ATOM 5178 O O . SER B 1 241 ? 1.615 9.828 -16.328 1 98.12 241 SER B O 1
ATOM 5180 N N . ASN B 1 242 ? 0.367 11.727 -16.234 1 97.12 242 ASN B N 1
ATOM 5181 C CA . ASN B 1 242 ? 0.614 12.125 -17.609 1 97.12 242 ASN B CA 1
ATOM 5182 C C . ASN B 1 242 ? 1.736 13.156 -17.703 1 97.12 242 ASN B C 1
ATOM 5184 O O . ASN B 1 242 ? 2.209 13.469 -18.797 1 97.12 242 ASN B O 1
ATOM 5188 N N . ASP B 1 243 ? 2.164 13.734 -16.547 1 97.5 243 ASP B N 1
ATOM 5189 C CA . ASP B 1 243 ? 3.32 14.625 -16.484 1 97.5 243 ASP B CA 1
ATOM 5190 C C . ASP B 1 243 ? 4.594 13.844 -16.172 1 97.5 243 ASP B C 1
ATOM 5192 O O . ASP B 1 243 ? 4.559 12.859 -15.422 1 97.5 243 ASP B O 1
ATOM 5196 N N . ASP B 1 244 ? 5.703 14.297 -16.703 1 98.31 244 ASP B N 1
ATOM 5197 C CA . ASP B 1 244 ? 7.008 13.711 -16.406 1 98.31 244 ASP B CA 1
ATOM 5198 C C . ASP B 1 244 ? 8.102 14.781 -16.391 1 98.31 244 ASP B C 1
ATOM 5200 O O . ASP B 1 244 ? 8.688 15.086 -17.438 1 98.31 244 ASP B O 1
ATOM 5204 N N . LYS B 1 245 ? 8.336 15.281 -15.234 1 98.31 245 LYS B N 1
ATOM 5205 C CA . LYS B 1 245 ? 9.422 16.234 -15.031 1 98.31 245 LYS B CA 1
ATOM 5206 C C . LYS B 1 245 ? 10.508 15.641 -14.141 1 98.31 245 LYS B C 1
ATOM 5208 O O . LYS B 1 245 ? 11.219 16.375 -13.438 1 98.31 245 LYS B O 1
ATOM 5213 N N . LEU B 1 246 ? 10.602 14.297 -14.133 1 98.5 246 LEU B N 1
ATOM 5214 C CA . LEU B 1 246 ? 11.43 13.578 -13.172 1 98.5 246 LEU B CA 1
ATOM 5215 C C . LEU B 1 246 ? 12.906 13.914 -13.367 1 98.5 246 LEU B C 1
ATOM 5217 O O . LEU B 1 246 ? 13.609 14.227 -12.406 1 98.5 246 LEU B O 1
ATOM 5221 N N . THR B 1 247 ? 13.414 13.781 -14.578 1 97.19 247 THR B N 1
ATOM 5222 C CA . THR B 1 247 ? 14.82 14.023 -14.852 1 97.19 247 THR B CA 1
ATOM 5223 C C . THR B 1 247 ? 15.227 15.43 -14.414 1 97.19 247 THR B C 1
ATOM 5225 O O . THR B 1 247 ? 16.266 15.617 -13.773 1 97.19 247 THR B O 1
ATOM 5228 N N . GLN B 1 248 ? 14.414 16.406 -14.766 1 96.31 248 GLN B N 1
ATOM 5229 C CA . GLN B 1 248 ? 14.68 17.797 -14.375 1 96.31 248 GLN B CA 1
ATOM 5230 C C . GLN B 1 248 ? 14.719 17.938 -12.859 1 96.31 248 GLN B C 1
ATOM 5232 O O . GLN B 1 248 ? 15.625 18.594 -12.32 1 96.31 248 GLN B O 1
ATOM 5237 N N . GLN B 1 249 ? 13.711 17.359 -12.164 1 97.12 249 GLN B N 1
ATOM 5238 C CA . GLN B 1 249 ? 13.617 17.484 -10.711 1 97.12 249 GLN B CA 1
ATOM 5239 C C . GLN B 1 249 ? 14.789 16.797 -10.023 1 97.12 249 GLN B C 1
ATOM 5241 O O . GLN B 1 249 ? 15.367 17.344 -9.078 1 97.12 249 GLN B O 1
ATOM 5246 N N . ILE B 1 250 ? 15.211 15.617 -10.477 1 97.31 250 ILE B N 1
ATOM 5247 C CA . ILE B 1 250 ? 16.297 14.859 -9.852 1 97.31 250 ILE B CA 1
ATOM 5248 C C . ILE B 1 250 ? 17.625 15.547 -10.133 1 97.31 250 ILE B C 1
ATOM 5250 O O . ILE B 1 250 ? 18.5 15.602 -9.266 1 97.31 250 ILE B O 1
ATOM 5254 N N . ASP B 1 251 ? 17.797 16.062 -11.328 1 95.12 251 ASP B N 1
ATOM 5255 C CA . ASP B 1 251 ? 19.016 16.797 -11.656 1 95.12 251 ASP B CA 1
ATOM 5256 C C . ASP B 1 251 ? 19.188 18.031 -10.758 1 95.12 251 ASP B C 1
ATOM 5258 O O . ASP B 1 251 ? 20.297 18.438 -10.461 1 95.12 251 ASP B O 1
ATOM 5262 N N . SER B 1 252 ? 18.078 18.578 -10.32 1 95.31 252 SER B N 1
ATOM 5263 C CA . SER B 1 252 ? 18.125 19.797 -9.523 1 95.31 252 SER B CA 1
ATOM 5264 C C . SER B 1 252 ? 18.594 19.516 -8.102 1 95.31 252 SER B C 1
ATOM 5266 O O . SER B 1 252 ? 18.938 20.438 -7.359 1 95.31 252 SER B O 1
ATOM 5268 N N . LEU B 1 253 ? 18.656 18.281 -7.68 1 93.94 253 LEU B N 1
ATOM 5269 C CA . LEU B 1 253 ? 19.109 17.938 -6.34 1 93.94 253 LEU B CA 1
ATOM 5270 C C . LEU B 1 253 ? 20.578 18.312 -6.148 1 93.94 253 LEU B C 1
ATOM 5272 O O . LEU B 1 253 ? 21 18.625 -5.031 1 93.94 253 LEU B O 1
ATOM 5276 N N . GLU B 1 254 ? 21.344 18.219 -7.129 1 83.31 254 GLU B N 1
ATOM 5277 C CA . GLU B 1 254 ? 22.781 18.453 -7.07 1 83.31 254 GLU B CA 1
ATOM 5278 C C . GLU B 1 254 ? 23.094 19.938 -7.281 1 83.31 254 GLU B C 1
ATOM 5280 O O . GLU B 1 254 ? 24.234 20.375 -7.039 1 83.31 254 GLU B O 1
ATOM 5285 N N . SER B 1 255 ? 22.078 20.531 -7.73 1 74.88 255 SER B N 1
ATOM 5286 C CA . SER B 1 255 ? 22.344 21.938 -8.031 1 74.88 255 SER B CA 1
ATOM 5287 C C . SER B 1 255 ? 22.234 22.797 -6.777 1 74.88 255 SER B C 1
ATOM 5289 O O . SER B 1 255 ? 21.547 22.438 -5.824 1 74.88 255 SER B O 1
ATOM 5291 N N . ASN B 1 256 ? 23.359 23.344 -6.215 1 65.38 256 ASN B N 1
ATOM 5292 C CA . ASN B 1 256 ? 23.359 24.281 -5.102 1 65.38 256 ASN B CA 1
ATOM 5293 C C . ASN B 1 256 ? 22.141 25.203 -5.156 1 65.38 256 ASN B C 1
ATOM 5295 O O . ASN B 1 256 ? 22.219 26.375 -4.805 1 65.38 256 ASN B O 1
ATOM 5299 N N . GLY B 1 257 ? 20.984 24.578 -5.59 1 68.38 257 GLY B N 1
ATOM 5300 C CA . GLY B 1 257 ? 19.797 25.391 -5.746 1 68.38 257 GLY B CA 1
ATOM 5301 C C . GLY B 1 257 ? 18.891 25.359 -4.531 1 68.38 257 GLY B C 1
ATOM 5302 O O . GLY B 1 257 ? 19.312 24.984 -3.439 1 68.38 257 GLY B O 1
ATOM 5303 N N . GLN B 1 258 ? 17.609 25.797 -4.707 1 84.62 258 GLN B N 1
ATOM 5304 C CA . GLN B 1 258 ? 16.594 26 -3.668 1 84.62 258 GLN B CA 1
ATOM 5305 C C . GLN B 1 258 ? 15.969 24.672 -3.258 1 84.62 258 GLN B C 1
ATOM 5307 O O . GLN B 1 258 ? 15.531 23.891 -4.109 1 84.62 258 GLN B O 1
ATOM 5312 N N . TRP B 1 259 ? 16.062 24.297 -1.974 1 95.06 259 TRP B N 1
ATOM 5313 C CA . TRP B 1 259 ? 15.438 23.125 -1.36 1 95.06 259 TRP B CA 1
ATOM 5314 C C . TRP B 1 259 ? 13.93 23.297 -1.287 1 95.06 259 TRP B C 1
ATOM 5316 O O . TRP B 1 259 ? 13.43 24.344 -0.863 1 95.06 259 TRP B O 1
ATOM 5326 N N . GLU B 1 260 ? 13.234 22.281 -1.767 1 96.69 260 GLU B N 1
ATOM 5327 C CA . GLU B 1 260 ? 11.781 22.281 -1.619 1 96.69 260 GLU B CA 1
ATOM 5328 C C . GLU B 1 260 ? 11.375 22.234 -0.149 1 96.69 260 GLU B C 1
ATOM 5330 O O . GLU B 1 260 ? 10.367 22.828 0.242 1 96.6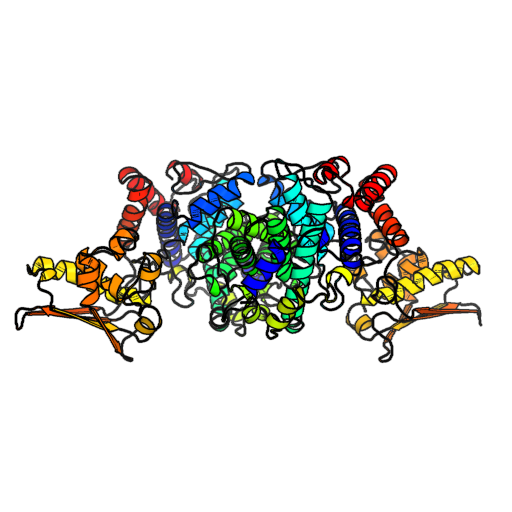9 260 GLU B O 1
ATOM 5335 N N . LEU B 1 261 ? 12.141 21.531 0.661 1 97.06 261 LEU B N 1
ATOM 5336 C CA . LEU B 1 261 ? 11.93 21.453 2.102 1 97.06 261 LEU B CA 1
ATOM 5337 C C . LEU B 1 261 ? 11.812 22.859 2.705 1 97.06 261 LEU B C 1
ATOM 5339 O O . LEU B 1 261 ? 10.992 23.078 3.602 1 97.06 261 LEU B O 1
ATOM 5343 N N . ALA B 1 262 ? 12.594 23.766 2.232 1 95.31 262 ALA B N 1
ATOM 5344 C CA . ALA B 1 262 ? 12.625 25.125 2.773 1 95.31 262 ALA B CA 1
ATOM 5345 C C . ALA B 1 262 ? 11.352 25.875 2.424 1 95.31 262 ALA B C 1
ATOM 5347 O O . ALA B 1 262 ? 11.062 26.922 3.012 1 95.31 262 ALA B O 1
ATOM 5348 N N . LYS B 1 263 ? 10.562 25.328 1.524 1 94.38 263 LYS B N 1
ATOM 5349 C CA . LYS B 1 263 ? 9.312 25.969 1.106 1 94.38 263 LYS B CA 1
ATOM 5350 C C . LYS B 1 263 ? 8.125 25.391 1.879 1 94.38 263 LYS B C 1
ATOM 5352 O O . LYS B 1 263 ? 6.98 25.766 1.63 1 94.38 263 LYS B O 1
ATOM 5357 N N . ASN B 1 264 ? 8.391 24.469 2.748 1 95.38 264 ASN B N 1
ATOM 5358 C CA . ASN B 1 264 ? 7.32 23.859 3.521 1 95.38 264 ASN B CA 1
ATOM 5359 C C . ASN B 1 264 ? 6.562 24.891 4.352 1 95.38 264 ASN B C 1
ATOM 5361 O O . ASN B 1 264 ? 7.176 25.719 5.031 1 95.38 264 ASN B O 1
ATOM 5365 N N . ALA B 1 265 ? 5.262 24.875 4.199 1 95.69 265 ALA B N 1
ATOM 5366 C CA . ALA B 1 265 ? 4.406 25.812 4.922 1 95.69 265 ALA B CA 1
ATOM 5367 C C . ALA B 1 265 ? 3.592 25.094 5.996 1 95.69 265 ALA B C 1
ATOM 5369 O O . ALA B 1 265 ? 3.195 23.953 5.816 1 95.69 265 ALA B O 1
ATOM 5370 N N . PHE B 1 266 ? 3.342 25.766 7.102 1 97.56 266 PHE B N 1
ATOM 5371 C CA . PHE B 1 266 ? 2.594 25.188 8.211 1 97.56 266 PHE B CA 1
ATOM 5372 C C . PHE B 1 266 ? 1.21 25.812 8.32 1 97.56 266 PHE B C 1
ATOM 5374 O O . PHE B 1 266 ? 1.07 27.031 8.258 1 97.56 266 PHE B O 1
ATOM 5381 N N . LYS B 1 267 ? 0.214 24.938 8.5 1 96.38 267 LYS B N 1
ATOM 5382 C CA . LYS B 1 267 ? -1.153 25.438 8.602 1 96.38 267 LYS B CA 1
ATOM 5383 C C . LYS B 1 267 ? -1.406 26.062 9.977 1 96.38 267 LYS B C 1
ATOM 5385 O O . LYS B 1 267 ? -1.297 25.391 11 1 96.38 267 LYS B O 1
ATOM 5390 N N . PRO B 1 268 ? -1.796 27.312 9.953 1 96.88 268 PRO B N 1
ATOM 5391 C CA . PRO B 1 268 ? -2.164 27.906 11.234 1 96.88 268 PRO B CA 1
ATOM 5392 C C . PRO B 1 268 ? -3.549 27.469 11.719 1 96.88 268 PRO B C 1
ATOM 5394 O O . PRO B 1 268 ? -3.855 27.578 12.906 1 96.88 268 PRO B O 1
ATOM 5397 N N . PHE B 1 269 ? -4.355 27 10.781 1 96.75 269 PHE B N 1
ATOM 5398 C CA . PHE B 1 269 ? -5.727 26.609 11.07 1 96.75 269 PHE B CA 1
ATOM 5399 C C . PHE B 1 269 ? -6.023 25.219 10.492 1 96.75 269 PHE B C 1
ATOM 5401 O O . PHE B 1 269 ? -5.523 24.875 9.422 1 96.75 269 PHE B O 1
ATOM 5408 N N . PRO B 1 270 ? -6.82 24.438 11.219 1 96.44 270 PRO B N 1
ATOM 5409 C CA . PRO B 1 270 ? -7.031 23.031 10.875 1 96.44 270 PRO B CA 1
ATOM 5410 C C . PRO B 1 270 ? -8.117 22.828 9.82 1 96.44 270 PRO B C 1
ATOM 5412 O O . PRO B 1 270 ? -9.07 22.078 10.039 1 96.44 270 PRO B O 1
ATOM 5415 N N . CYS B 1 271 ? -7.984 23.406 8.664 1 93.5 271 CYS B N 1
ATOM 5416 C CA . CYS B 1 271 ? -8.945 23.328 7.57 1 93.5 271 CYS B CA 1
ATOM 5417 C C . CYS B 1 271 ? -8.273 23.609 6.23 1 93.5 271 CYS B C 1
ATOM 5419 O O . CYS B 1 271 ? -7.051 23.703 6.156 1 93.5 271 CYS B O 1
ATOM 5421 N N . GLY B 1 272 ? -9.047 23.641 5.145 1 90.62 272 GLY B N 1
ATOM 5422 C CA . GLY B 1 272 ? -8.484 23.938 3.832 1 90.62 272 GLY B CA 1
ATOM 5423 C C . GLY B 1 272 ? -7.816 25.297 3.766 1 90.62 272 GLY B C 1
ATOM 5424 O O . GLY B 1 272 ? -8.312 26.266 4.34 1 90.62 272 GLY B O 1
ATOM 5425 N N . ILE B 1 273 ? -6.789 25.375 3.037 1 91.12 273 ILE B N 1
ATOM 5426 C CA . ILE B 1 273 ? -5.914 26.547 3.021 1 91.12 273 ILE B CA 1
ATOM 5427 C C . ILE B 1 273 ? -6.656 27.734 2.434 1 91.12 273 ILE B C 1
ATOM 5429 O O . ILE B 1 273 ? -6.352 28.891 2.758 1 91.12 273 ILE B O 1
ATOM 5433 N N . VAL B 1 274 ? -7.641 27.484 1.628 1 91.12 274 VAL B N 1
ATOM 5434 C CA . VAL B 1 274 ? -8.328 28.562 0.938 1 91.12 274 VAL B CA 1
ATOM 5435 C C . VAL B 1 274 ? -9.156 29.375 1.938 1 91.12 274 VAL B C 1
ATOM 5437 O O . VAL B 1 274 ? -9.5 30.531 1.678 1 91.12 274 VAL B O 1
ATOM 5440 N N . ILE B 1 275 ? -9.406 28.797 3.104 1 95.75 275 ILE B N 1
ATOM 5441 C CA . ILE B 1 275 ? -10.219 29.453 4.125 1 95.75 275 ILE B CA 1
ATOM 5442 C C . ILE B 1 275 ? -9.328 30.344 4.988 1 95.75 275 ILE B C 1
ATOM 5444 O O . ILE B 1 275 ? -9.812 31.25 5.668 1 95.75 275 ILE B O 1
ATOM 5448 N N . HIS B 1 276 ? -8.055 30.141 4.961 1 97.06 276 HIS B N 1
ATOM 5449 C CA . HIS B 1 276 ? -7.121 30.688 5.934 1 97.06 276 HIS B CA 1
ATOM 5450 C C . HIS B 1 276 ? -7.16 32.219 5.926 1 97.06 276 HIS B C 1
ATOM 5452 O O . HIS B 1 276 ? -7.141 32.844 6.984 1 97.06 276 HIS B O 1
ATOM 5458 N N . PRO B 1 277 ? -7.262 32.875 4.77 1 97.75 277 PRO B N 1
ATOM 5459 C CA . PRO B 1 277 ? -7.297 34.312 4.789 1 97.75 277 PRO B CA 1
ATOM 5460 C C . PRO B 1 277 ? -8.477 34.875 5.586 1 97.75 277 PRO B C 1
ATOM 5462 O O . PRO B 1 277 ? -8.32 35.844 6.328 1 97.75 277 PRO B O 1
ATOM 5465 N N . VAL B 1 278 ? -9.617 34.219 5.465 1 98.31 278 VAL B N 1
ATOM 5466 C CA . VAL B 1 278 ? -10.812 34.688 6.156 1 98.31 278 VAL B CA 1
ATOM 5467 C C . VAL B 1 278 ? -10.656 34.469 7.66 1 98.31 278 VAL B C 1
ATOM 5469 O O . VAL B 1 278 ? -10.977 35.344 8.453 1 98.31 278 VAL B O 1
ATOM 5472 N N . ILE B 1 279 ? -10.156 33.344 8.07 1 98.44 279 ILE B N 1
ATOM 5473 C CA . ILE B 1 279 ? -9.945 33.062 9.492 1 98.44 279 ILE B CA 1
ATOM 5474 C C . ILE B 1 279 ? -8.922 34.062 10.047 1 98.44 279 ILE B C 1
ATOM 5476 O O . ILE B 1 279 ? -9.125 34.656 11.117 1 98.44 279 ILE B O 1
ATOM 5480 N N . ASP B 1 280 ? -7.863 34.25 9.312 1 97.94 280 ASP B N 1
ATOM 5481 C CA . ASP B 1 280 ? -6.801 35.156 9.719 1 97.94 280 ASP B CA 1
ATOM 5482 C C . ASP B 1 280 ? -7.352 36.594 9.938 1 97.94 280 ASP B C 1
ATOM 5484 O O . ASP B 1 280 ? -7.082 37.188 10.961 1 97.94 280 ASP B O 1
ATOM 5488 N N . GLY B 1 281 ? -8.102 37.062 9.008 1 98.38 281 GLY B N 1
ATOM 5489 C CA . GLY B 1 281 ? -8.734 38.344 9.133 1 98.38 281 GLY B CA 1
ATOM 5490 C C . GLY B 1 281 ? -9.688 38.438 10.305 1 98.38 281 GLY B C 1
ATOM 5491 O O . GLY B 1 281 ? -9.719 39.469 11.016 1 98.38 281 GLY B O 1
ATOM 5492 N N . CYS B 1 282 ? -10.461 37.406 10.477 1 98.56 282 CYS B N 1
ATOM 5493 C CA . CYS B 1 282 ? -11.461 37.406 11.547 1 98.56 282 CYS B CA 1
ATOM 5494 C C . CYS B 1 282 ? -10.797 37.344 12.914 1 98.56 282 CYS B C 1
ATOM 5496 O O . CYS B 1 282 ? -11.305 37.906 13.883 1 98.56 282 CYS B O 1
ATOM 5498 N N . VAL B 1 283 ? -9.727 36.625 13.008 1 97.94 283 VAL B N 1
ATOM 5499 C CA . VAL B 1 283 ? -8.953 36.625 14.25 1 97.94 283 VAL B CA 1
ATOM 5500 C C . VAL B 1 283 ? -8.477 38.031 14.578 1 97.94 283 VAL B C 1
ATOM 5502 O O . VAL B 1 283 ? -8.57 38.469 15.727 1 97.94 283 VAL B O 1
ATOM 5505 N N . TRP B 1 284 ? -7.922 38.75 13.594 1 97.5 284 TRP B N 1
ATOM 5506 C CA . TRP B 1 284 ? -7.523 40.125 13.781 1 97.5 284 TRP B CA 1
ATOM 5507 C C . TRP B 1 284 ? -8.719 41 14.203 1 97.5 284 TRP B C 1
ATOM 5509 O O . TRP B 1 284 ? -8.609 41.812 15.125 1 97.5 284 TRP B O 1
ATOM 5519 N N . LEU B 1 285 ? -9.836 40.781 13.555 1 98.44 285 LEU B N 1
ATOM 5520 C CA . LEU B 1 285 ? -11.039 41.562 13.82 1 98.44 285 LEU B CA 1
ATOM 5521 C C . LEU B 1 285 ? -11.531 41.312 15.25 1 98.44 285 LEU B C 1
ATOM 5523 O O . LEU B 1 285 ? -12.055 42.25 15.883 1 98.44 285 LEU B O 1
ATOM 5527 N N . HIS B 1 286 ? -11.453 40.094 15.664 1 98.12 286 HIS B N 1
ATOM 5528 C CA . HIS B 1 286 ? -11.797 39.812 17.047 1 98.12 286 HIS B CA 1
ATOM 5529 C C . HIS B 1 286 ? -11.086 40.75 18.016 1 98.12 286 HIS B C 1
ATOM 5531 O O . HIS B 1 286 ? -11.719 41.344 18.875 1 98.12 286 HIS B O 1
ATOM 5537 N N . GLY B 1 287 ? -9.766 40.844 17.859 1 97.38 287 GLY B N 1
ATOM 5538 C CA . GLY B 1 287 ? -9 41.781 18.688 1 97.38 287 GLY B CA 1
ATOM 5539 C C . GLY B 1 287 ? -9.398 43.219 18.5 1 97.38 287 GLY B C 1
ATOM 5540 O O . GLY B 1 287 ? -9.484 43.969 19.469 1 97.38 287 GLY B O 1
ATOM 5541 N N . GLU B 1 288 ? -9.609 43.562 17.281 1 97.38 288 GLU B N 1
ATOM 5542 C CA . GLU B 1 288 ? -9.977 44.938 16.953 1 97.38 288 GLU B CA 1
ATOM 5543 C C . GLU B 1 288 ? -11.32 45.312 17.562 1 97.38 288 GLU B C 1
ATOM 5545 O O . GLU B 1 288 ? -11.492 46.438 18.047 1 97.38 288 GLU B O 1
ATOM 5550 N N . LEU B 1 289 ? -12.273 44.406 17.531 1 97.12 289 LEU B N 1
ATOM 5551 C CA . LEU B 1 289 ? -13.578 44.656 18.125 1 97.12 289 LEU B CA 1
ATOM 5552 C C . LEU B 1 289 ? -13.461 44.875 19.625 1 97.12 289 LEU B C 1
ATOM 5554 O O . LEU B 1 289 ? -14.102 45.75 20.188 1 97.12 289 LEU B O 1
ATOM 5558 N N . GLN B 1 290 ? -12.656 44.062 20.219 1 96.75 290 GLN B N 1
ATOM 5559 C CA . GLN B 1 290 ? -12.422 44.219 21.656 1 96.75 290 GLN B CA 1
ATOM 5560 C C . GLN B 1 290 ? -11.781 45.562 21.969 1 96.75 290 GLN B C 1
ATOM 5562 O O . GLN B 1 290 ? -12.203 46.25 22.906 1 96.75 290 GLN B O 1
ATOM 5567 N N . ARG B 1 291 ? -10.844 45.875 21.25 1 97.44 291 ARG B N 1
ATOM 5568 C CA . ARG B 1 291 ? -10.125 47.125 21.453 1 97.44 291 ARG B CA 1
ATOM 5569 C C . ARG B 1 291 ? -11.062 48.344 21.312 1 97.44 291 ARG B C 1
ATOM 5571 O O . ARG B 1 291 ? -10.93 49.312 22.047 1 97.44 291 ARG B O 1
ATOM 5578 N N . ARG B 1 292 ? -12.023 48.188 20.484 1 95.94 292 ARG B N 1
ATOM 5579 C CA . ARG B 1 292 ? -12.93 49.281 20.203 1 95.94 292 ARG B CA 1
ATOM 5580 C C . ARG B 1 292 ? -14.195 49.219 21.047 1 95.94 292 ARG B C 1
ATOM 5582 O O . ARG B 1 292 ? -15.047 50.094 21 1 95.94 292 ARG B O 1
ATOM 5589 N N . GLY B 1 293 ? -14.352 48.125 21.766 1 96 293 GLY B N 1
ATOM 5590 C CA . GLY B 1 293 ? -15.523 47.938 22.609 1 96 293 GLY B CA 1
ATOM 5591 C C . GLY B 1 293 ? -16.781 47.594 21.828 1 96 293 GLY B C 1
ATOM 5592 O O . GLY B 1 293 ? -17.891 47.906 22.25 1 96 293 GLY B O 1
ATOM 5593 N N . LEU B 1 294 ? -16.609 47.062 20.688 1 96.25 294 LEU B N 1
ATOM 5594 C CA . LEU B 1 294 ? -17.734 46.625 19.859 1 96.25 294 LEU B CA 1
ATOM 5595 C C . LEU B 1 294 ? -18.141 45.188 20.172 1 96.25 294 LEU B C 1
ATOM 5597 O O . LEU B 1 294 ? -17.281 44.344 20.438 1 96.25 294 LEU B O 1
ATOM 5601 N N . ARG B 1 295 ? -19.422 44.906 20.203 1 94.88 295 ARG B N 1
ATOM 5602 C CA . ARG B 1 295 ? -19.938 43.594 20.594 1 94.88 295 ARG B CA 1
ATOM 5603 C C . ARG B 1 295 ? -20.328 42.781 19.375 1 94.88 295 ARG B C 1
ATOM 5605 O O . ARG B 1 295 ? -20.859 43.312 18.406 1 94.88 295 ARG B O 1
ATOM 5612 N N . LEU B 1 296 ? -20.094 41.531 19.391 1 95.62 296 LEU B N 1
ATOM 5613 C CA . LEU B 1 296 ? -20.469 40.594 18.344 1 95.62 296 LEU B CA 1
ATOM 5614 C C . LEU B 1 296 ? -21.969 40.625 18.078 1 95.62 296 LEU B C 1
ATOM 5616 O O . LEU B 1 296 ? -22.406 40.531 16.922 1 95.62 296 LEU B O 1
ATOM 5620 N N . GLN B 1 297 ? -22.75 40.781 19.125 1 94.62 297 GLN B N 1
ATOM 5621 C CA . GLN B 1 297 ? -24.203 40.781 19.047 1 94.62 297 GLN B CA 1
ATOM 5622 C C . GLN B 1 297 ? -24.719 41.969 18.234 1 94.62 297 GLN B C 1
ATOM 5624 O O . GLN B 1 297 ? -25.844 41.938 17.734 1 94.62 297 GLN B O 1
ATOM 5629 N N . ASP B 1 298 ? -23.938 42.969 18.141 1 96.44 298 ASP B N 1
ATOM 5630 C CA . ASP B 1 298 ? -24.344 44.219 17.469 1 96.44 298 ASP B CA 1
ATOM 5631 C C . ASP B 1 298 ? -23.984 44.156 15.984 1 96.44 298 ASP B C 1
ATOM 5633 O O . ASP B 1 298 ? -24.297 45.094 15.234 1 96.44 298 ASP B O 1
ATOM 5637 N N . ILE B 1 299 ? -23.328 43.125 15.547 1 97.81 299 ILE B N 1
ATOM 5638 C CA . ILE B 1 299 ? -22.969 42.969 14.141 1 97.81 299 ILE B CA 1
ATOM 5639 C C . ILE B 1 299 ? -24.219 42.75 13.305 1 97.81 299 ILE B C 1
ATOM 5641 O O . ILE B 1 299 ? -25.062 41.906 13.641 1 97.81 299 ILE B O 1
ATOM 5645 N N . LYS B 1 300 ? -24.344 43.469 12.289 1 97.81 300 LYS B N 1
ATOM 5646 C CA . LYS B 1 300 ? -25.422 43.312 11.328 1 97.81 300 LYS B CA 1
ATOM 5647 C C . LYS B 1 300 ? -25.062 42.312 10.25 1 97.81 300 LYS B C 1
ATOM 5649 O O . LYS B 1 300 ? -25.812 41.375 9.984 1 97.81 300 LYS B O 1
ATOM 5654 N N . ARG B 1 301 ? -23.891 42.5 9.633 1 98.25 301 ARG B N 1
ATOM 5655 C CA . ARG B 1 301 ? -23.422 41.625 8.547 1 98.25 301 ARG B CA 1
ATOM 5656 C C . ARG B 1 301 ? -21.906 41.625 8.453 1 98.25 301 ARG B C 1
ATOM 5658 O O . ARG B 1 301 ? -21.266 42.656 8.766 1 98.25 301 ARG B O 1
ATOM 5665 N N . VAL B 1 302 ? -21.391 40.562 8.047 1 98.62 302 VAL B N 1
ATOM 5666 C CA . VAL B 1 302 ? -19.969 40.438 7.738 1 98.62 302 VAL B CA 1
ATOM 5667 C C . VAL B 1 302 ? -19.781 40.062 6.266 1 98.62 302 VAL B C 1
ATOM 5669 O O . VAL B 1 302 ? -20.078 38.969 5.848 1 98.62 302 VAL B O 1
ATOM 5672 N N . HIS B 1 303 ? -19.266 41.031 5.477 1 98.44 303 HIS B N 1
ATOM 5673 C CA . HIS B 1 303 ? -19 40.781 4.062 1 98.44 303 HIS B CA 1
ATOM 5674 C C . HIS B 1 303 ? -17.578 40.312 3.846 1 98.44 303 HIS B C 1
ATOM 5676 O O . HIS B 1 303 ? -16.625 40.969 4.293 1 98.44 303 HIS B O 1
ATOM 5682 N N . VAL B 1 304 ? -17.406 39.188 3.227 1 98.56 304 VAL B N 1
ATOM 5683 C CA . VAL B 1 304 ? -16.078 38.688 2.922 1 98.56 304 VAL B CA 1
ATOM 5684 C C . VAL B 1 304 ? -15.922 38.5 1.413 1 98.56 304 VAL B C 1
ATOM 5686 O O . VAL B 1 304 ? -16.781 37.906 0.768 1 98.56 304 VAL B O 1
ATOM 5689 N N . THR B 1 305 ? -14.93 39.125 0.792 1 98.56 305 THR B N 1
ATOM 5690 C CA . THR B 1 305 ? -14.547 38.938 -0.602 1 98.56 305 THR B CA 1
ATOM 5691 C C . THR B 1 305 ? -13.352 38 -0.706 1 98.56 305 THR B C 1
ATOM 5693 O O . THR B 1 305 ? -12.297 38.25 -0.124 1 98.56 305 THR B O 1
ATOM 5696 N N . VAL B 1 306 ? -13.539 36.938 -1.415 1 98.31 306 VAL B N 1
ATOM 5697 C CA . VAL B 1 306 ? -12.562 35.875 -1.384 1 98.31 306 VAL B CA 1
ATOM 5698 C C . VAL B 1 306 ? -12.273 35.375 -2.807 1 98.31 306 VAL B C 1
ATOM 5700 O O . VAL B 1 306 ? -12.945 35.812 -3.754 1 98.31 306 VAL B O 1
ATOM 5703 N N . HIS B 1 307 ? -11.164 34.594 -2.969 1 96.88 307 HIS B N 1
ATOM 5704 C CA . HIS B 1 307 ? -10.867 33.875 -4.211 1 96.88 307 HIS B CA 1
ATOM 5705 C C . HIS B 1 307 ? -12 32.938 -4.59 1 96.88 307 HIS B C 1
ATOM 5707 O O . HIS B 1 307 ? -12.594 32.281 -3.719 1 96.88 307 HIS B O 1
ATOM 5713 N N . PRO B 1 308 ? -12.289 32.688 -5.902 1 95.62 308 PRO B N 1
ATOM 5714 C CA . PRO B 1 308 ? -13.414 31.859 -6.344 1 95.62 308 PRO B CA 1
ATOM 5715 C C . PRO B 1 308 ? -13.336 30.438 -5.801 1 95.62 308 PRO B C 1
ATOM 5717 O O . PRO B 1 308 ? -14.367 29.812 -5.527 1 95.62 308 PRO B O 1
ATOM 5720 N N . LEU B 1 309 ? -12.211 29.953 -5.539 1 92.62 309 LEU B N 1
ATOM 5721 C CA . LEU B 1 309 ? -12.023 28.594 -5.066 1 92.62 309 LEU B CA 1
ATOM 5722 C C . LEU B 1 309 ? -12.617 28.422 -3.672 1 92.62 309 LEU B C 1
ATOM 5724 O O . LEU B 1 309 ? -12.992 27.312 -3.289 1 92.62 309 LEU B O 1
ATOM 5728 N N . VAL B 1 310 ? -12.68 29.453 -2.947 1 94.56 310 VAL B N 1
ATOM 5729 C CA . VAL B 1 310 ? -13.195 29.391 -1.586 1 94.56 310 VAL B CA 1
ATOM 5730 C C . VAL B 1 310 ? -14.664 28.953 -1.611 1 94.56 310 VAL B C 1
ATOM 5732 O O . VAL B 1 310 ? -15.047 28 -0.926 1 94.56 310 VAL B O 1
ATOM 5735 N N . LEU B 1 311 ? -15.438 29.609 -2.479 1 94.62 311 LEU B N 1
ATOM 5736 C CA . LEU B 1 311 ? -16.859 29.297 -2.533 1 94.62 311 LEU B CA 1
ATOM 5737 C C . LEU B 1 311 ? -17.094 27.969 -3.232 1 94.62 311 LEU B C 1
ATOM 5739 O O . LEU B 1 311 ? -18.016 27.234 -2.887 1 94.62 311 LEU B O 1
ATOM 5743 N N . GLU B 1 312 ? -16.234 27.703 -4.109 1 90 312 GLU B N 1
ATOM 5744 C CA . GLU B 1 312 ? -16.344 26.422 -4.816 1 90 312 GLU B CA 1
ATOM 5745 C C . GLU B 1 312 ? -16.109 25.25 -3.873 1 90 312 GLU B C 1
ATOM 5747 O O . GLU B 1 312 ? -16.797 24.234 -3.959 1 90 312 GLU B O 1
ATOM 5752 N N . LEU B 1 313 ? -15.172 25.391 -2.924 1 88.12 313 LEU B N 1
ATOM 5753 C CA . LEU B 1 313 ? -14.711 24.25 -2.135 1 88.12 313 LEU B CA 1
ATOM 5754 C C . LEU B 1 313 ? -15.273 24.312 -0.722 1 88.12 313 LEU B C 1
ATOM 5756 O O . LEU B 1 313 ? -15.398 23.281 -0.059 1 88.12 313 LEU B O 1
ATOM 5760 N N . THR B 1 314 ? -15.531 25.453 -0.227 1 94.25 314 THR B N 1
ATOM 5761 C CA . THR B 1 314 ? -15.828 25.609 1.192 1 94.25 314 THR B CA 1
ATOM 5762 C C . THR B 1 314 ? -17.062 26.469 1.393 1 94.25 314 THR B C 1
ATOM 5764 O O . THR B 1 314 ? -17.125 27.266 2.33 1 94.25 314 THR B O 1
ATOM 5767 N N . GLY B 1 315 ? -18.016 26.328 0.45 1 92.19 315 GLY B N 1
ATOM 5768 C CA . GLY B 1 315 ? -19.188 27.172 0.459 1 92.19 315 GLY B CA 1
ATOM 5769 C C . GLY B 1 315 ? -20.328 26.609 1.29 1 92.19 315 GLY B C 1
ATOM 5770 O O . GLY B 1 315 ? -21.469 27.078 1.198 1 92.19 315 GLY B O 1
ATOM 5771 N N . LYS B 1 316 ? -20 25.625 2.148 1 90.75 316 LYS B N 1
ATOM 5772 C CA . LYS B 1 316 ? -21.062 25.047 2.971 1 90.75 316 LYS B CA 1
ATOM 5773 C C . LYS B 1 316 ? -21.547 26.047 4.027 1 90.75 316 LYS B C 1
ATOM 5775 O O . LYS B 1 316 ? -20.828 26.328 4.984 1 90.75 316 LYS B O 1
ATOM 5780 N N . THR B 1 317 ? -22.781 26.359 3.996 1 95.5 317 THR B N 1
ATOM 5781 C CA . THR B 1 317 ? -23.297 27.438 4.848 1 95.5 317 THR B CA 1
ATOM 5782 C C . THR B 1 317 ? -23.812 26.875 6.168 1 95.5 317 THR B C 1
ATOM 5784 O O . THR B 1 317 ? -23.859 27.578 7.176 1 95.5 317 THR B O 1
ATOM 5787 N N . LYS B 1 318 ? -24.203 25.625 6.121 1 96.31 318 LYS B N 1
ATOM 5788 C CA . LYS B 1 318 ? -24.797 25.016 7.305 1 96.31 318 LYS B CA 1
ATOM 5789 C C . LYS B 1 318 ? -24.141 23.672 7.621 1 96.31 318 LYS B C 1
ATOM 5791 O O . LYS B 1 318 ? -24.797 22.641 7.586 1 96.31 318 LYS B O 1
ATOM 5796 N N . PRO B 1 319 ? -22.844 23.781 7.992 1 96.94 319 PRO B N 1
ATOM 5797 C CA . PRO B 1 319 ? -22.203 22.531 8.383 1 96.94 319 PRO B CA 1
ATOM 5798 C C . PRO B 1 319 ? -22.875 21.891 9.602 1 96.94 319 PRO B C 1
ATOM 5800 O O . PRO B 1 319 ? -23.297 22.594 10.516 1 96.94 319 PRO B O 1
ATOM 5803 N N . LYS B 1 320 ? -22.984 20.578 9.617 1 94 320 LYS B N 1
ATOM 5804 C CA . LYS B 1 320 ? -23.75 19.875 10.641 1 94 320 LYS B CA 1
ATOM 5805 C C . LYS B 1 320 ? -22.828 19.297 11.719 1 94 320 LYS B C 1
ATOM 5807 O O . LYS B 1 320 ? -23.281 18.938 12.805 1 94 320 LYS B O 1
ATOM 5812 N N . ASP B 1 321 ? -21.531 19.188 11.406 1 93.12 321 ASP B N 1
ATOM 5813 C CA . ASP B 1 321 ? -20.547 18.625 12.336 1 93.12 321 ASP B CA 1
ATOM 5814 C C . ASP B 1 321 ? -19.156 19.188 12.047 1 93.12 321 ASP B C 1
ATOM 5816 O O . ASP B 1 321 ? -18.984 20.047 11.18 1 93.12 321 ASP B O 1
ATOM 5820 N N . GLY B 1 322 ? -18.219 18.75 12.844 1 92.69 322 GLY B N 1
ATOM 5821 C CA . GLY B 1 322 ? -16.844 19.25 12.734 1 92.69 322 GLY B CA 1
ATOM 5822 C C . GLY B 1 322 ? -16.219 18.984 11.375 1 92.69 322 GLY B C 1
ATOM 5823 O O . GLY B 1 322 ? -15.492 19.828 10.852 1 92.69 322 GLY B O 1
ATOM 5824 N N . LEU B 1 323 ? -16.484 17.891 10.844 1 87.75 323 LEU B N 1
ATOM 5825 C CA . LEU B 1 323 ? -15.922 17.531 9.547 1 87.75 323 LEU B CA 1
ATOM 5826 C C . LEU B 1 323 ? -16.422 18.469 8.453 1 87.75 323 LEU B C 1
ATOM 5828 O O . LEU B 1 323 ? -15.633 19 7.664 1 87.75 323 LEU B O 1
ATOM 5832 N N . GLU B 1 324 ? -17.703 18.703 8.375 1 90.31 324 GLU B N 1
ATOM 5833 C CA . GLU B 1 324 ? -18.281 19.609 7.391 1 90.31 324 GLU B CA 1
ATOM 5834 C C . GLU B 1 324 ? -17.797 21.047 7.605 1 90.31 324 GLU B C 1
ATOM 5836 O O . GLU B 1 324 ? -17.625 21.797 6.648 1 90.31 324 GLU B O 1
ATOM 5841 N N . ALA B 1 325 ? -17.578 21.297 8.867 1 95.5 325 ALA B N 1
ATOM 5842 C CA . ALA B 1 325 ? -17.203 22.672 9.211 1 95.5 325 ALA B CA 1
ATOM 5843 C C . ALA B 1 325 ? -15.852 23.047 8.617 1 95.5 325 ALA B C 1
ATOM 5845 O O . ALA B 1 325 ? -15.586 24.219 8.344 1 95.5 325 ALA B O 1
ATOM 5846 N N . LYS B 1 326 ? -15 22.047 8.422 1 92.75 326 LYS B N 1
ATOM 5847 C CA . LYS B 1 326 ? -13.688 22.281 7.836 1 92.75 326 LYS B CA 1
ATOM 5848 C C . LYS B 1 326 ? -13.812 22.734 6.383 1 92.75 326 LYS B C 1
ATOM 5850 O O . LYS B 1 326 ? -12.852 23.266 5.805 1 92.75 326 LYS B O 1
ATOM 5855 N N . PHE B 1 327 ? -15.016 22.594 5.82 1 91.56 327 PHE B N 1
ATOM 5856 C CA . PHE B 1 327 ? -15.297 23.016 4.449 1 91.56 327 PHE B CA 1
ATOM 5857 C C . PHE B 1 327 ? -16.281 24.172 4.43 1 91.56 327 PHE B C 1
ATOM 5859 O O . PHE B 1 327 ? -17.062 24.312 3.484 1 91.56 327 PHE B O 1
ATOM 5866 N N . SER B 1 328 ? -16.312 24.938 5.43 1 96.81 328 SER B N 1
ATOM 5867 C CA . SER B 1 328 ? -17.188 26.094 5.539 1 96.81 328 SER B CA 1
ATOM 5868 C C . SER B 1 328 ? -16.406 27.359 5.855 1 96.81 328 SER B C 1
ATOM 5870 O O . SER B 1 328 ? -15.977 27.578 6.996 1 96.81 328 SER B O 1
ATOM 5872 N N . VAL B 1 329 ? -16.281 28.172 4.84 1 97.94 329 VAL B N 1
ATOM 5873 C CA . VAL B 1 329 ? -15.625 29.453 5.07 1 97.94 329 VAL B CA 1
ATOM 5874 C C . VAL B 1 329 ? -16.422 30.266 6.082 1 97.94 329 VAL B C 1
ATOM 5876 O O . VAL B 1 329 ? -15.844 31.047 6.852 1 97.94 329 VAL B O 1
ATOM 5879 N N . TYR B 1 330 ? -17.703 30.031 6.188 1 98.31 330 TYR B N 1
ATOM 5880 C CA . TYR B 1 330 ? -18.594 30.734 7.105 1 98.31 330 TYR B CA 1
ATOM 5881 C C . TYR B 1 330 ? -18.312 30.344 8.547 1 98.31 330 TYR B C 1
ATOM 5883 O O . TYR B 1 330 ? -18.203 31.203 9.422 1 98.31 330 TYR B O 1
ATOM 5891 N N . HIS B 1 331 ? -18.188 29.078 8.711 1 98.38 331 HIS B N 1
ATOM 5892 C CA . HIS B 1 331 ? -17.828 28.609 10.047 1 98.38 331 HIS B CA 1
ATOM 5893 C C . HIS B 1 331 ? -16.438 29.094 10.445 1 98.38 331 HIS B C 1
ATOM 5895 O O . HIS B 1 331 ? -16.234 29.562 11.57 1 98.38 331 HIS B O 1
ATOM 5901 N N . GLY B 1 332 ? -15.477 28.984 9.57 1 98.06 332 GLY B N 1
ATOM 5902 C CA . GLY B 1 332 ? -14.133 29.453 9.844 1 98.06 332 GLY B CA 1
ATOM 5903 C C . GLY B 1 332 ? -14.078 30.922 10.242 1 98.06 332 GLY B C 1
ATOM 5904 O O . GLY B 1 332 ? -13.422 31.281 11.219 1 98.06 332 GLY B O 1
ATOM 5905 N N . GLY B 1 333 ? -14.781 31.719 9.484 1 98.44 333 GLY B N 1
ATOM 5906 C CA . GLY B 1 333 ? -14.875 33.125 9.828 1 98.44 333 GLY B CA 1
ATOM 5907 C C . GLY B 1 333 ? -15.523 33.375 11.18 1 98.44 333 GLY B C 1
ATOM 5908 O O . GLY B 1 333 ? -15.023 34.156 11.977 1 98.44 333 GLY B O 1
ATOM 5909 N N . ALA B 1 334 ? -16.594 32.688 11.398 1 98.56 334 ALA B N 1
ATOM 5910 C CA . ALA B 1 334 ? -17.375 32.875 12.625 1 98.56 334 ALA B CA 1
ATOM 5911 C C . ALA B 1 334 ? -16.531 32.531 13.859 1 98.56 334 ALA B C 1
ATOM 5913 O O . ALA B 1 334 ? -16.5 33.312 14.82 1 98.56 334 ALA B O 1
ATOM 5914 N N . ILE B 1 335 ? -15.867 31.422 13.828 1 98.31 335 ILE B N 1
ATOM 5915 C CA . ILE B 1 335 ? -15.117 31.016 15.008 1 98.31 335 ILE B CA 1
ATOM 5916 C C . ILE B 1 335 ? -13.898 31.922 15.18 1 98.31 335 ILE B C 1
ATOM 5918 O O . ILE B 1 335 ? -13.5 32.25 16.297 1 98.31 335 ILE B O 1
ATOM 5922 N N . GLY B 1 336 ? -13.297 32.375 14.141 1 98.12 336 GLY B N 1
ATOM 5923 C CA . GLY B 1 336 ? -12.242 33.375 14.242 1 98.12 336 GLY B CA 1
ATOM 5924 C C . GLY B 1 336 ? -12.703 34.656 14.906 1 98.12 336 GLY B C 1
ATOM 5925 O O . GLY B 1 336 ? -11.992 35.219 15.742 1 98.12 336 GLY B O 1
ATOM 5926 N N . LEU B 1 337 ? -13.867 35.062 14.492 1 98.19 337 LEU B N 1
ATOM 5927 C CA . LEU B 1 337 ? -14.43 36.312 15.008 1 98.19 337 LEU B CA 1
ATOM 5928 C C . LEU B 1 337 ? -14.828 36.156 16.469 1 98.19 337 LEU B C 1
ATOM 5930 O O . LEU B 1 337 ? -14.633 37.062 17.281 1 98.19 337 LEU B O 1
ATOM 5934 N N . ILE B 1 338 ? -15.414 35.031 16.828 1 98.25 338 ILE B N 1
ATOM 5935 C CA . ILE B 1 338 ? -15.961 34.781 18.172 1 98.25 338 ILE B CA 1
ATOM 5936 C C . ILE B 1 338 ? -14.82 34.531 19.156 1 98.25 338 ILE B C 1
ATOM 5938 O O . ILE B 1 338 ? -14.789 35.125 20.234 1 98.25 338 ILE B O 1
ATOM 5942 N N . HIS B 1 339 ? -13.859 33.719 18.75 1 97.25 339 HIS B N 1
ATOM 5943 C CA . HIS B 1 339 ? -12.914 33.188 19.719 1 97.25 339 HIS B CA 1
ATOM 5944 C C . HIS B 1 339 ? -11.523 33.781 19.531 1 97.25 339 HIS B C 1
ATOM 5946 O O . HIS B 1 339 ? -10.656 33.625 20.391 1 97.25 339 HIS B O 1
ATOM 5952 N N . GLY B 1 340 ? -11.289 34.5 18.438 1 97 340 GLY B N 1
ATOM 5953 C CA . GLY B 1 340 ? -9.969 35.031 18.156 1 97 340 GLY B CA 1
ATOM 5954 C C . GLY B 1 340 ? -8.953 33.938 17.828 1 97 340 GLY B C 1
ATOM 5955 O O . GLY B 1 340 ? -7.746 34.188 17.859 1 97 340 GLY B O 1
ATOM 5956 N N . LYS B 1 341 ? -9.375 32.781 17.578 1 95.44 341 LYS B N 1
ATOM 5957 C CA . LYS B 1 341 ? -8.562 31.641 17.188 1 95.44 341 LYS B CA 1
ATOM 5958 C C . LYS B 1 341 ? -9.398 30.578 16.469 1 95.44 341 LYS B C 1
ATOM 5960 O O . LYS B 1 341 ? -10.633 30.656 16.484 1 95.44 341 LYS B O 1
ATOM 5965 N N . ALA B 1 342 ? -8.758 29.75 15.805 1 96.56 342 ALA B N 1
ATOM 5966 C CA . ALA B 1 342 ? -9.391 28.625 15.141 1 96.56 342 ALA B CA 1
ATOM 5967 C C . ALA B 1 342 ? -8.508 27.375 15.234 1 96.56 342 ALA B C 1
ATOM 5969 O O . ALA B 1 342 ? -7.793 27.047 14.289 1 96.56 342 ALA B O 1
ATOM 5970 N N . THR B 1 343 ? -8.562 26.656 16.328 1 95.38 343 THR B N 1
ATOM 5971 C CA . THR B 1 343 ? -7.863 25.406 16.578 1 95.38 343 THR B CA 1
ATOM 5972 C C . THR B 1 343 ? -8.805 24.219 16.391 1 95.38 343 THR B C 1
ATOM 5974 O O . THR B 1 343 ? -9.992 24.406 16.109 1 95.38 343 THR B O 1
ATOM 5977 N N . PRO B 1 344 ? -8.273 23 16.516 1 94.5 344 PRO B N 1
ATOM 5978 C CA . PRO B 1 344 ? -9.164 21.844 16.406 1 94.5 344 PRO B CA 1
ATOM 5979 C C . PRO B 1 344 ? -10.336 21.906 17.375 1 94.5 344 PRO B C 1
ATOM 5981 O O . PRO B 1 344 ? -11.43 21.438 17.062 1 94.5 344 PRO B O 1
ATOM 5984 N N . ALA B 1 345 ? -10.203 22.562 18.438 1 93.25 345 ALA B N 1
ATOM 5985 C CA . ALA B 1 345 ? -11.258 22.672 19.438 1 93.25 345 ALA B CA 1
ATOM 5986 C C . ALA B 1 345 ? -12.453 23.438 18.875 1 93.25 345 ALA B C 1
ATOM 5988 O O . ALA B 1 345 ? -13.609 23.109 19.172 1 93.25 345 ALA B O 1
ATOM 5989 N N . GLU B 1 346 ? -12.227 24.438 18.078 1 95.75 346 GLU B N 1
ATOM 5990 C CA . GLU B 1 346 ? -13.289 25.281 17.547 1 95.75 346 GLU B CA 1
ATOM 5991 C C . GLU B 1 346 ? -13.992 24.609 16.375 1 95.75 346 GLU B C 1
ATOM 5993 O O . GLU B 1 346 ? -15.008 25.109 15.883 1 95.75 346 GLU B O 1
ATOM 5998 N N . TYR B 1 347 ? -13.523 23.438 15.984 1 95.56 347 TYR B N 1
ATOM 5999 C CA . TYR B 1 347 ? -14.164 22.688 14.914 1 95.56 347 TYR B CA 1
ATOM 6000 C C . TYR B 1 347 ? -14.891 21.469 15.477 1 95.56 347 TYR B C 1
ATOM 6002 O O . TYR B 1 347 ? -15.461 20.672 14.727 1 95.56 347 TYR B O 1
ATOM 6010 N N . GLU B 1 348 ? -14.898 21.359 16.781 1 94.38 348 GLU B N 1
ATOM 6011 C CA . GLU B 1 348 ? -15.648 20.266 17.406 1 94.38 348 GLU B CA 1
ATOM 6012 C C . GLU B 1 348 ? -17.141 20.406 17.156 1 94.38 348 GLU B C 1
ATOM 6014 O O . GLU B 1 348 ? -17.656 21.531 17 1 94.38 348 GLU B O 1
ATOM 6019 N N . ASP B 1 349 ? -17.859 19.344 17.203 1 95.31 349 ASP B N 1
ATOM 6020 C CA . ASP B 1 349 ? -19.281 19.297 16.891 1 95.31 349 ASP B CA 1
ATOM 6021 C C . ASP B 1 349 ? -20.062 20.25 17.781 1 95.31 349 ASP B C 1
ATOM 6023 O O . ASP B 1 349 ? -20.984 20.938 17.312 1 95.31 349 ASP B O 1
ATOM 6027 N N . ALA B 1 350 ? -19.719 20.297 19 1 96.69 350 ALA B N 1
ATOM 6028 C CA . ALA B 1 350 ? -20.438 21.125 19.969 1 96.69 350 ALA B CA 1
ATOM 6029 C C . ALA B 1 350 ? -20.344 22.609 19.594 1 96.69 350 ALA B C 1
ATOM 6031 O O . ALA B 1 350 ? -21.281 23.375 19.828 1 96.69 350 ALA B O 1
ATOM 6032 N N . VAL B 1 351 ? -19.203 22.984 19.016 1 97.31 351 VAL B N 1
ATOM 6033 C CA . VAL B 1 351 ? -19.016 24.375 18.609 1 97.31 351 VAL B CA 1
ATOM 6034 C C . VAL B 1 351 ? -19.797 24.641 17.312 1 97.31 351 VAL B C 1
ATOM 6036 O O . VAL B 1 351 ? -20.406 25.703 17.156 1 97.31 351 VAL B O 1
ATOM 6039 N N . VAL B 1 352 ? -19.781 23.703 16.422 1 97.94 352 VAL B N 1
ATOM 6040 C CA . VAL B 1 352 ? -20.406 23.828 15.109 1 97.94 352 VAL B CA 1
ATOM 6041 C C . VAL B 1 352 ? -21.922 24 15.266 1 97.94 352 VAL B C 1
ATOM 6043 O O . VAL B 1 352 ? -22.547 24.75 14.508 1 97.94 352 VAL B O 1
ATOM 6046 N N . THR B 1 353 ? -22.422 23.359 16.312 1 97.75 353 THR B N 1
ATOM 6047 C CA . THR B 1 353 ? -23.875 23.375 16.484 1 97.75 353 THR B CA 1
ATOM 6048 C C . THR B 1 353 ? -24.281 24.375 17.578 1 97.75 353 THR B C 1
ATOM 6050 O O . THR B 1 353 ? -25.453 24.469 17.922 1 97.75 353 THR B O 1
ATOM 6053 N N . ASN B 1 354 ? -23.359 25.047 18.125 1 97.81 354 ASN B N 1
ATOM 6054 C CA . ASN B 1 354 ? -23.641 26.062 19.125 1 97.81 354 ASN B CA 1
ATOM 6055 C C . ASN B 1 354 ? -24.469 27.219 18.562 1 97.81 354 ASN B C 1
ATOM 6057 O O . ASN B 1 354 ? -24.172 27.719 17.469 1 97.81 354 ASN B O 1
ATOM 6061 N N . SER B 1 355 ? -25.469 27.656 19.297 1 97.38 355 SER B N 1
ATOM 6062 C CA . SER B 1 355 ? -26.406 28.656 18.812 1 97.38 355 SER B CA 1
ATOM 6063 C C . SER B 1 355 ? -25.719 29.984 18.531 1 97.38 355 SER B C 1
ATOM 6065 O O . SER B 1 355 ? -26.031 30.672 17.547 1 97.38 355 SER B O 1
ATOM 6067 N N . GLU B 1 356 ? -24.859 30.391 19.359 1 96.94 356 GLU B N 1
ATOM 6068 C CA . GLU B 1 356 ? -24.109 31.625 19.141 1 96.94 356 GLU B CA 1
ATOM 6069 C C . GLU B 1 356 ? -23.266 31.547 17.875 1 96.94 356 GLU B C 1
ATOM 6071 O O . GLU B 1 356 ? -23.203 32.5 17.109 1 96.94 356 GLU B O 1
ATOM 6076 N N . THR B 1 357 ? -22.547 30.453 17.703 1 97.94 357 THR B N 1
ATOM 6077 C CA . THR B 1 357 ? -21.734 30.234 16.516 1 97.94 357 THR B CA 1
ATOM 6078 C C . THR B 1 357 ? -22.578 30.312 15.25 1 97.94 357 THR B C 1
ATOM 6080 O O . THR B 1 357 ? -22.203 30.953 14.273 1 97.94 357 THR B O 1
ATOM 6083 N N . ILE B 1 358 ? -23.734 29.703 15.32 1 97.94 358 ILE B N 1
ATOM 6084 C CA . ILE B 1 358 ? -24.641 29.672 14.18 1 97.94 358 ILE B CA 1
ATOM 6085 C C . ILE B 1 358 ? -25.141 31.078 13.867 1 97.94 358 ILE B C 1
ATOM 6087 O O . ILE B 1 358 ? -25.203 31.469 12.703 1 97.94 358 ILE B O 1
ATOM 6091 N N . GLU B 1 359 ? -25.453 31.766 14.883 1 97.62 359 GLU B N 1
ATOM 6092 C CA . GLU B 1 359 ? -25.953 33.125 14.711 1 97.62 359 GLU B CA 1
ATOM 6093 C C . GLU B 1 359 ? -24.922 34 14.008 1 97.62 359 GLU B C 1
ATOM 6095 O O . GLU B 1 359 ? -25.25 34.75 13.078 1 97.62 359 GLU B O 1
ATOM 6100 N N . VAL B 1 360 ? -23.734 33.969 14.469 1 98 360 VAL B N 1
ATOM 6101 C CA . VAL B 1 360 ? -22.656 34.781 13.867 1 98 360 VAL B CA 1
ATOM 6102 C C . VAL B 1 360 ? -22.375 34.281 12.445 1 98 360 VAL B C 1
ATOM 6104 O O . VAL B 1 360 ? -22.188 35.062 11.531 1 98 360 VAL B O 1
ATOM 6107 N N . ARG B 1 361 ? -22.266 32.938 12.266 1 98.06 361 ARG B N 1
ATOM 6108 C CA . ARG B 1 361 ? -22.016 32.312 10.977 1 98.06 361 ARG B CA 1
ATOM 6109 C C . ARG B 1 361 ? -23.031 32.781 9.93 1 98.06 361 ARG B C 1
ATOM 6111 O O . ARG B 1 361 ? -22.672 33.062 8.789 1 98.06 361 ARG B O 1
ATOM 6118 N N . ASP B 1 362 ? -24.281 32.938 10.336 1 97.69 362 ASP B N 1
ATOM 6119 C CA . ASP B 1 362 ? -25.375 33.312 9.445 1 97.69 362 ASP B CA 1
ATOM 6120 C C . ASP B 1 362 ? -25.25 34.75 8.992 1 97.69 362 ASP B C 1
ATOM 6122 O O . ASP B 1 362 ? -25.906 35.156 8.023 1 97.69 362 ASP B O 1
ATOM 6126 N N . LYS B 1 363 ? -24.438 35.469 9.609 1 98.12 363 LYS B N 1
ATOM 6127 C CA . LYS B 1 363 ? -24.266 36.875 9.266 1 98.12 363 LYS B CA 1
ATOM 6128 C C . LYS B 1 363 ? -23.219 37.062 8.172 1 98.12 363 LYS B C 1
ATOM 6130 O O . LYS B 1 363 ? -23.094 38.156 7.602 1 98.12 363 LYS B O 1
ATOM 6135 N N . PHE B 1 364 ? -22.453 36.062 7.859 1 98.56 364 PHE B N 1
ATOM 6136 C CA . PHE B 1 364 ? -21.406 36.125 6.855 1 98.56 364 PHE B CA 1
ATOM 6137 C C . PHE B 1 364 ? -21.984 36.094 5.449 1 98.56 364 PHE B C 1
ATOM 6139 O O . PHE B 1 364 ? -22.875 35.281 5.16 1 98.56 364 PHE B O 1
ATOM 6146 N N . VAL B 1 365 ? -21.578 36.938 4.617 1 98.25 365 VAL B N 1
ATOM 6147 C CA . VAL B 1 365 ? -21.875 36.969 3.188 1 98.25 365 VAL B CA 1
ATOM 6148 C C . VAL B 1 365 ? -20.578 36.938 2.395 1 98.25 365 VAL B C 1
ATOM 6150 O O . VAL B 1 365 ? -19.797 37.875 2.412 1 98.25 365 VAL B O 1
ATOM 6153 N N . ALA B 1 366 ? -20.359 35.844 1.74 1 98.06 366 ALA B N 1
ATOM 6154 C CA . ALA B 1 366 ? -19.109 35.656 0.998 1 98.06 366 ALA B CA 1
ATOM 6155 C C . ALA B 1 366 ? -19.328 35.875 -0.496 1 98.06 366 ALA B C 1
ATOM 6157 O O . ALA B 1 366 ? -20.312 35.406 -1.065 1 98.06 366 ALA B O 1
ATOM 6158 N N . THR B 1 367 ? -18.5 36.625 -1.091 1 97.94 367 THR B N 1
ATOM 6159 C CA . THR B 1 367 ? -18.516 36.906 -2.523 1 97.94 367 THR B CA 1
ATOM 6160 C C . THR B 1 367 ? -17.188 36.531 -3.164 1 97.94 367 THR B C 1
ATOM 6162 O O . THR B 1 367 ? -16.125 36.844 -2.619 1 97.94 367 THR B O 1
ATOM 6165 N N . ALA B 1 368 ? -17.25 35.906 -4.293 1 97.44 368 ALA B N 1
ATOM 6166 C CA . ALA B 1 368 ? -16.047 35.562 -5.027 1 97.44 368 ALA B CA 1
ATOM 6167 C C . ALA B 1 368 ? -15.641 36.688 -5.977 1 97.44 368 ALA B C 1
ATOM 6169 O O . ALA B 1 368 ? -16.484 37.312 -6.609 1 97.44 368 ALA B O 1
ATOM 6170 N N . ALA B 1 369 ? -14.367 36.969 -5.949 1 97.12 369 ALA B N 1
ATOM 6171 C CA . ALA B 1 369 ? -13.812 37.938 -6.891 1 97.12 369 ALA B CA 1
ATOM 6172 C C . ALA B 1 369 ? -12.578 37.375 -7.586 1 97.12 369 ALA B C 1
ATOM 6174 O O . ALA B 1 369 ? -11.68 36.844 -6.938 1 97.12 369 ALA B O 1
ATOM 6175 N N . GLU B 1 370 ? -12.438 37.562 -8.852 1 94.75 370 GLU B N 1
ATOM 6176 C CA . GLU B 1 370 ? -11.359 37 -9.656 1 94.75 370 GLU B CA 1
ATOM 6177 C C . GLU B 1 370 ? -10.031 37.688 -9.375 1 94.75 370 GLU B C 1
ATOM 6179 O O . GLU B 1 370 ? -8.961 37.125 -9.586 1 94.75 370 GLU B O 1
ATOM 6184 N N . ASN B 1 371 ? -10.125 38.875 -8.953 1 95.69 371 ASN B N 1
ATOM 6185 C CA . ASN B 1 371 ? -8.906 39.656 -8.75 1 95.69 371 ASN B CA 1
ATOM 6186 C C . ASN B 1 371 ? -8.352 39.438 -7.344 1 95.69 371 ASN B C 1
ATOM 6188 O O . ASN B 1 371 ? -7.434 40.156 -6.926 1 95.69 371 ASN B O 1
ATOM 6192 N N . ILE B 1 372 ? -8.906 38.562 -6.555 1 96.44 372 ILE B N 1
ATOM 6193 C CA . ILE B 1 372 ? -8.414 38.219 -5.23 1 96.44 372 ILE B CA 1
ATOM 6194 C C . ILE B 1 372 ? -7.613 36.906 -5.32 1 96.44 372 ILE B C 1
ATOM 6196 O O . ILE B 1 372 ? -8.078 35.938 -5.895 1 96.44 372 ILE B O 1
ATOM 6200 N N . ARG B 1 373 ? -6.367 36.969 -4.766 1 95 373 ARG B N 1
ATOM 6201 C CA . ARG B 1 373 ? -5.527 35.781 -4.758 1 95 373 ARG B CA 1
ATOM 6202 C C . ARG B 1 373 ? -6.055 34.75 -3.771 1 95 373 ARG B C 1
ATOM 6204 O O . ARG B 1 373 ? -6.875 35.062 -2.908 1 95 373 ARG B O 1
ATOM 6211 N N . ALA B 1 374 ? -5.488 33.594 -3.832 1 91.25 374 ALA B N 1
ATOM 6212 C CA . ALA B 1 374 ? -5.969 32.469 -3.018 1 91.25 374 ALA B CA 1
ATOM 6213 C C . ALA B 1 374 ? -5.652 32.688 -1.542 1 91.25 374 ALA B C 1
ATOM 6215 O O . ALA B 1 374 ? -6.387 32.25 -0.666 1 91.25 374 ALA B O 1
ATOM 6216 N N . ASP B 1 375 ? -4.582 33.438 -1.281 1 94.44 375 ASP B N 1
ATOM 6217 C CA . ASP B 1 375 ? -4.207 33.656 0.109 1 94.44 375 ASP B CA 1
ATOM 6218 C C . ASP B 1 375 ? -4.562 35.094 0.536 1 94.44 375 ASP B C 1
ATOM 6220 O O . ASP B 1 375 ? -3.92 35.656 1.426 1 94.44 375 ASP B O 1
ATOM 6224 N N . GLU B 1 376 ? -5.566 35.688 -0.103 1 97.25 376 GLU B N 1
ATOM 6225 C CA . GLU B 1 376 ? -6.008 37.062 0.118 1 97.25 376 GLU B CA 1
ATOM 6226 C C . GLU B 1 376 ? -7.504 37.094 0.414 1 97.25 376 GLU B C 1
ATOM 6228 O O . GLU B 1 376 ? -8.266 36.25 -0.037 1 97.25 376 GLU B O 1
ATOM 6233 N N . CYS B 1 377 ? -7.934 38.094 1.262 1 98.12 377 CYS B N 1
ATOM 6234 C CA . CYS B 1 377 ? -9.359 38.375 1.393 1 98.12 377 CYS B CA 1
ATOM 6235 C C . CYS B 1 377 ? -9.594 39.812 1.898 1 98.12 377 CYS B C 1
ATOM 6237 O O . CYS B 1 377 ? -8.656 40.469 2.35 1 98.12 377 CYS B O 1
ATOM 6239 N N . ARG B 1 378 ? -10.773 40.25 1.659 1 98.62 378 ARG B N 1
ATOM 6240 C CA . ARG B 1 378 ? -11.258 41.5 2.225 1 98.62 378 ARG B CA 1
ATOM 6241 C C . ARG B 1 378 ? -12.5 41.25 3.078 1 98.62 378 ARG B C 1
ATOM 6243 O O . ARG B 1 378 ? -13.422 40.562 2.664 1 98.62 378 ARG B O 1
ATOM 6250 N N . ILE B 1 379 ? -12.484 41.844 4.266 1 98.75 379 ILE B N 1
ATOM 6251 C CA . ILE B 1 379 ? -13.602 41.688 5.188 1 98.75 379 ILE B CA 1
ATOM 6252 C C . ILE B 1 379 ? -14.141 43.031 5.605 1 98.75 379 ILE B C 1
ATOM 6254 O O . ILE B 1 379 ? -13.375 43.938 5.934 1 98.75 379 ILE B O 1
ATOM 6258 N N . LEU B 1 380 ? -15.406 43.156 5.477 1 98.5 380 LEU B N 1
ATOM 6259 C CA . LEU B 1 380 ? -16.125 44.344 5.973 1 98.5 380 LEU B CA 1
ATOM 6260 C C . LEU B 1 380 ? -17.188 43.938 6.988 1 98.5 380 LEU B C 1
ATOM 6262 O O . LEU B 1 380 ? -18.094 43.188 6.672 1 98.5 380 LEU B O 1
ATOM 6266 N N . VAL B 1 381 ? -17.016 44.406 8.227 1 98.38 381 VAL B N 1
ATOM 6267 C CA . VAL B 1 381 ? -18.016 44.156 9.273 1 98.38 381 VAL B CA 1
ATOM 6268 C C . VAL B 1 381 ? -18.891 45.406 9.43 1 98.38 381 VAL B C 1
ATOM 6270 O O . VAL B 1 381 ? -18.391 46.5 9.727 1 98.38 381 VAL B O 1
ATOM 6273 N N . GLU B 1 382 ? -20.172 45.125 9.258 1 97.94 382 GLU B N 1
ATOM 6274 C CA . GLU B 1 382 ? -21.156 46.156 9.461 1 97.94 382 GLU B CA 1
ATOM 6275 C C . GLU B 1 382 ? -21.906 45.969 10.773 1 97.94 382 GLU B C 1
ATOM 6277 O O . GLU B 1 382 ? -22.312 44.844 11.109 1 97.94 382 GLU B O 1
ATOM 6282 N N . PHE B 1 383 ? -22.125 47.094 11.461 1 97.62 383 PHE B N 1
ATOM 6283 C CA . PHE B 1 383 ? -22.859 47.031 12.719 1 97.62 383 PHE B CA 1
ATOM 6284 C C . PHE B 1 383 ? -24.266 47.625 12.562 1 97.62 383 PHE B C 1
ATOM 6286 O O . PHE B 1 383 ? -24.547 48.312 11.586 1 97.62 383 PHE B O 1
ATOM 6293 N N . GLU B 1 384 ? -25.078 47.219 13.5 1 95.81 384 GLU B N 1
ATOM 6294 C CA . GLU B 1 384 ? -26.453 47.688 13.492 1 95.81 384 GLU B CA 1
ATOM 6295 C C . GLU B 1 384 ? -26.5 49.219 13.602 1 95.81 384 GLU B C 1
ATOM 6297 O O . GLU B 1 384 ? -27.344 49.875 12.984 1 95.81 384 GLU B O 1
ATOM 6302 N N . ALA B 1 385 ? -25.594 49.719 14.438 1 93.38 385 ALA B N 1
ATOM 6303 C CA . ALA B 1 385 ? -25.5 51.188 14.539 1 93.38 385 ALA B CA 1
ATOM 6304 C C . ALA B 1 385 ? -25 51.781 13.234 1 93.38 385 ALA B C 1
ATOM 6306 O O . ALA B 1 385 ? -24 51.344 12.664 1 93.38 385 ALA B O 1
ATOM 6307 N N . PRO B 1 386 ? -25.75 52.781 12.805 1 90.75 386 PRO B N 1
ATOM 6308 C CA . PRO B 1 386 ? -25.391 53.375 11.508 1 90.75 386 PRO B CA 1
ATOM 6309 C C . PRO B 1 386 ? -24 53.969 11.508 1 90.75 386 PRO B C 1
ATOM 6311 O O . PRO B 1 386 ? -23.594 54.594 12.492 1 90.75 386 PRO B O 1
ATOM 6314 N N . GLY B 1 387 ? -23.281 53.656 10.508 1 91.44 387 GLY B N 1
ATOM 6315 C CA . GLY B 1 387 ? -22 54.312 10.266 1 91.44 387 GLY B CA 1
ATOM 6316 C C . GLY B 1 387 ? -20.828 53.594 10.914 1 91.44 387 GLY B C 1
ATOM 6317 O O . GLY B 1 387 ? -19.672 53.938 10.688 1 91.44 387 GLY B O 1
ATOM 6318 N N . ILE B 1 388 ? -21.125 52.656 11.75 1 94.62 388 ILE B N 1
ATOM 6319 C CA . ILE B 1 388 ? -20.047 51.938 12.398 1 94.62 388 ILE B CA 1
ATOM 6320 C C . ILE B 1 388 ? -19.672 50.688 11.562 1 94.62 388 ILE B C 1
ATOM 6322 O O . ILE B 1 388 ? -20.516 49.844 11.297 1 94.62 388 ILE B O 1
ATOM 6326 N N . GLN B 1 389 ? -18.453 50.688 11.07 1 96.62 389 GLN B N 1
ATOM 6327 C CA . GLN B 1 389 ? -17.938 49.562 10.297 1 96.62 389 GLN B CA 1
ATOM 6328 C C . GLN B 1 389 ? -16.453 49.344 10.578 1 96.62 389 GLN B C 1
ATOM 6330 O O . GLN B 1 389 ? -15.75 50.25 10.984 1 96.62 389 GLN B O 1
ATOM 6335 N N . VAL B 1 390 ? -16.047 48.188 10.469 1 97.75 390 VAL B N 1
ATOM 6336 C CA . VAL B 1 390 ? -14.648 47.812 10.594 1 97.75 390 VAL B CA 1
ATOM 6337 C C . VAL B 1 390 ? -14.219 47 9.375 1 97.75 390 VAL B C 1
ATOM 6339 O O . VAL B 1 390 ? -14.914 46.062 8.969 1 97.75 390 VAL B O 1
ATOM 6342 N N . GLU B 1 391 ? -13.094 47.375 8.766 1 97.5 391 GLU B N 1
ATOM 6343 C CA . GLU B 1 391 ? -12.594 46.688 7.578 1 97.5 391 GLU B CA 1
ATOM 6344 C C . GLU B 1 391 ? -11.234 46.062 7.832 1 97.5 391 GLU B C 1
ATOM 6346 O O . GLU B 1 391 ? -10.43 46.594 8.602 1 97.5 391 GLU B O 1
ATOM 6351 N N . LYS B 1 392 ? -10.984 44.938 7.234 1 98.31 392 LYS B N 1
ATOM 6352 C CA . LYS B 1 392 ? -9.695 44.25 7.266 1 98.31 392 LYS B CA 1
ATOM 6353 C C . LYS B 1 392 ? -9.344 43.688 5.898 1 98.31 392 LYS B C 1
ATOM 6355 O O . LYS B 1 392 ? -10.141 42.938 5.305 1 98.31 392 LYS B O 1
ATOM 6360 N N . HIS B 1 393 ? -8.25 44.125 5.371 1 98.44 393 HIS B N 1
ATOM 6361 C CA . HIS B 1 393 ? -7.668 43.531 4.18 1 98.44 393 HIS B CA 1
ATOM 6362 C C . HIS B 1 393 ? -6.508 42.594 4.539 1 98.44 393 HIS B C 1
ATOM 6364 O O . HIS B 1 393 ? -5.488 43.062 5.062 1 98.44 393 HIS B O 1
ATOM 6370 N N . VAL B 1 394 ? -6.668 41.344 4.332 1 98.19 394 VAL B N 1
ATOM 6371 C CA . VAL B 1 394 ? -5.598 40.344 4.477 1 98.19 394 VAL B CA 1
ATOM 6372 C C . VAL B 1 394 ? -4.855 40.188 3.15 1 98.19 394 VAL B C 1
ATOM 6374 O O . VAL B 1 394 ? -5.359 39.562 2.223 1 98.19 394 VAL B O 1
ATOM 6377 N N . HIS B 1 395 ? -3.682 40.781 3.088 1 96.88 395 HIS B N 1
ATOM 6378 C CA . HIS B 1 395 ? -2.918 40.719 1.847 1 96.88 395 HIS B CA 1
ATOM 6379 C C . HIS B 1 395 ? -2.359 39.312 1.61 1 96.88 395 HIS B C 1
ATOM 6381 O O . HIS B 1 395 ? -2.41 38.812 0.489 1 96.88 395 HIS B O 1
ATOM 6387 N N . HIS B 1 396 ? -1.771 38.781 2.586 1 95.5 396 HIS B N 1
ATOM 6388 C CA . HIS B 1 396 ? -1.309 37.375 2.627 1 95.5 396 HIS B CA 1
ATOM 6389 C C . HIS B 1 396 ? -1.639 36.75 3.965 1 95.5 396 HIS B C 1
ATOM 6391 O O . HIS B 1 396 ? -1.212 37.219 5.016 1 95.5 396 HIS B O 1
ATOM 6397 N N . ALA B 1 397 ? -2.395 35.656 3.883 1 94.94 397 ALA B N 1
ATOM 6398 C CA . ALA B 1 397 ? -2.789 34.969 5.105 1 94.94 397 ALA B CA 1
ATOM 6399 C C . ALA B 1 397 ? -1.576 34.375 5.82 1 94.94 397 ALA B C 1
ATOM 6401 O O . ALA B 1 397 ? -0.631 33.938 5.18 1 94.94 397 ALA B O 1
ATOM 6402 N N . VAL B 1 398 ? -1.584 34.5 7.18 1 93.69 398 VAL B N 1
ATOM 6403 C CA . VAL B 1 398 ? -0.562 33.812 7.973 1 93.69 398 VAL B CA 1
ATOM 6404 C C . VAL B 1 398 ? -0.469 32.344 7.559 1 93.69 398 VAL B C 1
ATOM 6406 O O . VAL B 1 398 ? -1.49 31.703 7.32 1 93.69 398 VAL B O 1
ATOM 6409 N N . GLY B 1 399 ? 0.854 31.812 7.457 1 92 399 GLY B N 1
ATOM 6410 C CA . GLY B 1 399 ? 1.08 30.453 7.016 1 92 399 GLY B CA 1
ATOM 6411 C C . GLY B 1 399 ? 1.348 30.344 5.523 1 92 399 GLY B C 1
ATOM 6412 O O . GLY B 1 399 ? 1.758 29.281 5.039 1 92 399 GLY B O 1
ATOM 6413 N N . SER B 1 400 ? 1.102 31.422 4.754 1 88.56 400 SER B N 1
ATOM 6414 C CA . SER B 1 400 ? 1.425 31.453 3.332 1 88.56 400 SER B CA 1
ATOM 6415 C C . SER B 1 400 ? 2.924 31.625 3.109 1 88.56 400 SER B C 1
ATOM 6417 O O . SER B 1 400 ? 3.682 31.812 4.062 1 88.56 400 SER B O 1
ATOM 6419 N N . ILE B 1 401 ? 3.312 31.516 1.895 1 84.88 401 ILE B N 1
ATOM 6420 C CA . ILE B 1 401 ? 4.719 31.656 1.532 1 84.88 401 ILE B CA 1
ATOM 6421 C C . ILE B 1 401 ? 5.191 33.062 1.876 1 84.88 401 ILE B C 1
ATOM 6423 O O . ILE B 1 401 ? 6.32 33.25 2.336 1 84.88 401 ILE B O 1
ATOM 6427 N N . ASP B 1 402 ? 4.301 34 1.687 1 90.19 402 ASP B N 1
ATOM 6428 C CA . ASP B 1 402 ? 4.672 35.406 1.853 1 90.19 402 ASP B CA 1
ATOM 6429 C C . ASP B 1 402 ? 4.504 35.844 3.305 1 90.19 402 ASP B C 1
ATOM 6431 O O . ASP B 1 402 ? 5.02 36.875 3.703 1 90.19 402 ASP B O 1
ATOM 6435 N N . ALA B 1 403 ? 3.84 35.094 4.066 1 93.75 403 ALA B N 1
ATOM 6436 C CA . ALA B 1 403 ? 3.65 35.344 5.492 1 93.75 403 ALA B CA 1
ATOM 6437 C C . ALA B 1 403 ? 3.766 34.062 6.305 1 93.75 403 ALA B C 1
ATOM 6439 O O . ALA B 1 403 ? 2.803 33.625 6.941 1 93.75 403 ALA B O 1
ATOM 6440 N N . PRO B 1 404 ? 4.984 33.5 6.316 1 93.88 404 PRO B N 1
ATOM 6441 C CA . PRO B 1 404 ? 5.164 32.25 7.043 1 93.88 404 PRO B CA 1
ATOM 6442 C C . PRO B 1 404 ? 4.969 32.406 8.547 1 93.88 404 PRO B C 1
ATOM 6444 O O . PRO B 1 404 ? 5.199 33.5 9.102 1 93.88 404 PRO B O 1
ATOM 6447 N N . MET B 1 405 ? 4.508 31.375 9.211 1 96.38 405 MET B N 1
ATOM 6448 C CA . MET B 1 405 ? 4.395 31.391 10.664 1 96.38 405 MET B CA 1
ATOM 6449 C C . MET B 1 405 ? 5.754 31.625 11.312 1 96.38 405 MET B C 1
ATOM 6451 O O . MET B 1 405 ? 6.754 31.062 10.891 1 96.38 405 MET B O 1
ATOM 6455 N N . THR B 1 406 ? 5.773 32.469 12.305 1 96.44 406 THR B N 1
ATOM 6456 C CA . THR B 1 406 ? 6.98 32.656 13.094 1 96.44 406 THR B CA 1
ATOM 6457 C C . THR B 1 406 ? 7.203 31.5 14.055 1 96.44 406 THR B C 1
ATOM 6459 O O . THR B 1 406 ? 6.305 30.688 14.273 1 96.44 406 THR B O 1
ATOM 6462 N N . ASP B 1 407 ? 8.406 31.391 14.594 1 97.44 407 ASP B N 1
ATOM 6463 C CA . ASP B 1 407 ? 8.68 30.359 15.586 1 97.44 407 ASP B CA 1
ATOM 6464 C C . ASP B 1 407 ? 7.77 30.5 16.797 1 97.44 407 ASP B C 1
ATOM 6466 O O . ASP B 1 407 ? 7.355 29.5 17.391 1 97.44 407 ASP B O 1
ATOM 6470 N N . SER B 1 408 ? 7.508 31.734 17.156 1 97.31 408 SER B N 1
ATOM 6471 C CA . SER B 1 408 ? 6.617 31.984 18.281 1 97.31 408 SER B CA 1
ATOM 6472 C C . SER B 1 408 ? 5.211 31.469 18 1 97.31 408 SER B C 1
ATOM 6474 O O . SER B 1 408 ? 4.582 30.844 18.859 1 97.31 408 SER B O 1
ATOM 6476 N N . GLN B 1 409 ? 4.684 31.75 16.812 1 95.81 409 GLN B N 1
ATOM 6477 C CA . GLN B 1 409 ? 3.363 31.266 16.422 1 95.81 409 GLN B CA 1
ATOM 6478 C C . GLN B 1 409 ? 3.324 29.734 16.375 1 95.81 409 GLN B C 1
ATOM 6480 O O . GLN B 1 409 ? 2.34 29.125 16.797 1 95.81 409 GLN B O 1
ATOM 6485 N N . LEU B 1 410 ? 4.387 29.156 15.859 1 97.94 410 LEU B N 1
ATOM 6486 C CA . LEU B 1 410 ? 4.484 27.703 15.812 1 97.94 410 LEU B CA 1
ATOM 6487 C C . LEU B 1 410 ? 4.52 27.109 17.219 1 97.94 410 LEU B C 1
ATOM 6489 O O . LEU B 1 410 ? 3.943 26.047 17.469 1 97.94 410 LEU B O 1
ATOM 6493 N N . THR B 1 411 ? 5.23 27.781 18.109 1 98.38 411 THR B N 1
ATOM 6494 C CA . THR B 1 411 ? 5.305 27.344 19.5 1 98.38 411 THR B CA 1
ATOM 6495 C C . THR B 1 411 ? 3.932 27.406 20.156 1 98.38 411 THR B C 1
ATOM 6497 O O . THR B 1 411 ? 3.537 26.469 20.859 1 98.38 411 THR B O 1
ATOM 6500 N N . GLU B 1 412 ? 3.219 28.469 19.938 1 96.31 412 GLU B N 1
ATOM 6501 C CA . GLU B 1 412 ? 1.869 28.594 20.484 1 96.31 412 GLU B CA 1
ATOM 6502 C C . GLU B 1 412 ? 0.968 27.469 19.969 1 96.31 412 GLU B C 1
ATOM 6504 O O . GLU B 1 412 ? 0.209 26.875 20.734 1 96.31 412 GLU B O 1
ATOM 6509 N N . LYS B 1 413 ? 1.039 27.25 18.656 1 97.25 413 LYS B N 1
ATOM 6510 C CA . LYS B 1 413 ? 0.284 26.172 18.031 1 97.25 413 LYS B CA 1
ATOM 6511 C C . LYS B 1 413 ? 0.615 24.828 18.672 1 97.25 413 LYS B C 1
ATOM 6513 O O . LYS B 1 413 ? -0.285 24.047 18.984 1 97.25 413 LYS B O 1
ATOM 6518 N N . PHE B 1 414 ? 1.91 24.578 18.844 1 98.19 414 PHE B N 1
ATOM 6519 C CA . PHE B 1 414 ? 2.408 23.344 19.422 1 98.19 414 PHE B CA 1
ATOM 6520 C C . PHE B 1 414 ? 1.896 23.172 20.844 1 98.19 414 PHE B C 1
ATOM 6522 O O . PHE B 1 414 ? 1.361 22.109 21.188 1 98.19 414 PHE B O 1
ATOM 6529 N N . ILE B 1 415 ? 2.057 24.188 21.672 1 97.62 415 ILE B N 1
ATOM 6530 C CA . ILE B 1 415 ? 1.677 24.141 23.078 1 97.62 415 ILE B CA 1
ATOM 6531 C C . ILE B 1 415 ? 0.172 23.922 23.188 1 97.62 415 ILE B C 1
ATOM 6533 O O . ILE B 1 415 ? -0.278 23.125 24.016 1 97.62 415 ILE B O 1
ATOM 6537 N N . ASP B 1 416 ? -0.58 24.578 22.359 1 95.5 416 ASP B N 1
ATOM 6538 C CA . ASP B 1 416 ? -2.033 24.438 22.391 1 95.5 416 ASP B CA 1
ATOM 6539 C C . ASP B 1 416 ? -2.445 23 22.078 1 95.5 416 ASP B C 1
ATOM 6541 O O . ASP B 1 416 ? -3.279 22.422 22.781 1 95.5 416 ASP B O 1
ATOM 6545 N N . GLN B 1 417 ? -1.877 22.406 21.094 1 96.31 417 GLN B N 1
ATOM 6546 C CA . GLN B 1 417 ? -2.219 21.047 20.672 1 96.31 417 GLN B CA 1
ATOM 6547 C C . GLN B 1 417 ? -1.792 20.031 21.719 1 96.31 417 GLN B C 1
ATOM 6549 O O . GLN B 1 417 ? -2.541 19.094 22.031 1 96.31 417 GLN B O 1
ATOM 6554 N N . CYS B 1 418 ? -0.625 20.156 22.234 1 97.06 418 CYS B N 1
ATOM 6555 C CA . CYS B 1 418 ? -0.044 19.156 23.109 1 97.06 418 CYS B CA 1
ATOM 6556 C C . CYS B 1 418 ? -0.609 19.266 24.516 1 97.06 418 CYS B C 1
ATOM 6558 O O . CYS B 1 418 ? -0.708 18.266 25.234 1 97.06 418 CYS B O 1
ATOM 6560 N N . SER B 1 419 ? -0.961 20.5 24.969 1 96.25 419 SER B N 1
ATOM 6561 C CA . SER B 1 419 ? -1.479 20.719 26.328 1 96.25 419 SER B CA 1
ATOM 6562 C C . SER B 1 419 ? -2.791 19.969 26.531 1 96.25 419 SER B C 1
ATOM 6564 O O . SER B 1 419 ? -3.061 19.484 27.641 1 96.25 419 SER B O 1
ATOM 6566 N N . SER B 1 420 ? -3.561 19.891 25.469 1 91.69 420 SER B N 1
ATOM 6567 C CA . SER B 1 420 ? -4.859 19.234 25.562 1 91.69 420 SER B CA 1
ATOM 6568 C C . SER B 1 420 ? -4.703 17.734 25.781 1 91.69 420 SER B C 1
ATOM 6570 O O . SER B 1 420 ? -5.613 17.078 26.297 1 91.69 420 SER B O 1
ATOM 6572 N N . VAL B 1 421 ? -3.529 17.188 25.438 1 95.5 421 VAL B N 1
ATOM 6573 C CA . VAL B 1 421 ? -3.316 15.734 25.5 1 95.5 421 VAL B CA 1
ATOM 6574 C C . VAL B 1 421 ? -2.395 15.391 26.656 1 95.5 421 VAL B C 1
ATOM 6576 O O . VAL B 1 421 ? -2.658 14.453 27.406 1 95.5 421 VAL B O 1
ATOM 6579 N N . LEU B 1 422 ? -1.341 16.188 26.906 1 95.62 422 LEU B N 1
ATOM 6580 C CA . LEU B 1 422 ? -0.268 15.82 27.812 1 95.62 422 LEU B CA 1
ATOM 6581 C C . LEU B 1 422 ? -0.255 16.75 29.031 1 95.62 422 LEU B C 1
ATOM 6583 O O . LEU B 1 422 ? 0.414 16.469 30.031 1 95.62 422 LEU B O 1
ATOM 6587 N N . GLY B 1 423 ? -1.019 17.844 29.016 1 95.56 423 GLY B N 1
ATOM 6588 C CA . GLY B 1 423 ? -0.925 18.891 30.016 1 95.56 423 GLY B CA 1
ATOM 6589 C C . GLY B 1 423 ? 0.074 19.969 29.641 1 95.56 423 GLY B C 1
ATOM 6590 O O . GLY B 1 423 ? 1.023 19.719 28.906 1 95.56 423 GLY B O 1
ATOM 6591 N N . PRO B 1 424 ? -0.117 21.219 30.125 1 96.44 424 PRO B N 1
ATOM 6592 C CA . PRO B 1 424 ? 0.682 22.375 29.719 1 96.44 424 PRO B CA 1
ATOM 6593 C C . PRO B 1 424 ? 2.156 22.234 30.094 1 96.44 424 PRO B C 1
ATOM 6595 O O . PRO B 1 424 ? 3.033 22.656 29.344 1 96.44 424 PRO B O 1
ATOM 6598 N N . GLU B 1 425 ? 2.453 21.641 31.281 1 96.69 425 GLU B N 1
ATOM 6599 C CA . GLU B 1 425 ? 3.842 21.516 31.719 1 96.69 425 GLU B CA 1
ATOM 6600 C C . GLU B 1 425 ? 4.625 20.578 30.812 1 96.69 425 GLU B C 1
ATOM 6602 O O . GLU B 1 425 ? 5.723 20.906 30.359 1 96.69 425 GLU B O 1
ATOM 6607 N N . GLN B 1 426 ? 4.047 19.438 30.547 1 96 426 GLN B N 1
ATOM 6608 C CA . GLN B 1 426 ? 4.699 18.469 29.688 1 96 426 GLN B CA 1
ATOM 6609 C C . GLN B 1 426 ? 4.816 19 28.25 1 96 426 GLN B C 1
ATOM 6611 O O . GLN B 1 426 ? 5.801 18.734 27.562 1 96 426 GLN B O 1
ATOM 6616 N N . ALA B 1 427 ? 3.809 19.719 27.766 1 97.38 427 ALA B N 1
ATOM 6617 C CA . ALA B 1 427 ? 3.83 20.344 26.438 1 97.38 427 ALA B CA 1
ATOM 6618 C C . ALA B 1 427 ? 5.027 21.281 26.297 1 97.38 427 ALA B C 1
ATOM 6620 O O . ALA B 1 427 ? 5.688 21.281 25.25 1 97.38 427 ALA B O 1
ATOM 6621 N N . LYS B 1 428 ? 5.289 22.047 27.312 1 97.75 428 LYS B N 1
ATOM 6622 C CA . LYS B 1 428 ? 6.418 22.984 27.281 1 97.75 428 LYS B CA 1
ATOM 6623 C C . LYS B 1 428 ? 7.746 22.234 27.25 1 97.75 428 LYS B C 1
ATOM 6625 O O . LYS B 1 428 ? 8.672 22.641 26.547 1 97.75 428 LYS B O 1
ATOM 6630 N N . ILE B 1 429 ? 7.797 21.141 28.031 1 97.06 429 ILE B N 1
ATOM 6631 C CA . ILE B 1 429 ? 9.016 20.344 28.094 1 97.06 429 ILE B CA 1
ATOM 6632 C C . ILE B 1 429 ? 9.32 19.766 26.719 1 97.06 429 ILE B C 1
ATOM 6634 O O . ILE B 1 429 ? 10.453 19.844 26.25 1 97.06 429 ILE B O 1
ATOM 6638 N N . ILE B 1 430 ? 8.344 19.234 26.109 1 96.88 430 ILE B N 1
ATOM 6639 C CA . ILE B 1 430 ? 8.555 18.594 24.812 1 96.88 430 ILE B CA 1
ATOM 6640 C C . ILE B 1 430 ? 8.82 19.656 23.75 1 96.88 430 ILE B C 1
ATOM 6642 O O . ILE B 1 430 ? 9.602 19.438 22.812 1 96.88 430 ILE B O 1
ATOM 6646 N N . SER B 1 431 ? 8.109 20.812 23.828 1 98.19 431 SER B N 1
ATOM 6647 C CA . SER B 1 431 ? 8.367 21.922 22.922 1 98.19 431 SER B CA 1
ATOM 6648 C C . SER B 1 431 ? 9.844 22.312 22.922 1 98.19 431 SER B C 1
ATOM 6650 O O . SER B 1 431 ? 10.469 22.391 21.875 1 98.19 431 SER B O 1
ATOM 6652 N N . ASP B 1 432 ? 10.359 22.484 24.109 1 97.81 432 ASP B N 1
ATOM 6653 C CA . ASP B 1 432 ? 11.766 22.859 24.25 1 97.81 432 ASP B CA 1
ATOM 6654 C C . ASP B 1 432 ? 12.68 21.75 23.703 1 97.81 432 ASP B C 1
ATOM 6656 O O . ASP B 1 432 ? 13.688 22.031 23.062 1 97.81 432 ASP B O 1
ATOM 6660 N N . TRP B 1 433 ? 12.359 20.562 24 1 97.62 433 TRP B N 1
ATOM 6661 C CA . TRP B 1 433 ? 13.141 19.422 23.531 1 97.62 433 TRP B CA 1
ATOM 6662 C C . TRP B 1 433 ? 13.211 19.391 22.016 1 97.62 433 TRP B C 1
ATOM 6664 O O . TRP B 1 433 ? 14.289 19.203 21.438 1 97.62 433 TRP B O 1
ATOM 6674 N N . CYS B 1 434 ? 12.07 19.594 21.312 1 98.19 434 CYS B N 1
ATOM 6675 C CA . CYS B 1 434 ? 11.984 19.516 19.859 1 98.19 434 CYS B CA 1
ATOM 6676 C C . CYS B 1 434 ? 12.719 20.688 19.203 1 98.19 434 CYS B C 1
ATOM 6678 O O . CYS B 1 434 ? 13.344 20.531 18.156 1 98.19 434 CYS B O 1
ATOM 6680 N N . TRP B 1 435 ? 12.609 21.922 19.781 1 98.19 435 TRP B N 1
ATOM 6681 C CA . TRP B 1 435 ? 13.312 23.062 19.219 1 98.19 435 TRP B CA 1
ATOM 6682 C C . TRP B 1 435 ? 14.828 22.859 19.281 1 98.19 435 TRP B C 1
ATOM 6684 O O . TRP B 1 435 ? 15.57 23.406 18.469 1 98.19 435 TRP B O 1
ATOM 6694 N N . ASN B 1 436 ? 15.305 22 20.234 1 97.81 436 ASN B N 1
ATOM 6695 C CA . ASN B 1 436 ? 16.734 21.75 20.406 1 97.81 436 ASN B CA 1
ATOM 6696 C C . ASN B 1 436 ? 17.141 20.406 19.797 1 97.81 436 ASN B C 1
ATOM 6698 O O . ASN B 1 436 ? 18.125 19.812 20.234 1 97.81 436 ASN B O 1
ATOM 6702 N N . LEU B 1 437 ? 16.391 19.953 18.875 1 97.69 437 LEU B N 1
ATOM 6703 C CA . LEU B 1 437 ? 16.578 18.656 18.25 1 97.69 437 LEU B CA 1
ATOM 6704 C C . LEU B 1 437 ? 18 18.484 17.734 1 97.69 437 LEU B C 1
ATOM 6706 O O . LEU B 1 437 ? 18.609 17.422 17.891 1 97.69 437 LEU B O 1
ATOM 6710 N N . GLU B 1 438 ? 18.516 19.547 17.094 1 97.5 438 GLU B N 1
ATOM 6711 C CA . GLU B 1 438 ? 19.828 19.531 16.453 1 97.5 438 GLU B CA 1
ATOM 6712 C C . GLU B 1 438 ? 20.922 19.141 17.438 1 97.5 438 GLU B C 1
ATOM 6714 O O . GLU B 1 438 ? 21.906 18.484 17.047 1 97.5 438 GLU B O 1
ATOM 6719 N N . THR B 1 439 ? 20.781 19.438 18.656 1 97.5 439 THR B N 1
ATOM 6720 C CA . THR B 1 439 ? 21.844 19.281 19.641 1 97.5 439 THR B CA 1
ATOM 6721 C C . THR B 1 439 ? 21.672 18 20.438 1 97.5 439 THR B C 1
ATOM 6723 O O . THR B 1 439 ? 22.469 17.703 21.328 1 97.5 439 THR B O 1
ATOM 6726 N N . LYS B 1 440 ? 20.625 17.25 20.188 1 98 440 LYS B N 1
ATOM 6727 C CA . LYS B 1 440 ? 20.391 16.031 20.953 1 98 440 LYS B CA 1
ATOM 6728 C C . LYS B 1 440 ? 21.375 14.93 20.578 1 98 440 LYS B C 1
ATOM 6730 O O . LYS B 1 440 ? 21.688 14.75 19.406 1 98 440 LYS B O 1
ATOM 6735 N N . ASP B 1 441 ? 21.828 14.172 21.594 1 97.88 441 ASP B N 1
ATOM 6736 C CA . ASP B 1 441 ? 22.734 13.055 21.375 1 97.88 441 ASP B CA 1
ATOM 6737 C C . ASP B 1 441 ? 21.969 11.805 20.922 1 97.88 441 ASP B C 1
ATOM 6739 O O . ASP B 1 441 ? 22.531 10.93 20.266 1 97.88 441 ASP B O 1
ATOM 6743 N N . ASP B 1 442 ? 20.75 11.727 21.406 1 98.44 442 ASP B N 1
ATOM 6744 C CA . ASP B 1 442 ? 19.938 10.555 21.109 1 98.44 442 ASP B CA 1
ATOM 6745 C C . ASP B 1 442 ? 18.469 10.93 21 1 98.44 442 ASP B C 1
ATOM 6747 O O . ASP B 1 442 ? 17.766 11.047 22 1 98.44 442 ASP B O 1
ATOM 6751 N N . ILE B 1 443 ? 18 10.984 19.75 1 97.94 443 ILE B N 1
ATOM 6752 C CA . ILE B 1 443 ? 16.625 11.438 19.5 1 97.94 443 ILE B CA 1
ATOM 6753 C C . ILE B 1 443 ? 15.641 10.383 19.984 1 97.94 443 ILE B C 1
ATOM 6755 O O . ILE B 1 443 ? 14.453 10.68 20.172 1 97.94 443 ILE B O 1
ATOM 6759 N N . ARG B 1 444 ? 16.094 9.156 20.297 1 96.75 444 ARG B N 1
ATOM 6760 C CA . ARG B 1 444 ? 15.227 8.062 20.734 1 96.75 444 ARG B CA 1
ATOM 6761 C C . ARG B 1 444 ? 14.594 8.383 22.078 1 96.75 444 ARG B C 1
ATOM 6763 O O . ARG B 1 444 ? 13.555 7.812 22.438 1 96.75 444 ARG B O 1
ATOM 6770 N N . GLN B 1 445 ? 15.047 9.328 22.781 1 94.69 445 GLN B N 1
ATOM 6771 C CA . GLN B 1 445 ? 14.641 9.68 24.141 1 94.69 445 GLN B CA 1
ATOM 6772 C C . GLN B 1 445 ? 13.344 10.484 24.125 1 94.69 445 GLN B C 1
ATOM 6774 O O . GLN B 1 445 ? 12.719 10.672 25.172 1 94.69 445 GLN B O 1
ATOM 6779 N N . ILE B 1 446 ? 12.938 10.891 22.938 1 93.69 446 ILE B N 1
ATOM 6780 C CA . ILE B 1 446 ? 11.734 11.703 22.828 1 93.69 446 ILE B CA 1
ATOM 6781 C C . ILE B 1 446 ? 10.547 10.945 23.422 1 93.69 446 ILE B C 1
ATOM 6783 O O . ILE B 1 446 ? 9.609 11.555 23.953 1 93.69 446 ILE B O 1
ATOM 6787 N N . GLY B 1 447 ? 10.57 9.602 23.391 1 90.56 447 GLY B N 1
ATOM 6788 C CA . GLY B 1 447 ? 9.5 8.758 23.906 1 90.56 447 GLY B CA 1
ATOM 6789 C C . GLY B 1 447 ? 9.25 8.953 25.375 1 90.56 447 GLY B C 1
ATOM 6790 O O . GLY B 1 447 ? 8.141 8.703 25.859 1 90.56 447 GLY B O 1
ATOM 6791 N N . GLN B 1 448 ? 10.219 9.438 26.109 1 89.19 448 GLN B N 1
ATOM 6792 C CA . GLN B 1 448 ? 10.102 9.648 27.547 1 89.19 448 GLN B CA 1
ATOM 6793 C C . GLN B 1 448 ? 9.188 10.828 27.859 1 89.19 448 GLN B C 1
ATOM 6795 O O . GLN B 1 448 ? 8.664 10.945 28.969 1 89.19 448 GLN B O 1
ATOM 6800 N N . PHE B 1 449 ? 8.969 11.625 26.781 1 88.25 449 PHE B N 1
ATOM 6801 C CA . PHE B 1 449 ? 8.219 12.859 27 1 88.25 449 PHE B CA 1
ATOM 6802 C C . PHE B 1 449 ? 6.844 12.773 26.344 1 88.25 449 PHE B C 1
ATOM 6804 O O . PHE B 1 449 ? 6.012 13.664 26.516 1 88.25 449 PHE B O 1
ATOM 6811 N N . LEU B 1 450 ? 6.594 11.758 25.609 1 88.81 450 LEU B N 1
ATOM 6812 C CA . LEU B 1 450 ? 5.418 11.719 24.75 1 88.81 450 LEU B CA 1
ATOM 6813 C C . LEU B 1 450 ? 4.539 10.523 25.094 1 88.81 450 LEU B C 1
ATOM 6815 O O . LEU B 1 450 ? 3.506 10.305 24.453 1 88.81 450 LEU B O 1
#

Secondary structure (DSSP, 8-state):
-HHHHHHHHHHH--GGGS-HHHHHHHHHHHHHHHHHHHHTTTSHHHHHHHHHHGGG--S--EE-TTSTT-EE-HHHHHHHHHHHTTTTS-SEEETTTTB--HHHHHHHHHHHHHTSSS---HHHHHHHHHHHHHHHHHHHHHHTTHHHHHTB-HHHHHHHHHHHHHHHHHTT--HHHHHHHHHHHHTEEE-BGGGBTBTHHHHHHHHHHHHHHHHHHHHHTT----TTTTTSTTSHHHHH-S---HHHHHHTTSSS---SGGGEEE-SSSS-GGGHHHHHHHHHHHHHHHHHT--GGGEEEEEEEE-HHHHHHHB-SS--SHHHHTTBHHHHHHHHHHHS---GGGGSHHHHT-HHHHHHHTTEEEEE-TTS-TT-EEEEEEESSTT-EEEEEESS-TTSSSSPPPHHHHHHHHHHHHHHHH-HHHHHHHHHHHHTGGG-S-GGGGGGT-/-HHHHHHHHHHH--GGGS-HHHHHHHHHHHHHHHHHHHHTTTSHHHHHHHHHHGGG--S--EE-TTSTT-EE-HHHHHHHHHHHTTTTS-SEEETTTTB--HHHHHHHHHHHHHHSSS---HHHHHHHHHHHHHHHHHHHHHHTTHHHHHTB-HHHHHHHHHHHHHHHHHTT--HHHHHHHHHHHHTEEE-BGGGBTBTHHHHHHHHHHHHHHHHHHHHHTT----TTTTTSTTSHHHHH-S---HHHHHHTTSSS---SGGGEEE-SSSS-GGGHHHHHHHHHHHHHHHHHT--GGGEEEEEEEE-HHHHHHHB-SS--SHHHHTTBHHHHHHHHHHHS---GGGGSHHHHT-HHHHHHHTTEEEEE-TTS-TT-EEEEEEESSTT-EEEEEESS-TTSSSSPPPHHHHHHHHHHHHHHHH-HHHHHHHHHHHHTGGG-S-GGGGGGT-

Radius of gyration: 29.67 Å; Cα contacts (8 Å, |Δi|>4): 2207; chains: 2; bounding box: 54×100×74 Å